Protein AF-A0A6A4T5S2-F1 (afdb_monomer)

Nearest PDB structures (foldseek):
  4i6j-assembly1_B  TM=9.939E-01  e=8.925E-61  Homo sapiens
  7d2t-assembly2_D  TM=7.984E-01  e=9.099E-18  Homo sapiens
  3ixe-assembly1_B  TM=8.659E-01  e=1.601E-07  Homo sapiens
  7qb0-assembly1_A  TM=4.610E-01  e=5.557E-07  Homo sapiens
  2cup-assembly1_A  TM=6.140E-01  e=3.705E-05  Homo sapiens

Mean predicted aligned error: 21.36 Å

pLDDT: mean 81.46, std 16.95, range [23.19, 98.31]

Foldseek 3Di:
DDDDDDDDDDDDDDDDDDDDDDDDDDDDDDDDDDDDDDDDPPPPPPPPLPDDLVVLLVVLLPDDPVVLVVQLPPDVSSVVSSLDLVNAQADEFEQDDPVFDPDDGDDPVVLVVCLVRHLLSHAHYEYEAEQDLVSLLVVLVSLQSSLNHQYQEYYYHYPYHLSQVVDDLVSNLNSPLSCLARHLQHAEYHQESHQDALVSLVSNLVRHLARYAYDAYENHVRYALVSVLVSLQRNLNHQYYHYEQRNDALSSLVSCLDPSHDAHAEYEYEYADPDAPDEHDAYDPVSQVSNCVRHVNHEYAYEHHHDAVRCVRPLPAAHQHAEYHDPDEYELVSLQSCLVRHQNYAEDADAAYDPDANLVSLLSNLVRNVNHQEYHDHHAAYELVSVLNSLLSCLCRHPYDEAALVRYDYDPPDDLVRSQVSSCVSNVHRDHYDYDPCCVVVVQVCAAQPQPRHGDDPPFDWDDDPNHIHGQQRCAAPPPSHGEVVNDWDDDPNGTHHPVVCQVPPFFAAPQPRDGADPDWDCDLNGIHHQQRCAAPPPRHRQNPQHFDDDPSGTHRPLVVQVVVCVVVVFFAAPPPSHTDPDQFQAAPNHTHQQQVDAAPPPRHGEHSQWDDDPRGTHHPVVVVQVPFFAAPQPRDGDPDDWDCPLNGIHDQQCCAAPPPSGRCNPPDWDDDPSGTHHPVVCQVVPFFAAPQPRHGAPDDWDCDPNHTHHQQGQAAPVPRHRDDPPFDFDDDPNHTHGPVRVVPDDPVVVVVVVVVVVVVVVVPPDDDDDD

Secondary structure (DSSP, 8-state):
-----------------------------------------------GGG--HHHHHHHHHHS-HHHHHHHTTT-HHHHHHHT-GGGGSEEEEEE--TTT-SSPPPPHHHHHHHHHHHTTT--EEEEEE-S-HHHHHHHHHHHHHGGG---SEEEEEESSS-GGGGS-HHHHHHHHHHHHHH-TT--EEE-TT---BHHHHHHHHHHHTTT--EEE-TT-TB--HHHHHHHHHH-TT--EEEEEGGG--HHHHHHHTSTTSPPP-EEEEEEE-SSTTPPPPPPPHHHHHHHHHH-TT-EEEEEEE--GGGGTTSSSS-----EEEEEEEE-HHHHHHHHHH-TT--EEEEEEE-SS--HHHHHHHHHH-TT--EEEE-S--EEHHHHHHHHHHHTTT-SEEEEBGGGEE--SS--HHHHHHHHHHHHTS---PBPPPGGGTHHHHSPBPTTT-PBPPTT--EEEETTEEEETTT-B-TTT-PBPGGG--EEETTEEE-HHHHHHHHPPBPTTT-SB--S--EEETTEEE-TTT-B-TTT--B-TTT-EEEETTEEEEHHHHHHHHHHHHT-EE-TTT--EE-SPPEEETTEEE-GGG-B-TTT-PBP-TT-EEETTEEE-HHHHHHTTSPBPTTT-SB--SPEEEETTEEEETTT-B-TTT--B-TT--EEEETTEEEEHHHHHHHHPPBPTTT-SB--S-EEEETTEEEETTT-B-TTT-PBP-TTS-EEEETTEEEEHHHHHTS-HHHHHHHHHHHHHHHHHTTSPPPP-

Structure (mmCIF, N/CA/C/O backbone):
data_AF-A0A6A4T5S2-F1
#
_entry.id   AF-A0A6A4T5S2-F1
#
loop_
_atom_site.group_PDB
_atom_site.id
_atom_site.type_symbol
_atom_site.label_atom_id
_atom_site.label_alt_id
_atom_site.label_comp_id
_atom_site.label_asym_id
_atom_site.label_entity_id
_atom_site.label_seq_id
_atom_site.pdbx_PDB_ins_code
_atom_site.Cartn_x
_atom_site.Cartn_y
_atom_site.Cartn_z
_atom_site.occupancy
_atom_site.B_iso_or_equiv
_atom_site.auth_seq_id
_atom_site.auth_comp_id
_atom_site.auth_asym_id
_atom_site.auth_atom_id
_atom_site.pdbx_PDB_model_num
ATOM 1 N N . MET A 1 1 ? -16.947 28.506 -4.061 1.00 28.72 1 MET A N 1
ATOM 2 C CA . MET A 1 1 ? -17.141 29.948 -3.793 1.00 28.72 1 MET A CA 1
ATOM 3 C C . MET A 1 1 ? -16.006 30.736 -4.432 1.00 28.72 1 MET A C 1
ATOM 5 O O . MET A 1 1 ? -14.876 30.628 -3.976 1.00 28.72 1 MET A O 1
ATOM 9 N N . LYS A 1 2 ? -16.295 31.485 -5.503 1.00 23.72 2 LYS A N 1
ATOM 10 C CA . LYS A 1 2 ? -15.419 32.553 -6.002 1.00 23.72 2 LYS A CA 1
ATOM 11 C C . LYS A 1 2 ? -15.728 33.819 -5.199 1.00 23.72 2 LYS A C 1
ATOM 13 O O . LYS A 1 2 ? -16.892 34.185 -5.074 1.00 23.72 2 LYS A O 1
ATOM 18 N N . ARG A 1 3 ? -14.690 34.444 -4.641 1.00 24.55 3 ARG A N 1
ATOM 19 C CA . ARG A 1 3 ? -14.731 35.802 -4.089 1.00 24.55 3 ARG A CA 1
ATOM 20 C C . ARG A 1 3 ? -14.833 36.791 -5.246 1.00 24.55 3 ARG A C 1
ATOM 22 O O . ARG A 1 3 ? -13.948 36.786 -6.095 1.00 24.55 3 ARG A O 1
ATOM 29 N N . VAL A 1 4 ? -15.844 37.652 -5.227 1.00 26.70 4 VAL A N 1
ATOM 30 C CA . VAL A 1 4 ? -15.831 38.946 -5.915 1.00 26.70 4 VAL A CA 1
ATOM 31 C C . VAL A 1 4 ? -16.506 39.965 -4.990 1.00 26.70 4 VAL A C 1
ATOM 33 O O . VAL A 1 4 ? -17.686 39.847 -4.690 1.00 26.70 4 VAL A O 1
ATOM 36 N N . LEU A 1 5 ? -15.665 40.893 -4.527 1.00 26.55 5 LEU A N 1
ATOM 37 C CA . LEU A 1 5 ? -15.892 42.308 -4.209 1.00 26.55 5 LEU A CA 1
ATOM 38 C C . LEU A 1 5 ? -16.972 42.698 -3.182 1.00 26.55 5 LEU A C 1
ATOM 40 O O . LEU A 1 5 ? -18.169 42.680 -3.439 1.00 26.55 5 LEU A O 1
ATOM 44 N N . GLN A 1 6 ? -16.474 43.184 -2.040 1.00 25.31 6 GLN A N 1
ATOM 45 C CA . GLN A 1 6 ? -17.131 44.190 -1.210 1.00 25.31 6 GLN A CA 1
ATOM 46 C C . GLN A 1 6 ? -17.081 45.548 -1.925 1.00 25.31 6 GLN A C 1
ATOM 48 O O . GLN A 1 6 ? -16.010 45.984 -2.348 1.00 25.31 6 GLN A O 1
ATOM 53 N N . GLY A 1 7 ? -18.230 46.214 -1.999 1.00 23.69 7 GLY A N 1
ATOM 54 C CA . GLY A 1 7 ? -18.376 47.648 -2.223 1.00 23.69 7 GLY A CA 1
ATOM 55 C C . GLY A 1 7 ? -19.382 48.171 -1.200 1.00 23.69 7 GLY A C 1
ATOM 56 O O . GLY A 1 7 ? -20.465 47.608 -1.070 1.00 23.69 7 GLY A O 1
ATOM 57 N N . ASN A 1 8 ? -18.950 49.159 -0.419 1.00 23.19 8 ASN A N 1
ATOM 58 C CA . ASN A 1 8 ? -19.693 49.850 0.635 1.00 23.19 8 ASN A CA 1
ATOM 59 C C . ASN A 1 8 ? -20.937 50.578 0.110 1.00 23.19 8 ASN A C 1
ATOM 61 O O . ASN A 1 8 ? -20.867 51.130 -0.979 1.00 23.19 8 ASN A O 1
ATOM 65 N N . GLU A 1 9 ? -21.972 50.668 0.952 1.00 24.81 9 GLU A N 1
ATOM 66 C CA . GLU A 1 9 ? -22.852 51.836 1.190 1.00 24.81 9 GLU A CA 1
ATOM 67 C C . GLU A 1 9 ? -23.831 51.431 2.321 1.00 24.81 9 GLU A C 1
ATOM 69 O O . GLU A 1 9 ? -24.545 50.440 2.206 1.00 24.81 9 GLU A O 1
ATOM 74 N N . GLN A 1 10 ? -23.579 51.831 3.571 1.00 25.11 10 GLN A N 1
ATOM 75 C CA . GLN A 1 10 ? -24.099 53.021 4.269 1.00 25.11 10 GLN A CA 1
ATOM 76 C C . GLN A 1 10 ? -25.633 53.075 4.434 1.00 25.11 10 GLN A C 1
ATOM 78 O O . GLN A 1 10 ? -26.373 53.261 3.480 1.00 25.11 10 GLN A O 1
ATOM 83 N N . GLU A 1 11 ? -26.032 52.866 5.698 1.00 23.72 11 GLU A N 1
ATOM 84 C CA . GLU A 1 11 ? -27.091 53.526 6.485 1.00 23.72 11 GLU A CA 1
ATOM 85 C C . GLU A 1 11 ? -28.348 54.041 5.760 1.00 23.72 11 GLU A C 1
ATOM 87 O O . GLU A 1 11 ? -28.278 55.002 5.009 1.00 23.72 11 GLU A O 1
ATOM 92 N N . ASP A 1 12 ? -29.527 53.510 6.118 1.00 25.81 12 ASP A N 1
ATOM 93 C CA . ASP A 1 12 ? -30.457 54.279 6.963 1.00 25.81 12 ASP A CA 1
ATOM 94 C C . ASP A 1 12 ? -31.710 53.497 7.408 1.00 25.81 12 ASP A C 1
ATOM 96 O O . ASP A 1 12 ? -32.310 52.732 6.657 1.00 25.81 12 ASP A O 1
ATOM 100 N N . GLY A 1 13 ? -32.141 53.778 8.644 1.00 26.09 13 GLY A N 1
ATOM 101 C CA . GLY A 1 13 ? -33.556 54.051 8.925 1.00 26.09 13 GLY A CA 1
ATOM 102 C C . GLY A 1 13 ? -34.533 52.904 9.225 1.00 26.09 13 GLY A C 1
ATOM 103 O O . GLY A 1 13 ? -35.391 52.598 8.411 1.00 26.09 13 GLY A O 1
ATOM 104 N N . GLY A 1 14 ? -34.496 52.399 10.465 1.00 25.66 14 GLY A N 1
ATOM 105 C CA . GLY A 1 14 ? -35.631 52.423 11.414 1.00 25.66 14 GLY A CA 1
ATOM 106 C C . GLY A 1 14 ? -36.957 51.684 11.127 1.00 25.66 14 GLY A C 1
ATOM 107 O O . GLY A 1 14 ? -37.645 51.944 10.151 1.00 25.66 14 GLY A O 1
ATOM 108 N N . GLY A 1 15 ? -37.423 50.913 12.126 1.00 25.64 15 GLY A N 1
ATOM 109 C CA . GLY A 1 15 ? -38.870 50.805 12.402 1.00 25.64 15 GLY A CA 1
ATOM 110 C C . GLY A 1 15 ? -39.474 49.416 12.650 1.00 25.64 15 GLY A C 1
ATOM 111 O O . GLY A 1 15 ? -40.298 48.949 11.880 1.00 25.64 15 GLY A O 1
ATOM 112 N N . THR A 1 16 ? -39.091 48.790 13.763 1.00 24.69 16 THR A N 1
ATOM 113 C CA . THR A 1 16 ? -39.905 47.963 14.690 1.00 24.69 16 THR A CA 1
ATOM 114 C C . THR A 1 16 ? -41.377 47.610 14.355 1.00 24.69 16 THR A C 1
ATOM 116 O O . THR A 1 16 ? -42.221 48.497 14.275 1.00 24.69 16 THR A O 1
ATOM 119 N N . SER A 1 17 ? -41.735 46.316 14.446 1.00 26.67 17 SER A N 1
ATOM 120 C CA . SER A 1 17 ? -42.512 45.693 15.561 1.00 26.67 17 SER A CA 1
ATOM 121 C C . SER A 1 17 ? -43.538 44.609 15.151 1.00 26.67 17 SER A C 1
ATOM 123 O O . SER A 1 17 ? -44.302 44.793 14.216 1.00 26.67 17 SER A O 1
ATOM 125 N N . GLY A 1 18 ? -43.566 43.517 15.943 1.00 26.05 18 GLY A N 1
ATOM 126 C CA . GLY A 1 18 ? -44.713 42.627 16.242 1.00 26.05 18 GLY A CA 1
ATOM 127 C C . GLY A 1 18 ? -45.210 41.713 15.108 1.00 26.05 18 GLY A C 1
ATOM 128 O O . GLY A 1 18 ? -45.681 42.185 14.092 1.00 26.05 18 GLY A O 1
ATOM 129 N N . GLY A 1 19 ? -45.192 40.380 15.170 1.00 23.97 19 GLY A N 1
ATOM 130 C CA . GLY A 1 19 ? -45.452 39.500 16.306 1.00 23.97 19 GLY A CA 1
ATOM 131 C C . GLY A 1 19 ? -46.951 39.198 16.438 1.00 23.97 19 GLY A C 1
ATOM 132 O O . GLY A 1 19 ? -47.623 39.911 17.168 1.00 23.97 19 GLY A O 1
ATOM 133 N N . SER A 1 20 ? -47.464 38.148 15.774 1.00 24.58 20 SER A N 1
ATOM 134 C CA . SER A 1 20 ? -48.540 37.284 16.307 1.00 24.58 20 SER A CA 1
ATOM 135 C C . SER A 1 20 ? -48.837 36.074 15.400 1.00 24.58 20 SER A C 1
ATOM 137 O O . SER A 1 20 ? -49.267 36.205 14.259 1.00 24.58 20 SER A O 1
ATOM 139 N N . SER A 1 21 ? -48.571 34.895 15.958 1.00 25.59 21 SER A N 1
ATOM 140 C CA . SER A 1 21 ? -49.304 33.621 15.917 1.00 25.59 21 SER A CA 1
ATOM 141 C C . SER A 1 21 ? -50.508 33.454 14.967 1.00 25.59 21 SER A C 1
ATOM 143 O O . SER A 1 21 ? -51.496 34.169 15.114 1.00 25.59 21 SER A O 1
ATOM 145 N N . ARG A 1 22 ? -50.537 32.361 14.177 1.00 26.52 22 ARG A N 1
ATOM 146 C CA . ARG A 1 22 ? -51.576 31.299 14.283 1.00 26.52 22 ARG A CA 1
ATOM 147 C C . ARG A 1 22 ? -51.434 30.146 13.274 1.00 26.52 22 ARG A C 1
ATOM 149 O O . ARG A 1 22 ? -51.467 30.335 12.067 1.00 26.52 22 ARG A O 1
ATOM 156 N N . GLU A 1 23 ? -51.310 28.956 13.857 1.00 27.34 23 GLU A N 1
ATOM 157 C CA . GLU A 1 23 ? -52.005 27.689 13.577 1.00 27.34 23 GLU A CA 1
ATOM 158 C C . GLU A 1 23 ? -52.513 27.344 12.158 1.00 27.34 23 GLU A C 1
ATOM 160 O O . GLU A 1 23 ? -53.432 27.937 11.605 1.00 27.34 23 GLU A O 1
ATOM 165 N N . THR A 1 24 ? -51.968 26.219 11.685 1.00 31.94 24 THR A N 1
ATOM 166 C CA . THR A 1 24 ? -52.548 25.148 10.854 1.00 31.94 24 THR A CA 1
ATOM 167 C C . THR A 1 24 ? -54.068 25.114 10.684 1.00 31.94 24 THR A C 1
ATOM 169 O O . THR A 1 24 ? -54.789 24.986 11.668 1.00 31.94 24 THR A O 1
ATOM 172 N N . LEU A 1 25 ? -54.516 24.944 9.433 1.00 26.05 25 LEU A N 1
ATOM 173 C CA . LEU A 1 25 ? -55.733 24.200 9.083 1.00 26.05 25 LEU A CA 1
ATOM 174 C C . LEU A 1 25 ? -55.621 23.591 7.670 1.00 26.05 25 LEU A C 1
ATOM 176 O O . LEU A 1 25 ? -55.110 24.194 6.733 1.00 26.05 25 LEU A O 1
ATOM 180 N N . LYS A 1 26 ? -56.054 22.332 7.568 1.00 27.41 26 LYS A N 1
ATOM 181 C CA . LYS A 1 26 ? -55.994 21.427 6.409 1.00 27.41 26 LYS A CA 1
ATOM 182 C C . LYS A 1 26 ? -57.226 21.567 5.494 1.00 27.41 26 LYS A C 1
ATOM 184 O O . LYS A 1 26 ? -58.330 21.685 6.014 1.00 27.41 26 LYS A O 1
ATOM 189 N N . ARG A 1 27 ? -57.004 21.229 4.203 1.00 24.86 27 ARG A N 1
ATOM 190 C CA . ARG A 1 27 ? -57.909 20.583 3.198 1.00 24.86 27 ARG A CA 1
ATOM 191 C C . ARG A 1 27 ? -58.967 21.464 2.486 1.00 24.86 27 ARG A C 1
ATOM 193 O O . ARG A 1 27 ? -59.343 22.478 3.054 1.00 24.86 27 ARG A O 1
ATOM 200 N N . PRO A 1 28 ? -59.572 21.029 1.341 1.00 34.03 28 PRO A N 1
ATOM 201 C CA . PRO A 1 28 ? -59.268 19.902 0.424 1.00 34.03 28 PRO A CA 1
ATOM 202 C C . PRO A 1 28 ? -59.406 20.204 -1.102 1.00 34.03 28 PRO A C 1
ATOM 204 O O . PRO A 1 28 ? -59.877 21.251 -1.530 1.00 34.03 28 PRO A O 1
ATOM 207 N N . CYS A 1 29 ? -59.045 19.199 -1.912 1.00 32.34 29 CYS A N 1
ATOM 208 C CA . CYS A 1 29 ? -59.200 19.075 -3.369 1.00 32.34 29 CYS A CA 1
ATOM 209 C C . CYS A 1 29 ? -60.673 18.922 -3.833 1.00 32.34 29 CYS A C 1
ATOM 211 O O . CYS A 1 29 ? -61.440 18.203 -3.187 1.00 32.34 29 CYS A O 1
ATOM 213 N N . LYS A 1 30 ? -61.045 19.525 -4.979 1.00 29.44 30 LYS A N 1
ATOM 214 C CA . LYS A 1 30 ? -62.261 19.208 -5.758 1.00 29.44 30 LYS A CA 1
ATOM 215 C C . LYS A 1 30 ? -62.010 19.286 -7.272 1.00 29.44 30 LYS A C 1
ATOM 217 O O . LYS A 1 30 ? -61.426 20.240 -7.770 1.00 29.44 30 LYS A O 1
ATOM 222 N N . GLN A 1 31 ? -62.508 18.255 -7.950 1.00 35.47 31 GLN A N 1
ATOM 223 C CA . GLN A 1 31 ? -62.499 17.974 -9.388 1.00 35.47 31 GLN A CA 1
ATOM 224 C C . GLN A 1 31 ? -63.322 18.974 -10.220 1.00 35.47 31 GLN A C 1
ATOM 226 O O . GLN A 1 31 ? -64.361 19.451 -9.759 1.00 35.47 31 GLN A O 1
ATOM 231 N N . ARG A 1 32 ? -62.952 19.154 -11.496 1.00 28.61 32 ARG A N 1
ATOM 232 C CA . ARG A 1 32 ? -63.873 19.535 -12.583 1.00 28.61 32 ARG A CA 1
ATOM 233 C C . ARG A 1 32 ? -63.600 18.697 -13.837 1.00 28.61 32 ARG A C 1
ATOM 235 O O . ARG A 1 32 ? -62.454 18.372 -14.123 1.00 28.61 32 ARG A O 1
ATOM 242 N N . ARG A 1 33 ? -64.681 18.330 -14.532 1.00 29.06 33 ARG A N 1
ATOM 243 C CA . ARG A 1 33 ? -64.727 17.577 -15.796 1.00 29.06 33 ARG A CA 1
ATOM 244 C C . ARG A 1 33 ? -65.149 18.516 -16.938 1.00 29.06 33 ARG A C 1
ATOM 246 O O . ARG A 1 33 ? -66.090 19.275 -16.740 1.00 29.06 33 ARG A O 1
ATOM 253 N N . ALA A 1 34 ? -64.446 18.366 -18.064 1.00 38.38 34 ALA A N 1
ATOM 254 C CA . ALA A 1 34 ? -64.806 18.477 -19.488 1.00 38.38 34 ALA A CA 1
ATOM 255 C C . ALA A 1 34 ? -65.865 19.491 -19.970 1.00 38.38 34 ALA A C 1
ATOM 257 O O . ALA A 1 34 ? -67.041 19.289 -19.688 1.00 38.38 34 ALA A O 1
ATOM 258 N N . THR A 1 35 ? -65.436 20.417 -20.846 1.00 30.44 35 THR A N 1
ATOM 259 C CA . THR A 1 35 ? -66.107 20.809 -22.110 1.00 30.44 35 THR A CA 1
ATOM 260 C C . THR A 1 35 ? -65.094 21.452 -23.079 1.00 30.44 35 THR A C 1
ATOM 262 O O . THR A 1 35 ? -64.399 22.382 -22.685 1.00 30.44 35 THR A O 1
ATOM 265 N N . ASP A 1 36 ? -65.078 20.931 -24.310 1.00 31.89 36 ASP A N 1
ATOM 266 C CA . ASP A 1 36 ? -64.834 21.577 -25.615 1.00 31.89 36 ASP A CA 1
ATOM 267 C C . ASP A 1 36 ? -63.431 22.092 -26.025 1.00 31.89 36 ASP A C 1
ATOM 269 O O . ASP A 1 36 ? -63.013 23.208 -25.743 1.00 31.89 36 ASP A O 1
ATOM 273 N N . LEU A 1 37 ? -62.768 21.176 -26.746 1.00 44.75 37 LEU A N 1
ATOM 274 C CA . LEU A 1 37 ? -61.818 21.260 -27.866 1.00 44.75 37 LEU A CA 1
ATOM 275 C C . LEU A 1 37 ? -61.606 22.628 -28.547 1.00 44.75 37 LEU A C 1
ATOM 277 O O . LEU A 1 37 ? -62.527 23.130 -29.180 1.00 44.75 37 LEU A O 1
ATOM 281 N N . GLU A 1 38 ? -60.351 23.089 -28.568 1.00 34.19 38 GLU A N 1
ATOM 282 C CA . GLU A 1 38 ? -59.669 23.665 -29.743 1.00 34.19 38 GLU A CA 1
ATOM 283 C C . GLU A 1 38 ? -58.141 23.646 -29.495 1.00 34.19 38 GLU A C 1
ATOM 285 O O . GLU A 1 38 ? -57.627 24.327 -28.616 1.00 34.19 38 GLU A O 1
ATOM 290 N N . GLU A 1 39 ? -57.471 22.735 -30.208 1.00 41.84 39 GLU A N 1
ATOM 291 C CA . GLU A 1 39 ? -56.065 22.727 -30.659 1.00 41.84 39 GLU A CA 1
ATOM 292 C C . GLU A 1 39 ? -54.994 23.478 -29.835 1.00 41.84 39 GLU A C 1
ATOM 294 O O . GLU A 1 39 ? -54.609 24.593 -30.169 1.00 41.84 39 GLU A O 1
ATOM 299 N N . GLU A 1 40 ? -54.367 22.784 -28.882 1.00 34.28 40 GLU A N 1
ATOM 300 C CA . GLU A 1 40 ? -52.921 22.911 -28.649 1.00 34.28 40 GLU A CA 1
ATOM 301 C C . GLU A 1 40 ? -52.350 21.492 -28.525 1.00 34.28 40 GLU A C 1
ATOM 303 O O . GLU A 1 40 ? -52.650 20.757 -27.583 1.00 34.28 40 GLU A O 1
ATOM 308 N N . GLU A 1 41 ? -51.589 21.064 -29.533 1.00 36.81 41 GLU A N 1
ATOM 309 C CA . GLU A 1 41 ? -50.767 19.859 -29.466 1.00 36.81 41 GLU A CA 1
ATOM 310 C C . GLU A 1 41 ? -49.772 20.025 -28.307 1.00 36.81 41 GLU A C 1
ATOM 312 O O . GLU A 1 41 ? -48.783 20.750 -28.411 1.00 36.81 41 GLU A O 1
ATOM 317 N N . GLU A 1 42 ? -50.047 19.372 -27.175 1.00 40.69 42 GLU A N 1
ATOM 318 C CA . GLU A 1 42 ? -49.076 19.188 -26.101 1.00 40.69 42 GLU A CA 1
ATOM 319 C C . GLU A 1 42 ? -47.901 18.357 -26.643 1.00 40.69 42 GLU A C 1
ATOM 321 O O . GLU A 1 42 ? -47.894 17.126 -26.591 1.00 40.69 42 GLU A O 1
ATOM 326 N N . GLU A 1 43 ? -46.848 19.030 -27.109 1.00 46.34 43 GLU A N 1
ATOM 327 C CA . GLU A 1 43 ? -45.493 18.520 -26.923 1.00 46.34 43 GLU A CA 1
ATOM 328 C C . GLU A 1 43 ? -45.226 18.462 -25.406 1.00 46.34 43 GLU A C 1
ATOM 330 O O . GLU A 1 43 ? -44.560 19.323 -24.826 1.00 46.34 43 GLU A O 1
ATOM 335 N N . GLU A 1 44 ? -45.725 17.422 -24.727 1.00 47.84 44 GLU A N 1
ATOM 336 C CA . GLU A 1 44 ? -45.154 16.959 -23.458 1.00 47.84 44 GLU A CA 1
ATOM 337 C C . GLU A 1 44 ? -43.749 16.400 -23.747 1.00 47.84 44 GLU A C 1
ATOM 339 O O . GLU A 1 44 ? -43.478 15.199 -23.696 1.00 47.84 44 GLU A O 1
ATOM 344 N N . GLY A 1 45 ? -42.818 17.293 -24.088 1.00 48.69 45 GLY A N 1
ATOM 345 C CA . GLY A 1 45 ? -41.400 16.989 -24.118 1.00 48.69 45 GLY A CA 1
ATOM 346 C C . GLY A 1 45 ? -41.007 16.471 -22.739 1.00 48.69 45 GLY A C 1
ATOM 347 O O . GLY A 1 45 ? -41.149 17.184 -21.742 1.00 48.69 45 GLY A O 1
ATOM 348 N N . ALA A 1 46 ? -40.558 15.215 -22.676 1.00 61.16 46 ALA A N 1
ATOM 349 C CA . ALA A 1 46 ? -40.198 14.538 -21.437 1.00 61.16 46 ALA A CA 1
ATOM 350 C C . ALA A 1 46 ? -39.298 15.440 -20.579 1.00 61.16 46 ALA A C 1
ATOM 352 O O . ALA A 1 46 ? -38.134 15.687 -20.900 1.00 61.16 46 ALA A O 1
ATOM 353 N N . ARG A 1 47 ? -39.846 15.972 -19.481 1.00 75.31 47 ARG A N 1
ATOM 354 C CA . ARG A 1 47 ? -39.095 16.848 -18.580 1.00 75.31 47 ARG A CA 1
ATOM 355 C C . ARG A 1 47 ? -37.940 16.051 -17.981 1.00 75.31 47 ARG A C 1
ATOM 357 O O . ARG A 1 47 ? -38.169 15.074 -17.274 1.00 75.31 47 ARG A O 1
ATOM 364 N N . TRP A 1 48 ? -36.704 16.500 -18.209 1.00 81.38 48 TRP A N 1
ATOM 365 C CA . TRP A 1 48 ? -35.476 15.887 -17.673 1.00 81.38 48 TRP A CA 1
ATOM 366 C C . TRP A 1 48 ? -35.492 15.712 -16.140 1.00 81.38 48 TRP A C 1
ATOM 368 O O . TRP A 1 48 ? -34.829 14.830 -15.590 1.00 81.38 48 TRP A O 1
ATOM 378 N N . GLU A 1 49 ? -36.287 16.520 -15.436 1.00 77.06 49 GLU A N 1
ATOM 379 C CA . GLU A 1 49 ? -36.525 16.428 -13.989 1.00 77.06 49 GLU A CA 1
ATOM 380 C C . GLU A 1 49 ? -37.299 15.163 -13.571 1.00 77.06 49 GLU A C 1
ATOM 382 O O . GLU A 1 49 ? -37.162 14.698 -12.437 1.00 77.06 49 GLU A O 1
ATOM 387 N N . CYS A 1 50 ? -38.091 14.599 -14.487 1.00 80.25 50 CYS A N 1
ATOM 388 C CA . CYS A 1 50 ? -38.971 13.449 -14.285 1.00 80.25 50 CYS A CA 1
ATOM 389 C C . CYS A 1 50 ? -38.386 12.139 -14.829 1.00 80.25 50 CYS A C 1
ATOM 391 O O . CYS A 1 50 ? -39.107 11.146 -14.932 1.00 80.25 50 CYS A O 1
ATOM 393 N N . LEU A 1 51 ? -37.094 12.117 -15.176 1.00 86.00 51 LEU A N 1
ATOM 394 C CA . LEU A 1 51 ? -36.432 10.885 -15.589 1.00 86.00 51 LEU A CA 1
ATOM 395 C C . LEU A 1 51 ? -36.560 9.801 -14.498 1.00 86.00 51 LEU A C 1
ATOM 397 O O . LEU A 1 51 ? -36.359 10.100 -13.315 1.00 86.00 51 LEU A O 1
ATOM 401 N N . PRO A 1 52 ? -36.850 8.541 -14.875 1.00 89.44 52 PRO A N 1
ATOM 402 C CA . PRO A 1 52 ? -36.833 7.416 -13.948 1.00 89.44 52 PRO A CA 1
ATOM 403 C C . PRO A 1 52 ? -35.496 7.309 -13.204 1.00 89.44 52 PRO A C 1
ATOM 405 O O . PRO A 1 52 ? -34.431 7.491 -13.800 1.00 89.44 52 PRO A O 1
ATOM 408 N N . GLN A 1 53 ? -35.541 6.955 -11.914 1.00 85.19 53 GLN A N 1
ATOM 409 C CA . GLN A 1 53 ? -34.336 6.829 -11.078 1.00 85.19 53 GLN A CA 1
ATOM 410 C C . GLN A 1 53 ? -33.316 5.833 -11.644 1.00 85.19 53 GLN A C 1
ATOM 412 O O . GLN A 1 53 ? -32.120 6.055 -11.507 1.00 85.19 53 GLN A O 1
ATOM 417 N N . GLU A 1 54 ? -33.764 4.777 -12.323 1.00 88.50 54 GLU A N 1
ATOM 418 C CA . GLU A 1 54 ? -32.883 3.792 -12.966 1.00 88.50 54 GLU A CA 1
ATOM 419 C C . GLU A 1 54 ? -32.057 4.410 -14.105 1.00 88.50 54 GLU A C 1
ATOM 421 O O . GLU A 1 54 ? -30.856 4.160 -14.211 1.00 88.50 54 GLU A O 1
ATOM 426 N N . ILE A 1 55 ? -32.674 5.277 -14.915 1.00 90.94 55 ILE A N 1
ATOM 427 C CA . ILE A 1 55 ? -31.991 5.982 -16.006 1.00 90.94 55 ILE A CA 1
ATOM 428 C C . ILE A 1 55 ? -31.024 7.016 -15.428 1.00 90.94 55 ILE A C 1
ATOM 430 O O . ILE A 1 55 ? -29.874 7.086 -15.859 1.00 90.94 55 ILE A O 1
ATOM 434 N N . LEU A 1 56 ? -31.448 7.780 -14.415 1.00 90.94 56 LEU A N 1
ATOM 435 C CA . LEU A 1 56 ? -30.569 8.734 -13.733 1.00 90.94 56 LEU A CA 1
ATOM 436 C C . LEU A 1 56 ? -29.378 8.037 -13.078 1.00 90.94 56 LEU A C 1
ATOM 438 O O . LEU A 1 56 ? -28.256 8.521 -13.194 1.00 90.94 56 LEU A O 1
ATOM 442 N N . LEU A 1 57 ? -29.587 6.884 -12.441 1.00 92.44 57 LEU A N 1
ATOM 443 C CA . LEU A 1 57 ? -28.501 6.090 -11.882 1.00 92.44 57 LEU A CA 1
ATOM 444 C C . LEU A 1 57 ? -27.503 5.689 -12.972 1.00 92.44 57 LEU A C 1
ATOM 446 O O . LEU A 1 57 ? -26.297 5.837 -12.774 1.00 92.44 57 LEU A O 1
ATOM 450 N N . HIS A 1 58 ? -27.995 5.215 -14.119 1.00 93.00 58 HIS A N 1
ATOM 451 C CA . HIS A 1 58 ? -27.136 4.818 -15.228 1.00 93.00 58 HIS A CA 1
ATOM 452 C C . HIS A 1 58 ? -26.344 6.006 -15.790 1.00 93.00 58 HIS A C 1
ATOM 454 O O . HIS A 1 58 ? -25.140 5.889 -15.996 1.00 93.00 58 HIS A O 1
ATOM 460 N N . ILE A 1 59 ? -26.966 7.183 -15.920 1.00 92.81 59 ILE A N 1
ATOM 461 C CA . ILE A 1 59 ? -26.270 8.427 -16.289 1.00 92.81 59 ILE A CA 1
ATOM 462 C C . ILE A 1 59 ? -25.178 8.758 -15.261 1.00 92.81 59 ILE A C 1
ATOM 464 O O . ILE A 1 59 ? -24.028 8.992 -15.630 1.00 92.81 59 ILE A O 1
ATOM 468 N N . PHE A 1 60 ? -25.499 8.732 -13.963 1.00 92.25 60 PHE A N 1
ATOM 469 C CA . PHE A 1 60 ? -24.545 9.056 -12.898 1.00 92.25 60 PHE A CA 1
ATOM 470 C C . PHE A 1 60 ? -23.358 8.081 -12.845 1.00 92.25 60 PHE A C 1
ATOM 472 O O . PHE A 1 60 ? -22.264 8.495 -12.457 1.00 92.25 60 PHE A O 1
ATOM 479 N N . GLN A 1 61 ? -23.527 6.818 -13.253 1.00 90.94 61 GLN A N 1
ATOM 480 C CA . GLN A 1 61 ? -22.428 5.846 -13.332 1.00 90.94 61 GLN A CA 1
ATOM 481 C C . GLN A 1 61 ? -21.331 6.272 -14.321 1.00 90.94 61 GLN A C 1
ATOM 483 O O . GLN A 1 61 ? -20.163 5.987 -14.062 1.00 90.94 61 GLN A O 1
ATOM 488 N N . TYR A 1 62 ? -21.676 7.011 -15.381 1.00 92.50 62 TYR A N 1
ATOM 489 C CA . TYR A 1 62 ? -20.715 7.539 -16.359 1.00 92.50 62 TYR A CA 1
ATOM 490 C C . TYR A 1 62 ? -20.059 8.861 -15.942 1.00 92.50 62 TYR A C 1
ATOM 492 O O . TYR A 1 62 ? -19.063 9.263 -16.539 1.00 92.50 62 TYR A O 1
ATOM 500 N N . LEU A 1 63 ? -20.587 9.541 -14.921 1.00 86.94 63 LEU A N 1
ATOM 501 C CA . LEU A 1 63 ? -20.050 10.821 -14.458 1.00 86.94 63 LEU A CA 1
ATOM 502 C C . LEU A 1 63 ? -18.948 10.620 -13.403 1.00 86.94 63 LEU A C 1
ATOM 504 O O . LEU A 1 63 ? -19.098 9.754 -12.533 1.00 86.94 63 LEU A O 1
ATOM 508 N N . PRO A 1 64 ? -17.877 11.436 -13.396 1.00 82.56 64 PRO A N 1
ATOM 509 C CA . PRO A 1 64 ? -16.933 11.493 -12.283 1.00 82.56 64 PRO A CA 1
ATOM 510 C C . PRO A 1 64 ? -17.574 12.142 -11.046 1.00 82.56 64 PRO A C 1
ATOM 512 O O . PRO A 1 64 ? -18.587 12.835 -11.131 1.00 82.56 64 PRO A O 1
ATOM 515 N N . LEU A 1 65 ? -16.977 11.939 -9.867 1.00 81.75 65 LEU A N 1
ATOM 516 C CA . LEU A 1 65 ? -17.557 12.352 -8.580 1.00 81.75 65 LEU A CA 1
ATOM 517 C C . LEU A 1 65 ? -17.935 13.841 -8.515 1.00 81.75 65 LEU A C 1
ATOM 519 O O . LEU A 1 65 ? -18.983 14.187 -7.969 1.00 81.75 65 LEU A O 1
ATOM 523 N N . LEU A 1 66 ? -17.092 14.713 -9.073 1.00 79.19 66 LEU A N 1
ATOM 524 C CA . LEU A 1 66 ? -17.341 16.151 -9.083 1.00 79.19 66 LEU A CA 1
ATOM 525 C C . LEU A 1 66 ? -18.555 16.508 -9.956 1.00 79.19 66 LEU A C 1
ATOM 527 O O . LEU A 1 66 ? -19.410 17.282 -9.529 1.00 79.19 66 LEU A O 1
ATOM 531 N N . ASP A 1 67 ? -18.687 15.877 -11.121 1.00 85.94 67 ASP A N 1
ATOM 532 C CA . ASP A 1 67 ? -19.822 16.097 -12.023 1.00 85.94 67 ASP A CA 1
ATOM 533 C C . ASP A 1 67 ? -21.108 15.490 -11.464 1.00 85.94 67 ASP A C 1
ATOM 535 O O . ASP A 1 67 ? -22.168 16.103 -11.568 1.00 85.94 67 ASP A O 1
ATOM 539 N N . ARG A 1 68 ? -21.027 14.350 -10.763 1.00 88.88 68 ARG A N 1
ATOM 540 C CA . ARG A 1 68 ? -22.154 13.809 -9.984 1.00 88.88 68 ARG A CA 1
ATOM 541 C C . ARG A 1 68 ? -22.633 14.815 -8.936 1.00 88.88 68 ARG A C 1
ATOM 543 O O . ARG A 1 68 ? -23.838 14.971 -8.744 1.00 88.88 68 ARG A O 1
ATOM 550 N N . ALA A 1 69 ? -21.709 15.505 -8.263 1.00 83.38 69 ALA A N 1
ATOM 551 C CA . ALA A 1 69 ? -22.053 16.515 -7.269 1.00 83.38 69 ALA A CA 1
ATOM 552 C C . ALA A 1 69 ? -22.746 17.728 -7.911 1.00 83.38 69 ALA A C 1
ATOM 554 O O . ALA A 1 69 ? -23.758 18.183 -7.376 1.00 83.38 69 ALA A O 1
ATOM 555 N N . TYR A 1 70 ? -22.277 18.207 -9.068 1.00 87.06 70 TYR A N 1
ATOM 556 C CA . TYR A 1 70 ? -22.959 19.272 -9.813 1.00 87.06 70 TYR A CA 1
ATOM 557 C C . TYR A 1 70 ? -24.335 18.829 -10.328 1.00 87.06 70 TYR A C 1
ATOM 559 O O . TYR A 1 70 ? -25.319 19.535 -10.121 1.00 87.06 70 TYR A O 1
ATOM 567 N N . ALA A 1 71 ? -24.441 17.627 -10.896 1.00 89.00 71 ALA A N 1
ATOM 568 C CA . ALA A 1 71 ? -25.708 17.049 -11.341 1.00 89.00 71 ALA A CA 1
ATOM 569 C C . ALA A 1 71 ? -26.717 16.919 -10.183 1.00 89.00 71 ALA A C 1
ATOM 571 O O . ALA A 1 71 ? -27.902 17.210 -10.338 1.00 89.00 71 ALA A O 1
ATOM 572 N N . SER A 1 72 ? -26.250 16.573 -8.979 1.00 89.81 72 SER A N 1
ATOM 573 C CA . SER A 1 72 ? -27.097 16.477 -7.784 1.00 89.81 72 SER A CA 1
ATOM 574 C C . SER A 1 72 ? -27.713 17.812 -7.336 1.00 89.81 72 SER A C 1
ATOM 576 O O . SER A 1 72 ? -28.634 17.806 -6.520 1.00 89.81 72 SER A O 1
ATOM 578 N N . GLN A 1 73 ? -27.212 18.950 -7.831 1.00 89.25 73 GLN A N 1
ATOM 579 C CA . GLN A 1 73 ? -27.713 20.288 -7.492 1.00 89.25 73 GLN A CA 1
ATOM 580 C C . GLN A 1 73 ? -28.820 20.770 -8.437 1.00 89.25 73 GLN A C 1
ATOM 582 O O . GLN A 1 73 ? -29.471 21.764 -8.129 1.00 89.25 73 GLN A O 1
ATOM 587 N N . VAL A 1 74 ? -29.060 20.070 -9.552 1.00 91.50 74 VAL A N 1
ATOM 588 C CA . VAL A 1 74 ? -30.037 20.472 -10.578 1.00 91.50 74 VAL A CA 1
ATOM 589 C C . VAL A 1 74 ? -31.464 20.446 -10.031 1.00 91.50 74 VAL A C 1
ATOM 591 O O . VAL A 1 74 ? -32.190 21.429 -10.127 1.00 91.50 74 VAL A O 1
ATOM 594 N N . CYS A 1 75 ? -31.879 19.330 -9.427 1.00 89.44 75 CYS A N 1
ATOM 595 C CA . CYS A 1 75 ? -33.209 19.195 -8.835 1.00 89.44 75 CYS A CA 1
ATOM 596 C C . CYS A 1 75 ? -33.230 18.138 -7.718 1.00 89.44 75 CYS A C 1
ATOM 598 O O . CYS A 1 75 ? -32.286 17.365 -7.541 1.00 89.44 75 CYS A O 1
ATOM 600 N N . ARG A 1 76 ? -34.338 18.062 -6.963 1.00 89.06 76 ARG A N 1
ATOM 601 C CA . ARG A 1 76 ? -34.487 17.103 -5.847 1.00 89.06 76 ARG A CA 1
ATOM 602 C C . ARG A 1 76 ? -34.392 15.639 -6.290 1.00 89.06 76 ARG A C 1
ATOM 604 O O . ARG A 1 76 ? -33.821 14.841 -5.555 1.00 89.06 76 ARG A O 1
ATOM 611 N N . SER A 1 77 ? -34.930 15.295 -7.463 1.00 88.81 77 SER A N 1
ATOM 612 C CA . SER A 1 77 ? -34.895 13.921 -7.996 1.00 88.81 77 SER A CA 1
ATOM 613 C C . SER A 1 77 ? -33.455 13.466 -8.279 1.00 88.81 77 SER A C 1
ATOM 615 O O . SER A 1 77 ? -33.005 12.408 -7.832 1.00 88.81 77 SER A O 1
ATOM 617 N N . TRP A 1 78 ? -32.669 14.334 -8.918 1.00 92.31 78 TRP A N 1
ATOM 618 C CA . TRP A 1 78 ? -31.257 14.080 -9.203 1.00 92.31 78 TRP A CA 1
ATOM 619 C C . TRP A 1 78 ? -30.418 14.064 -7.915 1.00 92.31 78 TRP A C 1
ATOM 621 O O . TRP A 1 78 ? -29.513 13.241 -7.769 1.00 92.31 78 TRP A O 1
ATOM 631 N N . ASN A 1 79 ? -30.765 14.901 -6.928 1.00 90.75 79 ASN A N 1
ATOM 632 C CA . ASN A 1 79 ? -30.132 14.883 -5.608 1.00 90.75 79 ASN A CA 1
ATOM 633 C C . ASN A 1 79 ? -30.334 13.553 -4.864 1.00 90.75 79 ASN A C 1
ATOM 635 O O . ASN A 1 79 ? -29.407 13.049 -4.234 1.00 90.75 79 ASN A O 1
ATOM 639 N N . GLN A 1 80 ? -31.528 12.962 -4.953 1.00 89.44 80 GLN A N 1
ATOM 640 C CA . GLN A 1 80 ? -31.804 11.648 -4.364 1.00 89.44 80 GLN A CA 1
ATOM 641 C C . GLN A 1 80 ? -30.974 10.550 -5.036 1.00 89.44 80 GLN A C 1
ATOM 643 O O . GLN A 1 80 ? -30.400 9.711 -4.342 1.00 89.44 80 GLN A O 1
ATOM 648 N N . THR A 1 81 ? -30.840 10.613 -6.365 1.00 90.50 81 THR A N 1
ATOM 649 C CA . THR A 1 81 ? -30.031 9.663 -7.147 1.00 90.50 81 THR A CA 1
ATOM 650 C C . THR A 1 81 ? -28.562 9.689 -6.715 1.00 90.50 81 THR A C 1
ATOM 652 O O . THR A 1 81 ? -27.944 8.641 -6.551 1.00 90.50 81 THR A O 1
ATOM 655 N N . PHE A 1 82 ? -28.007 10.870 -6.420 1.00 89.44 82 PHE A N 1
ATOM 656 C CA . PHE A 1 82 ? -26.625 11.013 -5.943 1.00 89.44 82 PHE A CA 1
ATOM 657 C C . PHE A 1 82 ? -26.322 10.206 -4.672 1.00 89.44 82 PHE A C 1
ATOM 659 O O . PHE A 1 82 ? -25.171 9.857 -4.431 1.00 89.44 82 PHE A O 1
ATOM 666 N N . HIS A 1 83 ? -27.322 9.898 -3.845 1.00 88.50 83 HIS A N 1
ATOM 667 C CA . HIS A 1 83 ? -27.151 9.130 -2.610 1.00 88.50 83 HIS A CA 1
ATOM 668 C C . HIS A 1 83 ? -27.484 7.639 -2.743 1.00 88.50 83 HIS A C 1
ATOM 670 O O . HIS A 1 83 ? -27.505 6.940 -1.731 1.00 88.50 83 HIS A O 1
ATOM 676 N N . MET A 1 84 ? -27.704 7.144 -3.962 1.00 89.81 84 MET A N 1
ATOM 677 C CA . MET A 1 84 ? -27.992 5.733 -4.203 1.00 89.81 84 MET A CA 1
ATOM 678 C C . MET A 1 84 ? -26.775 4.836 -3.908 1.00 89.81 84 MET A C 1
ATOM 680 O O . MET A 1 84 ? -25.668 5.160 -4.352 1.00 89.81 84 MET A O 1
ATOM 684 N N . PRO A 1 85 ? -26.951 3.702 -3.199 1.00 89.38 85 PRO A N 1
ATOM 685 C CA . PRO A 1 85 ? -25.862 2.803 -2.799 1.00 89.38 85 PRO A CA 1
ATOM 686 C C . PRO A 1 85 ? -24.943 2.361 -3.943 1.00 89.38 85 PRO A C 1
ATOM 688 O O . PRO A 1 85 ? -23.740 2.187 -3.754 1.00 89.38 85 PRO A O 1
ATOM 691 N N . GLU A 1 86 ? -25.495 2.183 -5.140 1.00 89.56 86 GLU A N 1
ATOM 692 C CA . GLU A 1 86 ? -24.799 1.713 -6.336 1.00 89.56 86 GLU A CA 1
ATOM 693 C C . GLU A 1 86 ? -23.663 2.649 -6.763 1.00 89.56 86 GLU A C 1
ATOM 695 O O . GLU A 1 86 ? -22.641 2.169 -7.253 1.00 89.56 86 GLU A O 1
ATOM 700 N N . LEU A 1 87 ? -23.803 3.960 -6.533 1.00 89.88 87 LEU A N 1
ATOM 701 C CA . LEU A 1 87 ? -22.788 4.961 -6.881 1.00 89.88 87 LEU A CA 1
ATOM 702 C C . LEU A 1 87 ? -21.629 5.025 -5.880 1.00 89.88 87 LEU A C 1
ATOM 704 O O . LEU A 1 87 ? -20.572 5.558 -6.216 1.00 89.88 87 LEU A O 1
ATOM 708 N N . TRP A 1 88 ? -21.822 4.482 -4.674 1.00 90.69 88 TRP A N 1
ATOM 709 C CA . TRP A 1 88 ? -20.878 4.559 -3.554 1.00 90.69 88 TRP A CA 1
ATOM 710 C C . TRP A 1 88 ? -20.234 3.215 -3.217 1.00 90.69 88 TRP A C 1
ATOM 712 O O . TRP A 1 88 ? -19.636 3.068 -2.158 1.00 90.69 88 TRP A O 1
ATOM 722 N N . ARG A 1 89 ? -20.321 2.219 -4.107 1.00 91.19 89 ARG A N 1
ATOM 723 C CA . ARG A 1 89 ? -19.648 0.925 -3.896 1.00 91.19 89 ARG A CA 1
ATOM 724 C C . ARG A 1 89 ? -18.127 1.032 -3.948 1.00 91.19 89 ARG A C 1
ATOM 726 O O . ARG A 1 89 ? -17.455 0.222 -3.315 1.00 91.19 89 ARG A O 1
ATOM 733 N N . CYS A 1 90 ? -17.600 1.988 -4.709 1.00 89.56 90 CYS A N 1
ATOM 734 C CA . CYS A 1 90 ? -16.172 2.209 -4.898 1.00 89.56 90 CYS A CA 1
ATOM 735 C C . CYS A 1 90 ? -15.812 3.643 -4.514 1.00 89.56 90 CYS A C 1
ATOM 737 O O . CYS A 1 90 ? -16.474 4.577 -4.972 1.00 89.56 90 CYS A O 1
ATOM 739 N N . PHE A 1 91 ? -14.780 3.816 -3.690 1.00 91.12 91 PHE A N 1
ATOM 740 C CA . PHE A 1 91 ? -14.254 5.133 -3.360 1.00 91.12 91 PHE A CA 1
ATOM 741 C C . PHE A 1 91 ? -12.748 5.083 -3.100 1.00 91.12 91 PHE A C 1
ATOM 743 O O . PHE A 1 91 ? -12.259 4.197 -2.402 1.00 91.12 91 PHE A O 1
ATOM 750 N N . GLU A 1 92 ? -12.032 6.066 -3.634 1.00 91.06 92 GLU A N 1
ATOM 751 C CA . GLU A 1 92 ? -10.609 6.269 -3.391 1.00 91.06 92 GLU A CA 1
ATOM 752 C C . GLU A 1 92 ? -10.416 7.551 -2.581 1.00 91.06 92 GLU A C 1
ATOM 754 O O . GLU A 1 92 ? -10.813 8.635 -3.008 1.00 91.06 92 GLU A O 1
ATOM 759 N N . PHE A 1 93 ? -9.843 7.420 -1.388 1.00 92.12 93 PHE A N 1
ATOM 760 C CA . PHE A 1 93 ? -9.499 8.543 -0.530 1.00 92.12 93 PHE A CA 1
ATOM 761 C C . PHE A 1 93 ? -8.115 9.061 -0.907 1.00 92.12 93 PHE A C 1
ATOM 763 O O . PHE A 1 93 ? -7.116 8.387 -0.672 1.00 92.12 93 PHE A O 1
ATOM 770 N N . GLU A 1 94 ? -8.054 10.272 -1.452 1.00 89.94 94 GLU A N 1
ATOM 771 C CA . GLU A 1 94 ? -6.799 11.009 -1.609 1.00 89.94 94 GLU A CA 1
ATOM 772 C C . GLU A 1 94 ? -6.539 11.836 -0.346 1.00 89.94 94 GLU A C 1
ATOM 774 O O . GLU A 1 94 ? -7.290 12.775 -0.054 1.00 89.94 94 GLU A O 1
ATOM 779 N N . LEU A 1 95 ? -5.512 11.461 0.415 1.00 89.75 95 LEU A N 1
ATOM 780 C CA . LEU A 1 95 ? -5.108 12.082 1.673 1.00 89.75 95 LEU A CA 1
ATOM 781 C C . LEU A 1 95 ? -3.724 12.695 1.490 1.00 89.75 95 LEU A C 1
ATOM 783 O O . LEU A 1 95 ? -2.701 12.018 1.584 1.00 89.75 95 LEU A O 1
ATOM 787 N N . ASN A 1 96 ? -3.733 13.989 1.185 1.00 85.44 96 ASN A N 1
ATOM 788 C CA . ASN A 1 96 ? -2.548 14.734 0.804 1.00 85.44 96 ASN A CA 1
ATOM 789 C C . ASN A 1 96 ? -2.499 16.059 1.572 1.00 85.44 96 ASN A C 1
ATOM 791 O O . ASN A 1 96 ? -3.528 16.721 1.735 1.00 85.44 96 ASN A O 1
ATOM 795 N N . GLN A 1 97 ? -1.312 16.489 1.981 1.00 76.56 97 GLN A N 1
ATOM 796 C CA . GLN A 1 97 ? -1.086 17.820 2.532 1.00 76.56 97 GLN A CA 1
ATOM 797 C C . GLN A 1 97 ? -0.486 18.741 1.462 1.00 76.56 97 GLN A C 1
ATOM 799 O O . GLN A 1 97 ? 0.370 18.307 0.688 1.00 76.56 97 GLN A O 1
ATOM 804 N N . PRO A 1 98 ? -0.846 20.040 1.442 1.00 73.38 98 PRO A N 1
ATOM 805 C CA . PRO A 1 98 ? -0.246 21.005 0.515 1.00 73.38 98 PRO A CA 1
ATOM 806 C C . PRO A 1 98 ? 1.280 21.120 0.642 1.00 73.38 98 PRO A C 1
ATOM 808 O O . PRO A 1 98 ? 1.939 21.575 -0.286 1.00 73.38 98 PRO A O 1
ATOM 811 N N . ALA A 1 99 ? 1.837 20.738 1.797 1.00 65.38 99 ALA A N 1
ATOM 812 C CA . ALA A 1 99 ? 3.273 20.758 2.060 1.00 65.38 99 ALA A CA 1
ATOM 813 C C . ALA A 1 99 ? 4.040 19.615 1.367 1.00 65.38 99 ALA A C 1
ATOM 815 O O . ALA A 1 99 ? 5.236 19.751 1.129 1.00 65.38 99 ALA A O 1
ATOM 816 N N . SER A 1 100 ? 3.373 18.502 1.052 1.00 59.66 100 SER A N 1
ATOM 817 C CA . SER A 1 100 ? 3.998 17.261 0.568 1.00 59.66 100 SER A CA 1
ATOM 818 C C . SER A 1 100 ? 3.444 16.764 -0.768 1.00 59.66 100 SER A C 1
ATOM 820 O O . SER A 1 100 ? 3.964 15.789 -1.309 1.00 59.66 100 SER A O 1
ATOM 822 N N . SER A 1 101 ? 2.419 17.417 -1.324 1.00 65.69 101 SER A N 1
ATOM 823 C CA . SER A 1 101 ? 1.800 17.018 -2.588 1.00 65.69 101 SER A CA 1
ATOM 824 C C . SER A 1 101 ? 1.183 18.196 -3.345 1.00 65.69 101 SER A C 1
ATOM 826 O O . SER A 1 101 ? 0.557 19.082 -2.763 1.00 65.69 101 SER A O 1
ATOM 828 N N . TYR A 1 102 ? 1.299 18.160 -4.676 1.00 63.97 102 TYR A N 1
ATOM 829 C CA . TYR A 1 102 ? 0.637 19.094 -5.597 1.00 63.97 102 TYR A CA 1
ATOM 830 C C . TYR A 1 102 ? -0.816 18.690 -5.920 1.00 63.97 102 TYR A C 1
ATOM 832 O O . TYR A 1 102 ? -1.542 19.444 -6.573 1.00 63.97 102 TYR A O 1
ATOM 840 N N . LEU A 1 103 ? -1.245 17.495 -5.494 1.00 67.88 103 LEU A N 1
ATOM 841 C CA . LEU A 1 103 ? -2.572 16.942 -5.774 1.00 67.88 103 LEU A CA 1
ATOM 842 C C . LEU A 1 103 ? -3.605 17.398 -4.734 1.00 67.88 103 LEU A C 1
ATOM 844 O O . LEU A 1 103 ? -3.303 17.559 -3.551 1.00 67.88 103 LEU A O 1
ATOM 848 N N . LYS A 1 104 ? -4.858 17.579 -5.167 1.00 73.50 104 LYS A N 1
ATOM 849 C CA . LYS A 1 104 ? -5.951 18.022 -4.288 1.00 73.50 104 LYS A CA 1
ATOM 850 C C . LYS A 1 104 ? -6.447 16.875 -3.414 1.00 73.50 104 LYS A C 1
ATOM 852 O O . LYS A 1 104 ? -6.957 15.893 -3.928 1.00 73.50 104 LYS A O 1
ATOM 857 N N . ALA A 1 105 ? -6.392 17.057 -2.099 1.00 83.06 105 ALA A N 1
ATOM 858 C CA . ALA A 1 105 ? -6.958 16.104 -1.153 1.00 83.06 105 ALA A CA 1
ATOM 859 C C . ALA A 1 105 ? -8.491 16.026 -1.220 1.00 83.06 105 ALA A C 1
ATOM 861 O O . ALA A 1 105 ? -9.188 16.979 -1.591 1.00 83.06 105 ALA A O 1
ATOM 862 N N . THR A 1 106 ? -9.018 14.894 -0.760 1.00 83.38 106 THR A N 1
ATOM 863 C CA . THR A 1 106 ? -10.451 14.694 -0.543 1.00 83.38 106 THR A CA 1
ATOM 864 C C . THR A 1 106 ? -10.946 15.671 0.520 1.00 83.38 106 THR A C 1
ATOM 866 O O . THR A 1 106 ? -10.388 15.760 1.612 1.00 83.38 106 THR A O 1
ATOM 869 N N . HIS A 1 107 ? -12.019 16.405 0.223 1.00 82.12 107 HIS A N 1
ATOM 870 C CA . HIS A 1 107 ? -12.531 17.416 1.147 1.00 82.12 107 HIS A CA 1
ATOM 871 C C . HIS A 1 107 ? -12.990 16.783 2.484 1.00 82.12 107 HIS A C 1
ATOM 873 O O . HIS A 1 107 ? -13.767 15.824 2.452 1.00 82.12 107 HIS A O 1
ATOM 879 N N . PRO A 1 108 ? -12.618 17.329 3.661 1.00 84.38 108 PRO A N 1
ATOM 880 C CA . PRO A 1 108 ? -12.951 16.728 4.961 1.00 84.38 108 PRO A CA 1
ATOM 881 C C . PRO A 1 108 ? -14.451 16.509 5.199 1.00 84.38 108 PRO A C 1
ATOM 883 O O . PRO A 1 108 ? -14.859 15.504 5.782 1.00 84.38 108 PRO A O 1
ATOM 886 N N . ASP A 1 109 ? -15.299 17.422 4.719 1.00 81.50 109 ASP A N 1
ATOM 887 C CA . ASP A 1 109 ? -16.755 17.274 4.854 1.00 81.50 109 ASP A CA 1
ATOM 888 C C . ASP A 1 109 ? -17.314 16.128 4.007 1.00 81.50 109 ASP A C 1
ATOM 890 O O . ASP A 1 109 ? -18.264 15.462 4.421 1.00 81.50 109 ASP A O 1
ATOM 894 N N . LEU A 1 110 ? -16.696 15.852 2.855 1.00 85.06 110 LEU A N 1
ATOM 895 C CA . LEU A 1 110 ? -17.070 14.719 2.017 1.00 85.06 110 LEU A CA 1
ATOM 896 C C . LEU A 1 110 ? -16.705 13.401 2.710 1.00 85.06 110 LEU A C 1
ATOM 898 O O . LEU A 1 110 ? -17.526 12.489 2.737 1.00 85.06 110 LEU A O 1
ATOM 902 N N . ILE A 1 111 ? -15.533 13.325 3.348 1.00 88.19 111 ILE A N 1
ATOM 903 C CA . ILE A 1 111 ? -15.120 12.155 4.142 1.00 88.19 111 ILE A CA 1
ATOM 904 C C . ILE A 1 111 ? -16.149 11.877 5.246 1.00 88.19 111 ILE A C 1
ATOM 906 O O . ILE A 1 111 ? -16.679 10.769 5.345 1.00 88.19 111 ILE A O 1
ATOM 910 N N . LYS A 1 112 ? -16.521 12.905 6.023 1.00 87.25 112 LYS A N 1
ATOM 911 C CA . LYS A 1 112 ? -17.558 12.791 7.064 1.00 87.25 112 LYS A CA 1
ATOM 912 C C . LYS A 1 112 ? -18.901 12.335 6.490 1.00 87.25 112 LYS A C 1
ATOM 914 O O . LYS A 1 112 ? -19.597 11.528 7.107 1.00 87.25 112 LYS A O 1
ATOM 919 N N . GLN A 1 113 ? -19.280 12.842 5.317 1.00 86.44 113 GLN A N 1
ATOM 920 C CA . GLN A 1 113 ? -20.523 12.464 4.651 1.00 86.44 113 GLN A CA 1
ATOM 921 C C . GLN A 1 113 ? -20.516 10.996 4.211 1.00 86.44 113 GLN A C 1
ATOM 923 O O . GLN A 1 113 ? -21.519 10.311 4.414 1.00 86.44 113 GLN A O 1
ATOM 928 N N . ILE A 1 114 ? -19.403 10.512 3.657 1.00 88.00 114 ILE A N 1
ATOM 929 C CA . ILE A 1 114 ? -19.235 9.119 3.227 1.00 88.00 114 ILE A CA 1
ATOM 930 C C . ILE A 1 114 ? -19.342 8.181 4.425 1.00 88.00 114 ILE A C 1
ATOM 932 O O . ILE A 1 114 ? -20.170 7.274 4.410 1.00 88.00 114 ILE A O 1
ATOM 936 N N . ILE A 1 115 ? -18.589 8.443 5.494 1.00 89.00 115 ILE A N 1
ATOM 937 C CA . ILE A 1 115 ? -18.610 7.607 6.703 1.00 89.00 115 ILE A CA 1
ATOM 938 C C . ILE A 1 115 ? -20.026 7.557 7.298 1.00 89.00 115 ILE A C 1
ATOM 940 O O . ILE A 1 115 ? -20.524 6.487 7.658 1.00 89.00 115 ILE A O 1
ATOM 944 N N . LYS A 1 116 ? -20.717 8.704 7.344 1.00 89.00 116 LYS A N 1
ATOM 945 C CA . LYS A 1 116 ? -22.048 8.815 7.952 1.00 89.00 116 LYS A CA 1
ATOM 946 C C . LYS A 1 116 ? -23.175 8.206 7.114 1.00 89.00 116 LYS A C 1
ATOM 948 O O . LYS A 1 116 ? -24.119 7.680 7.696 1.00 89.00 116 LYS A O 1
ATOM 953 N N . ARG A 1 117 ? -23.147 8.348 5.785 1.00 87.69 117 ARG A N 1
ATOM 954 C CA . ARG A 1 117 ? -24.276 7.969 4.909 1.00 87.69 117 ARG A CA 1
ATOM 955 C C . ARG A 1 117 ? -24.041 6.716 4.075 1.00 87.69 117 ARG A C 1
ATOM 957 O O . ARG A 1 117 ? -25.022 6.103 3.672 1.00 87.69 117 ARG A O 1
ATOM 964 N N . HIS A 1 118 ? -22.785 6.368 3.806 1.00 88.81 118 HIS A N 1
ATOM 965 C CA . HIS A 1 118 ? -22.428 5.374 2.790 1.00 88.81 118 HIS A CA 1
ATOM 966 C C . HIS A 1 118 ? -21.480 4.285 3.286 1.00 88.81 118 HIS A C 1
ATOM 968 O O . HIS A 1 118 ? -21.080 3.444 2.489 1.00 88.81 118 HIS A O 1
ATOM 974 N N . SER A 1 119 ? -21.131 4.253 4.575 1.00 87.69 119 SER A N 1
ATOM 975 C CA . SER A 1 119 ? -20.230 3.232 5.136 1.00 87.69 119 SER A CA 1
ATOM 976 C C . SER A 1 119 ? -20.693 1.803 4.826 1.00 87.69 119 SER A C 1
ATOM 978 O O . SER A 1 119 ? -19.921 0.981 4.349 1.00 87.69 119 SER A O 1
ATOM 980 N N . ASN A 1 120 ? -21.984 1.526 4.968 1.00 89.19 120 ASN A N 1
ATOM 981 C CA . ASN A 1 120 ? -22.598 0.239 4.635 1.00 89.19 120 ASN A CA 1
ATOM 982 C C . ASN A 1 120 ? -22.648 -0.084 3.125 1.00 89.19 120 ASN A C 1
ATOM 984 O O . ASN A 1 120 ? -22.888 -1.233 2.760 1.00 89.19 120 ASN A O 1
ATOM 988 N N . HIS A 1 121 ? -22.463 0.904 2.245 1.00 91.06 121 HIS A N 1
ATOM 989 C CA . HIS A 1 121 ? -22.503 0.721 0.789 1.00 91.06 121 HIS A CA 1
ATOM 990 C C . HIS A 1 121 ? -21.115 0.460 0.190 1.00 91.06 121 HIS A C 1
ATOM 992 O O . HIS A 1 121 ? -21.018 -0.156 -0.876 1.00 91.06 121 HIS A O 1
ATOM 998 N N . LEU A 1 122 ? -20.054 0.903 0.873 1.00 92.12 122 LEU A N 1
ATOM 999 C CA . LEU A 1 122 ? -18.672 0.747 0.428 1.00 92.12 122 LEU A CA 1
ATOM 1000 C C . LEU A 1 122 ? -18.282 -0.735 0.348 1.00 92.12 122 LEU A C 1
ATOM 1002 O O . LEU A 1 122 ? -18.443 -1.496 1.301 1.00 92.12 122 LEU A O 1
ATOM 1006 N N . GLN A 1 123 ? -17.724 -1.128 -0.797 1.00 93.50 123 GLN A N 1
ATOM 1007 C CA . GLN A 1 123 ? -17.187 -2.471 -1.050 1.00 93.50 123 GLN A CA 1
ATOM 1008 C C . GLN A 1 123 ? -15.729 -2.423 -1.518 1.00 93.50 123 GLN A C 1
ATOM 1010 O O . GLN A 1 123 ? -14.954 -3.322 -1.201 1.00 93.50 123 GLN A O 1
ATOM 1015 N N . TYR A 1 124 ? -15.346 -1.386 -2.258 1.00 94.75 124 TYR A N 1
ATOM 1016 C CA . TYR A 1 124 ? -14.010 -1.210 -2.817 1.00 94.75 124 TYR A CA 1
ATOM 1017 C C . TYR A 1 124 ? -13.456 0.115 -2.309 1.00 94.75 124 TYR A C 1
ATOM 1019 O O . TYR A 1 124 ? -13.966 1.174 -2.668 1.00 94.75 124 TYR A O 1
ATOM 1027 N N . VAL A 1 125 ? -12.454 0.051 -1.437 1.00 95.75 125 VAL A N 1
ATOM 1028 C CA . VAL A 1 125 ? -11.863 1.242 -0.827 1.00 95.75 125 VAL A CA 1
ATOM 1029 C C . VAL A 1 125 ? -10.358 1.233 -1.038 1.00 95.75 125 VAL A C 1
ATOM 1031 O O . VAL A 1 125 ? -9.689 0.250 -0.716 1.00 95.75 125 VAL A O 1
ATOM 1034 N N . SER A 1 126 ? -9.825 2.337 -1.553 1.00 95.62 126 SER A N 1
ATOM 1035 C CA . SER A 1 126 ? -8.388 2.608 -1.580 1.00 95.62 126 SER A CA 1
ATOM 1036 C C . SER A 1 126 ? -8.063 3.915 -0.863 1.00 95.62 126 SER A C 1
ATOM 1038 O O . SER A 1 126 ? -8.865 4.845 -0.844 1.00 95.62 126 SER A O 1
ATOM 1040 N N . PHE A 1 127 ? -6.881 3.976 -0.264 1.00 95.50 127 PHE A N 1
ATOM 1041 C CA . PHE A 1 127 ? -6.308 5.163 0.351 1.00 95.50 127 PHE A CA 1
ATOM 1042 C C . PHE A 1 127 ? -5.004 5.475 -0.367 1.00 95.50 127 PHE A C 1
ATOM 1044 O O . PHE A 1 127 ? -4.076 4.671 -0.319 1.00 95.50 127 PHE A O 1
ATOM 1051 N N . LYS A 1 128 ? -4.944 6.625 -1.032 1.00 92.81 128 LYS A N 1
ATOM 1052 C CA . LYS A 1 128 ? -3.712 7.216 -1.549 1.00 92.81 128 LYS A CA 1
ATOM 1053 C C . LYS A 1 128 ? -3.218 8.217 -0.521 1.00 92.81 128 LYS A C 1
ATOM 1055 O O . LYS A 1 128 ? -3.906 9.201 -0.253 1.00 92.81 128 LYS A O 1
ATOM 1060 N N . VAL A 1 129 ? -2.069 7.928 0.071 1.00 93.38 129 VAL A N 1
ATOM 1061 C CA . VAL A 1 129 ? -1.501 8.693 1.180 1.00 93.38 129 VAL A CA 1
ATOM 1062 C C . VAL A 1 129 ? -0.146 9.240 0.767 1.00 93.38 129 VAL A C 1
ATOM 1064 O O . VAL A 1 129 ? 0.706 8.495 0.278 1.00 93.38 129 VAL A O 1
ATOM 1067 N N . ASP A 1 130 ? 0.044 10.541 0.952 1.00 89.75 130 ASP A N 1
ATOM 1068 C CA . ASP A 1 130 ? 1.312 11.198 0.657 1.00 89.75 130 ASP A CA 1
ATOM 1069 C C . ASP A 1 130 ? 2.395 10.948 1.721 1.00 89.75 130 ASP A C 1
ATOM 1071 O O . ASP A 1 130 ? 2.228 10.172 2.662 1.00 89.75 130 ASP A O 1
ATOM 1075 N N . SER A 1 131 ? 3.537 11.618 1.565 1.00 89.50 131 SER A N 1
ATOM 1076 C CA . SER A 1 131 ? 4.694 11.487 2.458 1.00 89.50 131 SER A CA 1
ATOM 1077 C C . SER A 1 131 ? 4.470 12.017 3.880 1.00 89.50 131 SER A C 1
ATOM 1079 O O . SER A 1 131 ? 5.401 11.948 4.675 1.00 89.50 131 SER A O 1
ATOM 1081 N N . SER A 1 132 ? 3.314 12.607 4.200 1.00 90.50 132 SER A N 1
ATOM 1082 C CA . SER A 1 132 ? 3.087 13.224 5.509 1.00 90.50 132 SER A CA 1
ATOM 1083 C C . SER A 1 132 ? 2.504 12.236 6.515 1.00 90.50 132 SER A C 1
ATOM 1085 O O . SER A 1 132 ? 1.595 11.452 6.217 1.00 90.50 132 SER A O 1
ATOM 1087 N N . ARG A 1 133 ? 3.002 12.313 7.749 1.00 92.38 133 ARG A N 1
ATOM 1088 C CA . ARG A 1 133 ? 2.502 11.509 8.861 1.00 92.38 133 ARG A CA 1
ATOM 1089 C C . ARG A 1 133 ? 1.030 11.805 9.152 1.00 92.38 133 ARG A C 1
ATOM 1091 O O . ARG A 1 133 ? 0.267 10.885 9.430 1.00 92.38 133 ARG A O 1
ATOM 1098 N N . GLU A 1 134 ? 0.614 13.062 9.043 1.00 91.38 134 GLU A N 1
ATOM 1099 C CA . GLU A 1 134 ? -0.763 13.497 9.284 1.00 91.38 134 GLU A CA 1
ATOM 1100 C C . GLU A 1 134 ? -1.746 12.843 8.303 1.00 91.38 134 GLU A C 1
ATOM 1102 O O . GLU A 1 134 ? -2.851 12.467 8.694 1.00 91.38 134 GLU A O 1
ATOM 1107 N N . SER A 1 135 ? -1.356 12.660 7.035 1.00 92.69 135 SER A N 1
ATOM 1108 C CA . SER A 1 135 ? -2.181 11.936 6.061 1.00 92.69 135 SER A CA 1
ATOM 1109 C C . SER A 1 135 ? -2.320 10.452 6.413 1.00 92.69 135 SER A C 1
ATOM 1111 O O . SER A 1 135 ? -3.407 9.887 6.264 1.00 92.69 135 SER A O 1
ATOM 1113 N N . ALA A 1 136 ? -1.255 9.819 6.913 1.00 94.50 136 ALA A N 1
ATOM 1114 C CA . ALA A 1 136 ? -1.300 8.429 7.363 1.00 94.50 136 ALA A CA 1
ATOM 1115 C C . ALA A 1 136 ? -2.154 8.263 8.635 1.00 94.50 136 ALA A C 1
ATOM 1117 O O . ALA A 1 136 ? -2.938 7.316 8.732 1.00 94.50 136 ALA A O 1
ATOM 1118 N N . GLU A 1 137 ? -2.072 9.203 9.583 1.00 95.12 137 GLU A N 1
ATOM 1119 C CA . GLU A 1 137 ? -2.960 9.251 10.755 1.00 95.12 137 GLU A CA 1
ATOM 1120 C C . GLU A 1 137 ? -4.426 9.421 10.328 1.00 95.12 137 GLU A C 1
ATOM 1122 O O . GLU A 1 137 ? -5.282 8.659 10.775 1.00 95.12 137 GLU A O 1
ATOM 1127 N N . ALA A 1 138 ? -4.710 10.311 9.370 1.00 94.19 138 ALA A N 1
ATOM 1128 C CA . ALA A 1 138 ? -6.057 10.490 8.830 1.00 94.19 138 ALA A CA 1
ATOM 1129 C C . ALA A 1 138 ? -6.605 9.216 8.157 1.00 94.19 138 ALA A C 1
ATOM 1131 O O . ALA A 1 138 ? -7.793 8.912 8.292 1.00 94.19 138 ALA A O 1
ATOM 1132 N N . ALA A 1 139 ? -5.765 8.437 7.464 1.00 95.94 139 ALA A N 1
ATOM 1133 C CA . ALA A 1 139 ? -6.161 7.126 6.942 1.00 95.94 139 ALA A CA 1
ATOM 1134 C C . ALA A 1 139 ? -6.561 6.168 8.075 1.00 95.94 139 ALA A C 1
ATOM 1136 O O . ALA A 1 139 ? -7.627 5.553 8.005 1.00 95.94 139 ALA A O 1
ATOM 1137 N N . CYS A 1 140 ? -5.755 6.067 9.135 1.00 96.19 140 CYS A N 1
ATOM 1138 C CA . CYS A 1 140 ? -6.053 5.232 10.304 1.00 96.19 140 CYS A CA 1
ATOM 1139 C C . CYS A 1 140 ? -7.342 5.661 11.025 1.00 96.19 140 CYS A C 1
ATOM 1141 O O . CYS A 1 140 ? -8.142 4.805 11.420 1.00 96.19 140 CYS A O 1
ATOM 1143 N N . ASP A 1 141 ? -7.593 6.965 11.135 1.00 94.75 141 ASP A N 1
ATOM 1144 C CA . ASP A 1 141 ? -8.821 7.511 11.718 1.00 94.75 141 ASP A CA 1
ATOM 1145 C C . ASP A 1 141 ? -10.061 7.128 10.905 1.00 94.75 141 ASP A C 1
ATOM 1147 O O . ASP A 1 141 ? -11.110 6.801 11.472 1.00 94.75 141 ASP A O 1
ATOM 1151 N N . ILE A 1 142 ? -9.959 7.150 9.571 1.00 94.94 142 ILE A N 1
ATOM 1152 C CA . ILE A 1 142 ? -11.047 6.726 8.684 1.00 94.94 142 ILE A CA 1
ATOM 1153 C C . ILE A 1 142 ? -11.251 5.215 8.801 1.00 94.94 142 ILE A C 1
ATOM 1155 O O . ILE A 1 142 ? -12.385 4.787 9.009 1.00 94.94 142 ILE A O 1
ATOM 1159 N N . LEU A 1 143 ? -10.181 4.414 8.725 1.00 95.25 143 LEU A N 1
ATOM 1160 C CA . LEU A 1 143 ? -10.231 2.950 8.857 1.00 95.25 143 LEU A CA 1
ATOM 1161 C C . LEU A 1 143 ? -10.904 2.516 10.165 1.00 95.25 143 LEU A C 1
ATOM 1163 O O . LEU A 1 143 ? -11.773 1.644 10.154 1.00 95.25 143 LEU A O 1
ATOM 1167 N N . SER A 1 144 ? -10.578 3.189 11.270 1.00 94.88 144 SER A N 1
ATOM 1168 C CA . SER A 1 144 ? -11.153 2.920 12.593 1.00 94.88 144 SER A CA 1
ATOM 1169 C C . SER A 1 144 ? -12.666 3.172 12.664 1.00 94.88 144 SER A C 1
ATOM 1171 O O . SER A 1 144 ? -13.350 2.611 13.518 1.00 94.88 144 SER A O 1
ATOM 1173 N N . GLN A 1 145 ? -13.214 3.984 11.754 1.00 93.19 145 GLN A N 1
ATOM 1174 C CA . GLN A 1 145 ? -14.646 4.282 11.661 1.00 93.19 145 GLN A CA 1
ATOM 1175 C C . GLN A 1 145 ? -15.408 3.334 10.718 1.00 93.19 145 GLN A C 1
ATOM 1177 O O . GLN A 1 145 ? -16.641 3.357 10.701 1.00 93.19 145 GLN A O 1
ATOM 1182 N N . LEU A 1 146 ? -14.725 2.461 9.966 1.00 89.50 146 LEU A N 1
ATOM 1183 C CA . LEU A 1 146 ? -15.339 1.540 8.994 1.00 89.50 146 LEU A CA 1
ATOM 1184 C C . LEU A 1 146 ? -15.944 0.276 9.640 1.00 89.50 146 LEU A C 1
ATOM 1186 O O . LEU A 1 146 ? -15.882 -0.816 9.079 1.00 89.50 146 LEU A O 1
ATOM 1190 N N . VAL A 1 147 ? -16.564 0.412 10.816 1.00 88.50 147 VAL A N 1
ATOM 1191 C CA . VAL A 1 147 ? -17.151 -0.710 11.576 1.00 88.50 147 VAL A CA 1
ATOM 1192 C C . VAL A 1 147 ? -18.347 -1.333 10.846 1.00 88.50 147 VAL A C 1
ATOM 1194 O O . VAL A 1 147 ? -18.543 -2.542 10.887 1.00 88.50 147 VAL A O 1
ATOM 1197 N N . ASN A 1 148 ? -19.130 -0.517 10.134 1.00 84.88 148 ASN A N 1
ATOM 1198 C CA . ASN A 1 148 ? -20.336 -0.960 9.423 1.00 84.88 148 ASN A CA 1
ATOM 1199 C C . ASN A 1 148 ? -20.074 -1.349 7.957 1.00 84.88 148 ASN A C 1
ATOM 1201 O O . ASN A 1 148 ? -21.022 -1.521 7.190 1.00 84.88 148 ASN A O 1
ATOM 1205 N N . CYS A 1 149 ? -18.807 -1.447 7.548 1.00 85.12 149 CYS A N 1
ATOM 1206 C CA . CYS A 1 149 ? -18.424 -1.729 6.169 1.00 85.12 149 CYS A CA 1
ATOM 1207 C C . CYS A 1 149 ? -18.213 -3.234 5.953 1.00 85.12 149 CYS A C 1
ATOM 1209 O O . CYS A 1 149 ? -17.583 -3.909 6.767 1.00 85.12 149 CYS A O 1
ATOM 1211 N N . SER A 1 150 ? -18.673 -3.748 4.809 1.00 90.12 150 SER A N 1
ATOM 1212 C CA . SER A 1 150 ? -18.369 -5.108 4.346 1.00 90.12 150 SER A CA 1
ATOM 1213 C C . SER A 1 150 ? -17.500 -5.033 3.094 1.00 90.12 150 SER A C 1
ATOM 1215 O O . SER A 1 150 ? -17.966 -5.180 1.962 1.00 90.12 150 SER A O 1
ATOM 1217 N N . LEU A 1 151 ? -16.222 -4.708 3.297 1.00 94.50 151 LEU A N 1
ATOM 1218 C CA . LEU A 1 151 ? -15.295 -4.493 2.194 1.00 94.50 151 LEU A CA 1
ATOM 1219 C C . LEU A 1 151 ? -14.977 -5.810 1.476 1.00 94.50 151 LEU A C 1
ATOM 1221 O O . LEU A 1 151 ? -14.825 -6.870 2.084 1.00 94.50 151 LEU A O 1
ATOM 1225 N N . LYS A 1 152 ? -14.861 -5.716 0.153 1.00 96.00 152 LYS A N 1
ATOM 1226 C CA . LYS A 1 152 ? -14.316 -6.739 -0.745 1.00 96.00 152 LYS A CA 1
ATOM 1227 C C . LYS A 1 152 ? -12.874 -6.438 -1.119 1.00 96.00 152 LYS A C 1
ATOM 1229 O O . LYS A 1 152 ? -12.091 -7.374 -1.270 1.00 96.00 152 LYS A O 1
ATOM 1234 N N . THR A 1 153 ? -12.526 -5.161 -1.247 1.00 96.75 153 THR A N 1
ATOM 1235 C CA . THR A 1 153 ? -11.173 -4.718 -1.575 1.00 96.75 153 THR A CA 1
ATOM 1236 C C . THR A 1 153 ? -10.759 -3.587 -0.654 1.00 96.75 153 THR A C 1
ATOM 1238 O O . THR A 1 153 ? -11.481 -2.595 -0.544 1.00 96.75 153 THR A O 1
ATOM 1241 N N . LEU A 1 154 ? -9.583 -3.733 -0.047 1.00 97.56 154 LEU A N 1
ATOM 1242 C CA . LEU A 1 154 ? -8.885 -2.666 0.657 1.00 97.56 154 LEU A CA 1
ATOM 1243 C C . LEU A 1 154 ? -7.513 -2.449 0.008 1.00 97.56 154 LEU A C 1
ATOM 1245 O O . LEU A 1 154 ? -6.761 -3.406 -0.184 1.00 97.56 154 LEU A O 1
ATOM 1249 N N . GLY A 1 155 ? -7.188 -1.200 -0.316 1.00 97.31 155 GLY A N 1
ATOM 1250 C CA . GLY A 1 155 ? -5.853 -0.803 -0.753 1.00 97.31 155 GLY A CA 1
ATOM 1251 C C . GLY A 1 155 ? -5.313 0.358 0.069 1.00 97.31 155 GLY A C 1
ATOM 1252 O O . GLY A 1 155 ? -5.965 1.391 0.159 1.00 97.31 155 GLY A O 1
ATOM 1253 N N . LEU A 1 156 ? -4.127 0.205 0.638 1.00 96.62 156 LEU A N 1
ATOM 1254 C CA . LEU A 1 156 ? -3.350 1.271 1.256 1.00 96.62 156 LEU A CA 1
ATOM 1255 C C . LEU A 1 156 ? -2.150 1.522 0.344 1.00 96.62 156 LEU A C 1
ATOM 1257 O O . LEU A 1 156 ? -1.384 0.604 0.076 1.00 96.62 156 LEU A O 1
ATOM 1261 N N . ILE A 1 157 ? -2.065 2.726 -0.216 1.00 93.25 157 ILE A N 1
ATOM 1262 C CA . ILE A 1 157 ? -1.109 3.086 -1.262 1.00 93.25 157 ILE A CA 1
ATOM 1263 C C . ILE A 1 157 ? -0.353 4.322 -0.791 1.00 93.25 157 ILE A C 1
ATOM 1265 O O . ILE A 1 157 ? -0.925 5.411 -0.712 1.00 93.25 157 ILE A O 1
ATOM 1269 N N . SER A 1 158 ? 0.935 4.167 -0.515 1.00 90.00 158 SER A N 1
ATOM 1270 C CA . SER A 1 158 ? 1.837 5.297 -0.307 1.00 90.00 158 SER A CA 1
ATOM 1271 C C . SER A 1 158 ? 2.245 5.874 -1.663 1.00 90.00 158 SER A C 1
ATOM 1273 O O . SER A 1 158 ? 2.783 5.168 -2.509 1.00 90.00 158 SER A O 1
ATOM 1275 N N . THR A 1 159 ? 1.957 7.154 -1.914 1.00 84.12 159 THR A N 1
ATOM 1276 C CA . THR A 1 159 ? 2.233 7.785 -3.221 1.00 84.12 159 THR A CA 1
ATOM 1277 C C . THR A 1 159 ? 3.678 8.253 -3.371 1.00 84.12 159 THR A C 1
ATOM 1279 O O . THR A 1 159 ? 4.104 8.568 -4.477 1.00 84.12 159 THR A O 1
ATOM 1282 N N . ALA A 1 160 ? 4.407 8.372 -2.261 1.00 80.94 160 ALA A N 1
ATOM 1283 C CA . ALA A 1 160 ? 5.784 8.845 -2.222 1.00 80.94 160 ALA A CA 1
ATOM 1284 C C . ALA A 1 160 ? 6.544 8.148 -1.081 1.00 80.94 160 ALA A C 1
ATOM 1286 O O . ALA A 1 160 ? 6.799 6.952 -1.175 1.00 80.94 160 ALA A O 1
ATOM 1287 N N . ARG A 1 161 ? 6.905 8.850 0.003 1.00 84.00 161 ARG A N 1
ATOM 1288 C CA . ARG A 1 161 ? 7.512 8.189 1.169 1.00 84.00 161 ARG A CA 1
ATOM 1289 C C . ARG A 1 161 ? 6.473 7.337 1.914 1.00 84.00 161 ARG A C 1
ATOM 1291 O O . ARG A 1 161 ? 5.317 7.755 2.003 1.00 84.00 161 ARG A O 1
ATOM 1298 N N . PRO A 1 162 ? 6.868 6.182 2.480 1.00 89.44 162 PRO A N 1
ATOM 1299 C CA . PRO A 1 162 ? 5.959 5.258 3.154 1.00 89.44 162 PRO A CA 1
ATOM 1300 C C . PRO A 1 162 ? 5.564 5.763 4.552 1.00 89.44 162 PRO A C 1
ATOM 1302 O O . PRO A 1 162 ? 6.012 5.253 5.576 1.00 89.44 162 PRO A O 1
ATOM 1305 N N . SER A 1 163 ? 4.709 6.786 4.602 1.00 92.00 163 SER A N 1
ATOM 1306 C CA . SER A 1 163 ? 4.285 7.482 5.828 1.00 92.00 163 SER A CA 1
ATOM 1307 C C . SER A 1 163 ? 3.576 6.584 6.851 1.00 92.00 163 SER A C 1
ATOM 1309 O O . SER A 1 163 ? 3.622 6.862 8.049 1.00 92.00 163 SER A O 1
ATOM 1311 N N . PHE A 1 164 ? 2.991 5.454 6.433 1.00 94.19 164 PHE A N 1
ATOM 1312 C CA . PHE A 1 164 ? 2.442 4.454 7.359 1.00 94.19 164 PHE A CA 1
ATOM 1313 C C . PHE A 1 164 ? 3.502 3.844 8.286 1.00 94.19 164 PHE A C 1
ATOM 1315 O O . PHE A 1 164 ? 3.171 3.473 9.412 1.00 94.19 164 PHE A O 1
ATOM 1322 N N . MET A 1 165 ? 4.765 3.773 7.852 1.00 92.38 165 MET A N 1
ATOM 1323 C CA . MET A 1 165 ? 5.882 3.287 8.673 1.00 92.38 165 MET A CA 1
ATOM 1324 C C . MET A 1 165 ? 6.304 4.279 9.761 1.00 92.38 165 MET A C 1
ATOM 1326 O O . MET A 1 165 ? 6.935 3.886 10.738 1.00 92.38 165 MET A O 1
ATOM 1330 N N . GLU A 1 166 ? 5.954 5.560 9.617 1.00 91.50 166 GLU A N 1
ATOM 1331 C CA . GLU A 1 166 ? 6.243 6.595 10.618 1.00 91.50 166 GLU A CA 1
ATOM 1332 C C . GLU A 1 166 ? 5.250 6.561 11.792 1.00 91.50 166 GLU A C 1
ATOM 1334 O O . GLU A 1 166 ? 5.470 7.189 12.834 1.00 91.50 166 GLU A O 1
ATOM 1339 N N . LEU A 1 167 ? 4.145 5.823 11.639 1.00 94.19 167 LEU A N 1
ATOM 1340 C CA . LEU A 1 167 ? 3.131 5.668 12.671 1.00 94.19 167 LEU A CA 1
ATOM 1341 C C . LEU A 1 167 ? 3.560 4.666 13.749 1.00 94.19 167 LEU A C 1
ATOM 1343 O O . LEU A 1 167 ? 4.221 3.666 13.463 1.00 94.19 167 LEU A O 1
ATOM 1347 N N . PRO A 1 168 ? 3.095 4.840 15.000 1.00 94.94 168 PRO A N 1
ATOM 1348 C CA . PRO A 1 168 ? 3.208 3.791 16.001 1.00 94.94 168 PRO A CA 1
ATOM 1349 C C . PRO A 1 168 ? 2.522 2.509 15.511 1.00 94.94 168 PRO A C 1
ATOM 1351 O O . PRO A 1 168 ? 1.326 2.521 15.212 1.00 94.94 168 PRO A O 1
ATOM 1354 N N . LYS A 1 169 ? 3.248 1.383 15.495 1.00 94.31 169 LYS A N 1
ATOM 1355 C CA . LYS A 1 169 ? 2.733 0.093 15.001 1.00 94.31 169 LYS A CA 1
ATOM 1356 C C . LYS A 1 169 ? 1.369 -0.274 15.596 1.00 94.31 169 LYS A C 1
ATOM 1358 O O . LYS A 1 169 ? 0.466 -0.682 14.877 1.00 94.31 169 LYS A O 1
ATOM 1363 N N . SER A 1 170 ? 1.191 -0.095 16.906 1.00 94.50 170 SER A N 1
ATOM 1364 C CA . SER A 1 170 ? -0.074 -0.401 17.589 1.00 94.50 170 SER A CA 1
ATOM 1365 C C . SER A 1 170 ? -1.259 0.413 17.065 1.00 94.50 170 SER A C 1
ATOM 1367 O O . SER A 1 170 ? -2.364 -0.119 17.015 1.00 94.50 170 SER A O 1
ATOM 1369 N N . HIS A 1 171 ? -1.032 1.665 16.662 1.00 95.75 171 HIS A N 1
ATOM 1370 C CA . HIS A 1 171 ? -2.066 2.543 16.122 1.00 95.75 171 HIS A CA 1
ATOM 1371 C C . HIS A 1 171 ? -2.509 2.095 14.725 1.00 95.75 171 HIS A C 1
ATOM 1373 O O . HIS A 1 171 ? -3.701 2.002 14.447 1.00 95.75 171 HIS A O 1
ATOM 1379 N N . PHE A 1 172 ? -1.555 1.744 13.863 1.00 97.25 172 PHE A N 1
ATOM 1380 C CA . PHE A 1 172 ? -1.870 1.231 12.532 1.00 97.25 172 PHE A CA 1
ATOM 1381 C C . PHE A 1 172 ? -2.578 -0.133 12.597 1.00 97.25 172 PHE A C 1
ATOM 1383 O O . PHE A 1 172 ? -3.617 -0.338 11.968 1.00 97.25 172 PHE A O 1
ATOM 1390 N N . ILE A 1 173 ? -2.059 -1.061 13.412 1.00 96.88 173 ILE A N 1
ATOM 1391 C CA . ILE A 1 173 ? -2.646 -2.397 13.569 1.00 96.88 173 ILE A CA 1
ATOM 1392 C C . ILE A 1 173 ? -4.061 -2.324 14.153 1.00 96.88 173 ILE A C 1
ATOM 1394 O O . ILE A 1 173 ? -4.931 -3.072 13.702 1.00 96.88 173 ILE A O 1
ATOM 1398 N N . SER A 1 174 ? -4.329 -1.441 15.124 1.00 96.12 174 SER A N 1
ATOM 1399 C CA . SER A 1 174 ? -5.677 -1.307 15.692 1.00 96.12 174 SER A CA 1
ATOM 1400 C C . SER A 1 174 ? -6.685 -0.831 14.646 1.00 96.12 174 SER A C 1
ATOM 1402 O O . SER A 1 174 ? -7.760 -1.423 14.541 1.00 96.12 174 SER A O 1
ATOM 1404 N N . ALA A 1 175 ? -6.316 0.154 13.823 1.00 96.50 175 ALA A N 1
ATOM 1405 C CA . ALA A 1 175 ? -7.150 0.655 12.736 1.00 96.50 175 ALA A CA 1
ATOM 1406 C C . ALA A 1 175 ? -7.414 -0.419 11.666 1.00 96.50 175 ALA A C 1
ATOM 1408 O O . ALA A 1 175 ? -8.560 -0.652 11.279 1.00 96.50 175 ALA A O 1
ATOM 1409 N N . LEU A 1 176 ? -6.375 -1.138 11.229 1.00 96.62 176 LEU A N 1
ATOM 1410 C CA . LEU A 1 176 ? -6.503 -2.197 10.223 1.00 96.62 176 LEU A CA 1
ATOM 1411 C C . LEU A 1 176 ? -7.327 -3.394 10.732 1.00 96.62 176 LEU A C 1
ATOM 1413 O O . LEU A 1 176 ? -8.121 -3.977 9.989 1.00 96.62 176 LEU A O 1
ATOM 1417 N N . THR A 1 177 ? -7.202 -3.721 12.021 1.00 95.75 177 THR A N 1
ATOM 1418 C CA . THR A 1 177 ? -7.957 -4.806 12.669 1.00 95.75 177 THR A CA 1
ATOM 1419 C C . THR A 1 177 ? -9.466 -4.573 12.602 1.00 95.75 177 THR A C 1
ATOM 1421 O O . THR A 1 177 ? -10.218 -5.537 12.445 1.00 95.75 177 THR A O 1
ATOM 1424 N N . VAL A 1 178 ? -9.929 -3.316 12.651 1.00 94.50 178 VAL A N 1
ATOM 1425 C CA . VAL A 1 178 ? -11.354 -2.986 12.468 1.00 94.50 178 VAL A CA 1
ATOM 1426 C C . VAL A 1 178 ? -11.858 -3.519 11.130 1.00 94.50 178 VAL A C 1
ATOM 1428 O O . VAL A 1 178 ? -12.928 -4.128 11.080 1.00 94.50 178 VAL A O 1
ATOM 1431 N N . VAL A 1 179 ? -11.083 -3.367 10.056 1.00 94.44 179 VAL A N 1
ATOM 1432 C CA . VAL A 1 179 ? -11.476 -3.881 8.741 1.00 94.44 179 VAL A CA 1
ATOM 1433 C C . VAL A 1 179 ? -11.453 -5.407 8.719 1.00 94.44 179 VAL A C 1
ATOM 1435 O O . VAL A 1 179 ? -12.445 -6.005 8.307 1.00 94.44 179 VAL A O 1
ATOM 1438 N N . PHE A 1 180 ? -10.385 -6.045 9.206 1.00 95.38 180 PHE A N 1
ATOM 1439 C CA . PHE A 1 180 ? -10.279 -7.513 9.212 1.00 95.38 180 PHE A CA 1
ATOM 1440 C C . PHE A 1 180 ? -11.416 -8.183 9.990 1.00 95.38 180 PHE A C 1
ATOM 1442 O O . PHE A 1 180 ? -11.962 -9.197 9.560 1.00 95.38 180 PHE A O 1
ATOM 1449 N N . VAL A 1 181 ? -11.822 -7.611 11.124 1.00 94.56 181 VAL A N 1
ATOM 1450 C CA . VAL A 1 181 ? -12.890 -8.188 11.948 1.00 94.56 181 VAL A CA 1
ATOM 1451 C C . VAL A 1 181 ? -14.268 -7.970 11.323 1.00 94.56 181 VAL A C 1
ATOM 1453 O O . VAL A 1 181 ? -15.078 -8.901 11.322 1.00 94.56 181 VAL A O 1
ATOM 1456 N N . ASN A 1 182 ? -14.554 -6.783 10.784 1.00 93.12 182 ASN A N 1
ATOM 1457 C CA . ASN A 1 182 ? -15.904 -6.440 10.321 1.00 93.12 182 ASN A CA 1
ATOM 1458 C C . ASN A 1 182 ? -16.174 -6.848 8.861 1.00 93.12 182 ASN A C 1
ATOM 1460 O O . ASN A 1 182 ? -17.287 -7.252 8.520 1.00 93.12 182 ASN A O 1
ATOM 1464 N N . SER A 1 183 ? -15.161 -6.822 7.992 1.00 93.19 183 SER A N 1
ATOM 1465 C CA . SER A 1 183 ? -15.316 -7.129 6.565 1.00 93.19 183 SER A CA 1
ATOM 1466 C C . SER A 1 183 ? -15.164 -8.621 6.281 1.00 93.19 183 SER A C 1
ATOM 1468 O O . SER A 1 183 ? -14.106 -9.080 5.868 1.00 93.19 183 SER A O 1
ATOM 1470 N N . LYS A 1 184 ? -16.237 -9.401 6.453 1.00 91.31 184 LYS A N 1
ATOM 1471 C CA . LYS A 1 184 ? -16.217 -10.863 6.221 1.00 91.31 184 LYS A CA 1
ATOM 1472 C C . LYS A 1 184 ? -16.006 -11.282 4.763 1.00 91.31 184 LYS A C 1
ATOM 1474 O O . LYS A 1 184 ? -15.617 -12.414 4.516 1.00 91.31 184 LYS A O 1
ATOM 1479 N N . SER A 1 185 ? -16.239 -10.388 3.803 1.00 93.31 185 SER A N 1
ATOM 1480 C CA . SER A 1 185 ? -16.105 -10.653 2.365 1.00 93.31 185 SER A CA 1
ATOM 1481 C C . SER A 1 185 ? -14.797 -10.148 1.747 1.00 93.31 185 SER A C 1
ATOM 1483 O O . SER A 1 185 ? -14.731 -9.990 0.526 1.00 93.31 185 SER A O 1
ATOM 1485 N N . LEU A 1 186 ? -13.777 -9.849 2.559 1.00 96.44 186 LEU A N 1
ATOM 1486 C CA . LEU A 1 186 ? -12.530 -9.267 2.069 1.00 96.44 186 LEU A CA 1
ATOM 1487 C C . LEU A 1 186 ? -11.806 -10.251 1.140 1.00 96.44 186 LEU A C 1
ATOM 1489 O O . LEU A 1 186 ? -11.436 -11.354 1.540 1.00 96.44 186 LEU A O 1
ATOM 1493 N N . SER A 1 187 ? -11.625 -9.838 -0.112 1.00 96.94 187 SER A N 1
ATOM 1494 C CA . SER A 1 187 ? -11.086 -10.658 -1.201 1.00 96.94 187 SER A CA 1
ATOM 1495 C C . SER A 1 187 ? -9.747 -10.167 -1.738 1.00 96.94 187 SER A C 1
ATOM 1497 O O . SER A 1 187 ? -8.927 -10.976 -2.160 1.00 96.94 187 SER A O 1
ATOM 1499 N N . SER A 1 188 ? -9.503 -8.858 -1.697 1.00 97.75 188 SER A N 1
ATOM 1500 C CA . SER A 1 188 ? -8.272 -8.240 -2.180 1.00 97.75 188 SER A CA 1
ATOM 1501 C C . SER A 1 188 ? -7.732 -7.291 -1.124 1.00 97.75 188 SER A C 1
ATOM 1503 O O . SER A 1 188 ? -8.431 -6.368 -0.706 1.00 97.75 188 SER A O 1
ATOM 1505 N N . LEU A 1 189 ? -6.472 -7.480 -0.753 1.00 98.00 189 LEU A N 1
ATOM 1506 C CA . LEU A 1 189 ? -5.769 -6.639 0.203 1.00 98.00 189 LEU A CA 1
ATOM 1507 C C . LEU A 1 189 ? -4.439 -6.177 -0.399 1.00 98.00 189 LEU A C 1
ATOM 1509 O O . LEU A 1 189 ? -3.606 -7.003 -0.767 1.00 98.00 189 LEU A O 1
ATOM 1513 N N . LYS A 1 190 ? -4.255 -4.861 -0.514 1.00 97.56 190 LYS A N 1
ATOM 1514 C CA . LYS A 1 190 ? -2.986 -4.236 -0.910 1.00 97.56 190 LYS A CA 1
ATOM 1515 C C . LYS A 1 190 ? -2.503 -3.374 0.248 1.00 97.56 190 LYS A C 1
ATOM 1517 O O . LYS A 1 190 ? -3.189 -2.424 0.611 1.00 97.56 190 LYS A O 1
ATOM 1522 N N . ILE A 1 191 ? -1.391 -3.758 0.852 1.00 96.50 191 ILE A N 1
ATOM 1523 C CA . ILE A 1 191 ? -0.835 -3.176 2.081 1.00 96.50 191 ILE A CA 1
ATOM 1524 C C . ILE A 1 191 ? 0.689 -3.076 1.961 1.00 96.50 191 ILE A C 1
ATOM 1526 O O . ILE A 1 191 ? 1.414 -3.334 2.919 1.00 96.50 191 ILE A O 1
ATOM 1530 N N . ASP A 1 192 ? 1.165 -2.749 0.761 1.00 93.75 192 ASP A N 1
ATOM 1531 C CA . ASP A 1 192 ? 2.581 -2.505 0.509 1.00 93.75 192 ASP A CA 1
ATOM 1532 C C . ASP A 1 192 ? 3.068 -1.338 1.388 1.00 93.75 192 ASP A C 1
ATOM 1534 O O . ASP A 1 192 ? 2.308 -0.409 1.667 1.00 93.75 192 ASP A O 1
ATOM 1538 N N . ASP A 1 193 ? 4.316 -1.407 1.852 1.00 93.81 193 ASP A N 1
ATOM 1539 C CA . ASP A 1 193 ? 4.948 -0.379 2.688 1.00 93.81 193 ASP A CA 1
ATOM 1540 C C . ASP A 1 193 ? 4.212 -0.081 4.016 1.00 93.81 193 ASP A C 1
ATOM 1542 O O . ASP A 1 193 ? 4.125 1.066 4.468 1.00 93.81 193 ASP A O 1
ATOM 1546 N N . THR A 1 194 ? 3.693 -1.119 4.684 1.00 95.44 194 THR A N 1
ATOM 1547 C CA . THR A 1 194 ? 2.963 -0.979 5.958 1.00 95.44 194 THR A CA 1
ATOM 1548 C C . THR A 1 194 ? 3.617 -1.726 7.128 1.00 95.44 194 THR A C 1
ATOM 1550 O O . THR A 1 194 ? 4.257 -2.764 6.933 1.00 95.44 194 THR A O 1
ATOM 1553 N N . PRO A 1 195 ? 3.423 -1.271 8.386 1.00 96.06 195 PRO A N 1
ATOM 1554 C CA . PRO A 1 195 ? 4.018 -1.903 9.565 1.00 96.06 195 PRO A CA 1
ATOM 1555 C C . PRO A 1 195 ? 3.224 -3.136 10.051 1.00 96.06 195 PRO A C 1
ATOM 1557 O O . PRO A 1 195 ? 3.136 -3.386 11.258 1.00 96.06 195 PRO A O 1
ATOM 1560 N N . VAL A 1 196 ? 2.612 -3.901 9.137 1.00 96.50 196 VAL A N 1
ATOM 1561 C CA . VAL A 1 196 ? 1.879 -5.133 9.474 1.00 96.50 196 VAL A CA 1
ATOM 1562 C C . VAL A 1 196 ? 2.791 -6.198 10.071 1.00 96.50 196 VAL A C 1
ATOM 1564 O O . VAL A 1 196 ? 3.961 -6.301 9.714 1.00 96.50 196 VAL A O 1
ATOM 1567 N N . ASP A 1 197 ? 2.244 -7.013 10.972 1.00 96.06 197 ASP A N 1
ATOM 1568 C CA . ASP A 1 197 ? 2.976 -8.066 11.676 1.00 96.06 197 ASP A CA 1
ATOM 1569 C C . ASP A 1 197 ? 2.256 -9.425 11.667 1.00 96.06 197 ASP A C 1
ATOM 1571 O O . ASP A 1 197 ? 1.070 -9.528 11.342 1.00 96.06 197 ASP A O 1
ATOM 1575 N N . ASP A 1 198 ? 2.963 -10.492 12.048 1.00 97.12 198 ASP A N 1
ATOM 1576 C CA . ASP A 1 198 ? 2.409 -11.854 12.061 1.00 97.12 198 ASP A CA 1
ATOM 1577 C C . ASP A 1 198 ? 1.096 -11.991 12.865 1.00 97.12 198 ASP A C 1
ATOM 1579 O O . ASP A 1 198 ? 0.178 -12.668 12.389 1.00 97.12 198 ASP A O 1
ATOM 1583 N N . PRO A 1 199 ? 0.940 -11.380 14.063 1.00 97.44 199 PRO A N 1
ATOM 1584 C CA . PRO A 1 199 ? -0.341 -11.365 14.766 1.00 97.44 199 PRO A CA 1
ATOM 1585 C C . PRO A 1 199 ? -1.480 -10.769 13.935 1.00 97.44 199 PRO A C 1
ATOM 1587 O O . PRO A 1 199 ? -2.562 -11.355 13.890 1.00 97.44 199 PRO A O 1
ATOM 1590 N N . SER A 1 200 ? -1.248 -9.647 13.250 1.00 96.75 200 SER A N 1
ATOM 1591 C CA . SER A 1 200 ? -2.267 -9.027 12.399 1.00 96.75 200 SER A CA 1
ATOM 1592 C C . SER A 1 200 ? -2.665 -9.913 11.211 1.00 96.75 200 SER A C 1
ATOM 1594 O O . SER A 1 200 ? -3.854 -10.030 10.907 1.00 96.75 200 SER A O 1
ATOM 1596 N N . LEU A 1 201 ? -1.718 -10.645 10.610 1.00 97.00 201 LEU A N 1
ATOM 1597 C CA . LEU A 1 201 ? -2.014 -11.623 9.556 1.00 97.00 201 LEU A CA 1
ATOM 1598 C C . LEU A 1 201 ? -2.804 -12.823 10.077 1.00 97.00 201 LEU A C 1
ATOM 1600 O O . LEU A 1 201 ? -3.707 -13.307 9.399 1.00 97.00 201 LEU A O 1
ATOM 1604 N N . LYS A 1 202 ? -2.544 -13.277 11.306 1.00 96.50 202 LYS A N 1
ATOM 1605 C CA . LYS A 1 202 ? -3.378 -14.312 11.937 1.00 96.50 202 LYS A CA 1
ATOM 1606 C C . LYS A 1 202 ? -4.816 -13.840 12.128 1.00 96.50 202 LYS A C 1
ATOM 1608 O O . LYS A 1 202 ? -5.737 -14.632 11.941 1.00 96.50 202 LYS A O 1
ATOM 1613 N N . VAL A 1 203 ? -5.024 -12.564 12.462 1.00 96.88 203 VAL A N 1
ATOM 1614 C CA . VAL A 1 203 ? -6.370 -11.973 12.541 1.00 96.88 203 VAL A CA 1
ATOM 1615 C C . VAL A 1 203 ? -7.032 -11.930 11.162 1.00 96.88 203 VAL A C 1
ATOM 1617 O O . VAL A 1 203 ? -8.203 -12.301 11.056 1.00 96.88 203 VAL A O 1
ATOM 1620 N N . LEU A 1 204 ? -6.297 -11.548 10.113 1.00 96.94 204 LEU A N 1
ATOM 1621 C CA . LEU A 1 204 ? -6.779 -11.595 8.727 1.00 96.94 204 LEU A CA 1
ATOM 1622 C C . LEU A 1 204 ? -7.231 -13.012 8.348 1.00 96.94 204 LEU A C 1
ATOM 1624 O O . LEU A 1 204 ? -8.370 -13.212 7.936 1.00 96.94 204 LEU A O 1
ATOM 1628 N N . VAL A 1 205 ? -6.377 -14.014 8.555 1.00 96.75 205 VAL A N 1
ATOM 1629 C CA . VAL A 1 205 ? -6.681 -15.422 8.255 1.00 96.75 205 VAL A CA 1
ATOM 1630 C C . VAL A 1 205 ? -7.888 -15.915 9.059 1.00 96.75 205 VAL A C 1
ATOM 1632 O O . VAL A 1 205 ? -8.798 -16.542 8.514 1.00 96.75 205 VAL A O 1
ATOM 1635 N N . ALA A 1 206 ? -7.952 -15.597 10.354 1.00 96.38 206 ALA A N 1
ATOM 1636 C CA . ALA A 1 206 ? -9.054 -16.023 11.211 1.00 96.38 206 ALA A CA 1
ATOM 1637 C C . ALA A 1 206 ? -10.422 -15.530 10.709 1.00 96.38 206 ALA A C 1
ATOM 1639 O O . ALA A 1 206 ? -11.410 -16.241 10.889 1.00 96.38 206 ALA A O 1
ATOM 1640 N N . ASN A 1 207 ? -10.471 -14.357 10.068 1.00 95.62 207 ASN A N 1
ATOM 1641 C CA . ASN A 1 207 ? -11.708 -13.733 9.604 1.00 95.62 207 ASN A CA 1
ATOM 1642 C C . ASN A 1 207 ? -11.995 -13.909 8.105 1.00 95.62 207 ASN A C 1
ATOM 1644 O O . ASN A 1 207 ? -13.165 -13.863 7.728 1.00 95.62 207 ASN A O 1
ATOM 1648 N N . ASN A 1 208 ? -10.971 -14.092 7.264 1.00 95.56 208 ASN A N 1
ATOM 1649 C CA . ASN A 1 208 ? -11.080 -13.993 5.802 1.00 95.56 208 ASN A CA 1
ATOM 1650 C C . ASN A 1 208 ? -10.434 -15.151 5.022 1.00 95.56 208 ASN A C 1
ATOM 1652 O O . ASN A 1 208 ? -10.241 -15.029 3.811 1.00 95.56 208 ASN A O 1
ATOM 1656 N N . ARG A 1 209 ? -10.125 -16.285 5.669 1.00 95.12 209 ARG A N 1
ATOM 1657 C CA . ARG A 1 209 ? -9.501 -17.449 5.002 1.00 95.12 209 ARG A CA 1
ATOM 1658 C C . ARG A 1 209 ? -10.239 -17.946 3.751 1.00 95.12 209 ARG A C 1
ATOM 1660 O O . ARG A 1 209 ? -9.597 -18.365 2.796 1.00 95.12 209 ARG A O 1
ATOM 1667 N N . ASP A 1 210 ? -11.572 -17.876 3.749 1.00 94.81 210 ASP A N 1
ATOM 1668 C CA . ASP A 1 210 ? -12.406 -18.418 2.666 1.00 94.81 210 ASP A CA 1
ATOM 1669 C C . ASP A 1 210 ? -12.599 -17.422 1.511 1.00 94.81 210 ASP A C 1
ATOM 1671 O O . ASP A 1 210 ? -13.046 -17.794 0.425 1.00 94.81 210 ASP A O 1
ATOM 1675 N N . THR A 1 211 ? -12.294 -16.140 1.738 1.00 96.75 211 THR A N 1
ATOM 1676 C CA . THR A 1 211 ? -12.604 -15.054 0.798 1.00 96.75 211 THR A CA 1
ATOM 1677 C C . THR A 1 211 ? -11.373 -14.439 0.155 1.00 96.75 211 THR A C 1
ATOM 1679 O O . THR A 1 211 ? -11.492 -13.916 -0.955 1.00 96.75 211 THR A O 1
ATOM 1682 N N . LEU A 1 212 ? -10.214 -14.499 0.817 1.00 97.62 212 LEU A N 1
ATOM 1683 C CA . LEU A 1 212 ? -8.979 -13.869 0.359 1.00 97.62 212 LEU A CA 1
ATOM 1684 C C . LEU A 1 212 ? -8.464 -14.518 -0.936 1.00 97.62 212 LEU A C 1
ATOM 1686 O O . LEU A 1 212 ? -8.224 -15.721 -0.994 1.00 97.62 212 LEU A O 1
ATOM 1690 N N . LYS A 1 213 ? -8.286 -13.694 -1.973 1.00 97.88 213 LYS A N 1
ATOM 1691 C CA . LYS A 1 213 ? -7.803 -14.085 -3.308 1.00 97.88 213 LYS A CA 1
ATOM 1692 C C . LYS A 1 213 ? -6.543 -13.339 -3.728 1.00 97.88 213 LYS A C 1
ATOM 1694 O O . LYS A 1 213 ? -5.742 -13.900 -4.464 1.00 97.88 213 LYS A O 1
ATOM 1699 N N . LEU A 1 214 ? -6.371 -12.097 -3.283 1.00 98.06 214 LEU A N 1
ATOM 1700 C CA . LEU A 1 214 ? -5.226 -11.257 -3.626 1.00 98.06 214 LEU A CA 1
ATOM 1701 C C . LEU A 1 214 ? -4.630 -10.657 -2.358 1.00 98.06 214 LEU A C 1
ATOM 1703 O O . LEU A 1 214 ? -5.342 -10.003 -1.591 1.00 98.06 214 LEU A O 1
ATOM 1707 N N . LEU A 1 215 ? -3.324 -10.843 -2.183 1.00 98.19 215 LEU A N 1
ATOM 1708 C CA . LEU A 1 215 ? -2.541 -10.217 -1.125 1.00 98.19 215 LEU A CA 1
ATOM 1709 C C . LEU A 1 215 ? -1.274 -9.586 -1.711 1.00 98.19 215 LEU A C 1
ATOM 1711 O O . LEU A 1 215 ? -0.415 -10.287 -2.239 1.00 98.19 215 LEU A O 1
ATOM 1715 N N . LYS A 1 216 ? -1.152 -8.261 -1.612 1.00 97.69 216 LYS A N 1
ATOM 1716 C CA . LYS A 1 216 ? 0.082 -7.527 -1.931 1.00 97.69 216 LYS A CA 1
ATOM 1717 C C . LYS A 1 216 ? 0.626 -6.887 -0.665 1.00 97.69 216 LYS A C 1
ATOM 1719 O O . LYS A 1 216 ? -0.112 -6.154 -0.004 1.00 97.69 216 LYS A O 1
ATOM 1724 N N . MET A 1 217 ? 1.848 -7.258 -0.301 1.00 95.50 217 MET A N 1
ATOM 1725 C CA . MET A 1 217 ? 2.494 -6.837 0.938 1.00 95.50 217 MET A CA 1
ATOM 1726 C C . MET A 1 217 ? 4.019 -6.733 0.800 1.00 95.50 217 MET A C 1
ATOM 1728 O O . MET A 1 217 ? 4.791 -7.201 1.642 1.00 95.50 217 MET A O 1
ATOM 1732 N N . SER A 1 218 ? 4.469 -6.118 -0.284 1.00 91.19 218 SER A N 1
ATOM 1733 C CA . SER A 1 218 ? 5.872 -5.753 -0.445 1.00 91.19 218 SER A CA 1
ATOM 1734 C C . SER A 1 218 ? 6.280 -4.719 0.615 1.00 91.19 218 SER A C 1
ATOM 1736 O O . SER A 1 218 ? 5.456 -3.984 1.153 1.00 91.19 218 SER A O 1
ATOM 1738 N N . SER A 1 219 ? 7.559 -4.705 0.976 1.00 90.56 219 SER A N 1
ATOM 1739 C CA . SER A 1 219 ? 8.146 -3.805 1.989 1.00 90.56 219 SER A CA 1
ATOM 1740 C C . SER A 1 219 ? 7.473 -3.831 3.374 1.00 90.56 219 SER A C 1
ATOM 1742 O O . SER A 1 219 ? 7.292 -2.791 3.994 1.00 90.56 219 SER A O 1
ATOM 1744 N N . CYS A 1 220 ? 7.112 -5.013 3.889 1.00 93.69 220 CYS A N 1
ATOM 1745 C CA . CYS A 1 220 ? 6.514 -5.180 5.225 1.00 93.69 220 CYS A CA 1
ATOM 1746 C C . CYS A 1 220 ? 7.525 -5.788 6.232 1.00 93.69 220 CYS A C 1
ATOM 1748 O O . CYS A 1 220 ? 7.604 -7.013 6.343 1.00 93.69 220 CYS A O 1
ATOM 1750 N N . PRO A 1 221 ? 8.303 -4.981 6.983 1.00 90.56 221 PRO A N 1
ATOM 1751 C CA . PRO A 1 221 ? 9.490 -5.434 7.724 1.00 90.56 221 PRO A CA 1
ATOM 1752 C C . PRO A 1 221 ? 9.186 -6.229 9.002 1.00 90.56 221 PRO A C 1
ATOM 1754 O O . PRO A 1 221 ? 10.083 -6.831 9.587 1.00 90.56 221 PRO A O 1
ATOM 1757 N N . HIS A 1 222 ? 7.943 -6.205 9.487 1.00 94.75 222 HIS A N 1
ATOM 1758 C CA . HIS A 1 222 ? 7.545 -6.890 10.723 1.00 94.75 222 HIS A CA 1
ATOM 1759 C C . HIS A 1 222 ? 6.830 -8.225 10.479 1.00 94.75 222 HIS A C 1
ATOM 1761 O O . HIS A 1 222 ? 6.371 -8.855 11.436 1.00 94.75 222 HIS A O 1
ATOM 1767 N N . VAL A 1 223 ? 6.748 -8.657 9.220 1.00 96.31 223 VAL A N 1
ATOM 1768 C CA . VAL A 1 223 ? 6.243 -9.975 8.835 1.00 96.31 223 VAL A CA 1
ATOM 1769 C C . VAL A 1 223 ? 7.414 -10.942 8.743 1.00 96.31 223 VAL A C 1
ATOM 1771 O O . VAL A 1 223 ? 8.455 -10.617 8.181 1.00 96.31 223 VAL A O 1
ATOM 1774 N N . SER A 1 224 ? 7.252 -12.140 9.292 1.00 96.12 224 SER A N 1
ATOM 1775 C CA . SER A 1 224 ? 8.236 -13.214 9.171 1.00 96.12 224 SER A CA 1
ATOM 1776 C C . SER A 1 224 ? 7.820 -14.243 8.107 1.00 96.12 224 SER A C 1
ATOM 1778 O O . SER A 1 224 ? 6.631 -14.345 7.776 1.00 96.12 224 SER A O 1
ATOM 1780 N N . PRO A 1 225 ? 8.751 -15.087 7.614 1.00 95.94 225 PRO A N 1
ATOM 1781 C CA . PRO A 1 225 ? 8.406 -16.230 6.765 1.00 95.94 225 PRO A CA 1
ATOM 1782 C C . PRO A 1 225 ? 7.328 -17.141 7.381 1.00 95.94 225 PRO A C 1
ATOM 1784 O O . PRO A 1 225 ? 6.469 -17.663 6.675 1.00 95.94 225 PRO A O 1
ATOM 1787 N N . ALA A 1 226 ? 7.304 -17.288 8.713 1.00 94.50 226 ALA A N 1
ATOM 1788 C CA . ALA A 1 226 ? 6.275 -18.063 9.408 1.00 94.50 226 ALA A CA 1
ATOM 1789 C C . ALA A 1 226 ? 4.895 -17.378 9.375 1.00 94.50 226 ALA A C 1
ATOM 1791 O O . ALA A 1 226 ? 3.866 -18.056 9.306 1.00 94.50 226 ALA A O 1
ATOM 1792 N N . GLY A 1 227 ? 4.865 -16.043 9.406 1.00 95.44 227 GLY A N 1
ATOM 1793 C CA . GLY A 1 227 ? 3.647 -15.249 9.274 1.00 95.44 227 GLY A CA 1
ATOM 1794 C C . GLY A 1 227 ? 2.975 -15.445 7.920 1.00 95.44 227 GLY A C 1
ATOM 1795 O O . GLY A 1 227 ? 1.787 -15.764 7.869 1.00 95.44 227 GLY A O 1
ATOM 1796 N N . ILE A 1 228 ? 3.736 -15.329 6.827 1.00 97.06 228 ILE A N 1
ATOM 1797 C CA . ILE A 1 228 ? 3.189 -15.533 5.478 1.00 97.06 228 ILE A CA 1
ATOM 1798 C C . ILE A 1 228 ? 2.838 -17.001 5.205 1.00 97.06 228 ILE A C 1
ATOM 1800 O O . ILE A 1 228 ? 1.815 -17.280 4.580 1.00 97.06 228 ILE A O 1
ATOM 1804 N N . LEU A 1 229 ? 3.611 -17.950 5.743 1.00 97.12 229 LEU A N 1
ATOM 1805 C CA . LEU A 1 229 ? 3.297 -19.375 5.639 1.00 97.12 229 LEU A CA 1
ATOM 1806 C C . LEU A 1 229 ? 1.931 -19.699 6.262 1.00 97.12 229 LEU A C 1
ATOM 1808 O O . LEU A 1 229 ? 1.153 -20.453 5.686 1.00 97.12 229 LEU A O 1
ATOM 1812 N N . CYS A 1 230 ? 1.597 -19.073 7.396 1.00 96.50 230 CYS A N 1
ATOM 1813 C CA . CYS A 1 230 ? 0.282 -19.203 8.031 1.00 96.50 230 CYS A CA 1
ATOM 1814 C C . CYS A 1 230 ? -0.865 -18.715 7.127 1.00 96.50 230 CYS A C 1
ATOM 1816 O O . CYS A 1 230 ? -1.968 -19.260 7.192 1.00 96.50 230 CYS A O 1
ATOM 1818 N N . VAL A 1 231 ? -0.625 -17.696 6.296 1.00 96.94 231 VAL A N 1
ATOM 1819 C CA . VAL A 1 231 ? -1.606 -17.228 5.307 1.00 96.94 231 VAL A CA 1
ATOM 1820 C C . VAL A 1 231 ? -1.753 -18.252 4.186 1.00 96.94 231 VAL A C 1
ATOM 1822 O O . VAL A 1 231 ? -2.875 -18.647 3.889 1.00 96.94 231 VAL A O 1
ATOM 1825 N N . ALA A 1 232 ? -0.647 -18.717 3.601 1.00 96.19 232 ALA A N 1
ATOM 1826 C CA . ALA A 1 232 ? -0.676 -19.682 2.499 1.00 96.19 232 ALA A CA 1
ATOM 1827 C C . ALA A 1 232 ? -1.318 -21.028 2.891 1.00 96.19 232 ALA A C 1
ATOM 1829 O O . ALA A 1 232 ? -2.060 -21.605 2.102 1.00 96.19 232 ALA A O 1
ATOM 1830 N N . ASP A 1 233 ? -1.083 -21.506 4.116 1.00 95.12 233 ASP A N 1
ATOM 1831 C CA . ASP A 1 233 ? -1.617 -22.787 4.600 1.00 95.12 233 ASP A CA 1
ATOM 1832 C C . ASP A 1 233 ? -3.134 -22.758 4.858 1.00 95.12 233 ASP A C 1
ATOM 1834 O O . ASP A 1 233 ? -3.810 -23.775 4.739 1.00 95.12 233 ASP A O 1
ATOM 1838 N N . GLN A 1 234 ? -3.696 -21.595 5.206 1.00 95.38 234 GLN A N 1
ATOM 1839 C CA . GLN A 1 234 ? -5.114 -21.484 5.572 1.00 95.38 234 GLN A CA 1
ATOM 1840 C C . GLN A 1 234 ? -5.982 -20.817 4.501 1.00 95.38 234 GLN A C 1
ATOM 1842 O O . GLN A 1 234 ? -7.168 -21.137 4.396 1.00 95.38 234 GLN A O 1
ATOM 1847 N N . CYS A 1 235 ? -5.428 -19.899 3.709 1.00 96.31 235 CYS A N 1
ATOM 1848 C CA . CYS A 1 235 ? -6.150 -19.164 2.672 1.00 96.31 235 CYS A CA 1
ATOM 1849 C C . CYS A 1 235 ? -6.075 -19.894 1.325 1.00 96.31 235 CYS A C 1
ATOM 1851 O O . CYS A 1 235 ? -5.476 -19.404 0.372 1.00 96.31 235 CYS A O 1
ATOM 1853 N N . HIS A 1 236 ? -6.729 -21.052 1.220 1.00 95.75 236 HIS A N 1
ATOM 1854 C CA . HIS A 1 236 ? -6.689 -21.894 0.015 1.00 95.75 236 HIS A CA 1
ATOM 1855 C C . HIS A 1 236 ? -7.209 -21.215 -1.269 1.00 95.75 236 HIS A C 1
ATOM 1857 O O . HIS A 1 236 ? -6.983 -21.719 -2.366 1.00 95.75 236 HIS A O 1
ATOM 1863 N N . GLY A 1 237 ? -7.941 -20.101 -1.151 1.00 96.50 237 GLY A N 1
ATOM 1864 C CA . GLY A 1 237 ? -8.480 -19.328 -2.274 1.00 96.50 237 GLY A CA 1
ATOM 1865 C C . GLY A 1 237 ? -7.513 -18.312 -2.896 1.00 96.50 237 GLY A C 1
ATOM 1866 O O . GLY A 1 237 ? -7.919 -17.611 -3.828 1.00 96.50 237 GLY A O 1
ATOM 1867 N N . LEU A 1 238 ? -6.275 -18.216 -2.399 1.00 97.50 238 LEU A N 1
ATOM 1868 C CA . LEU A 1 238 ? -5.288 -17.226 -2.826 1.00 97.50 238 LEU A CA 1
ATOM 1869 C C . LEU A 1 238 ? -4.820 -17.476 -4.271 1.00 97.50 238 LEU A C 1
ATOM 1871 O O . LEU A 1 238 ? -4.306 -18.535 -4.604 1.00 97.50 238 LEU A O 1
ATOM 1875 N N . ARG A 1 239 ? -4.990 -16.483 -5.142 1.00 97.56 239 ARG A N 1
ATOM 1876 C CA . ARG A 1 239 ? -4.619 -16.524 -6.570 1.00 97.56 239 ARG A CA 1
ATOM 1877 C C . ARG A 1 239 ? -3.459 -15.598 -6.895 1.00 97.56 239 ARG A C 1
ATOM 1879 O O . ARG A 1 239 ? -2.691 -15.885 -7.809 1.00 97.56 239 ARG A O 1
ATOM 1886 N N . GLU A 1 240 ? -3.334 -14.507 -6.148 1.00 97.88 240 GLU A N 1
ATOM 1887 C CA . GLU A 1 240 ? -2.301 -13.501 -6.351 1.00 97.88 240 GLU A CA 1
ATOM 1888 C C . GLU A 1 240 ? -1.571 -13.193 -5.046 1.00 97.88 240 GLU A C 1
ATOM 1890 O O . GLU A 1 240 ? -2.203 -12.849 -4.041 1.00 97.88 240 GLU A O 1
ATOM 1895 N N . LEU A 1 241 ? -0.242 -13.266 -5.081 1.00 98.19 241 LEU A N 1
ATOM 1896 C CA . LEU A 1 241 ? 0.619 -12.939 -3.950 1.00 98.19 241 LEU A CA 1
ATOM 1897 C C . LEU A 1 241 ? 1.786 -12.055 -4.402 1.00 98.19 241 LEU A C 1
ATOM 1899 O O . LEU A 1 241 ? 2.480 -12.400 -5.356 1.00 98.19 241 LEU A O 1
ATOM 1903 N N . ALA A 1 242 ? 2.012 -10.933 -3.716 1.00 98.06 242 ALA A N 1
ATOM 1904 C CA . ALA A 1 242 ? 3.204 -10.101 -3.881 1.00 98.06 242 ALA A CA 1
ATOM 1905 C C . ALA A 1 242 ? 3.913 -9.893 -2.539 1.00 98.06 242 ALA A C 1
ATOM 1907 O O . ALA A 1 242 ? 3.266 -9.508 -1.562 1.00 98.06 242 ALA A O 1
ATOM 1908 N N . LEU A 1 243 ? 5.217 -10.173 -2.494 1.00 97.00 243 LEU A N 1
ATOM 1909 C CA . LEU A 1 243 ? 6.043 -10.092 -1.287 1.00 97.00 243 LEU A CA 1
ATOM 1910 C C . LEU A 1 243 ? 7.525 -9.874 -1.616 1.00 97.00 243 LEU A C 1
ATOM 1912 O O . LEU A 1 243 ? 7.963 -10.051 -2.753 1.00 97.00 243 LEU A O 1
ATOM 1916 N N . ASN A 1 244 ? 8.316 -9.543 -0.597 1.00 95.50 244 ASN A N 1
ATOM 1917 C CA . ASN A 1 244 ? 9.771 -9.483 -0.717 1.00 95.50 244 ASN A CA 1
ATOM 1918 C C . ASN A 1 244 ? 10.427 -10.867 -0.681 1.00 95.50 244 ASN A C 1
ATOM 1920 O O . ASN A 1 244 ? 9.991 -11.756 0.049 1.00 95.50 244 ASN A O 1
ATOM 1924 N N . TYR A 1 245 ? 11.572 -11.003 -1.347 1.00 95.25 245 TYR A N 1
ATOM 1925 C CA . TYR A 1 245 ? 12.341 -12.248 -1.404 1.00 95.25 245 TYR A CA 1
ATOM 1926 C C . TYR A 1 245 ? 12.713 -12.824 -0.031 1.00 95.25 245 TYR A C 1
ATOM 1928 O O . TYR A 1 245 ? 12.701 -14.038 0.135 1.00 95.25 245 TYR A O 1
ATOM 1936 N N . HIS A 1 246 ? 12.988 -11.993 0.980 1.00 92.06 246 HIS A N 1
ATOM 1937 C CA . HIS A 1 246 ? 13.331 -12.480 2.324 1.00 92.06 246 HIS A CA 1
ATOM 1938 C C . HIS A 1 246 ? 12.196 -13.276 3.005 1.00 92.06 246 HIS A C 1
ATOM 1940 O O . HIS A 1 246 ? 12.464 -14.031 3.936 1.00 92.06 246 HIS A O 1
ATOM 1946 N N . LEU A 1 247 ? 10.945 -13.131 2.546 1.00 95.44 247 LEU A N 1
ATOM 1947 C CA . LEU A 1 247 ? 9.789 -13.904 3.019 1.00 95.44 247 LEU A CA 1
ATOM 1948 C C . LEU A 1 247 ? 9.539 -15.178 2.203 1.00 95.44 247 LEU A C 1
ATOM 1950 O O . LEU A 1 247 ? 8.777 -16.043 2.634 1.00 95.44 247 LEU A O 1
ATOM 1954 N N . LEU A 1 248 ? 10.151 -15.300 1.023 1.00 96.31 248 LEU A N 1
ATOM 1955 C CA . LEU A 1 248 ? 10.014 -16.468 0.164 1.00 96.31 248 LEU A CA 1
ATOM 1956 C C . LEU A 1 248 ? 10.784 -17.644 0.771 1.00 96.31 248 LEU A C 1
ATOM 1958 O O . LEU A 1 248 ? 11.974 -17.523 1.039 1.00 96.31 248 LEU A O 1
ATOM 1962 N N . SER A 1 249 ? 10.146 -18.798 0.948 1.00 96.81 249 SER A N 1
ATOM 1963 C CA . SER A 1 249 ? 10.815 -20.010 1.437 1.00 96.81 249 SER A CA 1
ATOM 1964 C C . SER A 1 249 ? 10.369 -21.256 0.673 1.00 96.81 249 SER A C 1
ATOM 1966 O O . SER A 1 249 ? 9.357 -21.236 -0.035 1.00 96.81 249 SER A O 1
ATOM 1968 N N . ASP A 1 250 ? 11.123 -22.350 0.820 1.00 97.12 250 ASP A N 1
ATOM 1969 C CA . ASP A 1 250 ? 10.734 -23.653 0.274 1.00 97.12 250 ASP A CA 1
ATOM 1970 C C . ASP A 1 250 ? 9.365 -24.081 0.827 1.00 97.12 250 ASP A C 1
ATOM 1972 O O . ASP A 1 250 ? 8.489 -24.488 0.070 1.00 97.12 250 ASP A O 1
ATOM 1976 N N . GLU A 1 251 ? 9.144 -23.928 2.135 1.00 97.44 251 GLU A N 1
ATOM 1977 C CA . GLU A 1 251 ? 7.884 -24.266 2.803 1.00 97.44 251 GLU A CA 1
ATOM 1978 C C . GLU A 1 251 ? 6.713 -23.453 2.249 1.00 97.44 251 GLU A C 1
ATOM 1980 O O . GLU A 1 251 ? 5.632 -24.006 2.052 1.00 97.44 251 GLU A O 1
ATOM 1985 N N . LEU A 1 252 ? 6.928 -22.165 1.953 1.00 97.75 252 LEU A N 1
ATOM 1986 C CA . LEU A 1 252 ? 5.900 -21.311 1.363 1.00 97.75 252 LEU A CA 1
ATOM 1987 C C . LEU A 1 252 ? 5.495 -21.803 -0.030 1.00 97.75 252 LEU A C 1
ATOM 1989 O O . LEU A 1 252 ? 4.306 -21.942 -0.310 1.00 97.75 252 LEU A O 1
ATOM 1993 N N . LEU A 1 253 ? 6.468 -22.106 -0.894 1.00 97.19 253 LEU A N 1
ATOM 1994 C CA . LEU A 1 253 ? 6.182 -22.630 -2.232 1.00 97.19 253 LEU A CA 1
ATOM 1995 C C . LEU A 1 253 ? 5.487 -23.994 -2.176 1.00 97.19 253 LEU A C 1
ATOM 1997 O O . LEU A 1 253 ? 4.568 -24.252 -2.951 1.00 97.19 253 LEU A O 1
ATOM 2001 N N . ILE A 1 254 ? 5.882 -24.858 -1.239 1.00 97.44 254 ILE A N 1
ATOM 2002 C CA . ILE A 1 254 ? 5.222 -26.149 -1.035 1.00 97.44 254 ILE A CA 1
ATOM 2003 C C . ILE A 1 254 ? 3.786 -25.966 -0.524 1.00 97.44 254 ILE A C 1
ATOM 2005 O O . ILE A 1 254 ? 2.892 -26.654 -1.013 1.00 97.44 254 ILE A O 1
ATOM 2009 N N . ALA A 1 255 ? 3.531 -25.018 0.383 1.00 97.12 255 ALA A N 1
ATOM 2010 C CA . ALA A 1 255 ? 2.180 -24.711 0.857 1.00 97.12 255 ALA A CA 1
ATOM 2011 C C . ALA A 1 255 ? 1.267 -24.216 -0.281 1.00 97.12 255 ALA A C 1
ATOM 2013 O O . ALA A 1 255 ? 0.149 -24.707 -0.430 1.00 97.12 255 ALA A O 1
ATOM 2014 N N . LEU A 1 256 ? 1.769 -23.327 -1.146 1.00 97.12 256 LEU A N 1
ATOM 2015 C CA . LEU A 1 256 ? 1.060 -22.848 -2.346 1.00 97.12 256 LEU A CA 1
ATOM 2016 C C . LEU A 1 256 ? 0.882 -23.938 -3.427 1.00 97.12 256 LEU A C 1
ATOM 2018 O O . LEU A 1 256 ? 0.030 -23.814 -4.309 1.00 97.12 256 LEU A O 1
ATOM 2022 N N . SER A 1 257 ? 1.678 -25.010 -3.362 1.00 97.12 257 SER A N 1
ATOM 2023 C CA . SER A 1 257 ? 1.598 -26.188 -4.244 1.00 97.12 257 SER A CA 1
ATOM 2024 C C . SER A 1 257 ? 0.759 -27.334 -3.665 1.00 97.12 257 SER A C 1
ATOM 2026 O O . SER A 1 257 ? 0.723 -28.420 -4.244 1.00 97.12 257 SER A O 1
ATOM 2028 N N . SER A 1 258 ? 0.141 -27.137 -2.500 1.00 96.12 258 SER A N 1
ATOM 2029 C CA . SER A 1 258 ? -0.690 -28.145 -1.842 1.00 96.12 258 SER A CA 1
ATOM 2030 C C . SER A 1 258 ? -1.951 -28.433 -2.655 1.00 96.12 258 SER A C 1
ATOM 2032 O O . SER A 1 258 ? -2.568 -27.513 -3.175 1.00 96.12 258 SER 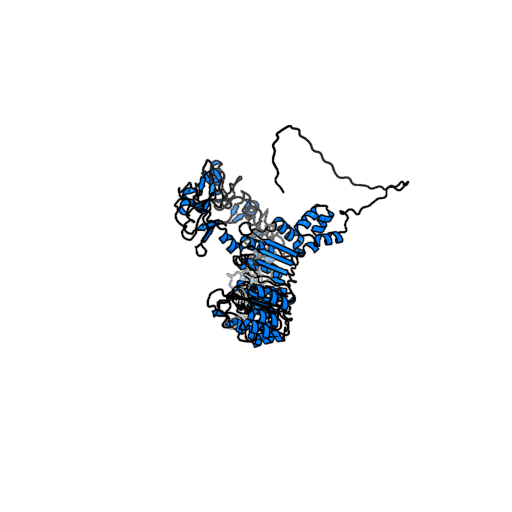A O 1
ATOM 2034 N N . GLU A 1 259 ? -2.412 -29.687 -2.674 1.00 93.75 259 GLU A N 1
ATOM 2035 C CA . GLU A 1 259 ? -3.643 -30.093 -3.380 1.00 93.75 259 GLU A CA 1
ATOM 2036 C C . GLU A 1 259 ? -4.903 -29.352 -2.905 1.00 93.75 259 GLU A C 1
ATOM 2038 O O . GLU A 1 259 ? -5.903 -29.284 -3.618 1.00 93.75 259 GLU A O 1
ATOM 2043 N N . LYS A 1 260 ? -4.880 -28.815 -1.679 1.00 93.69 260 LYS A N 1
ATOM 2044 C CA . LYS A 1 260 ? -5.982 -28.008 -1.139 1.00 93.69 260 LYS A CA 1
ATOM 2045 C C . LYS A 1 260 ? -6.005 -26.595 -1.710 1.00 93.69 260 LYS A C 1
ATOM 2047 O O . LYS A 1 260 ? -7.053 -25.955 -1.677 1.00 93.69 260 LYS A O 1
ATOM 2052 N N . HIS A 1 261 ? -4.856 -26.093 -2.148 1.00 96.62 261 HIS A N 1
ATOM 2053 C CA . HIS A 1 261 ? -4.691 -24.722 -2.591 1.00 96.62 261 HIS A CA 1
ATOM 2054 C C . HIS A 1 261 ? -5.202 -24.566 -4.026 1.00 96.62 261 HIS A C 1
ATOM 2056 O O . HIS A 1 261 ? -5.087 -25.466 -4.852 1.00 96.62 261 HIS A O 1
ATOM 2062 N N . VAL A 1 262 ? -5.782 -23.414 -4.351 1.00 96.69 262 VAL A N 1
ATOM 2063 C CA . VAL A 1 262 ? -6.189 -23.110 -5.725 1.00 96.69 262 VAL A CA 1
ATOM 2064 C C . VAL A 1 262 ? -4.968 -22.903 -6.624 1.00 96.69 262 VAL A C 1
ATOM 2066 O O . VAL A 1 262 ? -3.886 -22.553 -6.151 1.00 96.69 262 VAL A O 1
ATOM 2069 N N . HIS A 1 263 ? -5.137 -23.074 -7.936 1.00 97.12 263 HIS A N 1
ATOM 2070 C CA . HIS A 1 263 ? -4.092 -22.706 -8.885 1.00 97.12 263 HIS A CA 1
ATOM 2071 C C . HIS A 1 263 ? -3.748 -21.222 -8.760 1.00 97.12 263 HIS A C 1
ATOM 2073 O O . HIS A 1 263 ? -4.623 -20.361 -8.894 1.00 97.12 263 HIS A O 1
ATOM 2079 N N . LEU A 1 264 ? -2.468 -20.946 -8.523 1.00 97.25 264 LEU A N 1
ATOM 2080 C CA . LEU A 1 264 ? -1.957 -19.591 -8.434 1.00 97.25 264 LEU A CA 1
ATOM 2081 C C . LEU A 1 264 ? -1.933 -18.968 -9.835 1.00 97.25 264 LEU A C 1
ATOM 2083 O O . LEU A 1 264 ? -1.577 -19.623 -10.816 1.00 97.25 264 LEU A O 1
ATOM 2087 N N . GLU A 1 265 ? -2.316 -17.701 -9.930 1.00 97.44 265 GLU A N 1
ATOM 2088 C CA . GLU A 1 265 ? -2.353 -16.944 -11.184 1.00 97.44 265 GLU A CA 1
ATOM 2089 C C . GLU A 1 265 ? -1.158 -15.993 -11.271 1.00 97.44 265 GLU A C 1
ATOM 2091 O O . GLU A 1 265 ? -0.491 -15.939 -12.307 1.00 97.44 265 GLU A O 1
ATOM 2096 N N . HIS A 1 266 ? -0.829 -15.306 -10.170 1.00 97.88 266 HIS A N 1
ATOM 2097 C CA . HIS A 1 266 ? 0.280 -14.354 -10.114 1.00 97.88 266 HIS A CA 1
ATOM 2098 C C . HIS A 1 266 ? 1.091 -14.483 -8.819 1.00 97.88 266 HIS A C 1
ATOM 2100 O O . HIS A 1 266 ? 0.553 -14.405 -7.715 1.00 97.88 266 HIS A O 1
ATOM 2106 N N . LEU A 1 267 ? 2.408 -14.612 -8.957 1.00 98.12 267 LEU A N 1
ATOM 2107 C CA . LEU A 1 267 ? 3.372 -14.508 -7.868 1.00 98.12 267 LEU A CA 1
ATOM 2108 C C . LEU A 1 267 ? 4.376 -13.413 -8.212 1.00 98.12 267 LEU A C 1
ATOM 2110 O O . LEU A 1 267 ? 5.134 -13.554 -9.169 1.00 98.12 267 LEU A O 1
ATOM 2114 N N . ARG A 1 268 ? 4.386 -12.329 -7.440 1.00 98.00 268 ARG A N 1
ATOM 2115 C CA . ARG A 1 268 ? 5.373 -11.256 -7.568 1.00 98.00 268 ARG A CA 1
ATOM 2116 C C . ARG A 1 268 ? 6.364 -11.312 -6.414 1.00 98.00 268 ARG A C 1
ATOM 2118 O O . ARG A 1 268 ? 5.961 -11.337 -5.255 1.00 98.00 268 ARG A O 1
ATOM 2125 N N . ILE A 1 269 ? 7.646 -11.281 -6.749 1.00 97.69 269 ILE A N 1
ATOM 2126 C CA . ILE A 1 269 ? 8.744 -11.285 -5.791 1.00 97.69 269 ILE A CA 1
ATOM 2127 C C . ILE A 1 269 ? 9.614 -10.053 -6.021 1.00 97.69 269 ILE A C 1
ATOM 2129 O O . ILE A 1 269 ? 10.231 -9.913 -7.077 1.00 97.69 269 ILE A O 1
ATOM 2133 N N . ASP A 1 270 ? 9.679 -9.181 -5.022 1.00 95.81 270 ASP A N 1
ATOM 2134 C CA . ASP A 1 270 ? 10.588 -8.038 -5.028 1.00 95.81 270 ASP A CA 1
ATOM 2135 C C . ASP A 1 270 ? 11.895 -8.427 -4.309 1.00 95.81 270 ASP A C 1
ATOM 2137 O O . ASP A 1 270 ? 11.902 -8.850 -3.151 1.00 95.81 270 ASP A O 1
ATOM 2141 N N . VAL A 1 271 ? 13.017 -8.344 -5.019 1.00 95.00 271 VAL A N 1
ATOM 2142 C CA . VAL A 1 271 ? 14.359 -8.682 -4.534 1.00 95.00 271 VAL A CA 1
ATOM 2143 C C . VAL A 1 271 ? 15.137 -7.380 -4.365 1.00 95.00 271 VAL A C 1
ATOM 2145 O O . VAL A 1 271 ? 15.689 -6.838 -5.321 1.00 95.00 271 VAL A O 1
ATOM 2148 N N . VAL A 1 272 ? 15.139 -6.850 -3.145 1.00 91.62 272 VAL A N 1
ATOM 2149 C CA . VAL A 1 272 ? 15.734 -5.549 -2.816 1.00 91.62 272 VAL A CA 1
ATOM 2150 C C . VAL A 1 272 ? 16.917 -5.752 -1.875 1.00 91.62 272 VAL A C 1
ATOM 2152 O O . VAL A 1 272 ? 16.787 -6.457 -0.875 1.00 91.62 272 VAL A O 1
ATOM 2155 N N . SER A 1 273 ? 18.058 -5.138 -2.197 1.00 87.06 273 SER A N 1
ATOM 2156 C CA . SER A 1 273 ? 19.203 -5.030 -1.287 1.00 87.06 273 SER A CA 1
ATOM 2157 C C . SER A 1 273 ? 19.104 -3.719 -0.507 1.00 87.06 273 SER A C 1
ATOM 2159 O O . SER A 1 273 ? 19.183 -2.631 -1.088 1.00 87.06 273 SER A O 1
ATOM 2161 N N . GLU A 1 274 ? 18.888 -3.821 0.807 1.00 74.75 274 GLU A N 1
ATOM 2162 C CA . GLU A 1 274 ? 18.841 -2.657 1.705 1.00 74.75 274 GLU A CA 1
ATOM 2163 C C . GLU A 1 274 ? 20.252 -2.163 2.043 1.00 74.75 274 GLU A C 1
ATOM 2165 O O . GLU A 1 274 ? 20.469 -0.963 2.195 1.00 74.75 274 GLU A O 1
ATOM 2170 N N . ASN A 1 275 ? 21.220 -3.084 2.119 1.00 74.12 275 ASN A N 1
ATOM 2171 C CA . ASN A 1 275 ? 22.616 -2.798 2.430 1.00 74.12 275 ASN A CA 1
A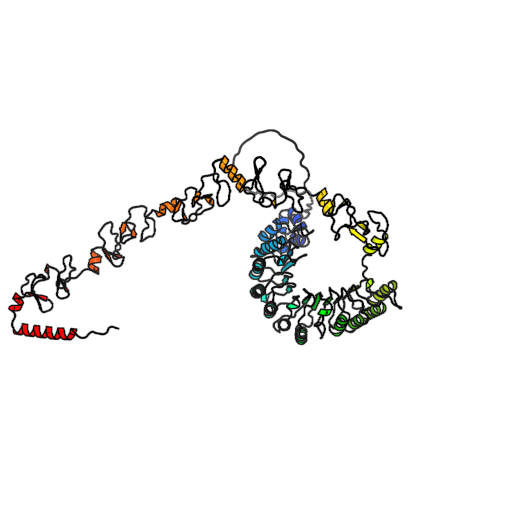TOM 2172 C C . ASN A 1 275 ? 23.544 -3.562 1.474 1.00 74.12 275 ASN A C 1
ATOM 2174 O O . ASN A 1 275 ? 23.309 -4.747 1.243 1.00 74.12 275 ASN A O 1
ATOM 2178 N N . PRO A 1 276 ? 24.624 -2.938 0.970 1.00 73.00 276 PRO A N 1
ATOM 2179 C CA . PRO A 1 276 ? 25.563 -3.609 0.078 1.00 73.00 276 PRO A CA 1
ATOM 2180 C C . PRO A 1 276 ? 26.216 -4.825 0.752 1.00 73.00 276 PRO A C 1
ATOM 2182 O O . PRO A 1 276 ? 26.656 -4.748 1.903 1.00 73.00 276 PRO A O 1
ATOM 2185 N N . GLY A 1 277 ? 26.296 -5.939 0.021 1.00 70.19 277 GLY A N 1
ATOM 2186 C CA . GLY A 1 277 ? 26.898 -7.191 0.492 1.00 70.19 277 GLY A CA 1
ATOM 2187 C C . GLY A 1 277 ? 25.923 -8.104 1.241 1.00 70.19 277 GLY A C 1
ATOM 2188 O O . GLY A 1 277 ? 26.348 -9.012 1.964 1.00 70.19 277 GLY A O 1
ATOM 2189 N N . GLN A 1 278 ? 24.616 -7.877 1.090 1.00 79.81 278 GLN A N 1
ATOM 2190 C CA . GLN A 1 278 ? 23.585 -8.725 1.675 1.00 79.81 278 GLN A CA 1
ATOM 2191 C C . GLN A 1 278 ? 23.597 -10.116 1.020 1.00 79.81 278 GLN A C 1
ATOM 2193 O O . GLN A 1 278 ? 23.533 -10.260 -0.199 1.00 79.81 278 GLN A O 1
ATOM 2198 N N . GLN A 1 279 ? 23.655 -11.171 1.838 1.00 82.31 279 GLN A N 1
ATOM 2199 C CA . GLN A 1 279 ? 23.557 -12.545 1.346 1.00 82.31 279 GLN A CA 1
ATOM 2200 C C . GLN A 1 279 ? 22.097 -12.989 1.275 1.00 82.31 279 GLN A C 1
ATOM 2202 O O . GLN A 1 279 ? 21.382 -12.982 2.277 1.00 82.31 279 GLN A O 1
ATOM 2207 N N . PHE A 1 280 ? 21.674 -13.427 0.091 1.00 90.44 280 PHE A N 1
ATOM 2208 C CA . PHE A 1 280 ? 20.347 -13.991 -0.141 1.00 90.44 280 PHE A CA 1
ATOM 2209 C C . PHE A 1 280 ? 20.370 -15.513 0.026 1.00 90.44 280 PHE A C 1
ATOM 2211 O O . PHE A 1 280 ? 21.294 -16.192 -0.433 1.00 90.44 280 PHE A O 1
ATOM 2218 N N . HIS A 1 281 ? 19.343 -16.069 0.672 1.00 91.75 281 HIS A N 1
ATOM 2219 C CA . HIS A 1 281 ? 19.168 -17.519 0.758 1.00 91.75 281 HIS A CA 1
ATOM 2220 C C . HIS A 1 281 ? 18.750 -18.102 -0.595 1.00 91.75 281 HIS A C 1
ATOM 2222 O O . HIS A 1 281 ? 18.283 -17.390 -1.483 1.00 91.75 281 HIS A O 1
ATOM 2228 N N . ASN A 1 282 ? 18.920 -19.413 -0.761 1.00 92.19 282 ASN A N 1
ATOM 2229 C CA . ASN A 1 282 ? 18.564 -20.116 -1.991 1.00 92.19 282 ASN A CA 1
ATOM 2230 C C . ASN A 1 282 ? 17.248 -20.891 -1.826 1.00 92.19 282 ASN A C 1
ATOM 2232 O O . ASN A 1 282 ? 16.995 -21.451 -0.760 1.00 92.19 282 ASN A O 1
ATOM 2236 N N . ILE A 1 283 ? 16.461 -20.968 -2.899 1.00 95.00 283 ILE A N 1
ATOM 2237 C CA . ILE A 1 283 ? 15.241 -21.778 -2.992 1.00 95.00 283 ILE A CA 1
ATOM 2238 C C . ILE A 1 283 ? 15.549 -23.028 -3.812 1.00 95.00 283 ILE A C 1
ATOM 2240 O O . ILE A 1 283 ? 16.178 -22.952 -4.868 1.00 95.00 283 ILE A O 1
ATOM 2244 N N . LYS A 1 284 ? 15.108 -24.199 -3.348 1.00 94.56 284 LYS A N 1
ATOM 2245 C CA . LYS A 1 284 ? 15.401 -25.463 -4.030 1.00 94.56 284 LYS A CA 1
ATOM 2246 C C . LYS A 1 284 ? 14.627 -25.563 -5.339 1.00 94.56 284 LYS A C 1
ATOM 2248 O O . LYS A 1 284 ? 13.430 -25.281 -5.393 1.00 94.56 284 LYS A O 1
ATOM 2253 N N . LYS A 1 285 ? 15.276 -26.114 -6.371 1.00 94.44 285 LYS A N 1
ATOM 2254 C CA . LYS A 1 285 ? 14.630 -26.444 -7.651 1.00 94.44 285 LYS A CA 1
ATOM 2255 C C . LYS A 1 285 ? 13.359 -27.286 -7.466 1.00 94.44 285 LYS A C 1
ATOM 2257 O O . LYS A 1 285 ? 12.336 -26.990 -8.070 1.00 94.44 285 LYS A O 1
ATOM 2262 N N . SER A 1 286 ? 13.382 -28.264 -6.557 1.00 96.12 286 SER A N 1
ATOM 2263 C CA . SER A 1 286 ? 12.225 -29.122 -6.262 1.00 96.12 286 SER A CA 1
ATOM 2264 C C . SER A 1 286 ? 10.972 -28.349 -5.834 1.00 96.12 286 SER A C 1
ATOM 2266 O O . SER A 1 286 ? 9.858 -28.801 -6.096 1.00 96.12 286 SER A O 1
ATOM 2268 N N . SER A 1 287 ? 11.149 -27.202 -5.174 1.00 96.75 287 SER A N 1
ATOM 2269 C CA . SER A 1 287 ? 10.059 -26.339 -4.708 1.00 96.75 287 SER A CA 1
ATOM 2270 C C . SER A 1 287 ? 9.435 -25.576 -5.880 1.00 96.75 287 SER A C 1
ATOM 2272 O O . SER A 1 287 ? 8.212 -25.524 -6.007 1.00 96.75 287 SER A O 1
ATOM 2274 N N . TRP A 1 288 ? 10.261 -25.074 -6.803 1.00 96.25 288 TRP A N 1
ATOM 2275 C CA . TRP A 1 288 ? 9.787 -24.493 -8.062 1.00 96.25 288 TRP A CA 1
ATOM 2276 C C . TRP A 1 288 ? 9.098 -25.528 -8.957 1.00 96.25 288 TRP A C 1
ATOM 2278 O O . TRP A 1 288 ? 8.023 -25.259 -9.490 1.00 96.25 288 TRP A O 1
ATOM 2288 N N . ASP A 1 289 ? 9.653 -26.735 -9.063 1.00 96.06 289 ASP A N 1
ATOM 2289 C CA . ASP A 1 289 ? 9.056 -27.830 -9.834 1.00 96.06 289 ASP A CA 1
ATOM 2290 C C . ASP A 1 289 ? 7.698 -28.265 -9.252 1.00 96.06 289 ASP A C 1
ATOM 2292 O O . ASP A 1 289 ? 6.787 -28.646 -9.990 1.00 96.06 289 ASP A O 1
ATOM 2296 N N . ALA A 1 290 ? 7.524 -28.216 -7.926 1.00 96.56 290 ALA A N 1
ATOM 2297 C CA . ALA A 1 290 ? 6.227 -28.444 -7.286 1.00 96.56 290 ALA A CA 1
ATOM 2298 C C . ALA A 1 290 ? 5.199 -27.377 -7.698 1.00 96.56 290 ALA A C 1
ATOM 2300 O O . ALA A 1 290 ? 4.100 -27.736 -8.126 1.00 96.56 290 ALA A O 1
ATOM 2301 N N . MET A 1 291 ? 5.589 -26.098 -7.683 1.00 96.00 291 MET A N 1
ATOM 2302 C CA . MET A 1 291 ? 4.731 -24.990 -8.118 1.00 96.00 291 MET A CA 1
ATOM 2303 C C . MET A 1 291 ? 4.310 -25.121 -9.579 1.00 96.00 291 MET A C 1
ATOM 2305 O O . MET A 1 291 ? 3.138 -24.938 -9.894 1.00 96.00 291 MET A O 1
ATOM 2309 N N . VAL A 1 292 ? 5.235 -25.472 -10.477 1.00 96.12 292 VAL A N 1
ATOM 2310 C CA . VAL A 1 292 ? 4.931 -25.656 -11.906 1.00 96.12 292 VAL A CA 1
ATOM 2311 C C . VAL A 1 292 ? 3.996 -26.841 -12.130 1.00 96.12 292 VAL A C 1
ATOM 2313 O O . VAL A 1 292 ? 3.088 -26.747 -12.953 1.00 96.12 292 VAL A O 1
ATOM 2316 N N . ARG A 1 293 ? 4.186 -27.947 -11.398 1.00 96.75 293 ARG A N 1
ATOM 2317 C CA . ARG A 1 293 ? 3.290 -29.111 -11.481 1.00 96.75 293 ARG A CA 1
ATOM 2318 C C . ARG A 1 293 ? 1.882 -28.784 -11.004 1.00 96.75 293 ARG A C 1
ATOM 2320 O O . ARG A 1 293 ? 0.926 -29.229 -11.630 1.00 96.75 293 ARG A O 1
ATOM 2327 N N . HIS A 1 294 ? 1.766 -28.022 -9.920 1.00 97.25 294 HIS A N 1
ATOM 2328 C CA . HIS A 1 294 ? 0.476 -27.622 -9.376 1.00 97.25 294 HIS A CA 1
ATOM 2329 C C . HIS A 1 294 ? -0.200 -26.564 -10.258 1.00 97.25 294 HIS A C 1
ATOM 2331 O O . HIS A 1 294 ? -1.315 -26.755 -10.719 1.00 97.25 294 HIS A O 1
ATOM 2337 N N . SER A 1 295 ? 0.482 -25.454 -10.539 1.00 96.81 295 SER A N 1
ATOM 2338 C CA . SER A 1 295 ? -0.056 -24.284 -11.243 1.00 96.81 295 SER A CA 1
ATOM 2339 C C . SER A 1 295 ? 0.734 -23.999 -12.526 1.00 96.81 295 SER A C 1
ATOM 2341 O O . SER A 1 295 ? 1.500 -23.048 -12.572 1.00 96.81 295 SER A O 1
ATOM 2343 N N . PRO A 1 296 ? 0.566 -24.756 -13.621 1.00 94.75 296 PRO A N 1
ATOM 2344 C CA . PRO A 1 296 ? 1.463 -24.681 -14.784 1.00 94.75 296 PRO A CA 1
ATOM 2345 C C . PRO A 1 296 ? 1.427 -23.352 -15.552 1.00 94.75 296 PRO A C 1
ATOM 2347 O O . PRO A 1 296 ? 2.371 -23.036 -16.272 1.00 94.75 296 PRO A O 1
ATOM 2350 N N . LYS A 1 297 ? 0.353 -22.565 -15.411 1.00 93.81 297 LYS A N 1
ATOM 2351 C CA . LYS A 1 297 ? 0.140 -21.304 -16.144 1.00 93.81 297 LYS A CA 1
ATOM 2352 C C . LYS A 1 297 ? 0.367 -20.043 -15.307 1.00 93.81 297 LYS A C 1
ATOM 2354 O O . LYS A 1 297 ? 0.118 -18.955 -15.809 1.00 93.81 297 LYS A O 1
ATOM 2359 N N . PHE A 1 298 ? 0.811 -20.172 -14.056 1.00 96.06 298 PHE A N 1
ATOM 2360 C CA . PHE A 1 298 ? 1.022 -19.004 -13.201 1.00 96.06 298 PHE A CA 1
ATOM 2361 C C . PHE A 1 298 ? 2.120 -18.091 -13.751 1.00 96.06 298 PHE A C 1
ATOM 2363 O O . PHE A 1 298 ? 3.092 -18.569 -14.350 1.00 96.06 298 PHE A O 1
ATOM 2370 N N . ASN A 1 299 ? 1.965 -16.793 -13.510 1.00 97.50 299 ASN A N 1
ATOM 2371 C CA . ASN A 1 299 ? 2.958 -15.780 -13.826 1.00 97.50 299 ASN A CA 1
ATOM 2372 C C . ASN A 1 299 ? 3.845 -15.537 -12.609 1.00 97.50 299 ASN A C 1
ATOM 2374 O O . ASN A 1 299 ? 3.372 -15.053 -11.581 1.00 97.50 299 ASN A O 1
ATOM 2378 N N . LEU A 1 300 ? 5.132 -15.842 -12.741 1.00 97.94 300 LEU A N 1
ATOM 2379 C CA . LEU A 1 300 ? 6.156 -15.438 -11.786 1.00 97.94 300 LEU A CA 1
ATOM 2380 C C . LEU A 1 300 ? 6.826 -14.151 -12.277 1.00 97.94 300 LEU A C 1
ATOM 2382 O O . LEU A 1 300 ? 7.485 -14.158 -13.322 1.00 97.94 300 LEU A O 1
ATOM 2386 N N . VAL A 1 301 ? 6.632 -13.070 -11.529 1.00 98.31 301 VAL A N 1
ATOM 2387 C CA . VAL A 1 301 ? 7.199 -11.738 -11.766 1.00 98.31 301 VAL A CA 1
ATOM 2388 C C . VAL A 1 301 ? 8.295 -11.502 -10.734 1.00 98.31 301 VAL A C 1
ATOM 2390 O O . VAL A 1 301 ? 8.024 -11.595 -9.538 1.00 98.31 301 VAL A O 1
ATOM 2393 N N . MET A 1 302 ? 9.519 -11.202 -11.163 1.00 97.88 302 MET A N 1
ATOM 2394 C CA . MET A 1 302 ? 10.627 -10.926 -10.245 1.00 97.88 302 MET A CA 1
ATOM 2395 C C . MET A 1 302 ? 11.313 -9.610 -10.578 1.00 97.88 302 MET A C 1
ATOM 2397 O O . MET A 1 302 ? 11.761 -9.403 -11.708 1.00 97.88 302 MET A O 1
ATOM 2401 N N . TYR A 1 303 ? 11.385 -8.728 -9.585 1.00 96.75 303 TYR A N 1
ATOM 2402 C CA . TYR A 1 303 ? 12.037 -7.427 -9.695 1.00 96.75 303 TYR A CA 1
ATOM 2403 C C . TYR A 1 303 ? 13.325 -7.449 -8.878 1.00 96.75 303 TYR A C 1
ATOM 2405 O O . TYR A 1 303 ? 13.297 -7.796 -7.702 1.00 96.75 303 TYR A O 1
ATOM 2413 N N . PHE A 1 304 ? 14.444 -7.075 -9.487 1.00 95.19 304 PHE A N 1
ATOM 2414 C CA . PHE A 1 304 ? 15.765 -7.087 -8.871 1.00 95.19 304 PHE A CA 1
ATOM 2415 C C . PHE A 1 304 ? 16.309 -5.667 -8.729 1.00 95.19 304 PHE A C 1
ATOM 2417 O O . PHE A 1 304 ? 16.497 -4.959 -9.716 1.00 95.19 304 PHE A O 1
ATOM 2424 N N . PHE A 1 305 ? 16.620 -5.287 -7.493 1.00 92.94 305 PHE A N 1
ATOM 2425 C CA . PHE A 1 305 ? 17.288 -4.042 -7.117 1.00 92.94 305 PHE A CA 1
ATOM 2426 C C . PHE A 1 305 ? 18.546 -4.378 -6.305 1.00 92.94 305 PHE A C 1
ATOM 2428 O O . PHE A 1 305 ? 18.667 -4.022 -5.131 1.00 92.94 305 PHE A O 1
ATOM 2435 N N . LEU A 1 306 ? 19.455 -5.122 -6.937 1.00 91.12 306 LEU A N 1
ATOM 2436 C CA . LEU A 1 306 ? 20.675 -5.668 -6.338 1.00 91.12 306 LEU A CA 1
ATOM 2437 C C . LEU A 1 306 ? 21.934 -4.982 -6.874 1.00 91.12 306 LEU A C 1
ATOM 2439 O O . LEU A 1 306 ? 21.887 -4.297 -7.896 1.00 91.12 306 LEU A O 1
ATOM 2443 N N . TYR A 1 307 ? 23.052 -5.188 -6.186 1.00 86.75 307 TYR A N 1
ATOM 2444 C CA . TYR A 1 307 ? 24.393 -4.939 -6.713 1.00 86.75 307 TYR A CA 1
ATOM 2445 C C . TYR A 1 307 ? 24.921 -6.180 -7.459 1.00 86.75 307 TYR A C 1
ATOM 2447 O O . TYR A 1 307 ? 24.424 -7.294 -7.281 1.00 86.75 307 TYR A O 1
ATOM 2455 N N . GLU A 1 308 ? 25.912 -6.002 -8.336 1.00 80.12 308 GLU A N 1
ATOM 2456 C CA . GLU A 1 308 ? 26.361 -7.058 -9.262 1.00 80.12 308 GLU A CA 1
ATOM 2457 C C . GLU A 1 308 ? 26.888 -8.326 -8.565 1.00 80.12 308 GLU A C 1
ATOM 2459 O O . GLU A 1 308 ? 26.706 -9.437 -9.071 1.00 80.12 308 GLU A O 1
ATOM 2464 N N . ASP A 1 309 ? 27.506 -8.183 -7.394 1.00 82.38 309 ASP A N 1
ATOM 2465 C CA . ASP A 1 309 ? 28.083 -9.265 -6.592 1.00 82.38 309 ASP A CA 1
ATOM 2466 C C . ASP A 1 309 ? 27.033 -10.095 -5.829 1.00 82.38 309 ASP A C 1
ATOM 2468 O O . ASP A 1 309 ? 27.293 -11.234 -5.429 1.00 82.38 309 ASP A O 1
ATOM 2472 N N . GLU A 1 310 ? 25.811 -9.583 -5.694 1.00 89.94 310 GLU A N 1
ATOM 2473 C CA . GLU A 1 310 ? 24.739 -10.202 -4.907 1.00 89.94 310 GLU A CA 1
ATOM 2474 C C . GLU A 1 310 ? 23.928 -11.239 -5.705 1.00 89.94 310 GLU A C 1
ATOM 2476 O O . GLU A 1 310 ? 23.176 -12.030 -5.130 1.00 89.94 310 GLU A O 1
ATOM 2481 N N . PHE A 1 311 ? 24.114 -11.318 -7.030 1.00 90.44 311 PHE A N 1
ATOM 2482 C CA . PHE A 1 311 ? 23.399 -12.261 -7.904 1.00 90.44 311 PHE A CA 1
ATOM 2483 C C . PHE A 1 311 ? 23.876 -13.721 -7.802 1.00 90.44 311 PHE A C 1
ATOM 2485 O O . PHE A 1 311 ? 23.407 -14.598 -8.540 1.00 90.44 311 PHE A O 1
ATOM 2492 N N . GLY A 1 312 ? 24.824 -14.008 -6.910 1.00 86.62 312 GLY A N 1
ATOM 2493 C CA . GLY A 1 312 ? 25.393 -15.335 -6.697 1.00 86.62 312 GLY A CA 1
ATOM 2494 C C . GLY A 1 312 ? 24.367 -16.476 -6.592 1.00 86.62 312 GLY A C 1
ATOM 2495 O O . GLY A 1 312 ? 24.551 -17.473 -7.296 1.00 86.62 312 GLY A O 1
ATOM 2496 N N . PRO A 1 313 ? 23.317 -16.396 -5.751 1.00 88.81 313 PRO A N 1
ATOM 2497 C CA . PRO A 1 313 ? 22.369 -17.493 -5.541 1.00 88.81 313 PRO A CA 1
ATOM 2498 C C . PRO A 1 313 ? 21.305 -17.619 -6.642 1.00 88.81 313 PRO A C 1
ATOM 2500 O O . PRO A 1 313 ? 20.702 -18.680 -6.776 1.00 88.81 313 PRO A O 1
ATOM 2503 N N . PHE A 1 314 ? 21.098 -16.587 -7.460 1.00 93.38 314 PHE A N 1
ATOM 2504 C CA . PHE A 1 314 ? 20.036 -16.556 -8.467 1.00 93.38 314 PHE A CA 1
ATOM 2505 C C . PHE A 1 314 ? 20.457 -17.219 -9.786 1.00 93.38 314 PHE A C 1
ATOM 2507 O O . PHE A 1 314 ? 21.644 -17.272 -10.111 1.00 93.38 314 PHE A O 1
ATOM 2514 N N . PHE A 1 315 ? 19.478 -17.716 -10.552 1.00 93.62 315 PHE A N 1
ATOM 2515 C CA . PHE A 1 315 ? 19.655 -18.279 -11.904 1.00 93.62 315 PHE A CA 1
ATOM 2516 C C . PHE A 1 315 ? 20.716 -19.393 -12.006 1.00 93.62 315 PHE A C 1
ATOM 2518 O O . PHE A 1 315 ? 21.467 -19.469 -12.978 1.00 93.62 315 PHE A O 1
ATOM 2525 N N . ARG A 1 316 ? 20.839 -20.243 -10.978 1.00 90.00 316 ARG A N 1
ATOM 2526 C CA . ARG A 1 316 ? 21.721 -21.430 -11.010 1.00 90.00 316 ARG A CA 1
ATOM 2527 C C . ARG A 1 316 ? 21.048 -22.641 -11.646 1.00 90.00 316 ARG A C 1
ATOM 2529 O O . ARG A 1 316 ? 21.689 -23.392 -12.371 1.00 90.00 316 ARG A O 1
ATOM 2536 N N . ASP A 1 317 ? 19.762 -22.786 -11.366 1.00 91.50 317 ASP A N 1
ATOM 2537 C CA . ASP A 1 317 ? 18.890 -23.841 -11.858 1.00 91.50 317 ASP A CA 1
ATOM 2538 C C . ASP A 1 317 ? 17.769 -23.230 -12.700 1.00 91.50 317 ASP A C 1
ATOM 2540 O O . ASP A 1 317 ? 17.596 -22.015 -12.723 1.00 91.50 317 ASP A O 1
ATOM 2544 N N . GLU A 1 318 ? 17.002 -24.073 -13.386 1.00 92.00 318 GLU A N 1
ATOM 2545 C CA . GLU A 1 318 ? 15.819 -23.651 -14.139 1.00 92.00 318 GLU A CA 1
ATOM 2546 C C . GLU A 1 318 ? 14.738 -23.080 -13.207 1.00 92.00 318 GLU A C 1
ATOM 2548 O O . GLU A 1 318 ? 14.359 -23.724 -12.226 1.00 92.00 318 GLU A O 1
ATOM 2553 N N . ILE A 1 319 ? 14.243 -21.879 -13.520 1.00 93.06 319 ILE A N 1
ATOM 2554 C CA . ILE A 1 319 ? 13.243 -21.153 -12.725 1.00 93.06 319 ILE A CA 1
ATOM 2555 C C . ILE A 1 319 ? 12.046 -20.838 -13.631 1.00 93.06 319 ILE A C 1
ATOM 2557 O O . ILE A 1 319 ? 12.238 -20.367 -14.755 1.00 93.06 319 ILE A O 1
ATOM 2561 N N . PRO A 1 320 ? 10.793 -21.020 -13.168 1.00 95.44 320 PRO A N 1
ATOM 2562 C CA . PRO A 1 320 ? 9.595 -20.762 -13.967 1.00 95.44 320 PRO A CA 1
ATOM 2563 C C . PRO A 1 320 ? 9.251 -19.269 -14.076 1.00 95.44 320 PRO A C 1
ATOM 2565 O O . PRO A 1 320 ? 8.078 -18.898 -14.053 1.00 95.44 320 PRO A O 1
ATOM 2568 N N . VAL A 1 321 ? 10.262 -18.402 -14.158 1.00 96.94 321 VAL A N 1
ATOM 2569 C CA . VAL A 1 321 ? 10.067 -16.955 -14.232 1.00 96.94 321 VAL A CA 1
ATOM 2570 C C . VAL A 1 321 ? 9.492 -16.557 -15.585 1.00 96.94 321 VAL A C 1
ATOM 2572 O O . VAL A 1 321 ? 9.895 -17.066 -16.630 1.00 96.94 321 VAL A O 1
ATOM 2575 N N . THR A 1 322 ? 8.519 -15.652 -15.540 1.00 97.62 322 THR A N 1
ATOM 2576 C CA . THR A 1 322 ? 7.792 -15.159 -16.717 1.00 97.62 322 THR A CA 1
ATOM 2577 C C . THR A 1 322 ? 8.092 -13.693 -16.992 1.00 97.62 322 THR A C 1
ATOM 2579 O O . THR A 1 322 ? 8.198 -13.313 -18.148 1.00 97.62 322 THR A O 1
ATOM 2582 N N . HIS A 1 323 ? 8.282 -12.875 -15.957 1.00 98.25 323 HIS A N 1
ATOM 2583 C CA . HIS A 1 323 ? 8.579 -11.452 -16.106 1.00 98.25 323 HIS A CA 1
ATOM 2584 C C . HIS A 1 323 ? 9.786 -11.114 -15.231 1.00 98.25 323 HIS A C 1
ATOM 2586 O O . HIS A 1 323 ? 9.773 -11.395 -14.028 1.00 98.25 323 HIS A O 1
ATOM 2592 N N . LEU A 1 324 ? 10.827 -10.548 -15.836 1.00 97.81 324 LEU A N 1
ATOM 2593 C CA . LEU A 1 324 ? 12.059 -10.143 -15.165 1.00 97.81 324 LEU A CA 1
ATOM 2594 C C . LEU A 1 324 ? 12.295 -8.650 -15.348 1.00 97.81 324 LEU A C 1
ATOM 2596 O O . LEU A 1 324 ? 12.310 -8.155 -16.471 1.00 97.81 324 LEU A O 1
ATOM 2600 N N . TYR A 1 325 ? 12.545 -7.964 -14.239 1.00 97.06 325 TYR A N 1
ATOM 2601 C CA . TYR A 1 325 ? 12.927 -6.559 -14.226 1.00 97.06 325 TYR A CA 1
ATOM 2602 C C . TYR A 1 325 ? 14.214 -6.386 -13.422 1.00 97.06 325 TYR A C 1
ATOM 2604 O O . TYR A 1 325 ? 14.251 -6.725 -12.239 1.00 97.06 325 TYR A O 1
ATOM 2612 N N . PHE A 1 326 ? 15.259 -5.849 -14.044 1.00 95.25 326 PHE A N 1
ATOM 2613 C CA . PHE A 1 326 ? 16.505 -5.463 -13.384 1.00 95.25 326 PHE A CA 1
ATOM 2614 C C . PHE A 1 326 ? 16.541 -3.940 -13.255 1.00 95.25 326 PHE A C 1
ATOM 2616 O O . PHE A 1 326 ? 16.900 -3.239 -14.197 1.00 95.25 326 PHE A O 1
ATOM 2623 N N . GLY A 1 327 ? 16.148 -3.436 -12.083 1.00 89.94 327 GLY A N 1
ATOM 2624 C CA . GLY A 1 327 ? 16.073 -2.002 -11.780 1.00 89.94 327 GLY A CA 1
ATOM 2625 C C . GLY A 1 327 ? 17.400 -1.359 -11.376 1.00 89.94 327 GLY A C 1
ATOM 2626 O O . GLY A 1 327 ? 17.436 -0.170 -11.074 1.00 89.94 327 GLY A O 1
ATOM 2627 N N . ARG A 1 328 ? 18.476 -2.146 -11.319 1.00 87.12 328 ARG A N 1
ATOM 2628 C CA . ARG A 1 328 ? 19.871 -1.726 -11.120 1.00 87.12 328 ARG A CA 1
ATOM 2629 C C . ARG A 1 328 ? 20.754 -2.461 -12.135 1.00 87.12 328 ARG A C 1
ATOM 2631 O O . ARG A 1 328 ? 20.246 -3.310 -12.868 1.00 87.12 328 ARG A O 1
ATOM 2638 N N . SER A 1 329 ? 22.056 -2.156 -12.152 1.00 84.94 329 SER A N 1
ATOM 2639 C CA . SER A 1 329 ? 23.020 -2.835 -13.031 1.00 84.94 329 SER A CA 1
ATOM 2640 C C . SER A 1 329 ? 22.953 -4.356 -12.874 1.00 84.94 329 SER A C 1
ATOM 2642 O O . SER A 1 329 ? 22.995 -4.884 -11.758 1.00 84.94 329 SER A O 1
ATOM 2644 N N . VAL A 1 330 ? 22.868 -5.059 -14.002 1.00 90.06 330 VAL A N 1
ATOM 2645 C CA . VAL A 1 330 ? 22.979 -6.518 -14.087 1.00 90.06 330 VAL A CA 1
ATOM 2646 C C . VAL A 1 330 ? 24.232 -6.879 -14.874 1.00 90.06 330 VAL A C 1
ATOM 2648 O O . VAL A 1 330 ? 24.528 -6.262 -15.890 1.00 90.06 330 VAL A O 1
ATOM 2651 N N . SER A 1 331 ? 24.971 -7.901 -14.444 1.00 90.38 331 SER A N 1
ATOM 2652 C CA . SER A 1 331 ? 26.171 -8.321 -15.168 1.00 90.38 331 SER A CA 1
ATOM 2653 C C . SER A 1 331 ? 25.838 -9.190 -16.387 1.00 90.38 331 SER A C 1
ATOM 2655 O O . SER A 1 331 ? 24.881 -9.973 -16.388 1.00 90.38 331 SER A O 1
ATOM 2657 N N . LYS A 1 332 ? 26.690 -9.120 -17.418 1.00 91.94 332 LYS A N 1
ATOM 2658 C CA . LYS A 1 332 ? 26.658 -10.019 -18.589 1.00 91.94 332 LYS A CA 1
ATOM 2659 C C . LYS A 1 332 ? 26.521 -11.499 -18.198 1.00 91.94 332 LYS A C 1
ATOM 2661 O O . LYS A 1 332 ? 25.711 -12.220 -18.773 1.00 91.94 332 LYS A O 1
ATOM 2666 N N . ASP A 1 333 ? 27.264 -11.944 -17.185 1.00 91.31 333 ASP A N 1
ATOM 2667 C CA . ASP A 1 333 ? 27.262 -13.339 -16.728 1.00 91.31 333 ASP A CA 1
ATOM 2668 C C . ASP A 1 333 ? 25.901 -13.759 -16.135 1.00 91.31 333 ASP A C 1
ATOM 2670 O O . ASP A 1 333 ? 25.455 -14.896 -16.306 1.00 91.31 333 ASP A O 1
ATOM 2674 N N . VAL A 1 334 ? 25.193 -12.839 -15.468 1.00 93.69 334 VAL A N 1
ATOM 2675 C CA . VAL A 1 334 ? 23.829 -13.074 -14.964 1.00 93.69 334 VAL A CA 1
ATOM 2676 C C . VAL A 1 334 ? 22.838 -13.197 -16.118 1.00 93.69 334 VAL A C 1
ATOM 2678 O O . VAL A 1 334 ? 22.076 -14.162 -16.143 1.00 93.69 334 VAL A O 1
ATOM 2681 N N . LEU A 1 335 ? 22.877 -12.297 -17.105 1.00 93.56 335 LEU A N 1
ATOM 2682 C CA . LEU A 1 335 ? 22.010 -12.393 -18.288 1.00 93.56 335 LEU A CA 1
ATOM 2683 C C . LEU A 1 335 ? 22.279 -13.663 -19.104 1.00 93.56 335 LEU A C 1
ATOM 2685 O O . LEU A 1 335 ? 21.345 -14.313 -19.579 1.00 93.56 335 LEU A O 1
ATOM 2689 N N . GLY A 1 336 ? 23.542 -14.086 -19.189 1.00 93.12 336 GLY A N 1
ATOM 2690 C CA . GLY A 1 336 ? 23.911 -15.363 -19.794 1.00 93.12 336 GLY A CA 1
ATOM 2691 C C . GLY A 1 336 ? 23.241 -16.546 -19.096 1.00 93.12 336 GLY A C 1
ATOM 2692 O O . GLY A 1 336 ? 22.685 -17.421 -19.765 1.00 93.12 336 GLY A O 1
ATOM 2693 N N . ARG A 1 337 ? 23.216 -16.540 -17.756 1.00 94.75 337 ARG A N 1
ATOM 2694 C CA . ARG A 1 337 ? 22.488 -17.535 -16.955 1.00 94.75 337 ARG A CA 1
ATOM 2695 C C . ARG A 1 337 ? 20.974 -17.450 -17.147 1.00 94.75 337 ARG A C 1
ATOM 2697 O O . ARG A 1 337 ? 20.347 -18.500 -17.272 1.00 94.75 337 ARG A O 1
ATOM 2704 N N . VAL A 1 338 ? 20.388 -16.253 -17.244 1.00 95.38 338 VAL A N 1
ATOM 2705 C CA . VAL A 1 338 ? 18.949 -16.068 -17.533 1.00 95.38 338 VAL A CA 1
ATOM 2706 C C . VAL A 1 338 ? 18.567 -16.769 -18.836 1.00 95.38 338 VAL A C 1
ATOM 2708 O O . VAL A 1 338 ? 17.638 -17.575 -18.847 1.00 95.38 338 VAL A O 1
ATOM 2711 N N . GLY A 1 339 ? 19.337 -16.560 -19.909 1.00 93.25 339 GLY A N 1
ATOM 2712 C CA . GLY A 1 339 ? 19.093 -17.231 -21.189 1.00 93.25 339 GLY A CA 1
ATOM 2713 C C . GLY A 1 339 ? 19.147 -18.762 -21.104 1.00 93.25 339 GLY A C 1
ATOM 2714 O O . GLY A 1 339 ? 18.483 -19.445 -21.877 1.00 93.25 339 GLY A O 1
ATOM 2715 N N . LEU A 1 340 ? 19.900 -19.329 -20.156 1.00 93.69 340 LEU A N 1
ATOM 2716 C CA . LEU A 1 340 ? 19.993 -20.780 -19.958 1.00 93.69 340 LEU A CA 1
ATOM 2717 C C . LEU A 1 340 ? 18.896 -21.355 -19.055 1.00 93.69 340 LEU A C 1
ATOM 2719 O O . LEU A 1 340 ? 18.557 -22.527 -19.219 1.00 93.69 340 LEU A O 1
ATOM 2723 N N . THR A 1 341 ? 18.378 -20.561 -18.115 1.00 94.94 341 THR A N 1
ATOM 2724 C CA . THR A 1 341 ? 17.578 -21.040 -16.973 1.00 94.94 341 THR A CA 1
ATOM 2725 C C . THR A 1 341 ? 16.115 -20.592 -16.977 1.00 94.94 341 THR A C 1
ATOM 2727 O O . THR A 1 341 ? 15.327 -21.129 -16.201 1.00 94.94 341 THR A O 1
ATOM 2730 N N . CYS A 1 342 ? 15.719 -19.666 -17.854 1.00 95.81 342 CYS A N 1
ATOM 2731 C CA . CYS A 1 342 ? 14.386 -19.052 -17.834 1.00 95.81 342 CYS A CA 1
ATOM 2732 C C . CYS A 1 342 ? 13.579 -19.320 -19.124 1.00 95.81 342 CYS A C 1
ATOM 2734 O O . CYS A 1 342 ? 13.253 -18.381 -19.848 1.00 95.81 342 CYS A O 1
ATOM 2736 N N . PRO A 1 343 ? 13.200 -20.571 -19.449 1.00 94.06 343 PRO A N 1
ATOM 2737 C CA . PRO A 1 343 ? 12.551 -20.889 -20.730 1.00 94.06 343 PRO A CA 1
ATOM 2738 C C . PRO A 1 343 ? 11.136 -20.302 -20.886 1.00 94.06 343 PRO A C 1
ATOM 2740 O O . PRO A 1 343 ? 10.635 -20.182 -22.004 1.00 94.06 343 PRO A O 1
ATOM 2743 N N . ARG A 1 344 ? 10.482 -19.938 -19.774 1.00 95.44 344 ARG A N 1
ATOM 2744 C CA . ARG A 1 344 ? 9.123 -19.368 -19.731 1.00 95.44 344 ARG A CA 1
ATOM 2745 C C . ARG A 1 344 ? 9.092 -17.836 -19.775 1.00 95.44 344 ARG A C 1
ATOM 2747 O O . ARG A 1 344 ? 8.031 -17.258 -19.561 1.00 95.44 344 ARG A O 1
ATOM 2754 N N . LEU A 1 345 ? 10.228 -17.185 -20.021 1.00 97.44 345 LEU A N 1
ATOM 2755 C CA . LEU A 1 345 ? 10.331 -15.730 -20.016 1.00 97.44 345 LEU A CA 1
ATOM 2756 C C . LEU A 1 345 ? 9.449 -15.113 -21.114 1.00 97.44 345 LEU A C 1
ATOM 2758 O O . LEU A 1 345 ? 9.558 -15.501 -22.275 1.00 97.44 345 LEU A O 1
ATOM 2762 N N . VAL A 1 346 ? 8.598 -14.167 -20.718 1.00 97.25 346 VAL A N 1
ATOM 2763 C CA . VAL A 1 346 ? 7.637 -13.400 -21.529 1.00 97.25 346 VAL A CA 1
ATOM 2764 C C . VAL A 1 346 ? 8.085 -11.944 -21.643 1.00 97.25 346 VAL A C 1
ATOM 2766 O O . VAL A 1 346 ? 8.061 -11.378 -22.735 1.00 97.25 346 VAL A O 1
ATOM 2769 N N . GLU A 1 347 ? 8.544 -11.357 -20.538 1.00 97.88 347 GLU A N 1
ATOM 2770 C CA . GLU A 1 347 ? 9.033 -9.979 -20.484 1.00 97.88 347 GLU A CA 1
ATOM 2771 C C . GLU A 1 347 ? 10.390 -9.901 -19.782 1.00 97.88 347 GLU A C 1
ATOM 2773 O O . GLU A 1 347 ? 10.582 -10.490 -18.714 1.00 97.88 347 GLU A O 1
ATOM 2778 N N . LEU A 1 348 ? 11.320 -9.159 -20.383 1.00 97.06 348 LEU A N 1
ATOM 2779 C CA . LEU A 1 348 ? 12.625 -8.848 -19.808 1.00 97.06 348 LEU A CA 1
ATOM 2780 C C . LEU A 1 348 ? 12.907 -7.355 -19.924 1.00 97.06 348 LEU A C 1
ATOM 2782 O O . LEU A 1 348 ? 12.985 -6.832 -21.031 1.00 97.06 348 LEU A O 1
ATOM 2786 N N . VAL A 1 349 ? 13.139 -6.697 -18.796 1.00 96.25 349 VAL A N 1
ATOM 2787 C CA . VAL A 1 349 ? 13.562 -5.297 -18.750 1.00 96.25 349 VAL A CA 1
ATOM 2788 C C . VAL A 1 349 ? 14.887 -5.193 -18.006 1.00 96.25 349 VAL A C 1
ATOM 2790 O O . VAL A 1 349 ? 15.012 -5.670 -16.876 1.00 96.25 349 VAL A O 1
ATOM 2793 N N . VAL A 1 350 ? 15.874 -4.572 -18.644 1.00 93.44 350 VAL A N 1
ATOM 2794 C CA . VAL A 1 350 ? 17.205 -4.306 -18.095 1.00 93.44 350 VAL A CA 1
ATOM 2795 C C . VAL A 1 350 ? 17.443 -2.805 -18.138 1.00 93.44 350 VAL A C 1
ATOM 2797 O O . VAL A 1 350 ? 17.520 -2.236 -19.221 1.00 93.44 350 VAL A O 1
ATOM 2800 N N . CYS A 1 351 ? 17.545 -2.168 -16.971 1.00 86.44 351 CYS A N 1
ATOM 2801 C CA . CYS A 1 351 ? 17.786 -0.727 -16.902 1.00 86.44 351 CYS A CA 1
ATOM 2802 C C . CYS A 1 351 ? 19.238 -0.346 -17.190 1.00 86.44 351 CYS A C 1
ATOM 2804 O O . CYS A 1 351 ? 19.451 0.716 -17.754 1.00 86.44 351 CYS A O 1
ATOM 2806 N N . ALA A 1 352 ? 20.200 -1.179 -16.777 1.00 83.31 352 ALA A N 1
ATOM 2807 C CA . ALA A 1 352 ? 21.623 -0.941 -16.990 1.00 83.31 352 ALA A CA 1
ATOM 2808 C C . ALA A 1 352 ? 22.426 -2.249 -17.005 1.00 83.31 352 ALA A C 1
ATOM 2810 O O . ALA A 1 352 ? 22.085 -3.212 -16.308 1.00 83.31 352 ALA A O 1
ATOM 2811 N N . ASN A 1 353 ? 23.522 -2.265 -17.758 1.00 79.75 353 ASN A N 1
ATOM 2812 C CA . ASN A 1 353 ? 24.553 -3.301 -17.733 1.00 79.75 353 ASN A CA 1
ATOM 2813 C C . ASN A 1 353 ? 25.930 -2.641 -17.850 1.00 79.75 353 ASN A C 1
ATOM 2815 O O . ASN A 1 353 ? 26.069 -1.589 -18.465 1.00 79.75 353 ASN A O 1
ATOM 2819 N N . GLY A 1 354 ? 26.960 -3.270 -17.289 1.00 71.75 354 GLY A N 1
ATOM 2820 C CA . GLY A 1 354 ? 28.336 -2.801 -17.432 1.00 71.75 354 GLY A CA 1
ATOM 2821 C C . GLY A 1 354 ? 28.822 -2.708 -18.891 1.00 71.75 354 GLY A C 1
ATOM 2822 O O . GLY A 1 354 ? 28.125 -3.030 -19.846 1.00 71.75 354 GLY A O 1
ATOM 2823 N N . LEU A 1 355 ? 30.092 -2.335 -19.059 1.00 72.69 355 LEU A N 1
ATOM 2824 C CA . LEU A 1 355 ? 30.726 -1.952 -20.337 1.00 72.69 355 LEU A CA 1
ATOM 2825 C C . LEU A 1 355 ? 30.925 -3.084 -21.376 1.00 72.69 355 LEU A C 1
ATOM 2827 O O . LEU A 1 355 ? 31.752 -2.947 -22.273 1.00 72.69 355 LEU A O 1
ATOM 2831 N N . ARG A 1 356 ? 30.303 -4.259 -21.215 1.00 84.00 356 ARG A N 1
ATOM 2832 C CA . ARG A 1 356 ? 30.514 -5.405 -22.122 1.00 84.00 356 ARG A CA 1
ATOM 2833 C C . ARG A 1 356 ? 29.285 -5.604 -23.014 1.00 84.00 356 ARG A C 1
ATOM 2835 O O . ARG A 1 356 ? 28.196 -5.745 -22.461 1.00 84.00 356 ARG A O 1
ATOM 2842 N N . PRO A 1 357 ? 29.452 -5.747 -24.344 1.00 89.06 357 PRO A N 1
ATOM 2843 C CA . PRO A 1 357 ? 28.325 -5.947 -25.241 1.00 89.06 357 PRO A CA 1
ATOM 2844 C C . PRO A 1 357 ? 27.613 -7.284 -24.986 1.00 89.06 357 PRO A C 1
ATOM 2846 O O . PRO A 1 357 ? 28.250 -8.309 -24.679 1.00 89.06 357 PRO A O 1
ATOM 2849 N N . LEU A 1 358 ? 26.284 -7.263 -25.112 1.00 94.06 358 LEU A N 1
ATOM 2850 C CA . LEU A 1 358 ? 25.358 -8.344 -24.732 1.00 94.06 358 LEU A CA 1
ATOM 2851 C C . LEU A 1 358 ? 24.885 -9.215 -25.899 1.00 94.06 358 LEU A C 1
ATOM 2853 O O . LEU A 1 358 ? 23.895 -9.937 -25.780 1.00 94.06 358 LEU A O 1
ATOM 2857 N N . ASP A 1 359 ? 25.601 -9.164 -27.016 1.00 94.56 359 ASP A N 1
ATOM 2858 C CA . ASP A 1 359 ? 25.268 -9.832 -28.274 1.00 94.56 359 ASP A CA 1
ATOM 2859 C C . ASP A 1 359 ? 24.888 -11.312 -28.087 1.00 94.56 359 ASP A C 1
ATOM 2861 O O . ASP A 1 359 ? 23.782 -11.738 -28.425 1.00 94.56 359 ASP A O 1
ATOM 2865 N N . GLU A 1 360 ? 25.783 -12.105 -27.488 1.00 94.88 360 GLU A N 1
ATOM 2866 C CA . GLU A 1 360 ? 25.558 -13.539 -27.275 1.00 94.88 360 GLU A CA 1
ATOM 2867 C C . GLU A 1 360 ? 24.423 -13.821 -26.287 1.00 94.88 360 GLU A C 1
ATOM 2869 O O . GLU A 1 360 ? 23.705 -14.813 -26.422 1.00 94.88 360 GLU A O 1
ATOM 2874 N N . GLU A 1 361 ? 24.264 -12.969 -25.276 1.00 95.19 361 GLU A N 1
ATOM 2875 C CA . GLU A 1 361 ? 23.248 -13.117 -24.239 1.00 95.19 361 GLU A CA 1
ATOM 2876 C C . GLU A 1 361 ? 21.851 -12.925 -24.830 1.00 95.19 361 GLU A C 1
ATOM 2878 O O . GLU A 1 361 ? 20.975 -13.759 -24.593 1.00 95.19 361 GLU A O 1
ATOM 2883 N N . LEU A 1 362 ? 21.657 -11.888 -25.650 1.00 95.06 362 LEU A N 1
ATOM 2884 C CA . LEU A 1 362 ? 20.385 -11.632 -26.324 1.00 95.06 362 LEU A CA 1
ATOM 2885 C C . LEU A 1 362 ? 20.032 -12.726 -27.324 1.00 95.06 362 LEU A C 1
ATOM 2887 O O . LEU A 1 362 ? 18.907 -13.229 -27.299 1.00 95.06 362 LEU A O 1
ATOM 2891 N N . ILE A 1 363 ? 20.985 -13.154 -28.155 1.00 95.56 363 ILE A N 1
ATOM 2892 C CA . ILE A 1 363 ? 20.760 -14.248 -29.111 1.00 95.56 363 ILE A CA 1
ATOM 2893 C C . ILE A 1 363 ? 20.369 -15.530 -28.362 1.00 95.56 363 ILE A C 1
ATOM 2895 O O . ILE A 1 363 ? 19.408 -16.210 -28.731 1.00 95.56 363 ILE A O 1
ATOM 2899 N N . ARG A 1 364 ? 21.057 -15.843 -27.258 1.00 95.50 364 ARG A N 1
ATOM 2900 C CA . ARG A 1 364 ? 20.750 -17.005 -26.412 1.00 95.50 364 ARG A CA 1
ATOM 2901 C C . ARG A 1 364 ? 19.353 -16.914 -25.794 1.00 95.50 364 ARG A C 1
ATOM 2903 O O . ARG A 1 364 ? 18.648 -17.923 -25.751 1.00 95.50 364 ARG A O 1
ATOM 2910 N N . ILE A 1 365 ? 18.942 -15.727 -25.347 1.00 95.75 365 ILE A N 1
ATOM 2911 C CA . ILE A 1 365 ? 17.591 -15.471 -24.831 1.00 95.75 365 ILE A CA 1
ATOM 2912 C C . ILE A 1 365 ? 16.548 -15.663 -25.940 1.00 95.75 365 ILE A C 1
ATOM 2914 O O . ILE A 1 365 ? 15.585 -16.393 -25.724 1.00 95.75 365 ILE A O 1
ATOM 2918 N N . ALA A 1 366 ? 16.748 -15.108 -27.139 1.00 94.62 366 ALA A N 1
ATOM 2919 C CA . ALA A 1 366 ? 15.826 -15.304 -28.264 1.00 94.62 366 ALA A CA 1
ATOM 2920 C C . ALA A 1 366 ? 15.679 -16.782 -28.662 1.00 94.62 366 ALA A C 1
ATOM 2922 O O . ALA A 1 366 ? 14.573 -17.238 -28.953 1.00 94.62 366 ALA A O 1
ATOM 2923 N N . GLN A 1 367 ? 16.781 -17.541 -28.632 1.00 94.06 367 GLN A N 1
ATOM 2924 C CA . GLN A 1 367 ? 16.799 -18.973 -28.944 1.00 94.06 367 GLN A CA 1
ATOM 2925 C C . GLN A 1 367 ? 16.015 -19.820 -27.940 1.00 94.06 367 GLN A C 1
ATOM 2927 O O . GLN A 1 367 ? 15.291 -20.735 -28.333 1.00 94.06 367 GLN A O 1
ATOM 2932 N N . ARG A 1 368 ? 16.205 -19.571 -26.640 1.00 94.19 368 ARG A N 1
ATOM 2933 C CA . ARG A 1 368 ? 15.700 -20.455 -25.577 1.00 94.19 368 ARG A CA 1
ATOM 2934 C C . ARG A 1 368 ? 14.366 -20.008 -24.997 1.00 94.19 368 ARG A C 1
ATOM 2936 O O . ARG A 1 368 ? 13.534 -20.853 -24.668 1.00 94.19 368 ARG A O 1
ATOM 2943 N N . CYS A 1 369 ? 14.139 -18.706 -24.887 1.00 94.88 369 CYS A N 1
ATOM 2944 C CA . CYS A 1 369 ? 12.895 -18.155 -24.373 1.00 94.88 369 CYS A CA 1
ATOM 2945 C C . CYS A 1 369 ? 11.906 -18.070 -25.530 1.00 94.88 369 CYS A C 1
ATOM 2947 O O . CYS A 1 369 ? 11.871 -17.071 -26.240 1.00 94.88 369 CYS A O 1
ATOM 2949 N N . THR A 1 370 ? 11.106 -19.116 -25.747 1.00 92.62 370 THR A N 1
ATOM 2950 C CA . THR A 1 370 ? 10.171 -19.198 -26.888 1.00 92.62 370 THR A CA 1
ATOM 2951 C C . THR A 1 370 ? 8.871 -18.402 -26.702 1.00 92.62 370 THR A C 1
ATOM 2953 O O . THR A 1 370 ? 8.078 -18.300 -27.634 1.00 92.62 370 THR A O 1
ATOM 2956 N N . GLN A 1 371 ? 8.664 -17.804 -25.522 1.00 94.19 371 GLN A N 1
ATOM 2957 C CA . GLN A 1 371 ? 7.457 -17.037 -25.169 1.00 94.19 371 GLN A CA 1
ATOM 2958 C C . GLN A 1 371 ? 7.689 -15.531 -24.948 1.00 94.19 371 GLN A C 1
ATOM 2960 O O . GLN A 1 371 ? 6.724 -14.795 -24.784 1.00 94.19 371 GLN A O 1
ATOM 2965 N N . LEU A 1 372 ? 8.940 -15.062 -24.984 1.00 96.56 372 LEU A N 1
ATOM 2966 C CA . LEU A 1 372 ? 9.327 -13.647 -24.968 1.00 96.56 372 LEU A CA 1
ATOM 2967 C C . LEU A 1 372 ? 8.512 -12.845 -25.990 1.00 96.56 372 LEU A C 1
ATOM 2969 O O . LEU A 1 372 ? 8.577 -13.131 -27.190 1.00 96.56 372 LEU A O 1
ATOM 2973 N N . SER A 1 373 ? 7.772 -11.866 -25.492 1.00 96.75 373 SER A N 1
ATOM 2974 C CA . SER A 1 373 ? 6.958 -10.928 -26.260 1.00 96.75 373 SER A CA 1
ATOM 2975 C C . SER A 1 373 ? 7.307 -9.472 -25.960 1.00 96.75 373 SER A C 1
ATOM 2977 O O . SER A 1 373 ? 6.929 -8.590 -26.724 1.00 96.75 373 SER A O 1
ATOM 2979 N N . ALA A 1 374 ? 8.008 -9.205 -24.861 1.00 97.00 374 ALA A N 1
ATOM 2980 C CA . ALA A 1 374 ? 8.403 -7.865 -24.465 1.00 97.00 374 ALA A CA 1
ATOM 2981 C C . ALA A 1 374 ? 9.880 -7.839 -24.065 1.00 97.00 374 ALA A C 1
ATOM 2983 O O . ALA A 1 374 ? 10.332 -8.681 -23.285 1.00 97.00 374 ALA A O 1
ATOM 2984 N N . ILE A 1 375 ? 10.630 -6.876 -24.597 1.00 96.19 375 ILE A N 1
ATOM 2985 C CA . ILE A 1 375 ? 11.999 -6.616 -24.154 1.00 96.19 375 ILE A CA 1
ATOM 2986 C C . ILE A 1 375 ? 12.263 -5.112 -24.048 1.00 96.19 375 ILE A C 1
ATOM 2988 O O . ILE A 1 375 ? 11.878 -4.338 -24.928 1.00 96.19 375 ILE A O 1
ATOM 2992 N N . GLY A 1 376 ? 12.891 -4.727 -22.940 1.00 95.12 376 GLY A N 1
ATOM 2993 C CA . GLY A 1 376 ? 13.302 -3.368 -22.613 1.00 95.12 376 GLY A CA 1
ATOM 2994 C C . GLY A 1 376 ? 14.790 -3.333 -22.282 1.00 95.12 376 GLY A C 1
ATOM 2995 O O . GLY A 1 376 ? 15.195 -4.024 -21.349 1.00 95.12 376 GLY A O 1
ATOM 2996 N N . LEU A 1 377 ? 15.599 -2.559 -23.005 1.00 93.19 377 LEU A N 1
ATOM 2997 C CA . LEU A 1 377 ? 17.027 -2.385 -22.708 1.00 93.19 377 LEU A CA 1
ATOM 2998 C C . LEU A 1 377 ? 17.373 -0.896 -22.597 1.00 93.19 377 LEU A C 1
ATOM 3000 O O . LEU A 1 377 ? 17.110 -0.124 -23.520 1.00 93.19 377 LEU A O 1
ATOM 3004 N N . GLY A 1 378 ? 17.994 -0.525 -21.481 1.00 88.19 378 GLY A N 1
ATOM 3005 C CA . GLY A 1 378 ? 18.621 0.774 -21.243 1.00 88.19 378 GLY A CA 1
ATOM 3006 C C . GLY A 1 378 ? 20.050 0.605 -20.728 1.00 88.19 378 GLY A C 1
ATOM 3007 O O . GLY A 1 378 ? 20.420 -0.490 -20.294 1.00 88.19 378 GLY A O 1
ATOM 3008 N N . GLU A 1 379 ? 20.848 1.672 -20.840 1.00 86.00 379 GLU A N 1
ATOM 3009 C CA . GLU A 1 379 ? 22.224 1.795 -20.319 1.00 86.00 379 GLU A CA 1
ATOM 3010 C C . GLU A 1 379 ? 23.071 0.504 -20.437 1.00 86.00 379 GLU A C 1
ATOM 3012 O O . GLU A 1 379 ? 23.659 0.027 -19.467 1.00 86.00 379 GLU A O 1
ATOM 3017 N N . CYS A 1 380 ? 23.102 -0.115 -21.618 1.00 89.12 380 CYS A N 1
ATOM 3018 C CA . CYS A 1 380 ? 23.930 -1.284 -21.937 1.00 89.12 380 CYS A CA 1
ATOM 3019 C C . CYS A 1 380 ? 24.407 -1.210 -23.391 1.00 89.12 380 CYS A C 1
ATOM 3021 O O . CYS A 1 380 ? 24.019 -0.291 -24.088 1.00 89.12 380 CYS A O 1
ATOM 3023 N N . GLU A 1 381 ? 25.235 -2.143 -23.867 1.00 91.88 381 GLU A N 1
ATOM 3024 C CA . GLU A 1 381 ? 25.740 -2.128 -25.250 1.00 91.88 381 GLU A CA 1
ATOM 3025 C C . GLU A 1 381 ? 25.333 -3.399 -26.009 1.00 91.88 381 GLU A C 1
ATOM 3027 O O . GLU A 1 381 ? 25.441 -4.517 -25.494 1.00 91.88 381 GLU A O 1
ATOM 3032 N N . VAL A 1 382 ? 24.888 -3.242 -27.256 1.00 94.19 382 VAL A N 1
ATOM 3033 C CA . VAL A 1 382 ? 24.566 -4.334 -28.187 1.00 94.19 382 VAL A CA 1
ATOM 3034 C C . VAL A 1 382 ? 24.984 -3.921 -29.593 1.00 94.19 382 VAL A C 1
ATOM 3036 O O . VAL A 1 382 ? 24.615 -2.842 -30.055 1.00 94.19 382 VAL A O 1
ATOM 3039 N N . SER A 1 383 ? 25.716 -4.773 -30.312 1.00 95.25 383 SER A N 1
ATOM 3040 C CA . SER A 1 383 ? 26.048 -4.469 -31.709 1.00 95.25 383 SER A CA 1
ATOM 3041 C C . SER A 1 383 ? 24.803 -4.474 -32.602 1.00 95.25 383 SER A C 1
ATOM 3043 O O . SER A 1 383 ? 23.915 -5.322 -32.463 1.00 95.25 383 SER A O 1
ATOM 3045 N N . CYS A 1 384 ? 24.741 -3.556 -33.571 1.00 95.00 384 CYS A N 1
ATOM 3046 C CA . CYS A 1 384 ? 23.613 -3.469 -34.500 1.00 95.00 384 CYS A CA 1
ATOM 3047 C C . CYS A 1 384 ? 23.364 -4.798 -35.240 1.00 95.00 384 CYS A C 1
ATOM 3049 O O . CYS A 1 384 ? 22.213 -5.212 -35.392 1.00 95.00 384 CYS A O 1
ATOM 3051 N N . SER A 1 385 ? 24.417 -5.514 -35.655 1.00 94.69 385 SER A N 1
ATOM 3052 C CA . SER A 1 385 ? 24.288 -6.835 -36.285 1.00 94.69 385 SER A CA 1
ATOM 3053 C C . SER A 1 385 ? 23.655 -7.868 -35.360 1.00 94.69 385 SER A C 1
ATOM 3055 O O . SER A 1 385 ? 22.762 -8.595 -35.803 1.00 94.69 385 SER A O 1
ATOM 3057 N N . ALA A 1 386 ? 24.086 -7.937 -34.096 1.00 95.56 386 ALA A N 1
ATOM 3058 C CA . ALA A 1 386 ? 23.528 -8.882 -33.132 1.00 95.56 386 ALA A CA 1
ATOM 3059 C C . ALA A 1 386 ? 22.075 -8.543 -32.788 1.00 95.56 386 ALA A C 1
ATOM 3061 O O . ALA A 1 386 ? 21.243 -9.442 -32.675 1.00 95.56 386 ALA A O 1
ATOM 3062 N N . PHE A 1 387 ? 21.736 -7.256 -32.690 1.00 96.25 387 PHE A N 1
ATOM 3063 C CA . PHE A 1 387 ? 20.361 -6.828 -32.453 1.00 96.25 387 PHE A CA 1
ATOM 3064 C C . PHE A 1 387 ? 19.435 -7.177 -33.626 1.00 96.25 387 PHE A C 1
ATOM 3066 O O . PHE A 1 387 ? 18.347 -7.717 -33.430 1.00 96.25 387 PHE A O 1
ATOM 3073 N N . VAL A 1 388 ? 19.880 -6.956 -34.866 1.00 95.62 388 VAL A N 1
ATOM 3074 C CA . VAL A 1 388 ? 19.134 -7.388 -36.058 1.00 95.62 388 VAL A CA 1
ATOM 3075 C C . VAL A 1 388 ? 18.964 -8.909 -36.078 1.00 95.62 388 VAL A C 1
ATOM 3077 O O . VAL A 1 388 ? 17.892 -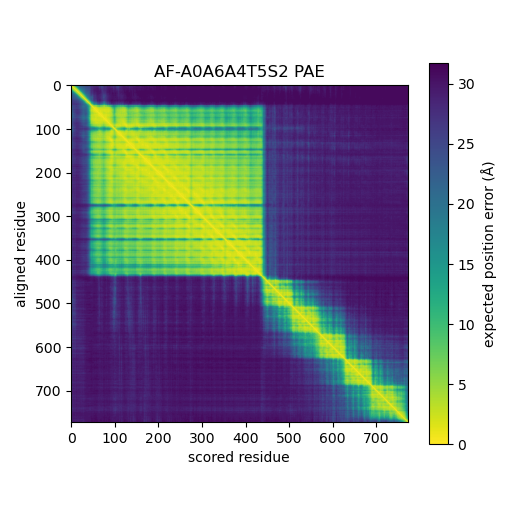9.398 -36.434 1.00 95.62 388 VAL A O 1
ATOM 3080 N N . GLU A 1 389 ? 19.991 -9.673 -35.701 1.00 95.88 389 GLU A N 1
ATOM 3081 C CA . GLU A 1 389 ? 19.888 -11.130 -35.567 1.00 95.88 389 GLU A CA 1
ATOM 3082 C C . GLU A 1 389 ? 18.864 -11.523 -34.495 1.00 95.88 389 GLU A C 1
ATOM 3084 O O . GLU A 1 389 ? 17.983 -12.334 -34.766 1.00 95.88 389 GLU A O 1
ATOM 3089 N N . PHE A 1 390 ? 18.888 -10.881 -33.329 1.00 96.50 390 PHE A N 1
ATOM 3090 C CA . PHE A 1 390 ? 17.899 -11.076 -32.270 1.00 96.50 390 PHE A CA 1
ATOM 3091 C C . PHE A 1 390 ? 16.460 -10.848 -32.767 1.00 96.50 390 PHE A C 1
ATOM 3093 O O . PHE A 1 390 ? 15.598 -11.717 -32.597 1.00 96.50 390 PHE A O 1
ATOM 3100 N N . VAL A 1 391 ? 16.196 -9.726 -33.448 1.00 96.12 391 VAL A N 1
ATOM 3101 C CA . VAL A 1 391 ? 14.858 -9.419 -33.985 1.00 96.12 391 VAL A CA 1
ATOM 3102 C C . VAL A 1 391 ? 14.480 -10.377 -35.120 1.00 96.12 391 VAL A C 1
ATOM 3104 O O . VAL A 1 391 ? 13.319 -10.752 -35.233 1.00 96.12 391 VAL A O 1
ATOM 3107 N N . LYS A 1 392 ? 15.428 -10.875 -35.920 1.00 95.38 392 LYS A N 1
ATOM 3108 C CA . LYS A 1 392 ? 15.141 -11.931 -36.911 1.00 95.38 392 LYS A CA 1
ATOM 3109 C C . LYS A 1 392 ? 14.629 -13.222 -36.272 1.00 95.38 392 LYS A C 1
ATOM 3111 O O . LYS A 1 392 ? 13.860 -13.940 -36.903 1.00 95.38 392 LYS A O 1
ATOM 3116 N N . MET A 1 393 ? 15.059 -13.529 -35.049 1.00 94.69 393 MET A N 1
ATOM 3117 C CA . MET A 1 393 ? 14.687 -14.766 -34.357 1.00 94.69 393 MET A CA 1
ATOM 3118 C C . MET A 1 393 ? 13.349 -14.687 -33.621 1.00 94.69 393 MET A C 1
ATOM 3120 O O . MET A 1 393 ? 12.688 -15.713 -33.473 1.00 94.69 393 MET A O 1
ATOM 3124 N N . CYS A 1 394 ? 12.972 -13.511 -33.111 1.00 94.12 394 CYS A N 1
ATOM 3125 C CA . CYS A 1 394 ? 11.782 -13.361 -32.265 1.00 94.12 394 CYS A CA 1
ATOM 3126 C C . CYS A 1 394 ? 10.887 -12.160 -32.610 1.00 94.12 394 CYS A C 1
ATOM 3128 O O . CYS A 1 394 ? 9.902 -11.911 -31.920 1.00 94.12 394 CYS A O 1
ATOM 3130 N N . GLY A 1 395 ? 11.187 -11.409 -33.667 1.00 90.25 395 GLY A N 1
ATOM 3131 C CA . GLY A 1 395 ? 10.480 -10.176 -34.017 1.00 90.25 395 GLY A CA 1
ATOM 3132 C C . GLY A 1 395 ? 8.994 -10.366 -34.316 1.00 90.25 395 GLY A C 1
ATOM 3133 O O . GLY A 1 395 ? 8.190 -9.513 -33.951 1.00 90.25 395 GLY A O 1
ATOM 3134 N N . ASP A 1 396 ? 8.609 -11.514 -34.873 1.00 92.12 396 ASP A N 1
ATOM 3135 C CA . ASP A 1 396 ? 7.222 -11.879 -35.186 1.00 92.12 396 ASP A CA 1
ATOM 3136 C C . ASP A 1 396 ? 6.320 -11.998 -33.945 1.00 92.12 396 ASP A C 1
ATOM 3138 O O . ASP A 1 396 ? 5.100 -11.854 -34.030 1.00 92.12 396 ASP A O 1
ATOM 3142 N N . ARG A 1 397 ? 6.923 -12.226 -32.779 1.00 94.56 397 ARG A N 1
ATOM 3143 C CA . ARG A 1 397 ? 6.246 -12.415 -31.488 1.00 94.56 397 ARG A CA 1
ATOM 3144 C C . ARG A 1 397 ? 6.515 -11.305 -30.477 1.00 94.56 397 ARG A C 1
ATOM 3146 O O . ARG A 1 397 ? 5.847 -11.261 -29.444 1.00 94.56 397 ARG A O 1
ATOM 3153 N N . LEU A 1 398 ? 7.442 -10.390 -30.764 1.00 95.00 398 LEU A N 1
ATOM 3154 C CA . LEU A 1 398 ? 7.671 -9.207 -29.938 1.00 95.00 398 LEU A CA 1
ATOM 3155 C C . LEU A 1 398 ? 6.537 -8.195 -30.133 1.00 95.00 398 LEU A C 1
ATOM 3157 O O . LEU A 1 398 ? 6.444 -7.531 -31.165 1.00 95.00 398 LEU A O 1
ATOM 3161 N N . THR A 1 399 ? 5.700 -8.021 -29.115 1.00 94.44 399 THR A N 1
ATOM 3162 C CA . THR A 1 399 ? 4.650 -6.995 -29.052 1.00 94.44 399 THR A CA 1
ATOM 3163 C C . THR A 1 399 ? 5.180 -5.667 -28.517 1.00 94.44 399 THR A C 1
ATOM 3165 O O . THR A 1 399 ? 4.736 -4.615 -28.971 1.00 94.44 399 THR A O 1
ATOM 3168 N N . GLN A 1 400 ? 6.165 -5.707 -27.615 1.00 93.38 400 GLN A N 1
ATOM 3169 C CA . GLN A 1 400 ? 6.825 -4.533 -27.040 1.00 93.38 400 GLN A CA 1
ATOM 3170 C C . GLN A 1 400 ? 8.341 -4.640 -27.236 1.00 93.38 400 GLN A C 1
ATOM 3172 O O . GLN A 1 400 ? 8.948 -5.664 -26.927 1.00 93.38 400 GLN A O 1
ATOM 3177 N N . LEU A 1 401 ? 8.945 -3.584 -27.774 1.00 95.25 401 LEU A N 1
ATOM 3178 C CA . LEU A 1 401 ? 10.390 -3.478 -27.965 1.00 95.25 401 LEU A CA 1
ATOM 3179 C C . LEU A 1 401 ? 10.799 -2.037 -27.664 1.00 95.25 401 LEU A C 1
ATOM 3181 O O . LEU A 1 401 ? 10.550 -1.158 -28.487 1.00 95.25 401 LEU A O 1
ATOM 3185 N N . SER A 1 402 ? 11.384 -1.818 -26.490 1.00 94.44 402 SER A N 1
ATOM 3186 C CA . SER A 1 402 ? 11.846 -0.508 -26.020 1.00 94.44 402 SER A CA 1
ATOM 3187 C C . SER A 1 402 ? 13.354 -0.570 -25.829 1.00 94.44 402 SER A C 1
ATOM 3189 O O . SER A 1 402 ? 13.853 -1.379 -25.051 1.00 94.44 402 SER A O 1
ATOM 3191 N N . ILE A 1 403 ? 14.091 0.207 -26.612 1.00 94.12 403 ILE A N 1
ATOM 3192 C CA . ILE A 1 403 ? 15.555 0.178 -26.636 1.00 94.12 403 ILE A CA 1
ATOM 3193 C C . ILE A 1 403 ? 16.019 1.615 -26.739 1.00 94.12 403 ILE A C 1
ATOM 3195 O O . ILE A 1 403 ? 15.651 2.285 -27.701 1.00 94.12 403 ILE A O 1
ATOM 3199 N N . MET A 1 404 ? 16.818 2.072 -25.783 1.00 90.50 404 MET A N 1
ATOM 3200 C CA . MET A 1 404 ? 17.395 3.414 -25.852 1.00 90.50 404 MET A CA 1
ATOM 3201 C C . MET A 1 404 ? 18.435 3.494 -26.983 1.00 90.50 404 MET A C 1
ATOM 3203 O O . MET A 1 404 ? 19.140 2.516 -27.235 1.00 90.50 404 MET A O 1
ATOM 3207 N N . GLU A 1 405 ? 18.526 4.625 -27.688 1.00 89.44 405 GLU A N 1
ATOM 3208 C CA . GLU A 1 405 ? 19.440 4.790 -28.836 1.00 89.44 405 GLU A CA 1
ATOM 3209 C C . GLU A 1 405 ? 20.897 4.463 -28.482 1.00 89.44 405 GLU A C 1
ATOM 3211 O O . GLU A 1 405 ? 21.574 3.767 -29.240 1.00 89.44 405 GLU A O 1
ATOM 3216 N N . GLU A 1 406 ? 21.357 4.883 -27.302 1.00 88.19 406 GLU A N 1
ATOM 3217 C CA . GLU A 1 406 ? 22.714 4.641 -26.807 1.00 88.19 406 GLU A CA 1
ATOM 3218 C C . GLU A 1 406 ? 23.060 3.159 -26.625 1.00 88.19 406 GLU A C 1
ATOM 3220 O O . GLU A 1 406 ? 24.236 2.822 -26.498 1.00 88.19 406 GLU A O 1
ATOM 3225 N N . VAL A 1 407 ? 22.059 2.272 -26.630 1.00 91.88 407 VAL A N 1
ATOM 3226 C CA . VAL A 1 407 ? 22.286 0.831 -26.509 1.00 91.88 407 VAL A CA 1
ATOM 3227 C C . VAL A 1 407 ? 22.880 0.236 -27.780 1.00 91.88 407 VAL A C 1
ATOM 3229 O O . VAL A 1 407 ? 23.584 -0.775 -27.734 1.00 91.88 407 VAL A O 1
ATOM 3232 N N . LEU A 1 408 ? 22.599 0.844 -28.930 1.00 93.00 408 LEU A N 1
ATOM 3233 C CA . LEU A 1 408 ? 22.950 0.302 -30.234 1.00 93.00 408 LEU A CA 1
ATOM 3234 C C . LEU A 1 408 ? 24.345 0.770 -30.651 1.00 93.00 408 LEU A C 1
ATOM 3236 O O . LEU A 1 408 ? 24.578 1.951 -30.895 1.00 93.00 408 LEU A O 1
ATOM 3240 N N . VAL A 1 409 ? 25.273 -0.176 -30.787 1.00 93.12 409 VAL A N 1
ATOM 3241 C CA . VAL A 1 409 ? 26.649 0.088 -31.219 1.00 93.12 409 VAL A CA 1
ATOM 3242 C C . VAL A 1 409 ? 26.787 -0.212 -32.718 1.00 93.12 409 VAL A C 1
ATOM 3244 O O . VAL A 1 409 ? 26.673 -1.379 -33.117 1.00 93.12 409 VAL A O 1
ATOM 3247 N N . PRO A 1 410 ? 27.057 0.802 -33.568 1.00 93.06 410 PRO A N 1
ATOM 3248 C CA . PRO A 1 410 ? 27.238 0.613 -35.005 1.00 93.06 410 PRO A CA 1
ATOM 3249 C C . PRO A 1 410 ? 28.405 -0.307 -35.334 1.00 93.06 410 PRO A C 1
ATOM 3251 O O . PRO A 1 410 ? 29.443 -0.298 -34.671 1.00 93.06 410 PRO A O 1
ATOM 3254 N N . ASP A 1 411 ? 28.264 -1.058 -36.419 1.00 93.06 411 ASP A N 1
ATOM 3255 C CA . ASP A 1 411 ? 29.297 -1.962 -36.905 1.00 93.06 411 ASP A CA 1
ATOM 3256 C C . ASP A 1 411 ? 29.496 -1.834 -38.423 1.00 93.06 411 ASP A C 1
ATOM 3258 O O . ASP A 1 411 ? 28.962 -0.947 -39.084 1.00 93.06 411 ASP A O 1
ATOM 3262 N N . HIS A 1 412 ? 30.311 -2.721 -38.996 1.00 90.81 412 HIS A N 1
ATOM 3263 C CA . HIS A 1 412 ? 30.629 -2.717 -40.425 1.00 90.81 412 HIS A CA 1
ATOM 3264 C C . HIS A 1 412 ? 29.435 -3.045 -41.342 1.00 90.81 412 HIS A C 1
ATOM 3266 O O . HIS A 1 412 ? 29.585 -2.939 -42.560 1.00 90.81 412 HIS A O 1
ATOM 3272 N N . ARG A 1 413 ? 28.293 -3.498 -40.803 1.00 90.44 413 ARG A N 1
ATOM 3273 C CA . ARG A 1 413 ? 27.110 -3.903 -41.580 1.00 90.44 413 ARG A CA 1
ATOM 3274 C C . ARG A 1 413 ? 25.951 -2.929 -41.455 1.00 90.44 413 ARG A C 1
ATOM 3276 O O . ARG A 1 413 ? 25.253 -2.744 -42.446 1.00 90.44 413 ARG A O 1
ATOM 3283 N N . TYR A 1 414 ? 25.732 -2.358 -40.273 1.00 91.06 414 TYR A N 1
ATOM 3284 C CA . TYR A 1 414 ? 24.579 -1.502 -40.006 1.00 91.06 414 TYR A CA 1
ATOM 3285 C C . TYR A 1 414 ? 24.978 -0.248 -39.221 1.00 91.06 414 TYR A C 1
ATOM 3287 O O . TYR A 1 414 ? 25.591 -0.338 -38.153 1.00 91.06 414 TYR A O 1
ATOM 3295 N N . GLY A 1 415 ? 24.578 0.917 -39.739 1.00 88.44 415 GLY A N 1
ATOM 3296 C CA . GLY A 1 415 ? 24.570 2.177 -38.996 1.00 88.44 415 GLY A CA 1
ATOM 3297 C C . GLY A 1 415 ? 23.274 2.379 -38.199 1.00 88.44 415 GLY A C 1
ATOM 3298 O O . GLY A 1 415 ? 22.306 1.634 -38.367 1.00 88.44 415 GLY A O 1
ATOM 3299 N N . LEU A 1 416 ? 23.236 3.419 -37.356 1.00 85.50 416 LEU A N 1
ATOM 3300 C CA . LEU A 1 416 ? 22.027 3.801 -36.603 1.00 85.50 416 LEU A CA 1
ATOM 3301 C C . LEU A 1 416 ? 20.878 4.227 -37.527 1.00 85.50 416 LEU A C 1
ATOM 3303 O O . LEU A 1 416 ? 19.721 3.916 -37.261 1.00 85.50 416 LEU A O 1
ATOM 3307 N N . ASP A 1 417 ? 21.194 4.860 -38.657 1.00 84.69 417 ASP A N 1
ATOM 3308 C CA . ASP A 1 417 ? 20.181 5.265 -39.634 1.00 84.69 417 ASP A CA 1
ATOM 3309 C C . ASP A 1 417 ? 19.542 4.062 -40.345 1.00 84.69 417 ASP A C 1
ATOM 3311 O O . ASP A 1 417 ? 18.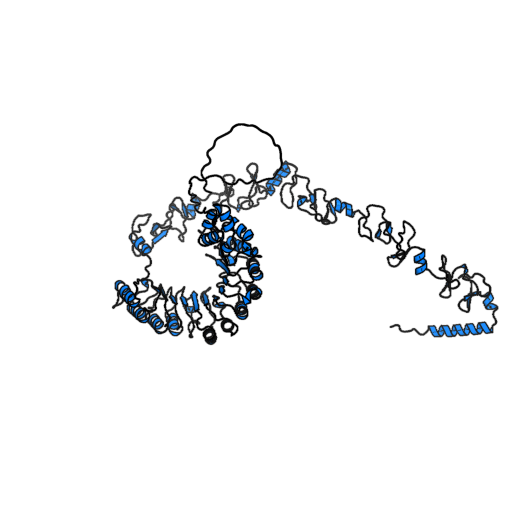387 4.134 -40.751 1.00 84.69 417 ASP A O 1
ATOM 3315 N N . ASP A 1 418 ? 20.243 2.931 -40.459 1.00 87.56 418 ASP A N 1
ATOM 3316 C CA . ASP A 1 418 ? 19.761 1.756 -41.198 1.00 87.56 418 ASP A CA 1
ATOM 3317 C C . ASP A 1 418 ? 18.972 0.779 -40.313 1.00 87.56 418 ASP A C 1
ATOM 3319 O O . ASP A 1 418 ? 18.081 0.066 -40.789 1.00 87.56 418 ASP A O 1
ATOM 3323 N N . ILE A 1 419 ? 19.290 0.725 -39.014 1.00 91.69 419 ILE A N 1
ATOM 3324 C CA . ILE A 1 419 ? 18.785 -0.322 -38.118 1.00 91.69 419 ILE A CA 1
ATOM 3325 C C . ILE A 1 419 ? 17.268 -0.261 -37.933 1.00 91.69 419 ILE A C 1
ATOM 3327 O O . ILE A 1 419 ? 16.612 -1.302 -37.904 1.00 91.69 419 ILE A O 1
ATOM 3331 N N . HIS A 1 420 ? 16.691 0.943 -37.875 1.00 91.25 420 HIS A N 1
ATOM 3332 C CA . HIS A 1 420 ? 15.253 1.123 -37.681 1.00 91.25 420 HIS A CA 1
ATOM 3333 C C . HIS A 1 420 ? 14.445 0.471 -38.815 1.00 91.25 420 HIS A C 1
ATOM 3335 O O . HIS A 1 420 ? 13.409 -0.147 -38.564 1.00 91.25 420 HIS A O 1
ATOM 3341 N N . TRP A 1 421 ? 14.940 0.544 -40.057 1.00 91.56 421 TRP A N 1
ATOM 3342 C CA . TRP A 1 421 ? 14.293 -0.051 -41.223 1.00 91.56 421 TRP A CA 1
ATOM 3343 C C . TRP A 1 421 ? 14.338 -1.579 -41.172 1.00 91.56 421 TRP A C 1
ATOM 3345 O O . TRP A 1 421 ? 13.310 -2.243 -41.341 1.00 91.56 421 TRP A O 1
ATOM 3355 N N . GLU A 1 422 ? 15.515 -2.146 -40.896 1.00 93.88 422 GLU A N 1
ATOM 3356 C CA . GLU A 1 422 ? 15.691 -3.599 -40.838 1.00 93.88 422 GLU A CA 1
ATOM 3357 C C . GLU A 1 422 ? 14.911 -4.207 -39.661 1.00 93.88 422 GLU A C 1
ATOM 3359 O O . GLU A 1 422 ? 14.242 -5.225 -39.828 1.00 93.88 422 GLU A O 1
ATOM 3364 N N . VAL A 1 423 ? 14.906 -3.556 -38.496 1.00 94.62 423 VAL A N 1
ATOM 3365 C CA . VAL A 1 423 ? 14.113 -3.979 -37.331 1.00 94.62 423 VAL A CA 1
ATOM 3366 C C . VAL A 1 423 ? 12.613 -3.878 -37.622 1.00 94.62 423 VAL A C 1
ATOM 3368 O O . VAL A 1 423 ? 11.883 -4.844 -37.396 1.00 94.62 423 VAL A O 1
ATOM 3371 N N . SER A 1 424 ? 12.147 -2.768 -38.208 1.00 94.31 424 SER A N 1
ATOM 3372 C CA . SER A 1 424 ? 10.733 -2.584 -38.580 1.00 94.31 424 SER A CA 1
ATOM 3373 C C . SER A 1 424 ? 10.227 -3.680 -39.521 1.00 94.31 424 SER A C 1
ATOM 3375 O O . SER A 1 424 ? 9.103 -4.169 -39.382 1.00 94.31 424 SER A O 1
ATOM 3377 N N . LYS A 1 425 ? 11.073 -4.105 -40.467 1.00 94.56 425 LYS A N 1
ATOM 3378 C CA . LYS A 1 425 ? 10.763 -5.175 -41.419 1.00 94.56 425 LYS A CA 1
ATOM 3379 C C . LYS A 1 425 ? 10.490 -6.509 -40.725 1.00 94.56 425 LYS A C 1
ATOM 3381 O O . LYS A 1 425 ? 9.536 -7.187 -41.098 1.00 94.56 425 LYS A O 1
ATOM 3386 N N . HIS A 1 426 ? 11.301 -6.883 -39.735 1.00 94.44 426 HIS A N 1
ATOM 3387 C CA . HIS A 1 426 ? 11.134 -8.148 -39.003 1.00 94.44 426 HIS A CA 1
ATOM 3388 C C . HIS A 1 426 ? 10.029 -8.081 -37.939 1.00 94.44 426 HIS A C 1
ATOM 3390 O O . HIS A 1 426 ? 9.420 -9.102 -37.641 1.00 94.44 426 HIS A O 1
ATOM 3396 N N . LEU A 1 427 ? 9.718 -6.893 -37.410 1.00 93.88 427 LEU A N 1
ATOM 3397 C CA . LEU A 1 427 ? 8.601 -6.684 -36.474 1.00 93.88 427 LEU A CA 1
ATOM 3398 C C . LEU A 1 427 ? 7.228 -6.566 -37.152 1.00 93.88 427 LEU A C 1
ATOM 3400 O O . LEU A 1 427 ? 6.200 -6.677 -36.480 1.00 93.88 427 LEU A O 1
ATOM 3404 N N . GLY A 1 428 ? 7.187 -6.246 -38.449 1.00 92.44 428 GLY A N 1
ATOM 3405 C CA . GLY A 1 428 ? 5.944 -5.979 -39.180 1.00 92.44 428 GLY A CA 1
ATOM 3406 C C . GLY A 1 428 ? 5.246 -4.668 -38.788 1.00 92.44 428 GLY A C 1
ATOM 3407 O O . GLY A 1 428 ? 4.070 -4.480 -39.099 1.00 92.44 428 GLY A O 1
ATOM 3408 N N . ARG A 1 429 ? 5.947 -3.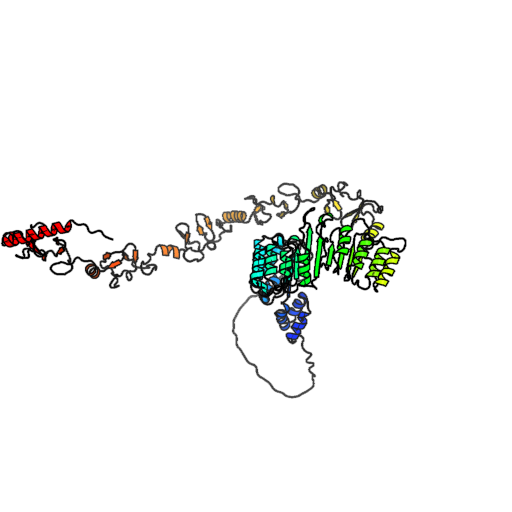759 -38.102 1.00 93.56 429 ARG A N 1
ATOM 3409 C CA . ARG A 1 429 ? 5.465 -2.425 -37.715 1.00 93.56 429 ARG A CA 1
ATOM 3410 C C . ARG A 1 429 ? 6.618 -1.433 -37.713 1.00 93.56 429 ARG A C 1
ATOM 3412 O O . ARG A 1 429 ? 7.767 -1.830 -37.555 1.00 93.56 429 ARG A O 1
ATOM 3419 N N . VAL A 1 430 ? 6.298 -0.152 -37.859 1.00 92.75 430 VAL A N 1
ATOM 3420 C CA . VAL A 1 430 ? 7.296 0.916 -37.753 1.00 92.75 430 VAL A CA 1
ATOM 3421 C C . VAL A 1 430 ? 7.849 0.940 -36.331 1.00 92.75 430 VAL A C 1
ATOM 3423 O O . VAL A 1 430 ? 7.082 0.969 -35.368 1.00 92.75 430 VAL A O 1
ATOM 3426 N N . TRP A 1 431 ? 9.170 0.919 -36.220 1.00 93.38 431 TRP A N 1
ATOM 3427 C CA . TRP A 1 431 ? 9.895 0.947 -34.962 1.00 93.38 431 TRP A CA 1
ATOM 3428 C C . TRP A 1 431 ? 11.085 1.898 -35.055 1.00 93.38 431 TRP A C 1
ATOM 3430 O O . TRP A 1 431 ? 11.751 1.967 -36.088 1.00 93.38 431 TRP A O 1
ATOM 3440 N N . PHE A 1 432 ? 11.347 2.596 -33.955 1.00 91.31 432 PHE A N 1
ATOM 3441 C CA . PHE A 1 432 ? 12.507 3.453 -33.751 1.00 91.31 432 PHE A CA 1
ATOM 3442 C C . PHE A 1 432 ? 13.047 3.217 -32.337 1.00 91.31 432 PHE A C 1
ATOM 3444 O O . PHE A 1 432 ? 12.247 2.884 -31.456 1.00 91.31 432 PHE A O 1
ATOM 3451 N N . PRO A 1 433 ? 14.362 3.388 -32.112 1.00 91.00 433 PRO A N 1
ATOM 3452 C CA . PRO A 1 433 ? 14.894 3.421 -30.759 1.00 91.00 433 PRO A CA 1
ATOM 3453 C C . PRO A 1 433 ? 14.288 4.590 -29.974 1.00 91.00 433 PRO A C 1
ATOM 3455 O O . PRO A 1 433 ? 13.937 5.635 -30.532 1.00 91.00 433 PRO A O 1
ATOM 3458 N N . ASP A 1 434 ? 14.167 4.396 -28.668 1.00 88.06 434 ASP A N 1
ATOM 3459 C CA . ASP A 1 434 ? 13.735 5.420 -27.737 1.00 88.06 434 ASP A CA 1
ATOM 3460 C C . ASP A 1 434 ? 14.841 6.468 -27.614 1.00 88.06 434 ASP A C 1
ATOM 3462 O O . ASP A 1 434 ? 15.968 6.185 -27.207 1.00 88.06 434 ASP A O 1
ATOM 3466 N N . MET A 1 435 ? 14.507 7.700 -27.979 1.00 81.00 435 MET A N 1
ATOM 3467 C CA . MET A 1 435 ? 15.426 8.827 -27.901 1.00 81.00 435 MET A CA 1
ATOM 3468 C C . MET A 1 435 ? 15.176 9.560 -26.588 1.00 81.00 435 MET A C 1
ATOM 3470 O O . MET A 1 435 ? 14.060 10.031 -26.339 1.00 81.00 435 MET A O 1
ATOM 3474 N N . MET A 1 436 ? 16.211 9.747 -25.769 1.00 67.62 436 MET A N 1
ATOM 3475 C CA . MET A 1 436 ? 16.141 10.802 -24.762 1.00 67.62 436 MET A CA 1
ATOM 3476 C C . MET A 1 436 ? 16.083 12.146 -25.499 1.00 67.62 436 MET A C 1
ATOM 3478 O O . MET A 1 436 ? 16.926 12.404 -26.363 1.00 67.62 436 MET A O 1
ATOM 3482 N N . PRO A 1 437 ? 15.104 13.024 -25.210 1.00 56.88 437 PRO A N 1
ATOM 3483 C CA . PRO A 1 437 ? 15.009 14.287 -25.911 1.00 56.88 437 PRO A CA 1
ATOM 3484 C C . PRO A 1 437 ? 16.302 15.068 -25.680 1.00 56.88 437 PRO A C 1
ATOM 3486 O O . PRO A 1 437 ? 16.648 15.454 -24.561 1.00 56.88 437 PRO A O 1
ATOM 3489 N N . THR A 1 438 ? 17.012 15.338 -26.773 1.00 51.81 438 THR A N 1
ATOM 3490 C CA . THR A 1 438 ? 18.263 16.095 -26.763 1.00 51.81 438 THR A CA 1
ATOM 3491 C C . THR A 1 438 ? 18.050 17.540 -26.333 1.00 51.81 438 THR A C 1
ATOM 3493 O O . THR A 1 438 ? 18.997 18.298 -26.359 1.00 51.81 438 THR A O 1
ATOM 3496 N N . CYS A 1 439 ? 16.878 17.972 -25.856 1.00 43.12 439 CYS A N 1
ATOM 3497 C CA . CYS A 1 439 ? 16.732 19.262 -25.179 1.00 43.12 439 CYS A CA 1
ATOM 3498 C C . CYS A 1 439 ? 17.606 19.396 -23.916 1.00 43.12 439 CYS A C 1
ATOM 3500 O O . CYS A 1 439 ? 17.675 20.484 -23.364 1.00 43.12 439 CYS A O 1
ATOM 3502 N N . ILE A 1 440 ? 18.322 18.347 -23.491 1.00 41.50 440 ILE A N 1
ATOM 3503 C CA . ILE A 1 440 ? 19.437 18.454 -22.535 1.00 41.50 440 ILE A CA 1
ATOM 3504 C C . ILE A 1 440 ? 20.779 18.771 -23.248 1.00 41.50 440 ILE A C 1
ATOM 3506 O O . ILE A 1 440 ? 21.594 19.510 -22.706 1.00 41.50 440 ILE A O 1
ATOM 3510 N N . ALA A 1 441 ? 20.989 18.322 -24.493 1.00 39.78 441 ALA A N 1
ATOM 3511 C CA . ALA A 1 441 ? 22.198 18.560 -25.303 1.00 39.78 441 ALA A CA 1
ATOM 3512 C C . ALA A 1 441 ? 22.106 19.778 -26.265 1.00 39.78 441 ALA A C 1
ATOM 3514 O O . ALA A 1 441 ? 23.043 20.560 -26.377 1.00 39.78 441 ALA A O 1
ATOM 3515 N N . ASN A 1 442 ? 20.963 20.017 -26.909 1.00 39.69 442 ASN A N 1
ATOM 3516 C CA . ASN A 1 442 ? 20.662 21.195 -27.728 1.00 39.69 442 ASN A CA 1
ATOM 3517 C C . ASN A 1 442 ? 20.315 22.435 -26.897 1.00 39.69 442 ASN A C 1
ATOM 3519 O O . ASN A 1 442 ? 20.467 23.543 -27.402 1.00 39.69 442 ASN A O 1
ATOM 3523 N N . ALA A 1 443 ? 19.921 22.287 -25.624 1.00 39.25 443 ALA A N 1
ATOM 3524 C CA . ALA A 1 443 ? 19.898 23.438 -24.722 1.00 39.25 443 ALA A CA 1
ATOM 3525 C C . ALA A 1 443 ? 21.309 23.995 -24.514 1.00 39.25 443 ALA A C 1
ATOM 3527 O O . ALA A 1 443 ? 21.445 25.206 -24.407 1.00 39.25 443 ALA A O 1
ATOM 3528 N N . LEU A 1 444 ? 22.348 23.147 -24.539 1.00 43.25 444 LEU A N 1
ATOM 3529 C CA . LEU A 1 444 ? 23.743 23.545 -24.339 1.00 43.25 444 LEU A CA 1
ATOM 3530 C C . LEU A 1 444 ? 24.382 24.220 -25.561 1.00 43.25 444 LEU A C 1
ATOM 3532 O O . LEU A 1 444 ? 25.224 25.095 -25.390 1.00 43.25 444 LEU A O 1
ATOM 3536 N N . ALA A 1 445 ? 23.952 23.892 -26.784 1.00 47.16 445 ALA A N 1
ATOM 3537 C CA . ALA A 1 445 ? 24.460 24.541 -28.000 1.00 47.16 445 ALA A CA 1
ATOM 3538 C C . ALA A 1 445 ? 23.970 25.997 -28.164 1.00 47.16 445 ALA A C 1
ATOM 3540 O O . ALA A 1 445 ? 24.654 26.816 -28.776 1.00 47.16 445 ALA A O 1
ATOM 3541 N N . SER A 1 446 ? 22.806 26.332 -27.593 1.00 52.38 446 SER A N 1
ATOM 3542 C CA . SER A 1 446 ? 22.273 27.702 -27.497 1.00 52.38 446 SER A CA 1
ATOM 3543 C C . SER A 1 446 ? 22.389 28.308 -26.094 1.00 52.38 446 SER A C 1
ATOM 3545 O O . SER A 1 446 ? 21.927 29.426 -25.867 1.00 52.38 446 SER A O 1
ATOM 3547 N N . ALA A 1 447 ? 22.968 27.575 -25.143 1.00 59.91 447 ALA A N 1
ATOM 3548 C CA . ALA A 1 447 ? 23.142 28.037 -23.780 1.00 59.91 447 ALA A CA 1
ATOM 3549 C C . ALA A 1 447 ? 24.191 29.142 -23.750 1.00 59.91 447 ALA A C 1
ATOM 3551 O O . ALA A 1 447 ? 25.359 28.921 -24.065 1.00 59.91 447 ALA A O 1
ATOM 3552 N N . ALA A 1 448 ? 23.774 30.328 -23.330 1.00 76.19 448 ALA A N 1
ATOM 3553 C CA . ALA A 1 448 ? 24.681 31.384 -22.929 1.00 76.19 448 ALA A CA 1
ATOM 3554 C C . ALA A 1 448 ? 24.682 31.465 -21.404 1.00 76.19 448 ALA A C 1
ATOM 3556 O O . ALA A 1 448 ? 23.646 31.290 -20.763 1.00 76.19 448 ALA A O 1
ATOM 3557 N N . CYS A 1 449 ? 25.843 31.733 -20.820 1.00 76.88 449 CYS A N 1
ATOM 3558 C CA . CYS A 1 449 ? 25.936 32.015 -19.398 1.00 76.88 449 CYS A CA 1
ATOM 3559 C C . CYS A 1 449 ? 25.113 33.269 -19.070 1.00 76.88 449 CYS A C 1
ATOM 3561 O O . CYS A 1 449 ? 25.387 34.329 -19.627 1.00 76.88 449 CYS A O 1
ATOM 3563 N N . GLU A 1 450 ? 24.158 33.199 -18.143 1.00 78.00 450 GLU A N 1
ATOM 3564 C CA . GLU A 1 450 ? 23.265 34.333 -17.835 1.00 78.00 450 GLU A CA 1
ATOM 3565 C C . GLU A 1 450 ? 24.049 35.571 -17.354 1.00 78.00 450 GLU A C 1
ATOM 3567 O O . GLU A 1 450 ? 23.706 36.720 -17.637 1.00 78.00 450 GLU A O 1
ATOM 3572 N N . ARG A 1 451 ? 25.189 35.344 -16.687 1.00 77.62 451 ARG A N 1
ATOM 3573 C CA . ARG A 1 451 ? 26.043 36.418 -16.166 1.00 77.62 451 ARG A CA 1
ATOM 3574 C C . ARG A 1 451 ? 26.915 37.090 -17.229 1.00 77.62 451 ARG A C 1
ATOM 3576 O O . ARG A 1 451 ? 27.018 38.314 -17.225 1.00 77.62 451 ARG A O 1
ATOM 3583 N N . CYS A 1 452 ? 27.601 36.326 -18.084 1.00 81.31 452 CYS A N 1
ATOM 3584 C CA . CYS A 1 452 ? 28.577 36.881 -19.041 1.00 81.31 452 CYS A CA 1
ATOM 3585 C C . CYS A 1 452 ? 28.133 36.820 -20.508 1.00 81.31 452 CYS A C 1
ATOM 3587 O O . CYS A 1 452 ? 28.796 37.400 -21.363 1.00 81.31 452 CYS A O 1
ATOM 3589 N N . ARG A 1 453 ? 27.004 36.164 -20.791 1.00 78.62 453 ARG A N 1
ATOM 3590 C CA . ARG A 1 453 ? 26.371 35.997 -22.109 1.00 78.62 453 ARG A CA 1
ATOM 3591 C C . ARG A 1 453 ? 27.227 35.291 -23.167 1.00 78.62 453 ARG A C 1
ATOM 3593 O O . ARG A 1 453 ? 26.876 35.312 -24.343 1.00 78.62 453 ARG A O 1
ATOM 3600 N N . SER A 1 454 ? 28.313 34.641 -22.756 1.00 77.06 454 SER A N 1
ATOM 3601 C CA . SER A 1 454 ? 29.148 33.789 -23.611 1.00 77.06 454 SER A CA 1
ATOM 3602 C C . SER A 1 454 ? 28.631 32.348 -23.627 1.00 77.06 454 SER A C 1
ATOM 3604 O O . SER A 1 454 ? 28.043 31.903 -22.642 1.00 77.06 454 SER A O 1
ATOM 3606 N N . GLY A 1 455 ? 28.853 31.631 -24.732 1.00 75.69 455 GLY A N 1
ATOM 3607 C CA . GLY A 1 455 ? 28.529 30.204 -24.850 1.00 75.69 455 GLY A CA 1
ATOM 3608 C C . GLY A 1 455 ? 29.498 29.303 -24.077 1.00 75.69 455 GLY A C 1
ATOM 3609 O O . GLY A 1 455 ? 30.597 29.734 -23.730 1.00 75.69 455 GLY A O 1
ATOM 3610 N N . PHE A 1 456 ? 29.091 28.056 -23.839 1.00 74.69 456 PHE A N 1
ATOM 3611 C CA . PHE A 1 456 ? 29.866 27.051 -23.103 1.00 74.69 456 PHE A CA 1
ATOM 3612 C C . PHE A 1 456 ? 30.714 26.177 -24.043 1.00 74.69 456 PHE A C 1
ATOM 3614 O O . PHE A 1 456 ? 30.255 25.802 -25.124 1.00 74.69 456 PHE A O 1
ATOM 3621 N N . ALA A 1 457 ? 31.940 25.814 -23.648 1.00 69.69 457 ALA A N 1
ATOM 3622 C CA . ALA A 1 457 ? 32.745 24.843 -24.401 1.00 69.69 457 ALA A CA 1
ATOM 3623 C C . ALA A 1 457 ? 32.290 23.391 -24.132 1.00 69.69 457 ALA A C 1
ATOM 3625 O O . ALA A 1 457 ? 31.826 23.072 -23.041 1.00 69.69 457 ALA A O 1
ATOM 3626 N N . ALA A 1 458 ? 32.482 22.483 -25.102 1.00 58.59 458 ALA A N 1
ATOM 3627 C CA . ALA A 1 458 ? 31.972 21.098 -25.071 1.00 58.59 458 ALA A CA 1
ATOM 3628 C C . ALA A 1 458 ? 32.437 20.236 -23.873 1.00 58.59 458 ALA A C 1
ATOM 3630 O O . ALA A 1 458 ? 31.849 19.193 -23.604 1.00 58.59 458 ALA A O 1
ATOM 3631 N N . THR A 1 459 ? 33.486 20.652 -23.159 1.00 60.69 459 THR A N 1
ATOM 3632 C CA . THR A 1 459 ? 34.054 19.946 -21.995 1.00 60.69 459 THR A CA 1
ATOM 3633 C C . THR A 1 459 ? 34.057 20.792 -20.717 1.00 60.69 459 THR A C 1
ATOM 3635 O O . THR A 1 459 ? 34.699 20.418 -19.736 1.00 60.69 459 THR A O 1
ATOM 3638 N N . GLU A 1 460 ? 33.417 21.963 -20.722 1.00 68.62 460 GLU A N 1
ATOM 3639 C CA . GLU A 1 460 ? 33.395 22.871 -19.572 1.00 68.62 460 GLU A CA 1
ATOM 3640 C C . GLU A 1 460 ? 32.296 22.466 -18.580 1.00 68.62 460 GLU A C 1
ATOM 3642 O O . GLU A 1 460 ? 31.204 22.062 -18.974 1.00 68.62 460 GLU A O 1
ATOM 3647 N N . LYS A 1 461 ? 32.581 22.543 -17.274 1.00 65.25 461 LYS A N 1
ATOM 3648 C CA . LYS A 1 461 ? 31.598 22.216 -16.233 1.00 65.25 461 LYS A CA 1
ATOM 3649 C C . LYS A 1 461 ? 30.590 23.354 -16.096 1.00 65.25 461 LYS A C 1
ATOM 3651 O O . LYS A 1 461 ? 30.961 24.494 -15.815 1.00 65.25 461 LYS A O 1
ATOM 3656 N N . ILE A 1 462 ? 29.313 23.029 -16.268 1.00 76.00 462 ILE A N 1
ATOM 3657 C CA . ILE A 1 462 ? 28.216 24.000 -16.282 1.00 76.00 462 ILE A CA 1
ATOM 3658 C C . ILE A 1 462 ? 27.442 23.891 -14.981 1.00 76.00 462 ILE A C 1
ATOM 3660 O O . ILE A 1 462 ? 27.060 22.799 -14.561 1.00 76.00 462 ILE A O 1
ATOM 3664 N N . VAL A 1 463 ? 27.195 25.037 -14.356 1.00 76.38 463 VAL A N 1
ATOM 3665 C CA . VAL A 1 463 ? 26.365 25.119 -13.161 1.00 76.38 463 VAL A CA 1
ATOM 3666 C C . VAL A 1 463 ? 24.963 25.536 -13.584 1.00 76.38 463 VAL A C 1
ATOM 3668 O O . VAL A 1 463 ? 24.761 26.643 -14.083 1.00 76.38 463 VAL A O 1
ATOM 3671 N N . ASN A 1 464 ? 23.999 24.632 -13.406 1.00 74.44 464 ASN A N 1
ATOM 3672 C CA . ASN A 1 464 ? 22.583 24.897 -13.642 1.00 74.44 464 ASN A CA 1
ATOM 3673 C C . ASN A 1 464 ? 21.910 25.278 -12.320 1.00 74.44 464 ASN A C 1
ATOM 3675 O O . ASN A 1 464 ? 21.996 24.542 -11.338 1.00 74.44 464 ASN A O 1
ATOM 3679 N N . SER A 1 465 ? 21.240 26.426 -12.302 1.00 72.00 465 SER A N 1
ATOM 3680 C CA . SER A 1 465 ? 20.489 26.919 -11.153 1.00 72.00 465 SER A CA 1
ATOM 3681 C C . SER A 1 465 ? 19.140 27.455 -11.630 1.00 72.00 465 SER A C 1
ATOM 3683 O O . SER A 1 465 ? 19.096 28.423 -12.383 1.00 72.00 465 SER A O 1
ATOM 3685 N N . ASN A 1 466 ? 18.039 26.812 -11.217 1.00 65.00 466 ASN A N 1
ATOM 3686 C CA . ASN A 1 466 ? 16.657 27.196 -11.554 1.00 65.00 466 ASN A CA 1
ATOM 3687 C C . ASN A 1 466 ? 16.368 27.362 -13.065 1.00 65.00 466 ASN A C 1
ATOM 3689 O O . ASN A 1 466 ? 15.493 28.134 -13.448 1.00 65.00 466 ASN A O 1
ATOM 3693 N N . GLY A 1 467 ? 17.070 26.618 -13.930 1.00 66.06 467 GLY A N 1
ATOM 3694 C CA . GLY A 1 467 ? 16.906 26.694 -15.388 1.00 66.06 467 GLY A CA 1
ATOM 3695 C C . GLY A 1 467 ? 17.801 27.731 -16.076 1.00 66.06 467 GLY A C 1
ATOM 3696 O O . GLY A 1 467 ? 17.772 27.833 -17.299 1.00 66.06 467 GLY A O 1
ATOM 3697 N N . GLU A 1 468 ? 18.625 28.455 -15.317 1.00 78.25 468 GLU A N 1
ATOM 3698 C CA . GLU A 1 468 ? 19.653 29.366 -15.819 1.00 78.25 468 GLU A CA 1
ATOM 3699 C C . GLU A 1 468 ? 21.034 28.698 -15.763 1.00 78.25 468 GLU A C 1
ATOM 3701 O O . GLU A 1 468 ? 21.366 27.982 -14.811 1.00 78.25 468 GLU A O 1
ATOM 3706 N N . LEU A 1 469 ? 21.863 28.951 -16.776 1.00 80.12 469 LEU A N 1
ATOM 3707 C CA . LEU A 1 469 ? 23.166 28.308 -16.932 1.00 80.12 469 LEU A CA 1
ATOM 3708 C C . LEU A 1 469 ? 24.284 29.304 -16.630 1.00 80.12 469 LEU A C 1
ATOM 3710 O O . LEU A 1 469 ? 24.259 30.446 -17.087 1.00 80.12 469 LEU A O 1
ATOM 3714 N N . TYR A 1 470 ? 25.285 28.865 -15.871 1.00 81.38 470 TYR A N 1
ATOM 3715 C CA . TYR A 1 470 ? 26.430 29.676 -15.464 1.00 81.38 470 TYR A CA 1
ATOM 3716 C C . TYR A 1 470 ? 27.733 28.890 -15.612 1.00 81.38 470 TYR A C 1
ATOM 3718 O O . TYR A 1 470 ? 27.767 27.677 -15.410 1.00 81.38 470 TYR A O 1
ATOM 3726 N N . HIS A 1 471 ? 28.839 29.580 -15.904 1.00 80.44 471 HIS A N 1
ATOM 3727 C CA . HIS A 1 471 ? 30.161 28.982 -15.705 1.00 80.44 471 HIS A CA 1
ATOM 3728 C C . HIS A 1 471 ? 30.427 28.772 -14.210 1.00 80.44 471 HIS A C 1
ATOM 3730 O O . HIS A 1 471 ? 29.977 29.571 -13.387 1.00 80.44 471 HIS A O 1
ATOM 3736 N N . GLU A 1 472 ? 31.257 27.791 -13.858 1.00 77.00 472 GLU A N 1
ATOM 3737 C CA . GLU A 1 472 ? 31.716 27.551 -12.477 1.00 77.00 472 GLU A CA 1
ATOM 3738 C C . GLU A 1 472 ? 32.342 28.804 -11.824 1.00 77.00 472 GLU A C 1
ATOM 3740 O O . GLU A 1 472 ? 32.185 29.057 -10.632 1.00 77.00 472 GLU A O 1
ATOM 3745 N N . HIS A 1 473 ? 32.997 29.656 -12.617 1.00 77.31 473 HIS A N 1
ATOM 3746 C CA . HIS A 1 473 ? 33.555 30.935 -12.162 1.00 77.31 473 HIS A CA 1
ATOM 3747 C C . HIS A 1 473 ? 32.551 32.107 -12.208 1.00 77.31 473 HIS A C 1
ATOM 3749 O O . HIS A 1 473 ? 32.799 33.163 -11.632 1.00 77.31 473 HIS A O 1
ATOM 3755 N N . CYS A 1 474 ? 31.428 31.954 -12.913 1.00 81.50 474 CYS A N 1
ATOM 3756 C CA . CYS A 1 474 ? 30.365 32.958 -13.009 1.00 81.50 474 CYS A CA 1
ATOM 3757 C C . CYS A 1 474 ? 29.271 32.755 -11.949 1.00 81.50 474 CYS A C 1
ATOM 3759 O O . CYS A 1 474 ? 28.555 33.703 -11.614 1.00 81.50 474 CYS A O 1
ATOM 3761 N N . PHE A 1 475 ? 29.148 31.538 -11.422 1.00 85.19 475 PHE A N 1
ATOM 3762 C CA . PHE A 1 475 ? 28.213 31.178 -10.368 1.00 85.19 475 PHE A CA 1
ATOM 3763 C C . PHE A 1 475 ? 28.764 31.563 -8.989 1.00 85.19 475 PHE A C 1
ATOM 3765 O O . PHE A 1 475 ? 29.305 30.748 -8.244 1.00 85.19 475 PHE A O 1
ATOM 3772 N N . VAL A 1 476 ? 28.660 32.852 -8.674 1.00 84.75 476 VAL A N 1
ATOM 3773 C CA . VAL A 1 476 ? 29.189 33.439 -7.439 1.00 84.75 476 VAL A CA 1
ATOM 3774 C C . VAL A 1 476 ? 28.154 34.329 -6.765 1.00 84.75 476 VAL A C 1
ATOM 3776 O O . VAL A 1 476 ? 27.257 34.861 -7.427 1.00 84.75 476 VAL A O 1
ATOM 3779 N N . CYS A 1 477 ? 28.309 34.531 -5.457 1.00 84.19 477 CYS A N 1
ATOM 3780 C CA . CYS A 1 477 ? 27.458 35.416 -4.672 1.00 84.19 477 CYS A CA 1
ATOM 3781 C C . CYS A 1 477 ? 27.396 36.826 -5.286 1.00 84.19 477 CYS A C 1
ATOM 3783 O O . CYS A 1 477 ? 28.417 37.405 -5.660 1.00 84.19 477 CYS A O 1
ATOM 3785 N N . ALA A 1 478 ? 26.198 37.406 -5.356 1.00 83.19 478 ALA A N 1
ATOM 3786 C CA . ALA A 1 478 ? 25.968 38.754 -5.866 1.00 83.19 478 ALA A CA 1
ATOM 3787 C C . ALA A 1 478 ? 26.620 39.853 -5.006 1.00 83.19 478 ALA A C 1
ATOM 3789 O O . ALA A 1 478 ? 26.809 40.962 -5.501 1.00 83.19 478 ALA A O 1
ATOM 3790 N N . GLN A 1 479 ? 26.950 39.547 -3.746 1.00 81.00 479 GLN A N 1
ATOM 3791 C CA . GLN A 1 479 ? 27.503 40.495 -2.784 1.00 81.00 479 GLN A CA 1
ATOM 3792 C C . GLN A 1 479 ? 29.013 40.305 -2.581 1.00 81.00 479 GLN A C 1
ATOM 3794 O O . GLN A 1 479 ? 29.781 41.214 -2.886 1.00 81.00 479 GLN A O 1
ATOM 3799 N N . CYS A 1 480 ? 29.465 39.140 -2.103 1.00 83.31 480 CYS A N 1
ATOM 3800 C CA . CYS A 1 480 ? 30.899 38.896 -1.890 1.00 83.31 480 CYS A CA 1
ATOM 3801 C C . CYS A 1 480 ? 31.667 38.399 -3.127 1.00 83.31 480 CYS A C 1
ATOM 3803 O O . CYS A 1 480 ? 32.892 38.308 -3.072 1.00 83.31 480 CYS A O 1
ATOM 3805 N N . PHE A 1 481 ? 30.985 38.061 -4.229 1.00 82.81 481 PHE A N 1
ATOM 3806 C CA . PHE A 1 481 ? 31.580 37.485 -5.449 1.00 82.81 481 PHE A CA 1
ATOM 3807 C C . PHE A 1 481 ? 32.378 36.188 -5.246 1.00 82.81 481 PHE A C 1
ATOM 3809 O O . PHE A 1 481 ? 33.111 35.772 -6.142 1.00 82.81 481 PHE A O 1
ATOM 3816 N N . GLN A 1 482 ? 32.208 35.520 -4.105 1.00 82.00 482 GLN A N 1
ATOM 3817 C CA . GLN A 1 482 ? 32.799 34.211 -3.846 1.00 82.00 482 GLN A CA 1
ATOM 3818 C C . GLN A 1 482 ? 31.909 33.094 -4.393 1.00 82.00 482 GLN A C 1
ATOM 3820 O O . GLN A 1 482 ? 30.683 33.228 -4.461 1.00 82.00 482 GLN A O 1
ATOM 3825 N N . GLN A 1 483 ? 32.541 31.989 -4.788 1.00 80.31 483 GLN A N 1
ATOM 3826 C CA . GLN A 1 483 ? 31.844 30.757 -5.151 1.00 80.31 483 GLN A CA 1
ATOM 3827 C C . GLN A 1 483 ? 31.075 30.211 -3.947 1.00 80.31 483 GLN A C 1
ATOM 3829 O O . GLN A 1 483 ? 31.496 30.382 -2.803 1.00 80.31 483 GLN A O 1
ATOM 3834 N N . PHE A 1 484 ? 29.951 29.553 -4.210 1.00 80.75 484 PHE A N 1
ATOM 3835 C CA . PHE A 1 484 ? 29.119 28.967 -3.166 1.00 80.75 484 PHE A CA 1
ATOM 3836 C C . PHE A 1 484 ? 29.763 27.681 -2.633 1.00 80.75 484 PHE A C 1
ATOM 3838 O O . PHE A 1 484 ? 29.901 26.721 -3.398 1.00 80.75 484 PHE A O 1
ATOM 3845 N N . PRO A 1 485 ? 30.154 27.626 -1.346 1.00 64.31 485 PRO A N 1
ATOM 3846 C CA . PRO A 1 485 ? 30.638 26.395 -0.735 1.00 64.31 485 PRO A CA 1
ATOM 3847 C C . PRO A 1 485 ? 29.545 25.326 -0.831 1.00 64.31 485 PRO A C 1
ATOM 3849 O O . PRO A 1 485 ? 28.387 25.601 -0.519 1.00 64.31 485 PRO A O 1
ATOM 3852 N N . GLU A 1 486 ? 29.894 24.136 -1.324 1.00 64.25 486 GLU A N 1
ATOM 3853 C CA . GLU A 1 486 ? 28.972 22.991 -1.465 1.00 64.25 486 GLU A CA 1
ATOM 3854 C C . GLU A 1 486 ? 27.748 23.244 -2.373 1.00 64.25 486 GLU A C 1
ATOM 3856 O O . GLU A 1 486 ? 26.808 22.453 -2.396 1.00 64.25 486 GLU A O 1
ATOM 3861 N N . GLY A 1 487 ? 27.756 24.330 -3.158 1.00 66.19 487 GLY A N 1
ATOM 3862 C CA . GLY A 1 487 ? 26.652 24.683 -4.054 1.00 66.19 487 GLY A CA 1
ATOM 3863 C C . GLY A 1 487 ? 25.406 25.230 -3.347 1.00 66.19 487 GLY A C 1
ATOM 3864 O O . GLY A 1 487 ? 24.354 25.319 -3.977 1.00 66.19 487 GLY A O 1
ATOM 3865 N N . LEU A 1 488 ? 25.503 25.614 -2.070 1.00 69.88 488 LEU A N 1
ATOM 3866 C CA . LEU A 1 488 ? 24.394 26.182 -1.299 1.00 69.88 488 LEU A CA 1
ATOM 3867 C C . LEU A 1 488 ? 24.308 27.706 -1.484 1.00 69.88 488 LEU A C 1
ATOM 3869 O O . LEU A 1 488 ? 25.251 28.447 -1.199 1.00 69.88 488 LEU A O 1
ATOM 3873 N N . PHE A 1 489 ? 23.158 28.189 -1.952 1.00 80.00 489 PHE A N 1
ATOM 3874 C CA . PHE A 1 489 ? 22.890 29.608 -2.195 1.00 80.00 489 PHE A CA 1
ATOM 3875 C C . PHE A 1 489 ? 21.430 29.947 -1.887 1.00 80.00 489 PHE A C 1
ATOM 3877 O O . PHE A 1 489 ? 20.553 29.086 -1.902 1.00 80.00 489 PHE A O 1
ATOM 3884 N N . TYR A 1 490 ? 21.170 31.226 -1.640 1.00 76.12 490 TYR A N 1
ATOM 3885 C CA . TYR A 1 490 ? 19.846 31.759 -1.346 1.00 76.12 490 TYR A CA 1
ATOM 3886 C C . TYR A 1 490 ? 19.475 32.817 -2.381 1.00 76.12 490 TYR A C 1
ATOM 3888 O O . TYR A 1 490 ? 20.295 33.668 -2.726 1.00 76.12 490 TYR A O 1
ATOM 3896 N N . GLU A 1 491 ? 18.245 32.780 -2.883 1.00 77.69 491 GLU A N 1
ATOM 3897 C CA . GLU A 1 491 ? 17.780 33.694 -3.927 1.00 77.69 491 GLU A CA 1
ATOM 3898 C C . GLU A 1 491 ? 16.830 34.758 -3.355 1.00 77.69 491 GLU A C 1
ATOM 3900 O O . GLU A 1 491 ? 15.851 34.432 -2.683 1.00 77.69 491 GLU A O 1
ATOM 3905 N N . PHE A 1 492 ? 17.114 36.037 -3.620 1.00 71.38 492 PHE A N 1
ATOM 3906 C CA . PHE A 1 492 ? 16.244 37.171 -3.286 1.00 71.38 492 PHE A CA 1
ATOM 3907 C C . PHE A 1 492 ? 16.171 38.129 -4.477 1.00 71.38 492 PHE A C 1
ATOM 3909 O O . PHE A 1 492 ? 17.209 38.517 -5.010 1.00 71.38 492 PHE A O 1
ATOM 3916 N N . GLU A 1 493 ? 14.959 38.498 -4.911 1.00 75.94 493 GLU A N 1
ATOM 3917 C CA . GLU A 1 493 ? 14.723 39.410 -6.051 1.00 75.94 493 GLU A CA 1
ATOM 3918 C C . GLU A 1 493 ? 15.509 39.040 -7.333 1.00 75.94 493 GLU A C 1
ATOM 3920 O O . GLU A 1 493 ? 16.020 39.904 -8.046 1.00 75.94 493 GLU A O 1
ATOM 3925 N N . GLY A 1 494 ? 15.636 37.739 -7.627 1.00 70.12 494 GLY A N 1
ATOM 3926 C CA . GLY A 1 494 ? 16.355 37.232 -8.805 1.00 70.12 494 GLY A CA 1
ATOM 3927 C C . GLY A 1 494 ? 17.886 37.282 -8.694 1.00 70.12 494 GLY A C 1
ATOM 3928 O O . GLY A 1 494 ? 18.588 37.107 -9.688 1.00 70.12 494 GLY A O 1
ATOM 3929 N N . ARG A 1 495 ? 18.439 37.537 -7.501 1.00 77.75 495 ARG A N 1
ATOM 3930 C CA . ARG A 1 495 ? 19.886 37.536 -7.231 1.00 77.75 495 ARG A CA 1
ATOM 3931 C C . ARG A 1 495 ? 20.252 36.449 -6.229 1.00 77.75 495 ARG A C 1
ATOM 3933 O O . ARG A 1 495 ? 19.515 36.198 -5.280 1.00 77.75 495 ARG A O 1
ATOM 3940 N N . LYS A 1 496 ? 21.413 35.824 -6.438 1.00 81.75 496 LYS A N 1
ATOM 3941 C CA . LYS A 1 496 ? 21.904 34.686 -5.647 1.00 81.75 496 LYS A CA 1
ATOM 3942 C C . LYS A 1 496 ? 22.943 35.156 -4.632 1.00 81.75 496 LYS A C 1
ATOM 3944 O O . LYS A 1 496 ? 23.927 35.795 -5.001 1.00 81.75 496 LYS A O 1
ATOM 3949 N N . TYR A 1 497 ? 22.735 34.826 -3.368 1.00 80.88 497 TYR A N 1
ATOM 3950 C CA . TYR A 1 497 ? 23.554 35.230 -2.230 1.00 80.88 497 TYR A CA 1
ATOM 3951 C C . TYR A 1 497 ? 24.088 33.994 -1.509 1.00 80.88 497 TYR A C 1
ATOM 3953 O O . TYR A 1 497 ? 23.423 32.958 -1.476 1.00 80.88 497 TYR A O 1
ATOM 3961 N N . CYS A 1 498 ? 25.301 34.067 -0.960 1.00 81.69 498 CYS A N 1
ATOM 3962 C CA . CYS A 1 498 ? 25.783 33.003 -0.085 1.00 81.69 498 CYS A CA 1
ATOM 3963 C C . CYS A 1 498 ? 24.986 33.038 1.221 1.00 81.69 498 CYS A C 1
ATOM 3965 O O . CYS A 1 498 ? 24.356 34.048 1.538 1.00 81.69 498 CYS A O 1
ATOM 3967 N N . GLU A 1 499 ? 25.022 31.945 1.979 1.00 77.62 499 GLU A N 1
ATOM 3968 C CA . GLU A 1 499 ? 24.333 31.860 3.268 1.00 77.62 499 GLU A CA 1
ATOM 3969 C C . GLU A 1 499 ? 24.631 33.065 4.165 1.00 77.62 499 GLU A C 1
ATOM 3971 O O . GLU A 1 499 ? 23.714 33.710 4.671 1.00 77.62 499 GLU A O 1
ATOM 3976 N N . HIS A 1 500 ? 25.909 33.426 4.270 1.00 77.69 500 HIS A N 1
ATOM 3977 C CA . HIS A 1 500 ? 26.358 34.550 5.078 1.00 77.69 500 HIS A CA 1
ATOM 3978 C C . HIS A 1 500 ? 25.768 35.890 4.610 1.00 77.69 500 HIS A C 1
ATOM 3980 O O . HIS A 1 500 ? 25.146 36.603 5.395 1.00 77.69 500 HIS A O 1
ATOM 3986 N N . ASP A 1 501 ? 25.911 36.228 3.326 1.00 76.81 501 ASP A N 1
ATOM 3987 C CA . ASP A 1 501 ? 25.457 37.518 2.794 1.00 76.81 501 ASP A CA 1
ATOM 3988 C C . ASP A 1 501 ? 23.929 37.617 2.755 1.00 76.81 501 ASP A C 1
ATOM 3990 O O . ASP A 1 501 ? 23.371 38.685 3.001 1.00 76.81 501 ASP A O 1
ATOM 3994 N N . PHE A 1 502 ? 23.232 36.511 2.484 1.00 76.69 502 PHE A N 1
ATOM 3995 C CA . PHE A 1 502 ? 21.773 36.478 2.525 1.00 76.69 502 PHE A CA 1
ATOM 3996 C C . PHE A 1 502 ? 21.256 36.728 3.943 1.00 76.69 502 PHE A C 1
ATOM 3998 O O . PHE A 1 502 ? 20.322 37.505 4.140 1.00 76.69 502 PHE A O 1
ATOM 4005 N N . GLN A 1 503 ? 21.881 36.101 4.942 1.00 69.25 503 GLN A N 1
ATOM 4006 C CA . GLN A 1 503 ? 21.520 36.299 6.341 1.00 69.25 503 GLN A CA 1
ATOM 4007 C C . GLN A 1 503 ? 21.794 37.740 6.784 1.00 69.25 503 GLN A C 1
ATOM 4009 O O . GLN A 1 503 ? 20.916 38.373 7.363 1.00 69.25 503 GLN A O 1
ATOM 4014 N N . MET A 1 504 ? 22.950 38.301 6.430 1.00 69.00 504 MET A N 1
ATOM 4015 C CA . MET A 1 504 ? 23.308 39.679 6.782 1.00 69.00 504 MET A CA 1
ATOM 4016 C C . MET A 1 504 ? 22.393 40.733 6.141 1.00 69.00 504 MET A C 1
ATOM 4018 O O . MET A 1 504 ? 22.141 41.773 6.750 1.00 69.00 504 MET A O 1
ATOM 4022 N N . LEU A 1 505 ? 21.915 40.496 4.915 1.00 68.94 505 LEU A N 1
ATOM 4023 C CA . LEU A 1 505 ? 21.118 41.470 4.163 1.00 68.94 505 LEU A CA 1
ATOM 4024 C C . LEU A 1 505 ? 19.606 41.329 4.383 1.00 68.94 505 LEU A C 1
ATOM 4026 O O . LEU A 1 505 ? 18.894 42.331 4.300 1.00 68.94 505 LEU A O 1
ATOM 4030 N N . PHE A 1 506 ? 19.108 40.116 4.651 1.00 72.31 506 PHE A N 1
ATOM 4031 C CA . PHE A 1 506 ? 17.667 39.828 4.628 1.00 72.31 506 PHE A CA 1
ATOM 4032 C C . PHE A 1 506 ? 17.123 39.141 5.882 1.00 72.31 506 PHE A C 1
ATOM 4034 O O . PHE A 1 506 ? 15.901 39.137 6.070 1.00 72.31 506 PHE A O 1
ATOM 4041 N N . ALA A 1 507 ? 17.961 38.553 6.746 1.00 68.00 507 ALA A N 1
ATOM 4042 C CA . ALA A 1 507 ? 17.436 37.884 7.931 1.00 68.00 507 ALA A CA 1
ATOM 4043 C C . ALA A 1 507 ? 16.906 38.920 8.937 1.00 68.00 507 ALA A C 1
ATOM 4045 O O . ALA A 1 507 ? 17.616 39.857 9.311 1.00 68.00 507 ALA A O 1
ATOM 4046 N N . PRO A 1 508 ? 15.656 38.774 9.413 1.00 70.88 508 PRO A N 1
ATOM 4047 C CA . PRO A 1 508 ? 15.134 39.652 10.441 1.00 70.88 508 PRO A CA 1
ATOM 4048 C C . PRO A 1 508 ? 15.883 39.408 11.752 1.00 70.88 508 PRO A C 1
ATOM 4050 O O . PRO A 1 508 ? 16.030 38.268 12.198 1.00 70.88 508 PRO A O 1
ATOM 4053 N N . CYS A 1 509 ? 16.322 40.486 12.393 1.00 79.38 509 CYS A N 1
ATOM 4054 C CA . CYS A 1 509 ? 16.923 40.413 13.718 1.00 79.38 509 CYS A CA 1
ATOM 4055 C C . CYS A 1 509 ? 15.843 40.159 14.771 1.00 79.38 509 CYS A C 1
ATOM 4057 O O . CYS A 1 509 ? 14.763 40.763 14.752 1.00 79.38 509 CYS A O 1
ATOM 4059 N N . CYS A 1 510 ? 16.144 39.269 15.708 1.00 83.44 510 CYS A N 1
ATOM 4060 C CA . CYS A 1 510 ? 15.301 39.041 16.864 1.00 83.44 510 CYS A CA 1
ATOM 4061 C C . CYS A 1 510 ? 15.346 40.244 17.797 1.00 83.44 510 CYS A C 1
ATOM 4063 O O . CYS A 1 510 ? 16.415 40.695 18.198 1.00 83.44 510 CYS A O 1
ATOM 4065 N N . HIS A 1 511 ? 14.178 40.737 18.197 1.00 81.81 511 HIS A N 1
ATOM 4066 C CA . HIS A 1 511 ? 14.096 41.895 19.083 1.00 81.81 511 HIS A CA 1
ATOM 4067 C C . HIS A 1 511 ? 14.676 41.633 20.484 1.00 81.81 511 HIS A C 1
ATOM 4069 O O . HIS A 1 511 ? 15.147 42.567 21.124 1.00 81.81 511 HIS A O 1
ATOM 4075 N N . GLN A 1 512 ? 14.661 40.382 20.959 1.00 79.50 512 GLN A N 1
ATOM 4076 C CA . GLN A 1 512 ? 15.157 40.032 22.294 1.00 79.50 512 GLN A CA 1
ATOM 4077 C C . GLN A 1 512 ? 16.680 39.876 22.345 1.00 79.50 512 GLN A C 1
ATOM 4079 O O . GLN A 1 512 ? 17.311 40.380 23.269 1.00 79.50 512 GLN A O 1
ATOM 4084 N N . CYS A 1 513 ? 17.269 39.139 21.399 1.00 82.56 513 CYS A N 1
ATOM 4085 C CA . CYS A 1 513 ? 18.696 38.803 21.434 1.00 82.56 513 CYS A CA 1
ATOM 4086 C C . CYS A 1 513 ? 19.540 39.578 20.416 1.00 82.56 513 CYS A C 1
ATOM 4088 O O . CYS A 1 513 ? 20.757 39.481 20.464 1.00 82.56 513 CYS A O 1
ATOM 4090 N N . GLY A 1 514 ? 18.929 40.327 19.494 1.00 74.44 514 GLY A N 1
ATOM 4091 C CA . GLY A 1 514 ? 19.631 41.093 18.457 1.00 74.44 514 GLY A CA 1
ATOM 4092 C C . GLY A 1 514 ? 20.204 40.253 17.311 1.00 74.44 514 GLY A C 1
ATOM 4093 O O . GLY A 1 514 ? 20.483 40.800 16.250 1.00 74.44 514 GLY A O 1
ATOM 4094 N N . GLU A 1 515 ? 20.319 38.938 17.494 1.00 76.56 515 GLU A N 1
ATOM 4095 C CA . GLU A 1 515 ? 20.840 37.999 16.497 1.00 76.56 515 GLU A CA 1
ATOM 4096 C C . GLU A 1 515 ? 19.854 37.720 15.355 1.00 76.56 515 GLU A C 1
ATOM 4098 O O . GLU A 1 515 ? 18.630 37.852 15.496 1.00 76.56 515 GLU A O 1
ATOM 4103 N N . PHE A 1 516 ? 20.393 37.281 14.219 1.00 72.25 516 PHE A N 1
ATOM 4104 C CA . PHE A 1 516 ? 19.613 36.897 13.045 1.00 72.25 516 PHE A CA 1
ATOM 4105 C C . PHE A 1 516 ? 18.716 35.681 13.329 1.00 72.25 516 PHE A C 1
ATOM 4107 O O . PHE A 1 516 ? 19.132 34.691 13.940 1.00 72.25 516 PHE A O 1
ATOM 4114 N N . ILE A 1 517 ? 17.457 35.740 12.882 1.00 74.19 517 ILE A N 1
ATOM 4115 C CA . ILE A 1 517 ? 16.527 34.610 12.984 1.00 74.19 517 ILE A CA 1
ATOM 4116 C C . ILE A 1 517 ? 16.678 33.710 11.765 1.00 74.19 517 ILE A C 1
ATOM 4118 O O . ILE A 1 517 ? 16.285 34.076 10.659 1.00 74.19 517 ILE A O 1
ATOM 4122 N N . ILE A 1 518 ? 17.204 32.507 11.993 1.00 65.06 518 ILE A N 1
ATOM 4123 C CA . ILE A 1 518 ? 17.341 31.459 10.981 1.00 65.06 518 ILE A CA 1
ATOM 4124 C C . ILE A 1 518 ? 16.182 30.468 11.164 1.00 65.06 518 ILE A C 1
ATOM 4126 O O . ILE A 1 518 ? 15.999 29.904 12.242 1.00 65.06 518 ILE A O 1
ATOM 4130 N N . GLY A 1 519 ? 15.367 30.271 10.123 1.00 70.44 519 GLY A N 1
ATOM 4131 C CA . GLY A 1 519 ? 14.217 29.359 10.148 1.00 70.44 519 GLY A CA 1
ATOM 4132 C C . GLY A 1 519 ? 12.887 30.028 10.525 1.00 70.44 519 GLY A C 1
ATOM 4133 O O . GLY A 1 519 ? 12.496 31.040 9.943 1.00 70.44 519 GLY A O 1
ATOM 4134 N N . ARG A 1 520 ? 12.128 29.427 11.454 1.00 72.38 520 ARG A N 1
ATOM 4135 C CA . ARG A 1 520 ? 10.766 29.869 11.813 1.00 72.38 520 ARG A CA 1
ATOM 4136 C C . ARG A 1 520 ? 10.799 31.232 12.515 1.00 72.38 520 ARG A C 1
ATOM 4138 O O . ARG A 1 520 ? 11.250 31.334 13.647 1.00 72.38 520 ARG A O 1
ATOM 4145 N N . VAL A 1 521 ? 10.246 32.263 11.876 1.00 81.12 521 VAL A N 1
ATOM 4146 C CA . VAL A 1 521 ? 10.105 33.614 12.450 1.00 81.12 521 VAL A CA 1
ATOM 4147 C C . VAL A 1 521 ? 8.739 33.789 13.108 1.00 81.12 521 VAL A C 1
ATOM 4149 O O . VAL A 1 521 ? 7.703 33.563 12.480 1.00 81.12 521 VAL A O 1
ATOM 4152 N N . ILE A 1 522 ? 8.727 34.293 14.343 1.00 81.12 522 ILE A N 1
ATOM 4153 C CA . ILE A 1 522 ? 7.505 34.771 14.993 1.00 81.12 522 ILE A CA 1
ATOM 4154 C C . ILE A 1 522 ? 7.370 36.274 14.739 1.00 81.12 522 ILE A C 1
ATOM 4156 O O . ILE A 1 522 ? 8.161 37.067 15.247 1.00 81.12 522 ILE A O 1
ATOM 4160 N N . LYS A 1 523 ? 6.360 36.685 13.960 1.00 82.50 523 LYS A N 1
ATOM 4161 C CA . LYS A 1 523 ? 5.989 38.101 13.800 1.00 82.50 523 LYS A CA 1
ATOM 4162 C C . LYS A 1 523 ? 4.900 38.458 14.803 1.00 82.50 523 LYS A C 1
ATOM 4164 O O . LYS A 1 523 ? 3.744 38.071 14.639 1.00 82.50 523 LYS A O 1
ATOM 4169 N N . ALA A 1 524 ? 5.265 39.202 15.839 1.00 77.25 524 ALA A N 1
ATOM 4170 C CA . ALA A 1 524 ? 4.353 39.600 16.903 1.00 77.25 524 ALA A CA 1
ATOM 4171 C C . ALA A 1 524 ? 4.740 40.973 17.457 1.00 77.25 524 ALA A C 1
ATOM 4173 O O . ALA A 1 524 ? 5.917 41.309 17.563 1.00 77.25 524 ALA A O 1
ATOM 4174 N N . MET A 1 525 ? 3.739 41.774 17.832 1.00 77.44 525 MET A N 1
ATOM 4175 C CA . MET A 1 525 ? 3.947 43.109 18.416 1.00 77.44 525 MET A CA 1
ATOM 4176 C C . MET A 1 525 ? 4.791 44.055 17.537 1.00 77.44 525 MET A C 1
ATOM 4178 O O . MET A 1 525 ? 5.584 44.826 18.058 1.00 77.44 525 MET A O 1
ATOM 4182 N N . ASN A 1 526 ? 4.603 44.001 16.212 1.00 79.75 526 ASN A N 1
ATOM 4183 C CA . ASN A 1 526 ? 5.376 44.743 15.199 1.00 79.75 526 ASN A CA 1
ATOM 4184 C C . ASN A 1 526 ? 6.885 44.427 15.162 1.00 79.75 526 ASN A C 1
ATOM 4186 O O . ASN A 1 526 ? 7.626 45.123 14.478 1.00 79.75 526 ASN A O 1
ATOM 4190 N N . ASN A 1 527 ? 7.321 43.357 15.831 1.00 84.75 527 ASN A N 1
ATOM 4191 C CA . ASN A 1 527 ? 8.706 42.899 15.881 1.00 84.75 527 ASN A CA 1
ATOM 4192 C C . ASN A 1 527 ? 8.821 41.444 15.394 1.00 84.75 527 ASN A C 1
ATOM 4194 O O . ASN A 1 527 ? 7.822 40.719 15.304 1.00 84.75 527 ASN A O 1
ATOM 4198 N N . SER A 1 528 ? 10.052 41.024 15.096 1.00 84.94 528 SER A N 1
ATOM 4199 C CA . SER A 1 528 ? 10.392 39.637 14.761 1.00 84.94 528 SER A CA 1
ATOM 4200 C C . SER A 1 528 ? 11.149 38.992 15.918 1.00 84.94 528 SER A C 1
ATOM 4202 O O . SER A 1 528 ? 11.964 39.646 16.570 1.00 84.94 528 SER A O 1
ATOM 4204 N N . TRP A 1 529 ? 10.866 37.719 16.180 1.00 86.75 529 TRP A N 1
ATOM 4205 C CA . TRP A 1 529 ? 11.417 36.983 17.315 1.00 86.75 529 TRP A CA 1
ATOM 4206 C C . TRP A 1 529 ? 11.776 35.553 16.906 1.00 86.75 529 TRP A C 1
ATOM 4208 O O . TRP A 1 529 ? 11.076 34.956 16.077 1.00 86.75 529 TRP A O 1
ATOM 4218 N N . HIS A 1 530 ? 12.819 34.982 17.516 1.00 83.38 530 HIS A N 1
ATOM 4219 C CA . HIS A 1 530 ? 12.996 33.528 17.506 1.00 83.38 530 HIS A CA 1
ATOM 4220 C C . HIS A 1 530 ? 11.843 32.860 18.268 1.00 83.38 530 HIS A C 1
ATOM 4222 O O . HIS A 1 530 ? 11.323 33.460 19.215 1.00 83.38 530 HIS A O 1
ATOM 4228 N N . PRO A 1 531 ? 11.476 31.612 17.923 1.00 84.94 531 PRO A N 1
ATOM 4229 C CA . PRO A 1 531 ? 10.486 30.846 18.672 1.00 84.94 531 PRO A CA 1
ATOM 4230 C C . PRO A 1 531 ? 10.830 30.788 20.162 1.00 84.94 531 PRO A C 1
ATOM 4232 O O . PRO A 1 531 ? 9.983 31.126 20.981 1.00 84.94 531 PRO A O 1
ATOM 4235 N N . ASP A 1 532 ? 12.091 30.502 20.492 1.00 83.44 532 ASP A N 1
ATOM 4236 C CA . ASP A 1 532 ? 12.568 30.383 21.876 1.00 83.44 532 ASP A CA 1
ATOM 4237 C C . ASP A 1 532 ? 12.751 31.728 22.586 1.00 83.44 532 ASP A C 1
ATOM 4239 O O . ASP A 1 532 ? 12.783 31.783 23.811 1.00 83.44 532 ASP A O 1
ATOM 4243 N N . CYS A 1 533 ? 12.869 32.828 21.838 1.00 84.19 533 CYS A N 1
ATOM 4244 C CA . CYS A 1 533 ? 12.998 34.169 22.410 1.00 84.19 533 CYS A CA 1
ATOM 4245 C C . CYS A 1 533 ? 11.646 34.854 22.634 1.00 84.19 533 CYS A C 1
ATOM 4247 O O . CYS A 1 533 ? 11.580 35.857 23.345 1.00 84.19 533 CYS A O 1
ATOM 4249 N N . PHE A 1 534 ? 10.569 34.351 22.027 1.00 88.44 534 PHE A N 1
ATOM 4250 C CA . PHE A 1 534 ? 9.229 34.891 22.214 1.00 88.44 534 PHE A CA 1
ATOM 4251 C C . PHE A 1 534 ? 8.573 34.272 23.452 1.00 88.44 534 PHE A C 1
ATOM 4253 O O . PHE A 1 534 ? 7.771 33.338 23.365 1.00 88.44 534 PHE A O 1
ATOM 4260 N N . CYS A 1 535 ? 8.931 34.798 24.620 1.00 87.50 535 CYS A N 1
ATOM 4261 C CA . CYS A 1 535 ? 8.563 34.243 25.919 1.00 87.50 535 CYS A CA 1
ATOM 4262 C C . CYS A 1 535 ? 7.575 35.124 26.679 1.00 87.50 535 CYS A C 1
ATOM 4264 O O . CYS A 1 535 ? 7.549 36.339 26.547 1.00 87.50 535 CYS A O 1
ATOM 4266 N N . CYS A 1 536 ? 6.755 34.514 27.529 1.00 88.38 536 CYS A N 1
ATOM 4267 C CA . CYS A 1 536 ? 5.862 35.257 28.405 1.00 88.38 536 CYS A CA 1
ATOM 4268 C C . CYS A 1 536 ? 6.654 36.155 29.358 1.00 88.38 536 CYS A C 1
ATOM 4270 O O . CYS A 1 536 ? 7.427 35.655 30.165 1.00 88.38 536 CYS A O 1
ATOM 4272 N N . ASP A 1 537 ? 6.337 37.446 29.391 1.00 84.69 537 ASP A N 1
ATOM 4273 C CA . ASP A 1 537 ? 7.043 38.424 30.232 1.00 84.69 537 ASP A CA 1
ATOM 4274 C C . ASP A 1 537 ? 7.063 38.059 31.738 1.00 84.69 537 ASP A C 1
ATOM 4276 O O . ASP A 1 537 ? 8.029 38.323 32.445 1.00 84.69 537 ASP A O 1
ATOM 4280 N N . ILE A 1 538 ? 6.016 37.382 32.235 1.00 84.06 538 ILE A N 1
ATOM 4281 C CA . ILE A 1 538 ? 5.909 36.967 33.647 1.00 84.06 538 ILE A CA 1
ATOM 4282 C C . ILE A 1 538 ? 6.575 35.614 33.939 1.00 84.06 538 ILE A C 1
ATOM 4284 O O . ILE A 1 538 ? 7.326 35.506 34.903 1.00 84.06 538 ILE A O 1
ATOM 4288 N N . CYS A 1 539 ? 6.250 34.557 33.185 1.00 85.69 539 CYS A N 1
ATOM 4289 C CA . CYS A 1 539 ? 6.707 33.194 33.498 1.00 85.69 539 CYS A CA 1
ATOM 4290 C C . CYS A 1 539 ? 7.843 32.685 32.607 1.00 85.69 539 CYS A C 1
ATOM 4292 O O . CYS A 1 539 ? 8.290 31.561 32.807 1.00 85.69 539 CYS A O 1
ATOM 4294 N N . GLN A 1 540 ? 8.269 33.475 31.620 1.00 85.38 540 GLN A N 1
ATOM 4295 C CA . GLN A 1 540 ? 9.304 33.146 30.637 1.00 85.38 540 GLN A CA 1
ATOM 4296 C C . GLN A 1 540 ? 9.023 31.886 29.798 1.00 85.38 540 GLN A C 1
ATOM 4298 O O . GLN A 1 540 ? 9.900 31.393 29.102 1.00 85.38 540 GLN A O 1
ATOM 4303 N N . ALA A 1 541 ? 7.789 31.370 29.816 1.00 83.81 541 ALA A N 1
ATOM 4304 C CA . ALA A 1 541 ? 7.397 30.247 28.971 1.00 83.81 541 ALA A CA 1
ATOM 4305 C C . ALA A 1 541 ? 7.312 30.673 27.500 1.00 83.81 541 ALA A C 1
ATOM 4307 O O . ALA A 1 541 ? 6.719 31.712 27.197 1.00 83.81 541 ALA A O 1
ATOM 4308 N N . VAL A 1 542 ? 7.842 29.839 26.606 1.00 85.81 542 VAL A N 1
ATOM 4309 C CA . VAL A 1 542 ? 7.814 30.045 25.153 1.00 85.81 542 VAL A CA 1
ATOM 4310 C C . VAL A 1 542 ? 6.369 30.111 24.643 1.00 85.81 542 VAL A C 1
ATOM 4312 O O . VAL A 1 542 ? 5.541 29.250 24.944 1.00 85.81 542 VAL A O 1
ATOM 4315 N N . LEU A 1 543 ? 6.050 31.152 23.873 1.00 86.50 543 LEU A N 1
ATOM 4316 C CA . LEU A 1 543 ? 4.695 31.460 23.398 1.00 86.50 543 LEU A CA 1
ATOM 4317 C C . LEU A 1 543 ? 4.443 31.059 21.938 1.00 86.50 543 LEU A C 1
ATOM 4319 O O . LEU A 1 543 ? 3.309 31.199 21.474 1.00 86.50 543 LEU A O 1
ATOM 4323 N N . ALA A 1 544 ? 5.467 30.579 21.224 1.00 78.69 544 ALA A N 1
ATOM 4324 C CA . ALA A 1 544 ? 5.426 30.307 19.785 1.00 78.69 544 ALA A CA 1
ATOM 4325 C C . ALA A 1 544 ? 4.269 29.379 19.355 1.00 78.69 544 ALA A C 1
ATOM 4327 O O . ALA A 1 544 ? 3.642 29.634 18.328 1.00 78.69 544 ALA A O 1
ATOM 4328 N N . ASP A 1 545 ? 3.948 28.363 20.165 1.00 74.94 545 ASP A N 1
ATOM 4329 C CA . ASP A 1 545 ? 2.920 27.350 19.857 1.00 74.94 545 ASP A CA 1
ATOM 4330 C C . ASP A 1 545 ? 1.675 27.431 20.757 1.00 74.94 545 ASP A C 1
ATOM 4332 O O . ASP A 1 545 ? 0.622 26.885 20.438 1.00 74.94 545 ASP A O 1
ATOM 4336 N N . VAL A 1 546 ? 1.773 28.145 21.881 1.00 73.12 546 VAL A N 1
ATOM 4337 C CA . VAL A 1 546 ? 0.707 28.249 22.898 1.00 73.12 546 VAL A CA 1
ATOM 4338 C C . VAL A 1 546 ? -0.226 29.441 22.624 1.00 73.12 546 VAL A C 1
ATOM 4340 O O . VAL A 1 546 ? -1.376 29.470 23.077 1.00 73.12 546 VAL A O 1
ATOM 4343 N N . GLY A 1 547 ? 0.251 30.429 21.860 1.00 73.88 547 GLY A N 1
ATOM 4344 C CA . GLY A 1 547 ? -0.440 31.692 21.616 1.00 73.88 547 GLY A CA 1
ATOM 4345 C C . GLY A 1 547 ? -0.340 32.663 22.800 1.00 73.88 547 GLY A C 1
ATOM 4346 O O . GLY A 1 547 ? -0.143 32.276 23.954 1.00 73.88 547 GLY A O 1
ATOM 4347 N N . PHE A 1 548 ? -0.491 33.960 22.522 1.00 86.38 548 PHE A N 1
ATOM 4348 C CA . PHE A 1 548 ? -0.288 35.027 23.507 1.00 86.38 548 PHE A CA 1
ATOM 4349 C C . PHE A 1 548 ? -1.437 36.033 23.527 1.00 86.38 548 PHE A C 1
ATOM 4351 O O . PHE A 1 548 ? -2.217 36.140 22.580 1.00 86.38 548 PHE A O 1
ATOM 4358 N N . VAL A 1 549 ? -1.528 36.789 24.619 1.00 83.38 549 VAL A N 1
ATOM 4359 C CA . VAL A 1 549 ? -2.440 37.925 24.758 1.00 83.38 549 VAL A CA 1
ATOM 4360 C C . VAL A 1 549 ? -1.619 39.186 24.993 1.00 83.38 549 VAL A C 1
ATOM 4362 O O . VAL A 1 549 ? -0.708 39.205 25.824 1.00 83.38 549 VAL A O 1
ATOM 4365 N N . LYS A 1 550 ? -1.947 40.249 24.253 1.00 81.62 550 LYS A N 1
ATOM 4366 C CA . LYS A 1 550 ? -1.342 41.570 24.427 1.00 81.62 550 LYS A CA 1
ATOM 4367 C C . LYS A 1 550 ? -2.005 42.274 25.612 1.00 81.62 550 LYS A C 1
ATOM 4369 O O . LYS A 1 550 ? -3.192 42.582 25.550 1.00 81.62 550 LYS A O 1
ATOM 4374 N N . ASN A 1 551 ? -1.237 42.563 26.659 1.00 79.62 551 ASN A N 1
ATOM 4375 C CA . ASN A 1 551 ? -1.689 43.334 27.817 1.00 79.62 551 ASN A CA 1
ATOM 4376 C C . ASN A 1 551 ? -0.773 44.544 28.027 1.00 79.62 551 ASN A C 1
ATOM 4378 O O . ASN A 1 551 ? 0.395 44.364 28.349 1.00 79.62 551 ASN A O 1
ATOM 4382 N N . ALA A 1 552 ? -1.276 45.765 27.809 1.00 76.44 552 ALA A N 1
ATOM 4383 C CA . ALA A 1 552 ? -0.526 47.016 28.009 1.00 76.44 552 ALA A CA 1
ATOM 4384 C C . ALA A 1 552 ? 0.901 47.033 27.399 1.00 76.44 552 ALA A C 1
ATOM 4386 O O . ALA A 1 552 ? 1.845 47.513 28.013 1.00 76.44 552 ALA A O 1
ATOM 4387 N N . GLY A 1 553 ? 1.073 46.476 26.192 1.00 74.62 553 GLY A N 1
ATOM 4388 C CA . GLY A 1 553 ? 2.379 46.404 25.515 1.00 74.62 553 GLY A CA 1
ATOM 4389 C C . GLY A 1 553 ? 3.218 45.160 25.838 1.00 74.62 553 GLY A C 1
ATOM 4390 O O . GLY A 1 553 ? 4.218 44.929 25.169 1.00 74.62 553 GLY A O 1
ATOM 4391 N N . ARG A 1 554 ? 2.787 44.324 26.788 1.00 82.31 554 ARG A N 1
ATOM 4392 C CA . ARG A 1 554 ? 3.440 43.066 27.179 1.00 82.31 554 ARG A CA 1
ATOM 4393 C C . ARG A 1 554 ? 2.769 41.873 26.499 1.00 82.31 554 ARG A C 1
ATOM 4395 O O . ARG A 1 554 ? 1.558 41.887 26.260 1.00 82.31 554 ARG A O 1
ATOM 4402 N N . HIS A 1 555 ? 3.545 40.834 26.210 1.00 84.19 555 HIS A N 1
ATOM 4403 C CA . HIS A 1 555 ? 3.075 39.583 25.617 1.00 84.19 555 HIS A CA 1
ATOM 4404 C C . HIS A 1 555 ? 3.048 38.498 26.695 1.00 84.19 555 HIS A C 1
ATOM 4406 O O . HIS A 1 555 ? 4.077 38.021 27.170 1.00 84.19 555 HIS A O 1
ATOM 4412 N N . LEU A 1 556 ? 1.838 38.153 27.132 1.00 84.75 556 LEU A N 1
ATOM 4413 C CA . LEU A 1 556 ? 1.615 37.224 28.235 1.00 84.75 556 LEU A CA 1
ATOM 4414 C C . LEU A 1 556 ? 0.985 35.932 27.721 1.00 84.75 556 LEU A C 1
ATOM 4416 O O . LEU A 1 556 ? 0.122 35.958 26.839 1.00 84.75 556 LEU A O 1
ATOM 4420 N N . CYS A 1 557 ? 1.356 34.798 28.317 1.00 86.56 557 CYS A N 1
ATOM 4421 C CA . CYS A 1 557 ? 0.599 33.566 28.130 1.00 86.56 557 CYS A CA 1
ATOM 4422 C C . CYS A 1 557 ? -0.808 33.744 28.722 1.00 86.56 557 CYS A C 1
ATOM 4424 O O . CYS A 1 557 ? -1.010 34.517 29.666 1.00 86.56 557 CYS A O 1
ATOM 4426 N N . ARG A 1 558 ? -1.795 33.012 28.193 1.00 80.56 558 ARG A N 1
ATOM 4427 C CA . ARG A 1 558 ? -3.183 33.079 28.686 1.00 80.56 558 ARG A CA 1
ATOM 4428 C C . ARG A 1 558 ? -3.286 32.892 30.216 1.00 80.56 558 ARG A C 1
ATOM 4430 O O . ARG A 1 558 ? -3.971 33.703 30.834 1.00 80.56 558 ARG A O 1
ATOM 4437 N N . PRO A 1 559 ? -2.574 31.940 30.861 1.00 79.75 559 PRO A N 1
ATOM 4438 C CA . PRO A 1 559 ? -2.578 31.811 32.323 1.00 79.75 559 PRO A CA 1
ATOM 4439 C C . PRO A 1 559 ? -2.065 33.051 33.070 1.00 79.75 559 PRO A C 1
ATOM 4441 O O . PRO A 1 559 ? -2.675 33.480 34.049 1.00 79.75 559 PRO A O 1
ATOM 4444 N N . CYS A 1 560 ? -0.962 33.656 32.619 1.00 80.75 560 CYS A N 1
ATOM 4445 C CA . CYS A 1 560 ? -0.389 34.849 33.247 1.00 80.75 560 CYS A CA 1
ATOM 4446 C C . CYS A 1 560 ? -1.256 36.091 33.021 1.00 80.75 560 CYS A C 1
ATOM 4448 O O . CYS A 1 560 ? -1.458 36.866 33.955 1.00 80.75 560 CYS A O 1
ATOM 4450 N N . HIS A 1 561 ? -1.827 36.243 31.824 1.00 82.00 561 HIS A N 1
ATOM 4451 C CA . HIS A 1 561 ? -2.793 37.301 31.538 1.00 82.00 561 HIS A CA 1
ATOM 4452 C C . HIS A 1 561 ? -4.038 37.174 32.423 1.00 82.00 561 HIS A C 1
ATOM 4454 O O . HIS A 1 561 ? -4.451 38.140 33.064 1.00 82.00 561 HIS A O 1
ATOM 4460 N N . ASN A 1 562 ? -4.592 35.963 32.527 1.00 76.56 562 ASN A N 1
ATOM 4461 C CA . ASN A 1 562 ? -5.729 35.681 33.397 1.00 76.56 562 ASN A CA 1
ATOM 4462 C C . ASN A 1 562 ? -5.396 35.950 34.867 1.00 76.56 562 ASN A C 1
ATOM 4464 O O . ASN A 1 562 ? -6.252 36.439 35.593 1.00 76.56 562 ASN A O 1
ATOM 4468 N N . ARG A 1 563 ? -4.155 35.700 35.304 1.00 75.00 563 ARG A N 1
ATOM 4469 C CA . ARG A 1 563 ? -3.701 35.975 36.674 1.00 75.00 563 ARG A CA 1
ATOM 4470 C C . ARG A 1 563 ? -3.603 37.457 36.997 1.00 75.00 563 ARG A C 1
ATOM 4472 O O . ARG A 1 563 ? -4.027 37.858 38.079 1.00 75.00 563 ARG A O 1
ATOM 4479 N N . GLU A 1 564 ? -3.099 38.270 36.076 1.00 76.69 564 GLU A N 1
ATOM 4480 C CA . GLU A 1 564 ? -3.139 39.727 36.239 1.00 76.69 564 GLU A CA 1
ATOM 4481 C C . GLU A 1 564 ? -4.574 40.260 36.215 1.00 76.69 564 GLU A C 1
ATOM 4483 O O . GLU A 1 564 ? -4.950 41.051 37.079 1.00 76.69 564 GLU A O 1
ATOM 4488 N N . LYS A 1 565 ? -5.407 39.776 35.287 1.00 72.25 565 LYS A N 1
ATOM 4489 C CA . LYS A 1 565 ? -6.809 40.194 35.169 1.00 72.25 565 LYS A CA 1
ATOM 4490 C C . LYS A 1 565 ? -7.639 39.794 36.396 1.00 72.25 565 LYS A C 1
ATOM 4492 O O . LYS A 1 565 ? -8.434 40.589 36.885 1.00 72.25 565 LYS A O 1
ATOM 4497 N N . ALA A 1 566 ? -7.417 38.595 36.933 1.00 66.25 566 ALA A N 1
ATOM 4498 C CA . ALA A 1 566 ? -8.056 38.101 38.149 1.00 66.25 566 ALA A CA 1
ATOM 4499 C C . ALA A 1 566 ? -7.626 38.900 39.391 1.00 66.25 566 ALA A C 1
ATOM 4501 O O . ALA A 1 566 ? -8.485 39.277 40.183 1.00 66.25 566 ALA A O 1
ATOM 4502 N N . ARG A 1 567 ? -6.334 39.253 39.519 1.00 67.25 567 ARG A N 1
ATOM 4503 C CA . ARG A 1 567 ? -5.845 40.159 40.579 1.00 67.25 567 ARG A CA 1
ATOM 4504 C C . ARG A 1 567 ? -6.480 41.548 40.496 1.00 67.25 567 ARG A C 1
ATOM 4506 O O . ARG A 1 567 ? -6.843 42.094 41.530 1.00 67.25 567 ARG A O 1
ATOM 4513 N N . GLY A 1 568 ? -6.652 42.091 39.290 1.00 67.81 568 GLY A N 1
ATOM 4514 C CA . GLY A 1 568 ? -7.311 43.385 39.080 1.00 67.81 568 GLY A CA 1
ATOM 4515 C C . GLY A 1 568 ? -8.815 43.385 39.383 1.00 67.81 568 GLY A C 1
ATOM 4516 O O . GLY A 1 568 ? -9.368 44.432 39.701 1.00 67.81 568 GLY A O 1
ATOM 4517 N N . LEU A 1 569 ? -9.473 42.223 39.313 1.00 67.44 569 LEU A N 1
ATOM 4518 C CA . LEU A 1 569 ? -10.919 42.064 39.527 1.00 67.44 569 LEU A CA 1
ATOM 4519 C C . LEU A 1 569 ? -11.280 41.368 40.852 1.00 67.44 569 LEU A C 1
ATOM 4521 O O . LEU A 1 569 ? -12.462 41.164 41.119 1.00 67.44 569 LEU A O 1
ATOM 4525 N N . GLY A 1 570 ? -10.293 40.962 41.660 1.00 69.94 570 GLY A N 1
ATOM 4526 C CA . GLY A 1 570 ? -10.513 40.192 42.890 1.00 69.94 570 GLY A CA 1
ATOM 4527 C C . GLY A 1 570 ? -11.131 38.804 42.667 1.00 69.94 570 GLY A C 1
ATOM 4528 O O . GLY A 1 570 ? -11.805 38.291 43.556 1.00 69.94 570 GLY A O 1
ATOM 4529 N N . LYS A 1 571 ? -10.942 38.204 41.484 1.00 76.31 571 LYS A N 1
ATOM 4530 C CA . LYS A 1 571 ? -11.503 36.889 41.116 1.00 76.31 571 LYS A CA 1
ATOM 4531 C C . LYS A 1 571 ? -10.468 35.765 41.244 1.00 76.31 571 LYS A C 1
ATOM 4533 O O . LYS A 1 571 ? -9.266 36.017 41.306 1.00 76.31 571 LYS A O 1
ATOM 4538 N N . TYR A 1 572 ? -10.932 34.516 41.270 1.00 76.81 572 TYR A N 1
ATOM 4539 C CA . TYR A 1 572 ? -10.086 33.324 41.405 1.00 76.81 572 TYR A CA 1
ATOM 4540 C C . TYR A 1 572 ? -9.769 32.694 40.042 1.00 76.81 572 TYR A C 1
ATOM 4542 O O . TYR A 1 572 ? -10.500 32.884 39.071 1.00 76.81 572 TYR A O 1
ATOM 4550 N N . ILE A 1 573 ? -8.675 31.935 39.963 1.00 78.81 573 ILE A N 1
ATOM 4551 C CA . ILE A 1 573 ? -8.282 31.181 38.763 1.00 78.81 573 ILE A CA 1
ATOM 4552 C C . ILE A 1 573 ? -8.442 29.707 39.075 1.00 78.81 573 ILE A C 1
ATOM 4554 O O . ILE A 1 573 ? -7.920 29.245 40.083 1.00 78.81 573 ILE A O 1
ATOM 4558 N N . CYS A 1 574 ? -9.120 28.968 38.206 1.00 82.75 574 CYS A N 1
ATOM 4559 C CA . CYS A 1 574 ? -9.257 27.536 38.387 1.00 82.75 574 CYS A CA 1
ATOM 4560 C C . CYS A 1 574 ? -7.913 26.824 38.206 1.00 82.75 574 CYS A C 1
ATOM 4562 O O . CYS A 1 574 ? -7.270 26.959 37.166 1.00 82.75 574 CYS A O 1
ATOM 4564 N N . GLN A 1 575 ? -7.536 25.993 39.175 1.00 80.62 575 GLN A N 1
ATOM 4565 C CA . GLN A 1 575 ? -6.281 25.241 39.142 1.00 80.62 575 GLN A CA 1
ATOM 4566 C C . GLN A 1 575 ? -6.260 24.105 38.096 1.00 80.62 575 GLN A C 1
ATOM 4568 O O . GLN A 1 575 ? -5.192 23.652 37.704 1.00 80.62 575 GLN A O 1
ATOM 4573 N N . LYS A 1 576 ? -7.422 23.652 37.599 1.00 79.88 576 LYS A N 1
ATOM 4574 C CA . LYS A 1 576 ? -7.514 22.584 36.582 1.00 79.88 576 LYS A CA 1
ATOM 4575 C C . LYS A 1 576 ? -7.478 23.114 35.145 1.00 79.88 576 LYS A C 1
ATOM 4577 O O . LYS A 1 576 ? -6.771 22.551 34.318 1.00 79.88 576 LYS A O 1
ATOM 4582 N N . CYS A 1 577 ? -8.226 24.177 34.830 1.00 80.00 577 CYS A N 1
ATOM 4583 C CA . CYS A 1 577 ? -8.306 24.717 33.463 1.00 80.00 577 CYS A CA 1
ATOM 4584 C C . CYS A 1 577 ? -7.586 26.062 33.261 1.00 80.00 577 CYS A C 1
ATOM 4586 O O . CYS A 1 577 ? -7.504 26.546 32.134 1.00 80.00 577 CYS A O 1
ATOM 4588 N N . HIS A 1 578 ? -7.068 26.682 34.327 1.00 75.44 578 HIS A N 1
ATOM 4589 C CA . HIS A 1 578 ? -6.369 27.976 34.310 1.00 75.44 578 HIS A CA 1
ATOM 4590 C C . HIS A 1 578 ? -7.190 29.165 33.762 1.00 75.44 578 HIS A C 1
ATOM 4592 O O . HIS A 1 578 ? -6.634 30.226 33.447 1.00 75.44 578 HIS A O 1
ATOM 4598 N N . ALA A 1 579 ? -8.515 29.016 33.662 1.00 77.62 579 ALA A N 1
ATOM 4599 C CA . ALA A 1 579 ? -9.439 30.098 33.335 1.00 77.62 579 ALA A CA 1
ATOM 4600 C C . ALA A 1 579 ? -9.921 30.830 34.600 1.00 77.62 579 ALA A C 1
ATOM 4602 O O . ALA A 1 579 ? -9.832 30.310 35.716 1.00 77.62 579 ALA A O 1
ATOM 4603 N N . ILE A 1 580 ? -10.390 32.066 34.416 1.00 78.06 580 ILE A N 1
ATOM 4604 C CA . ILE A 1 580 ? -10.937 32.894 35.495 1.00 78.06 580 ILE A CA 1
ATOM 4605 C C . ILE A 1 580 ? -12.298 32.327 35.891 1.00 78.06 580 ILE A C 1
ATOM 4607 O O . ILE A 1 580 ? -13.154 32.139 35.032 1.00 78.06 580 ILE A O 1
ATOM 4611 N N . ILE A 1 581 ? -12.495 32.102 37.186 1.00 81.00 581 ILE A N 1
ATOM 4612 C CA . ILE A 1 581 ? -13.780 31.690 37.741 1.00 81.00 581 ILE A CA 1
ATOM 4613 C C . ILE A 1 581 ? -14.628 32.955 37.883 1.00 81.00 581 ILE A C 1
ATOM 4615 O O . ILE A 1 581 ? -14.299 33.854 38.663 1.00 81.00 581 ILE A O 1
ATOM 4619 N N . GLU A 1 582 ? -15.679 33.069 37.070 1.00 77.12 582 GLU A N 1
ATOM 4620 C CA . GLU A 1 582 ? -16.558 34.242 37.093 1.00 77.12 582 GLU A CA 1
ATOM 4621 C C . GLU A 1 582 ? -17.512 34.243 38.291 1.00 77.12 582 GLU A C 1
ATOM 4623 O O . GLU A 1 582 ? -17.807 35.328 38.806 1.00 77.12 582 GLU A O 1
ATOM 4628 N N . GLU A 1 583 ? -17.928 33.048 38.722 1.00 77.00 583 GLU A N 1
ATOM 4629 C CA . GLU A 1 583 ? -18.820 32.764 39.853 1.00 77.00 583 GLU A CA 1
ATOM 4630 C C . GLU A 1 583 ? -18.044 32.369 41.131 1.00 77.00 583 GLU A C 1
ATOM 4632 O O . GLU A 1 583 ? -16.827 32.548 41.222 1.00 77.00 583 GLU A O 1
ATOM 4637 N N . GLN A 1 584 ? -18.733 31.855 42.158 1.00 80.62 584 GLN A N 1
ATOM 4638 C CA . GLN A 1 584 ? -18.072 31.364 43.372 1.00 80.62 584 GLN A CA 1
ATOM 4639 C C . GLN A 1 584 ? -17.216 30.116 43.077 1.00 80.62 584 GLN A C 1
ATOM 4641 O O . GLN A 1 584 ? -17.709 29.165 42.467 1.00 80.62 584 GLN A O 1
ATOM 4646 N N . PRO A 1 585 ? -15.942 30.085 43.516 1.00 84.62 585 PRO A N 1
ATOM 4647 C CA . PRO A 1 585 ? -15.071 28.936 43.306 1.00 84.62 585 PRO A CA 1
ATOM 4648 C C . PRO A 1 585 ? -15.443 27.779 44.236 1.00 84.62 585 PRO A C 1
ATOM 4650 O O . PRO A 1 585 ? -15.756 27.983 45.409 1.00 84.62 585 PRO A O 1
ATOM 4653 N N . LEU A 1 586 ? -15.309 26.551 43.740 1.00 86.62 586 LEU A N 1
ATOM 4654 C CA . LEU A 1 586 ? -15.251 25.375 44.598 1.00 86.62 586 LEU A CA 1
ATOM 4655 C C . LEU A 1 586 ? -13.833 25.259 45.168 1.00 86.62 586 LEU A C 1
ATOM 4657 O O . LEU A 1 586 ? -12.875 25.137 44.405 1.00 86.62 586 LEU A O 1
ATOM 4661 N N . ILE A 1 587 ? -13.689 25.284 46.494 1.00 85.12 587 ILE A N 1
ATOM 4662 C CA . ILE A 1 587 ? -12.394 25.072 47.154 1.00 85.12 587 ILE A CA 1
ATOM 4663 C C . ILE A 1 587 ? -12.231 23.585 47.463 1.00 85.12 587 ILE A C 1
ATOM 4665 O O . ILE A 1 587 ? -13.001 23.025 48.241 1.00 85.12 587 ILE A O 1
ATOM 4669 N N . PHE A 1 588 ? -11.215 22.954 46.879 1.00 84.50 588 PHE A N 1
ATOM 4670 C CA . PHE A 1 588 ? -10.862 21.563 47.160 1.00 84.50 588 PHE A CA 1
ATOM 4671 C C . PHE A 1 588 ? -9.384 21.484 47.521 1.00 84.50 588 PHE A C 1
ATOM 4673 O O . PHE A 1 588 ? -8.545 21.982 46.770 1.00 84.50 588 PHE A O 1
ATOM 4680 N N . LYS A 1 589 ? -9.055 20.895 48.680 1.00 82.25 589 LYS A N 1
ATOM 4681 C CA . LYS A 1 589 ? -7.672 20.847 49.195 1.00 82.25 589 LYS A CA 1
ATOM 4682 C C . LYS A 1 589 ? -6.968 22.218 49.216 1.00 82.25 589 LYS A C 1
ATOM 4684 O O . LYS A 1 589 ? -5.781 22.307 48.929 1.00 82.25 589 LYS A O 1
ATOM 4689 N N . ASN A 1 590 ? -7.704 23.270 49.582 1.00 79.44 590 ASN A N 1
ATOM 4690 C CA . ASN A 1 590 ? -7.273 24.679 49.611 1.00 79.44 590 ASN A CA 1
ATOM 4691 C C . ASN A 1 590 ? -7.033 25.361 48.253 1.00 79.44 590 ASN A C 1
ATOM 4693 O O . ASN A 1 590 ? -6.684 26.541 48.246 1.00 79.44 590 ASN A O 1
ATOM 4697 N N . ASP A 1 591 ? -7.293 24.692 47.130 1.00 86.56 591 ASP A N 1
ATOM 4698 C CA . ASP A 1 591 ? -7.163 25.293 45.802 1.00 86.56 591 ASP A CA 1
ATOM 4699 C C . ASP A 1 591 ? -8.538 25.609 45.182 1.00 86.56 591 ASP A C 1
ATOM 4701 O O . ASP A 1 591 ? -9.489 24.840 45.359 1.00 86.56 591 ASP A O 1
ATOM 4705 N N . PRO A 1 592 ? -8.673 26.730 44.448 1.00 85.38 592 PRO A N 1
ATOM 4706 C CA . PRO A 1 592 ? -9.910 27.108 43.776 1.00 85.38 592 PRO A CA 1
ATOM 4707 C C . PRO A 1 592 ? -10.086 26.397 42.428 1.00 85.38 592 PRO A C 1
ATOM 4709 O O . PRO A 1 592 ? -9.192 26.373 41.576 1.00 85.38 592 PRO A O 1
ATOM 4712 N N . TYR A 1 593 ? -11.288 25.881 42.190 1.00 86.75 593 TYR A N 1
ATOM 4713 C CA . TYR A 1 593 ? -11.676 25.226 40.946 1.00 86.75 593 TYR A CA 1
ATOM 4714 C C . TYR A 1 593 ? -13.061 25.657 40.464 1.00 86.75 593 TYR A C 1
ATOM 4716 O O . TYR A 1 593 ? -13.878 26.149 41.244 1.00 86.75 593 TYR A O 1
ATOM 4724 N N . HIS A 1 594 ? -13.348 25.424 39.180 1.00 85.38 594 HIS A N 1
ATOM 4725 C CA . HIS A 1 594 ? -14.728 25.453 38.714 1.00 85.38 594 HIS A CA 1
ATOM 4726 C C . HIS A 1 594 ? -15.513 24.268 39.301 1.00 85.38 594 HIS A C 1
ATOM 4728 O O . HIS A 1 594 ? -14.979 23.152 39.345 1.00 85.38 594 HIS A O 1
ATOM 4734 N N . PRO A 1 595 ? -16.762 24.485 39.748 1.00 85.44 595 PRO A N 1
ATOM 4735 C CA . PRO A 1 595 ? -17.602 23.407 40.264 1.00 85.44 595 PRO A CA 1
ATOM 4736 C C . PRO A 1 595 ? -17.915 22.296 39.242 1.00 85.44 595 PRO A C 1
ATOM 4738 O O . PRO A 1 595 ? -17.939 21.121 39.606 1.00 85.44 595 PRO A O 1
ATOM 4741 N N . ASP A 1 596 ? -18.060 22.652 37.961 1.00 82.12 596 ASP A N 1
ATOM 4742 C CA . ASP A 1 596 ? -18.363 21.750 36.832 1.00 82.12 596 ASP A CA 1
ATOM 4743 C C . ASP A 1 596 ? -17.287 20.675 36.577 1.00 82.12 596 ASP A C 1
ATOM 4745 O O . ASP A 1 596 ? -17.542 19.638 35.969 1.00 82.12 596 ASP A O 1
ATOM 4749 N N . HIS A 1 597 ? -16.064 20.888 37.063 1.00 85.75 597 HIS A N 1
ATOM 4750 C CA . HIS A 1 597 ? -14.956 19.954 36.906 1.00 85.75 597 HIS A CA 1
ATOM 4751 C C . HIS A 1 597 ? -15.049 18.716 37.794 1.00 85.75 597 HIS A C 1
ATOM 4753 O O . HIS A 1 597 ? -14.222 17.806 37.626 1.00 85.75 597 HIS A O 1
ATOM 4759 N N . PHE A 1 598 ? -15.983 18.702 38.746 1.00 86.31 598 PHE A N 1
ATOM 4760 C CA . PHE A 1 598 ? -16.130 17.640 39.725 1.00 86.31 598 PHE A CA 1
ATOM 4761 C C . PHE A 1 598 ? -17.567 17.126 39.786 1.00 86.31 598 PHE A C 1
ATOM 4763 O O . PHE A 1 598 ? -18.541 17.875 39.733 1.00 86.31 598 PHE A O 1
ATOM 4770 N N . ASN A 1 599 ? -17.685 15.816 39.982 1.00 88.75 599 ASN A N 1
ATOM 4771 C CA . ASN A 1 599 ? -18.947 15.122 40.192 1.00 88.75 599 ASN A CA 1
ATOM 4772 C C . ASN A 1 599 ? -19.007 14.595 41.629 1.00 88.75 599 ASN A C 1
ATOM 4774 O O . ASN A 1 599 ? -17.995 14.201 42.207 1.00 88.75 599 ASN A O 1
ATOM 4778 N N . CYS A 1 600 ? -20.202 14.572 42.217 1.00 87.88 600 CYS A N 1
ATOM 4779 C CA . CYS A 1 600 ? -20.413 14.043 43.558 1.00 87.88 600 CYS A CA 1
ATOM 4780 C C . CYS A 1 600 ? -20.074 12.551 43.611 1.00 87.88 600 CYS A C 1
ATOM 4782 O O . CYS A 1 600 ? -20.694 11.769 42.892 1.00 87.88 600 CYS A O 1
ATOM 4784 N N . ASN A 1 601 ? -19.211 12.138 44.545 1.00 85.19 601 ASN A N 1
ATOM 4785 C CA . ASN A 1 601 ? -18.819 10.730 44.671 1.00 85.19 601 ASN A CA 1
ATOM 4786 C C . ASN A 1 601 ? -20.005 9.782 44.968 1.00 85.19 601 ASN A C 1
ATOM 4788 O O . ASN A 1 601 ? -20.000 8.624 44.573 1.00 85.19 601 ASN A O 1
ATOM 4792 N N . ASN A 1 602 ? -21.064 10.278 45.620 1.00 81.81 602 ASN A N 1
ATOM 4793 C CA . ASN A 1 602 ? -22.227 9.458 45.974 1.00 81.81 602 ASN A CA 1
ATOM 4794 C C . ASN A 1 602 ? -23.313 9.386 44.880 1.00 81.81 602 ASN A C 1
ATOM 4796 O O . ASN A 1 602 ? -23.939 8.347 44.708 1.00 81.81 602 ASN A O 1
ATOM 4800 N N . CYS A 1 603 ? -23.593 10.483 44.165 1.00 84.06 603 CYS A N 1
ATOM 4801 C CA . CYS A 1 603 ? -24.715 10.543 43.209 1.00 84.06 603 CYS A CA 1
ATOM 4802 C C . CYS A 1 603 ? -24.321 10.866 41.762 1.00 84.06 603 CYS A C 1
ATOM 4804 O O . CYS A 1 603 ? -25.202 10.936 40.908 1.00 84.06 603 CYS A O 1
ATOM 4806 N N . GLY A 1 604 ? -23.039 11.113 41.485 1.00 82.25 604 GLY A N 1
ATOM 4807 C CA . GLY A 1 604 ? -22.508 11.390 40.147 1.00 82.25 604 GLY A CA 1
ATOM 4808 C C . GLY A 1 604 ? -22.897 12.744 39.539 1.00 82.25 604 GLY A C 1
ATOM 4809 O O . GLY A 1 604 ? -22.390 13.098 38.478 1.00 82.25 604 GLY A O 1
ATOM 4810 N N . LYS A 1 605 ? -23.770 13.528 40.186 1.00 85.88 605 LYS A N 1
ATOM 4811 C CA . LYS A 1 605 ? -24.172 14.857 39.696 1.00 85.88 605 LYS A CA 1
ATOM 4812 C C . LYS A 1 605 ? -23.017 15.853 39.749 1.00 85.88 605 LYS A C 1
ATOM 4814 O O . LYS A 1 605 ? -22.214 15.797 40.680 1.00 85.88 605 LYS A O 1
ATOM 4819 N N . GLU A 1 606 ? -22.985 16.761 38.779 1.00 84.75 606 GLU A N 1
ATOM 4820 C CA . GLU A 1 606 ? -22.079 17.913 38.759 1.00 84.75 606 GLU A CA 1
ATOM 4821 C C . GLU A 1 606 ? -22.208 18.710 40.059 1.00 84.75 606 GLU A C 1
ATOM 4823 O O . GLU A 1 606 ? -23.308 18.903 40.595 1.00 84.75 606 GLU A O 1
ATOM 4828 N N . LEU A 1 607 ? -21.063 19.088 40.616 1.00 87.19 607 LEU A N 1
ATOM 4829 C CA . LEU A 1 607 ? -20.991 19.809 41.873 1.00 87.19 607 LEU A CA 1
ATOM 4830 C C . LEU A 1 607 ? -21.200 21.308 41.650 1.00 87.19 607 LEU A C 1
ATOM 4832 O O . LEU A 1 607 ? -20.896 21.852 40.596 1.00 87.19 607 LEU A O 1
ATOM 4836 N N . THR A 1 608 ? -21.722 21.978 42.673 1.00 86.06 608 THR A N 1
ATOM 4837 C CA . THR A 1 608 ? -21.809 23.442 42.745 1.00 86.06 608 THR A CA 1
ATOM 4838 C C . THR A 1 608 ? -20.761 23.971 43.728 1.00 86.06 608 THR A C 1
ATOM 4840 O O . THR A 1 608 ? -20.092 23.188 44.409 1.00 86.06 608 THR A O 1
ATOM 4843 N N . ALA A 1 609 ? -20.614 25.296 43.835 1.00 84.06 609 ALA A N 1
ATOM 4844 C CA . ALA A 1 609 ? -19.716 25.926 44.812 1.00 84.06 609 ALA A CA 1
ATOM 4845 C C . ALA A 1 609 ? -20.004 25.499 46.273 1.00 84.06 609 ALA A C 1
ATOM 4847 O O . ALA A 1 609 ? -19.123 25.556 47.127 1.00 84.06 609 ALA A O 1
ATOM 4848 N N . ASP A 1 610 ? -21.214 24.997 46.548 1.00 83.88 610 ASP A N 1
ATOM 4849 C CA . ASP A 1 610 ? -21.649 24.507 47.861 1.00 83.88 610 ASP A CA 1
ATOM 4850 C C . ASP A 1 610 ? -21.206 23.075 48.190 1.00 83.88 610 ASP A C 1
ATOM 4852 O O . ASP A 1 610 ? -21.558 22.548 49.250 1.00 83.88 610 ASP A O 1
ATOM 4856 N N . ALA A 1 611 ? -20.463 22.406 47.307 1.00 85.31 611 ALA A N 1
ATOM 4857 C CA . ALA A 1 611 ? -19.976 21.065 47.593 1.00 85.31 611 ALA A CA 1
ATOM 4858 C C . ALA A 1 611 ? -19.046 21.043 48.823 1.00 85.31 611 ALA A C 1
ATOM 4860 O O . ALA A 1 611 ? -18.434 22.043 49.211 1.00 85.31 611 ALA A O 1
ATOM 4861 N N . ARG A 1 612 ? -19.000 19.892 49.497 1.00 85.00 612 ARG A N 1
ATOM 4862 C CA . ARG A 1 612 ? -18.269 19.701 50.754 1.00 85.00 612 ARG A CA 1
ATOM 4863 C C . ARG A 1 612 ? -17.282 18.555 50.623 1.00 85.00 612 ARG A C 1
ATOM 4865 O O . ARG A 1 612 ? -17.608 17.503 50.073 1.00 85.00 612 ARG A O 1
ATOM 4872 N N . GLU A 1 613 ? -16.086 18.773 51.152 1.00 85.81 613 GLU A N 1
ATOM 4873 C CA . GLU A 1 613 ? -15.048 17.756 51.260 1.00 85.81 613 GLU A CA 1
ATOM 4874 C C . GLU A 1 613 ? -15.243 16.953 52.552 1.00 85.81 613 GLU A C 1
ATOM 4876 O O . GLU A 1 613 ? -15.303 17.517 53.645 1.00 85.81 613 GLU A O 1
ATOM 4881 N N . LEU A 1 614 ? -15.316 15.627 52.436 1.00 80.62 614 LEU A N 1
ATOM 4882 C CA . LEU A 1 614 ? -15.334 14.711 53.573 1.00 80.62 614 LEU A CA 1
ATOM 4883 C C . LEU A 1 614 ? -14.321 13.592 53.319 1.00 80.62 614 LEU A C 1
ATOM 4885 O O . LEU A 1 614 ? -14.428 12.864 52.338 1.00 80.62 614 LEU A O 1
ATOM 4889 N N . LYS A 1 615 ? -13.330 13.451 54.211 1.00 79.31 615 LYS A N 1
ATOM 4890 C CA . LYS A 1 615 ? -12.256 12.436 54.118 1.00 79.31 615 LYS A CA 1
ATOM 4891 C C . LYS A 1 615 ? -11.506 12.428 52.768 1.00 79.31 615 LYS A C 1
ATOM 4893 O O . LYS A 1 615 ? -11.060 11.375 52.323 1.00 79.31 615 LYS A O 1
ATOM 4898 N N . GLY A 1 616 ? -11.341 13.592 52.137 1.00 80.25 616 GLY A N 1
ATOM 4899 C CA . GLY A 1 616 ? -10.612 13.737 50.872 1.00 80.25 616 GLY A CA 1
ATOM 4900 C C . GLY A 1 616 ? -11.442 13.504 49.605 1.00 80.25 616 GLY A C 1
ATOM 4901 O O . GLY A 1 616 ? -10.876 13.529 48.513 1.00 80.25 616 GLY A O 1
ATOM 4902 N N . GLU A 1 617 ? -12.758 13.312 49.728 1.00 85.19 617 GLU A N 1
ATOM 4903 C CA . GLU A 1 617 ? -13.693 13.177 48.606 1.00 85.19 617 GLU A CA 1
ATOM 4904 C C . GLU A 1 617 ? -14.752 14.285 48.622 1.00 85.19 617 GLU A C 1
ATOM 4906 O O . GLU A 1 617 ? -15.118 14.799 49.681 1.00 85.19 617 GLU A O 1
ATOM 4911 N N . LEU A 1 618 ? -15.258 14.648 47.439 1.00 86.06 618 LEU A N 1
ATOM 4912 C CA . LEU A 1 618 ? -16.235 15.722 47.270 1.00 86.06 618 LEU A CA 1
ATOM 4913 C C . LEU A 1 618 ? -17.669 15.190 47.156 1.00 86.06 618 LEU A C 1
ATOM 4915 O O . LEU A 1 618 ? -17.993 14.324 46.333 1.00 86.06 618 LEU A O 1
ATOM 4919 N N . PHE A 1 619 ? -18.559 15.783 47.946 1.00 84.56 619 PHE A N 1
ATOM 4920 C CA . PHE A 1 619 ? -19.981 15.465 47.973 1.00 84.56 619 PHE A CA 1
ATOM 4921 C C . PHE A 1 619 ? -20.819 16.714 47.707 1.00 84.56 619 PHE A C 1
ATOM 4923 O O . PHE A 1 619 ? -20.493 17.806 48.170 1.00 84.56 619 PHE A O 1
ATOM 4930 N N . CYS A 1 620 ? -21.930 16.561 46.982 1.00 86.94 620 CYS A N 1
ATOM 4931 C CA . CYS A 1 620 ? -22.913 17.635 46.893 1.00 86.94 620 CYS A CA 1
ATOM 4932 C C . CYS A 1 620 ? -23.559 17.838 48.266 1.00 86.94 620 CYS A C 1
ATOM 4934 O O . CYS A 1 620 ? -23.699 16.873 49.025 1.00 86.94 620 CYS A O 1
ATOM 4936 N N . LEU A 1 621 ? -23.987 19.065 48.561 1.00 81.06 621 LEU A N 1
ATOM 4937 C CA . LEU A 1 621 ? -24.604 19.416 49.841 1.00 81.06 621 LEU A CA 1
ATOM 4938 C C . LEU A 1 621 ? -25.710 18.415 50.266 1.00 81.06 621 LEU A C 1
ATOM 4940 O O . LEU A 1 621 ? -25.609 17.867 51.360 1.00 81.06 621 LEU A O 1
ATOM 4944 N N . PRO A 1 622 ? -26.647 17.985 49.388 1.00 78.75 622 PRO A N 1
ATOM 4945 C CA . PRO A 1 622 ? -27.651 16.983 49.761 1.00 78.75 622 PRO A CA 1
ATOM 4946 C C . PRO A 1 622 ? -27.093 15.597 50.111 1.00 78.75 622 PRO A C 1
ATOM 4948 O O . PRO A 1 622 ? -27.685 14.882 50.915 1.00 78.75 622 PRO A O 1
ATOM 4951 N N . CYS A 1 623 ? -26.003 15.158 49.470 1.00 78.50 623 CYS A N 1
ATOM 4952 C CA . CYS A 1 623 ? -25.393 13.859 49.774 1.00 78.50 623 CYS A CA 1
ATOM 4953 C C . CYS A 1 623 ? -24.543 13.924 51.037 1.00 78.50 623 CYS A C 1
ATOM 4955 O O . CYS A 1 623 ? -24.573 12.978 51.817 1.00 78.50 623 CYS A O 1
ATOM 4957 N N . HIS A 1 624 ? -23.831 15.031 51.239 1.00 79.75 624 HIS A N 1
ATOM 4958 C CA . HIS A 1 624 ? -23.108 15.308 52.470 1.00 79.75 624 HIS A CA 1
ATOM 4959 C C . HIS A 1 624 ? -24.067 15.321 53.671 1.00 79.75 624 HIS A C 1
ATOM 4961 O O . HIS A 1 624 ? -23.851 14.596 54.639 1.00 79.75 624 HIS A O 1
ATOM 4967 N N . ASP A 1 625 ? -25.186 16.041 53.567 1.00 72.19 625 ASP A N 1
ATOM 4968 C CA . ASP A 1 625 ? -26.171 16.156 54.648 1.00 72.19 625 ASP A CA 1
ATOM 4969 C C . ASP A 1 625 ? -26.855 14.814 54.953 1.00 72.19 625 ASP A C 1
ATOM 4971 O O . ASP A 1 625 ? -27.119 14.485 56.110 1.00 72.19 625 ASP A O 1
ATOM 4975 N N . LYS A 1 626 ? -27.055 13.970 53.932 1.00 68.50 626 LYS A N 1
ATOM 4976 C CA . LYS A 1 626 ? -27.558 12.597 54.102 1.00 68.50 626 LYS A CA 1
ATOM 4977 C C . LYS A 1 626 ? -26.582 11.661 54.817 1.00 68.50 626 LYS A C 1
ATOM 4979 O O . LYS A 1 626 ? -27.040 10.669 55.376 1.00 68.50 626 LYS A O 1
ATOM 4984 N N . MET A 1 627 ? -25.278 11.949 54.852 1.00 65.56 627 MET A N 1
ATOM 4985 C CA . MET A 1 627 ? -24.319 11.136 55.619 1.00 65.56 627 MET A CA 1
ATOM 4986 C C . MET A 1 627 ? -24.451 11.322 57.137 1.00 65.56 627 MET A C 1
ATOM 4988 O O . MET A 1 627 ? -23.991 10.468 57.891 1.00 65.56 627 MET A O 1
ATOM 4992 N N . GLY A 1 628 ? -25.106 12.398 57.587 1.00 61.22 628 GLY A N 1
ATOM 4993 C CA . GLY A 1 628 ? -25.505 12.588 58.984 1.00 61.22 628 GLY A CA 1
ATOM 4994 C C . GLY A 1 628 ? -26.821 11.893 59.356 1.00 61.22 628 GLY A C 1
ATOM 4995 O O . GLY A 1 628 ? -27.199 11.898 60.527 1.00 61.22 628 GLY A O 1
ATOM 4996 N N . VAL A 1 629 ? -27.528 11.298 58.385 1.00 67.00 629 VAL A N 1
ATOM 4997 C CA . VAL A 1 629 ? -28.833 10.667 58.608 1.00 67.00 629 VAL A CA 1
ATOM 4998 C C . VAL A 1 629 ? -28.636 9.183 58.945 1.00 67.00 629 VAL A C 1
ATOM 5000 O O . VAL A 1 629 ? -28.077 8.438 58.135 1.00 67.00 629 VAL A O 1
ATOM 5003 N N . PRO A 1 630 ? -29.089 8.718 60.124 1.00 68.69 630 PRO A N 1
ATOM 5004 C CA . PRO A 1 630 ? -28.885 7.342 60.561 1.00 68.69 630 PRO A CA 1
ATOM 5005 C C . PRO A 1 630 ? -29.552 6.351 59.597 1.00 68.69 630 PRO A C 1
ATOM 5007 O O . PRO A 1 630 ? -30.695 6.545 59.190 1.00 68.69 630 PRO A O 1
ATOM 5010 N N . ILE A 1 631 ? -28.846 5.283 59.213 1.00 77.38 631 ILE A N 1
ATOM 5011 C CA . ILE A 1 631 ? -29.335 4.291 58.239 1.00 77.38 631 ILE A CA 1
ATOM 5012 C C . ILE A 1 631 ? -29.933 3.095 58.981 1.00 77.38 631 ILE A C 1
ATOM 5014 O O . ILE A 1 631 ? -29.290 2.501 59.847 1.00 77.38 631 ILE A O 1
ATOM 5018 N N . CYS A 1 632 ? -31.152 2.695 58.612 1.00 82.94 632 CYS A N 1
ATOM 5019 C CA . CYS A 1 632 ? -31.814 1.554 59.239 1.00 82.94 632 CYS A CA 1
ATOM 5020 C C . CYS A 1 632 ? -31.116 0.220 58.906 1.00 82.94 632 CYS A C 1
ATOM 5022 O O . CYS A 1 632 ? -31.011 -0.164 57.741 1.00 82.94 632 CYS A O 1
ATOM 5024 N N . GLY A 1 633 ? -30.737 -0.539 59.939 1.00 78.31 633 GLY A N 1
ATOM 5025 C CA . GLY A 1 633 ? -30.086 -1.849 59.843 1.00 78.31 633 GLY A CA 1
ATOM 5026 C C . GLY A 1 633 ? -30.917 -2.951 59.174 1.00 78.31 633 GLY A C 1
ATOM 5027 O O . GLY A 1 633 ? -30.342 -3.956 58.763 1.00 78.31 633 GLY A O 1
ATOM 5028 N N . ALA A 1 634 ? -32.234 -2.756 59.027 1.00 80.25 634 ALA A N 1
ATOM 5029 C CA . ALA A 1 634 ? -33.127 -3.668 58.310 1.00 80.25 634 ALA A CA 1
ATOM 5030 C C . ALA A 1 634 ? -33.298 -3.270 56.833 1.00 80.25 634 ALA A C 1
ATOM 5032 O O . ALA A 1 634 ? -32.937 -4.033 55.942 1.00 80.25 634 ALA A O 1
ATOM 5033 N N . CYS A 1 635 ? -33.818 -2.067 56.555 1.00 81.56 635 CYS A N 1
ATOM 5034 C CA . CYS A 1 635 ? -34.215 -1.668 55.197 1.00 81.56 635 CYS A CA 1
ATOM 5035 C C . CYS A 1 635 ? -33.152 -0.874 54.420 1.00 81.56 635 CYS A C 1
ATOM 5037 O O . CYS A 1 635 ? -33.383 -0.536 53.262 1.00 81.56 635 CYS A O 1
ATOM 5039 N N . ARG A 1 636 ? -32.015 -0.536 55.049 1.00 78.44 636 ARG A N 1
ATOM 5040 C CA . ARG A 1 636 ? -30.897 0.228 54.460 1.00 78.44 636 ARG A CA 1
ATOM 5041 C C . ARG A 1 636 ? -31.284 1.596 53.869 1.00 78.44 636 ARG A C 1
ATOM 5043 O O . ARG A 1 636 ? -30.617 2.085 52.964 1.00 78.44 636 ARG A O 1
ATOM 5050 N N . ARG A 1 637 ? -32.353 2.220 54.378 1.00 78.06 637 ARG A N 1
ATOM 5051 C CA . ARG A 1 637 ? -32.796 3.575 53.991 1.00 78.06 637 ARG A CA 1
ATOM 5052 C C . ARG A 1 637 ? -32.475 4.594 55.098 1.00 78.06 637 ARG A C 1
ATOM 5054 O O . ARG A 1 637 ? -32.393 4.173 56.259 1.00 78.06 637 ARG A O 1
ATOM 5061 N N . PRO A 1 638 ? -32.290 5.887 54.760 1.00 76.56 638 PRO A N 1
ATOM 5062 C CA . PRO A 1 638 ? -32.116 6.954 55.745 1.00 76.56 638 PRO A CA 1
ATOM 5063 C C . PRO A 1 638 ? -33.351 7.066 56.647 1.00 76.56 638 PRO A C 1
ATOM 5065 O O . PRO A 1 638 ? -34.479 7.020 56.157 1.00 76.56 638 PRO A O 1
ATOM 5068 N N . ILE A 1 639 ? -33.135 7.192 57.954 1.00 77.50 639 ILE A N 1
ATOM 5069 C CA . ILE A 1 639 ? -34.190 7.367 58.953 1.00 77.50 639 ILE A CA 1
ATOM 5070 C C . ILE A 1 639 ? -34.454 8.869 59.102 1.00 77.50 639 ILE A C 1
ATOM 5072 O O . ILE A 1 639 ? -33.724 9.570 59.796 1.00 77.50 639 ILE A O 1
ATOM 5076 N N . GLU A 1 640 ? -35.521 9.363 58.480 1.00 70.00 640 GLU A N 1
ATOM 5077 C CA . GLU A 1 640 ? -35.923 10.783 58.522 1.00 70.00 640 GLU A CA 1
ATOM 5078 C C . GLU A 1 640 ? -36.773 11.130 59.773 1.00 70.00 640 GLU A C 1
ATOM 5080 O O . GLU A 1 640 ? -37.483 12.130 59.809 1.00 70.00 640 GLU A O 1
ATOM 5085 N N . GLY A 1 641 ? -36.714 10.302 60.826 1.00 72.12 641 GLY A N 1
ATOM 5086 C CA . GLY A 1 641 ? -37.562 10.417 62.018 1.00 72.12 641 GLY A CA 1
ATOM 5087 C C . GLY A 1 641 ? -36.985 9.742 63.267 1.00 72.12 641 GLY A C 1
ATOM 5088 O O . GLY A 1 641 ? -35.776 9.721 63.484 1.00 72.12 641 GLY A O 1
ATOM 5089 N N . ARG A 1 642 ? -37.850 9.191 64.133 1.00 73.88 642 ARG A N 1
ATOM 5090 C CA . ARG A 1 642 ? -37.418 8.537 65.384 1.00 73.88 642 ARG A CA 1
ATOM 5091 C C . ARG A 1 642 ? -36.520 7.327 65.098 1.00 73.88 642 ARG A C 1
ATOM 5093 O O . ARG A 1 642 ? -36.928 6.397 64.404 1.00 73.88 642 ARG A O 1
ATOM 5100 N N . VAL A 1 643 ? -35.330 7.332 65.696 1.00 81.88 643 VAL A N 1
ATOM 5101 C CA . VAL A 1 643 ? -34.339 6.256 65.595 1.00 81.88 643 VAL A CA 1
ATOM 5102 C C . VAL A 1 643 ? -34.380 5.357 66.828 1.00 81.88 643 VAL A C 1
ATOM 5104 O O . VAL A 1 643 ? -34.445 5.834 67.961 1.00 81.88 643 VAL A O 1
ATOM 5107 N N . VAL A 1 644 ? -34.319 4.044 66.612 1.00 83.06 644 VAL A N 1
ATOM 5108 C CA . VAL A 1 644 ? -34.067 3.064 67.673 1.00 83.06 644 VAL A CA 1
ATOM 5109 C C . VAL A 1 644 ? -32.600 2.664 67.608 1.00 83.06 644 VAL A C 1
ATOM 5111 O O . VAL A 1 644 ? -32.160 2.099 66.610 1.00 83.06 644 VAL A O 1
ATOM 5114 N N . ASN A 1 645 ? -31.847 2.946 68.669 1.00 84.31 645 ASN A N 1
ATOM 5115 C CA . ASN A 1 645 ? -30.469 2.486 68.822 1.00 84.31 645 ASN A CA 1
ATOM 5116 C C . ASN A 1 645 ? -30.480 1.189 69.637 1.00 84.31 645 ASN A C 1
ATOM 5118 O O . ASN A 1 645 ? -30.755 1.212 70.835 1.00 84.31 645 ASN A O 1
ATOM 5122 N N . ALA A 1 646 ? -30.210 0.058 68.990 1.00 78.88 646 ALA A N 1
ATOM 5123 C CA . ALA A 1 646 ? -30.190 -1.249 69.640 1.00 78.88 646 ALA A CA 1
ATOM 5124 C C . ALA A 1 646 ? -29.235 -2.198 68.907 1.00 78.88 646 ALA A C 1
ATOM 5126 O O . ALA A 1 646 ? -29.096 -2.126 67.683 1.00 78.88 646 ALA A O 1
ATOM 5127 N N . MET A 1 647 ? -28.580 -3.096 69.650 1.00 77.88 647 MET A N 1
ATOM 5128 C CA . MET A 1 647 ? -27.673 -4.117 69.097 1.00 77.88 647 MET A CA 1
ATOM 5129 C C . MET A 1 647 ? -26.526 -3.536 68.246 1.00 77.88 647 MET A C 1
ATOM 5131 O O . MET A 1 647 ? -26.175 -4.068 67.192 1.00 77.88 647 MET A O 1
ATOM 5135 N N . GLY A 1 648 ? -25.991 -2.378 68.654 1.00 76.44 648 GLY A N 1
ATOM 5136 C CA . GLY A 1 648 ? -24.918 -1.677 67.934 1.00 76.44 648 GLY A CA 1
ATOM 5137 C C . GLY A 1 648 ? -25.317 -1.109 66.564 1.00 76.44 648 GLY A C 1
ATOM 5138 O O . GLY A 1 648 ? -24.443 -0.726 65.791 1.00 76.44 648 GLY A O 1
ATOM 5139 N N . LYS A 1 649 ? -26.617 -1.061 66.241 1.00 84.81 649 LYS A N 1
ATOM 5140 C CA . LYS A 1 649 ? -27.161 -0.545 64.976 1.00 84.81 649 LYS A CA 1
ATOM 5141 C C . LYS A 1 649 ? -28.324 0.415 65.224 1.00 84.81 649 LYS A C 1
ATOM 5143 O O . LYS A 1 649 ? -28.868 0.499 66.326 1.00 84.81 649 LYS A O 1
ATOM 5148 N N . GLN A 1 650 ? -28.700 1.132 64.172 1.00 85.81 650 GLN A N 1
ATOM 5149 C CA . GLN A 1 650 ? -29.805 2.086 64.172 1.00 85.81 650 GLN A CA 1
ATOM 5150 C C . GLN A 1 650 ? -30.957 1.527 63.340 1.00 85.81 650 GLN A C 1
ATOM 5152 O O . GLN A 1 650 ? -30.727 0.902 62.307 1.00 85.81 650 GLN A O 1
ATOM 5157 N N . TRP A 1 651 ? -32.197 1.706 63.784 1.00 88.12 651 TRP A N 1
ATOM 5158 C CA . TRP A 1 651 ? -33.369 1.076 63.173 1.00 88.12 651 TRP A CA 1
ATOM 5159 C C . TRP A 1 651 ? -34.544 2.049 63.093 1.00 88.12 651 TRP A C 1
ATOM 5161 O O . TRP A 1 651 ? -34.688 2.922 63.950 1.00 88.12 651 TRP A O 1
ATOM 5171 N N . HIS A 1 652 ? -35.423 1.859 62.106 1.00 84.94 652 HIS A N 1
ATOM 5172 C CA . HIS A 1 652 ? -36.773 2.410 62.193 1.00 84.94 652 HIS A CA 1
ATOM 5173 C C . HIS A 1 652 ? -37.514 1.754 63.361 1.00 84.94 652 HIS A C 1
ATOM 5175 O O . HIS A 1 652 ? -37.341 0.560 63.617 1.00 84.94 652 HIS A O 1
ATOM 5181 N N . VAL A 1 653 ? -38.382 2.519 64.025 1.00 84.62 653 VAL A N 1
ATOM 5182 C CA . VAL A 1 653 ? -39.230 2.036 65.130 1.00 84.62 653 VAL A CA 1
ATOM 5183 C C . VAL A 1 653 ? -40.047 0.797 64.731 1.00 84.62 653 VAL A C 1
ATOM 5185 O O . VAL A 1 653 ? -40.209 -0.116 65.535 1.00 84.62 653 VAL A O 1
ATOM 5188 N N . GLU A 1 654 ? -40.505 0.741 63.481 1.00 84.31 654 GLU A N 1
ATOM 5189 C CA . GLU A 1 654 ? -41.265 -0.380 62.909 1.00 84.31 654 GLU A CA 1
ATOM 5190 C C . GLU A 1 654 ? -40.404 -1.592 62.522 1.00 84.31 654 GLU A C 1
ATOM 5192 O O . GLU A 1 654 ? -40.902 -2.711 62.489 1.00 84.31 654 GLU A O 1
ATOM 5197 N N . HIS A 1 655 ? -39.108 -1.396 62.266 1.00 85.88 655 HIS A N 1
ATOM 5198 C CA . HIS A 1 655 ? -38.212 -2.461 61.804 1.00 85.88 655 HIS A CA 1
ATOM 5199 C C . HIS A 1 655 ? -37.435 -3.146 62.931 1.00 85.88 655 HIS A C 1
ATOM 5201 O O . HIS A 1 655 ? -36.800 -4.175 62.698 1.00 85.88 655 HIS A O 1
ATOM 5207 N N . PHE A 1 656 ? -37.459 -2.600 64.148 1.00 90.25 656 PHE A N 1
ATOM 5208 C CA . PHE A 1 656 ? -36.880 -3.266 65.310 1.00 90.25 656 PHE A CA 1
ATOM 5209 C C . PHE A 1 656 ? -37.911 -4.215 65.935 1.00 90.25 656 PHE A C 1
ATOM 5211 O O . PHE A 1 656 ? -38.700 -3.826 66.801 1.00 90.25 656 PHE A O 1
ATOM 5218 N N . VAL A 1 657 ? -37.917 -5.460 65.451 1.00 88.50 657 VAL A N 1
ATOM 5219 C CA . VAL A 1 657 ? -38.934 -6.483 65.741 1.00 88.50 657 VAL A CA 1
ATOM 5220 C C . VAL A 1 657 ? -38.353 -7.717 66.433 1.00 88.50 657 VAL A C 1
ATOM 5222 O O . VAL A 1 657 ? -37.162 -8.011 66.325 1.00 88.50 657 VAL A O 1
ATOM 5225 N N . CYS A 1 658 ? -39.200 -8.474 67.135 1.00 88.69 658 CYS A N 1
ATOM 5226 C CA . CYS A 1 658 ? -38.803 -9.762 67.702 1.00 88.69 658 CYS A CA 1
ATOM 5227 C C . CYS A 1 658 ? -38.577 -10.807 66.600 1.00 88.69 658 CYS A C 1
ATOM 5229 O O . CYS A 1 658 ? -39.478 -11.076 65.813 1.00 88.69 658 CYS A O 1
ATOM 5231 N N . ALA A 1 659 ? -37.435 -11.497 66.626 1.00 85.81 659 ALA A N 1
ATOM 5232 C CA . ALA A 1 659 ? -37.060 -12.510 65.635 1.00 85.81 659 ALA A CA 1
ATOM 5233 C C . ALA A 1 659 ? -38.001 -13.732 65.551 1.00 85.81 659 ALA A C 1
ATOM 5235 O O . ALA A 1 659 ? -37.888 -14.515 64.616 1.00 85.81 659 ALA A O 1
ATOM 5236 N N . LYS A 1 660 ? -38.904 -13.928 66.526 1.00 83.75 660 LYS A N 1
ATOM 5237 C CA . LYS A 1 660 ? -39.851 -15.057 66.543 1.00 83.75 660 LYS A CA 1
ATOM 5238 C C . LYS A 1 660 ? -41.289 -14.672 66.195 1.00 83.75 660 LYS A C 1
ATOM 5240 O O . LYS A 1 660 ? -41.982 -15.473 65.585 1.00 83.75 660 LYS A O 1
ATOM 5245 N N . CYS A 1 661 ? -41.762 -13.498 66.613 1.00 85.38 661 CYS A N 1
ATOM 5246 C CA . CYS A 1 661 ? -43.144 -13.073 66.352 1.00 85.38 661 CYS A CA 1
ATOM 5247 C C . CYS A 1 661 ? -43.274 -11.863 65.436 1.00 85.38 661 CYS A C 1
ATOM 5249 O O . CYS A 1 661 ? -44.398 -11.438 65.193 1.00 85.38 661 CYS A O 1
ATOM 5251 N N . GLU A 1 662 ? -42.154 -11.289 64.996 1.00 84.88 662 GLU A N 1
ATOM 5252 C CA . GLU A 1 662 ? -42.077 -10.176 64.041 1.00 84.88 662 GLU A CA 1
ATOM 5253 C C . GLU A 1 662 ? -42.822 -8.905 64.480 1.00 84.88 662 GLU A C 1
ATOM 5255 O O . GLU A 1 662 ? -42.967 -7.954 63.718 1.00 84.88 662 GLU A O 1
ATOM 5260 N N . LYS A 1 663 ? -43.245 -8.836 65.747 1.00 85.12 663 LYS A N 1
ATOM 5261 C CA . LYS A 1 663 ? -43.877 -7.646 66.314 1.00 85.12 663 LYS A CA 1
ATOM 5262 C C . LYS A 1 663 ? -42.813 -6.609 66.690 1.00 85.12 663 LYS A C 1
ATOM 5264 O O . LYS A 1 663 ? -41.825 -6.988 67.335 1.00 85.12 663 LYS A O 1
ATOM 5269 N N . PRO A 1 664 ? -43.005 -5.325 66.334 1.00 84.94 664 PRO A N 1
ATOM 5270 C CA . PRO A 1 664 ? -42.096 -4.253 66.717 1.00 84.94 664 PRO A CA 1
ATOM 5271 C C . PRO A 1 664 ? -42.104 -4.054 68.227 1.00 84.94 664 PRO A C 1
ATOM 5273 O O . PRO A 1 664 ? -43.148 -4.137 68.874 1.00 84.94 664 PRO A O 1
ATOM 5276 N N . PHE A 1 665 ? -40.930 -3.777 68.795 1.00 84.62 665 PHE A N 1
ATOM 5277 C CA . PHE A 1 665 ? -40.810 -3.591 70.239 1.00 84.62 665 PHE A CA 1
ATOM 5278 C C . PHE A 1 665 ? -41.444 -2.284 70.714 1.00 84.62 665 PHE A C 1
ATOM 5280 O O . PHE A 1 665 ? -41.854 -2.224 71.861 1.00 84.62 665 PHE A O 1
ATOM 5287 N N . LEU A 1 666 ? -41.535 -1.241 69.877 1.00 81.50 666 LEU A N 1
ATOM 5288 C CA . LEU A 1 666 ? -42.161 0.054 70.216 1.00 81.50 666 LEU A CA 1
ATOM 5289 C C . LEU A 1 666 ? -41.713 0.650 71.577 1.00 81.50 666 LEU A C 1
ATOM 5291 O O . LEU A 1 666 ? -42.464 1.374 72.221 1.00 81.50 666 LEU A O 1
ATOM 5295 N N . GLY A 1 667 ? -40.487 0.347 72.023 1.00 71.81 667 GLY A N 1
ATOM 5296 C CA . GLY A 1 667 ? -39.948 0.767 73.326 1.00 71.81 667 GLY A CA 1
ATOM 5297 C C . GLY A 1 667 ? -40.078 -0.258 74.464 1.00 71.81 667 GLY A C 1
ATOM 5298 O O . GLY A 1 667 ? -39.510 -0.045 75.533 1.00 71.81 667 GLY A O 1
ATOM 5299 N N . HIS A 1 668 ? -40.756 -1.388 74.253 1.00 78.31 668 HIS A N 1
ATOM 5300 C CA . HIS A 1 668 ? -40.744 -2.524 75.176 1.00 78.31 668 HIS A CA 1
ATOM 5301 C C . HIS A 1 668 ? -39.347 -3.164 75.272 1.00 78.31 668 HIS A C 1
ATOM 5303 O O . HIS A 1 668 ? -38.545 -3.116 74.334 1.00 78.31 668 HIS A O 1
ATOM 5309 N N . ARG A 1 669 ? -39.056 -3.783 76.426 1.00 79.81 669 ARG A N 1
ATOM 5310 C CA . ARG A 1 669 ? -37.785 -4.479 76.678 1.00 79.81 669 ARG A CA 1
ATOM 5311 C C . ARG A 1 669 ? -37.556 -5.592 75.650 1.00 79.81 669 ARG A C 1
ATOM 5313 O O . ARG A 1 669 ? -38.457 -6.374 75.348 1.00 79.81 669 ARG A O 1
ATOM 5320 N N . HIS A 1 670 ? -36.325 -5.671 75.158 1.00 85.38 670 HIS A N 1
ATOM 5321 C CA . HIS A 1 670 ? -35.851 -6.712 74.252 1.00 85.38 670 HIS A CA 1
ATOM 5322 C C . HIS A 1 670 ? -34.664 -7.444 74.884 1.00 85.38 670 HIS A C 1
ATOM 5324 O O . HIS A 1 670 ? -33.939 -6.877 75.700 1.00 85.38 670 HIS A O 1
ATOM 5330 N N . TYR A 1 671 ? -34.468 -8.698 74.489 1.00 85.19 671 TYR A N 1
ATOM 5331 C CA . TYR A 1 671 ? -33.400 -9.562 74.982 1.00 85.19 671 TYR A CA 1
ATOM 5332 C C . TYR A 1 671 ? -32.581 -10.070 73.799 1.00 85.19 671 TYR A C 1
ATOM 5334 O O . TYR A 1 671 ? -33.132 -10.635 72.852 1.00 85.19 671 TYR A O 1
ATOM 5342 N N . GLU A 1 672 ? -31.269 -9.856 73.838 1.00 82.50 672 GLU A N 1
ATOM 5343 C CA . GLU A 1 672 ? -30.359 -10.204 72.748 1.00 82.50 672 GLU A CA 1
ATOM 5344 C C . GLU A 1 672 ? -29.726 -11.587 72.952 1.00 82.50 672 GLU A C 1
ATOM 5346 O O . GLU A 1 672 ? -29.195 -11.903 74.019 1.00 82.50 672 GLU A O 1
ATOM 5351 N N . ARG A 1 673 ? -29.722 -12.414 71.899 1.00 78.88 673 ARG A N 1
ATOM 5352 C CA . ARG A 1 673 ? -28.919 -13.643 71.852 1.00 78.88 673 ARG A CA 1
ATOM 5353 C C . ARG A 1 673 ? -28.422 -13.905 70.432 1.00 78.88 673 ARG A C 1
ATOM 5355 O O . ARG A 1 673 ? -29.223 -13.941 69.503 1.00 78.88 673 ARG A O 1
ATOM 5362 N N . LYS A 1 674 ? -27.108 -14.126 70.271 1.00 78.75 674 LYS A N 1
AT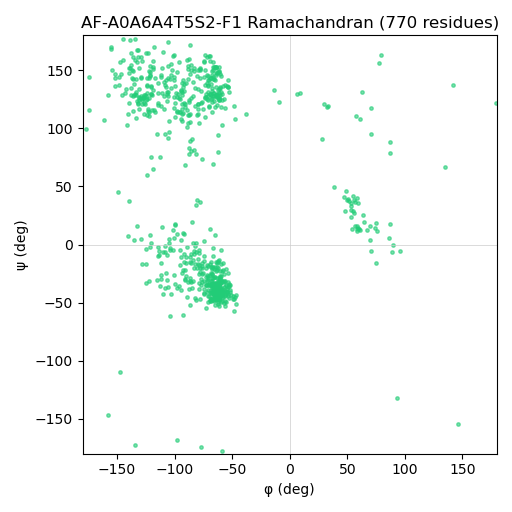OM 5363 C CA . LYS A 1 674 ? -26.442 -14.383 68.973 1.00 78.75 674 LYS A CA 1
ATOM 5364 C C . LYS A 1 674 ? -26.776 -13.335 67.890 1.00 78.75 674 LYS A C 1
ATOM 5366 O O . LYS A 1 674 ? -26.956 -13.688 66.730 1.00 78.75 674 LYS A O 1
ATOM 5371 N N . GLY A 1 675 ? -26.895 -12.060 68.266 1.00 78.69 675 GLY A N 1
ATOM 5372 C CA . GLY A 1 675 ? -27.196 -10.985 67.317 1.00 78.69 675 GLY A CA 1
ATOM 5373 C C . GLY A 1 675 ? -28.652 -10.932 66.834 1.00 78.69 675 GLY A C 1
ATOM 5374 O O . GLY A 1 675 ? -28.922 -10.268 65.837 1.00 78.69 675 GLY A O 1
ATOM 5375 N N . LEU A 1 676 ? -29.595 -11.571 67.542 1.00 84.88 676 LEU A N 1
ATOM 5376 C CA . LEU A 1 676 ? -31.042 -11.439 67.314 1.00 84.88 676 LEU A CA 1
ATOM 5377 C C . LEU A 1 676 ? -31.774 -10.949 68.574 1.00 84.88 676 LEU A C 1
ATOM 5379 O O . LEU A 1 676 ? -31.428 -11.351 69.688 1.00 84.88 676 LEU A O 1
ATOM 5383 N N . ALA A 1 677 ? -32.797 -10.107 68.390 1.00 85.75 677 ALA A N 1
ATOM 5384 C CA . ALA A 1 677 ? -33.642 -9.583 69.464 1.00 85.75 677 ALA A CA 1
ATOM 5385 C C . ALA A 1 677 ? -34.909 -10.430 69.664 1.00 85.75 677 ALA A C 1
ATOM 5387 O O . ALA A 1 677 ? -35.654 -10.711 68.723 1.00 85.75 677 ALA A O 1
ATOM 5388 N N . TYR A 1 678 ? -35.197 -10.784 70.914 1.00 85.69 678 TYR A N 1
ATOM 5389 C CA . TYR A 1 678 ? -36.387 -11.527 71.329 1.00 85.69 678 TYR A CA 1
ATOM 5390 C C . TYR A 1 678 ? -37.199 -10.717 72.346 1.00 85.69 678 TYR A C 1
ATOM 5392 O O . TYR A 1 678 ? -36.634 -9.961 73.135 1.00 85.69 678 TYR A O 1
ATOM 5400 N N . CYS A 1 679 ? -38.525 -10.868 72.351 1.00 85.81 679 CYS A N 1
ATOM 5401 C CA . CYS A 1 679 ? -39.341 -10.379 73.464 1.00 85.81 679 CYS A CA 1
ATOM 5402 C C . CYS A 1 679 ? -39.183 -11.290 74.681 1.00 85.81 679 CYS A C 1
ATOM 5404 O O . CYS A 1 679 ? -38.821 -12.457 74.538 1.00 85.81 679 CYS A O 1
ATOM 5406 N N . GLU A 1 680 ? -39.479 -10.761 75.866 1.00 80.88 680 GLU A N 1
ATOM 5407 C CA . GLU A 1 680 ? -39.326 -11.457 77.150 1.00 80.88 680 GLU A CA 1
ATOM 5408 C C . GLU A 1 680 ? -39.937 -12.864 77.143 1.00 80.88 680 GLU A C 1
ATOM 5410 O O . GLU A 1 680 ? -39.279 -13.844 77.486 1.00 80.88 680 GLU A O 1
ATOM 5415 N N . THR A 1 681 ? -41.165 -12.986 76.634 1.00 80.62 681 THR A N 1
ATOM 5416 C CA . THR A 1 681 ? -41.884 -14.261 76.537 1.00 80.62 681 THR A CA 1
ATOM 5417 C 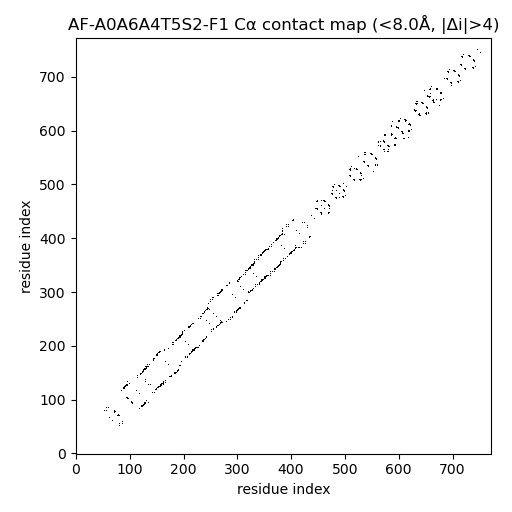C . THR A 1 681 ? -41.160 -15.278 75.654 1.00 80.62 681 THR A C 1
ATOM 5419 O O . THR A 1 681 ? -40.974 -16.423 76.059 1.00 80.62 681 THR A O 1
ATOM 5422 N N . HIS A 1 682 ? -40.706 -14.880 74.462 1.00 80.12 682 HIS A N 1
ATOM 5423 C CA . HIS A 1 682 ? -40.000 -15.780 73.548 1.00 80.12 682 HIS A CA 1
ATOM 5424 C C . HIS A 1 682 ? -38.574 -16.076 74.000 1.00 80.12 682 HIS A C 1
ATOM 5426 O O . HIS A 1 682 ? -38.089 -17.178 73.758 1.00 80.12 682 HIS A O 1
ATOM 5432 N N . TYR A 1 683 ? -37.916 -15.138 74.676 1.00 81.62 683 TYR A N 1
ATOM 5433 C CA . TYR A 1 683 ? -36.594 -15.360 75.240 1.00 81.62 683 TYR A CA 1
ATOM 5434 C C . TYR A 1 683 ? -36.645 -16.393 76.371 1.00 81.62 683 TYR A C 1
ATOM 5436 O O . TYR A 1 683 ? -35.891 -17.362 76.343 1.00 81.62 683 TYR A O 1
ATOM 5444 N N . ASN A 1 684 ? -37.591 -16.254 77.302 1.00 75.88 684 ASN A N 1
ATOM 5445 C CA . ASN A 1 684 ? -37.762 -17.187 78.417 1.00 75.88 684 ASN A CA 1
ATOM 5446 C C . ASN A 1 684 ? -38.254 -18.567 77.953 1.00 75.88 684 ASN A C 1
ATOM 5448 O O . ASN A 1 684 ? -37.814 -19.582 78.484 1.00 75.88 684 ASN A O 1
ATOM 5452 N N . GLN A 1 685 ? -39.101 -18.631 76.920 1.00 70.31 685 GLN A N 1
ATOM 5453 C CA . GLN A 1 685 ? -39.513 -19.907 76.318 1.00 70.31 685 GLN A CA 1
ATOM 5454 C C . GLN A 1 685 ? -38.365 -20.659 75.635 1.00 70.31 685 GLN A C 1
ATOM 5456 O O . GLN A 1 685 ? -38.360 -21.885 75.636 1.00 70.31 685 GLN A O 1
ATOM 5461 N N . LEU A 1 686 ? -37.439 -19.944 74.991 1.00 68.44 686 LEU A N 1
ATOM 5462 C CA . LEU A 1 686 ? -36.352 -20.560 74.228 1.00 68.44 686 LEU A CA 1
ATOM 5463 C C . LEU A 1 686 ? -35.100 -20.817 75.077 1.00 68.44 686 LEU A C 1
ATOM 5465 O O . LEU A 1 686 ? -34.320 -21.705 74.739 1.00 68.44 686 LEU A O 1
ATOM 5469 N N . PHE A 1 687 ? -34.886 -20.035 76.140 1.00 73.56 687 PHE A N 1
ATOM 5470 C CA . PHE A 1 687 ? -33.607 -19.978 76.856 1.00 73.56 687 PHE A CA 1
ATOM 5471 C C . PHE A 1 687 ? -33.723 -19.884 78.390 1.00 73.56 687 PHE A C 1
ATOM 5473 O O . PHE A 1 687 ? -32.703 -19.648 79.036 1.00 73.56 687 PHE A O 1
ATOM 5480 N N . GLY A 1 688 ? -34.918 -20.002 78.977 1.00 70.06 688 GLY A N 1
ATOM 5481 C CA . GLY A 1 688 ? -35.116 -19.932 80.430 1.00 70.06 688 GLY A CA 1
ATOM 5482 C C . GLY A 1 688 ? -34.851 -21.258 81.153 1.00 70.06 688 GLY A C 1
ATOM 5483 O O . GLY A 1 688 ? -35.089 -22.334 80.604 1.00 70.06 688 GLY A O 1
ATOM 5484 N N . ASP A 1 689 ? -34.397 -21.183 82.408 1.00 68.88 689 ASP A N 1
ATOM 5485 C CA . ASP A 1 689 ? -34.187 -22.354 83.265 1.00 68.88 689 ASP A CA 1
ATOM 5486 C C . ASP A 1 689 ? -35.525 -22.929 83.748 1.00 68.88 689 ASP A C 1
ATOM 5488 O O . ASP A 1 689 ? -36.361 -22.225 84.317 1.00 68.88 689 ASP A O 1
ATOM 5492 N N . VAL A 1 690 ? -35.736 -24.230 83.542 1.00 73.19 690 VAL A N 1
ATOM 5493 C CA . VAL A 1 690 ? -36.976 -24.924 83.916 1.00 73.19 690 VAL A CA 1
ATOM 5494 C C . VAL A 1 690 ? -36.789 -25.634 85.255 1.00 73.19 690 VAL A C 1
ATOM 5496 O O . VAL A 1 690 ? -35.861 -26.425 85.430 1.00 73.19 690 VAL A O 1
ATOM 5499 N N . CYS A 1 691 ? -37.686 -25.385 86.210 1.00 78.50 691 CYS A N 1
ATOM 5500 C CA . CYS A 1 691 ? -37.630 -26.028 87.518 1.00 78.50 691 CYS A CA 1
ATOM 5501 C C . CYS A 1 691 ? -37.922 -27.529 87.419 1.00 78.50 691 CYS A C 1
ATOM 5503 O O . CYS A 1 691 ? -39.015 -27.920 87.013 1.00 78.50 691 CYS A O 1
ATOM 5505 N N . TYR A 1 692 ? -37.019 -28.362 87.941 1.00 78.75 692 TYR A N 1
ATOM 5506 C CA . TYR A 1 692 ? -37.135 -29.824 87.896 1.00 78.75 692 TYR A CA 1
ATOM 5507 C C . TYR A 1 692 ? -38.387 -30.398 88.588 1.00 78.75 692 TYR A C 1
ATOM 5509 O O . TYR A 1 692 ? -38.889 -31.441 88.183 1.00 78.75 692 TYR A O 1
ATOM 5517 N N . HIS A 1 693 ? -38.909 -29.740 89.631 1.00 77.25 693 HIS A N 1
ATOM 5518 C CA . HIS A 1 693 ? -40.108 -30.217 90.334 1.00 77.25 693 HIS A CA 1
ATOM 5519 C C . HIS A 1 693 ? -41.429 -29.833 89.645 1.00 77.25 693 HIS A C 1
ATOM 5521 O O . HIS A 1 693 ? -42.326 -30.662 89.539 1.00 77.25 693 HIS A O 1
ATOM 5527 N N . CYS A 1 694 ? -41.587 -28.573 89.219 1.00 79.75 694 CYS A N 1
ATOM 5528 C CA . CYS A 1 694 ? -42.858 -28.061 88.693 1.00 79.75 694 CYS A CA 1
ATOM 5529 C C . CYS A 1 694 ? -42.902 -27.921 87.163 1.00 79.75 694 CYS A C 1
ATOM 5531 O O . CYS A 1 694 ? -43.954 -27.573 86.633 1.00 79.75 694 CYS A O 1
ATOM 5533 N N . ASN A 1 695 ? -41.792 -28.176 86.460 1.00 69.75 695 ASN A N 1
ATOM 5534 C CA . ASN A 1 695 ? -41.637 -28.052 85.005 1.00 69.75 695 ASN A CA 1
ATOM 5535 C C . ASN A 1 695 ? -42.047 -26.685 84.422 1.00 69.75 695 ASN A C 1
ATOM 5537 O O . ASN A 1 695 ? -42.368 -26.581 83.240 1.00 69.75 695 ASN A O 1
ATOM 5541 N N . ARG A 1 696 ? -42.027 -25.622 85.235 1.00 73.94 696 ARG A N 1
ATOM 5542 C CA . ARG A 1 696 ? -42.249 -24.237 84.795 1.00 73.94 696 ARG A CA 1
ATOM 5543 C C . ARG A 1 696 ? -40.919 -23.497 84.698 1.00 73.94 696 ARG A C 1
ATOM 5545 O O . ARG A 1 696 ? -39.992 -23.802 85.451 1.00 73.94 696 ARG A O 1
ATOM 5552 N N . VAL A 1 697 ? -40.846 -22.531 83.784 1.00 71.69 697 VAL A N 1
ATOM 5553 C CA . VAL A 1 697 ? -39.708 -21.606 83.682 1.00 71.69 697 VAL A CA 1
ATOM 5554 C C . VAL A 1 697 ? -39.614 -20.808 84.985 1.00 71.69 697 VAL A C 1
ATOM 5556 O O . VAL A 1 697 ? -40.628 -20.326 85.490 1.00 71.69 697 VAL A O 1
ATOM 5559 N N . ILE A 1 698 ? -38.420 -20.741 85.572 1.00 74.94 698 ILE A N 1
ATOM 5560 C CA . ILE A 1 698 ? -38.176 -20.047 86.838 1.00 74.94 698 ILE A CA 1
ATOM 5561 C C . ILE A 1 698 ? -38.087 -18.547 86.550 1.00 74.94 698 ILE A C 1
ATOM 5563 O O . ILE A 1 698 ? -37.089 -18.055 86.032 1.00 74.94 698 ILE A O 1
ATOM 5567 N N . GLU A 1 699 ? -39.138 -17.813 86.900 1.00 61.41 699 GLU A N 1
ATOM 5568 C CA . GLU A 1 699 ? -39.163 -16.350 86.876 1.00 61.41 699 GLU A CA 1
ATOM 5569 C C . GLU A 1 699 ? -38.627 -15.825 88.223 1.00 61.41 699 GLU A C 1
ATOM 5571 O O . GLU A 1 699 ? -39.396 -15.505 89.127 1.00 61.41 699 GLU A O 1
ATOM 5576 N N . GLY A 1 700 ? -37.301 -15.834 88.415 1.00 66.69 700 GLY A N 1
ATOM 5577 C CA . GLY A 1 700 ? -36.660 -15.341 89.645 1.00 66.69 700 GLY A CA 1
ATOM 5578 C C . GLY A 1 700 ? -35.396 -16.102 90.048 1.00 66.69 700 GLY A C 1
ATOM 5579 O O . GLY A 1 700 ? -34.718 -16.685 89.204 1.00 66.69 700 GLY A O 1
ATOM 5580 N N . ASP A 1 701 ? -35.076 -16.096 91.346 1.00 67.38 701 ASP A N 1
ATOM 5581 C CA . ASP A 1 701 ? -33.881 -16.757 91.880 1.00 67.38 701 ASP A CA 1
ATOM 5582 C C . ASP A 1 701 ? -33.906 -18.270 91.616 1.00 67.38 701 ASP A C 1
ATOM 5584 O O . ASP A 1 701 ? -34.827 -18.993 92.014 1.00 67.38 701 ASP A O 1
ATOM 5588 N N . VAL A 1 702 ? -32.857 -18.761 90.957 1.00 75.50 702 VAL A N 1
ATOM 5589 C CA . VAL A 1 702 ? -32.672 -20.185 90.669 1.00 75.50 702 VAL A CA 1
ATOM 5590 C C . VAL A 1 702 ? -31.856 -20.818 91.786 1.00 75.50 702 VAL A C 1
ATOM 5592 O O . VAL A 1 702 ? -30.704 -20.453 92.026 1.00 75.50 702 VAL A O 1
ATOM 5595 N N . VAL A 1 703 ? -32.416 -21.838 92.435 1.00 78.38 703 VAL A N 1
ATOM 5596 C CA . VAL A 1 703 ? -31.640 -22.695 93.333 1.00 78.38 703 VAL A CA 1
ATOM 5597 C C . VAL A 1 703 ? -31.004 -23.800 92.497 1.00 78.38 703 VAL A C 1
ATOM 5599 O O . VAL A 1 703 ? -31.676 -24.734 92.060 1.00 78.38 703 VAL A O 1
ATOM 5602 N N . SER A 1 704 ? -29.698 -23.684 92.262 1.00 77.31 704 SER A N 1
ATOM 5603 C CA . SER A 1 704 ? -28.908 -24.718 91.588 1.00 77.31 704 SER A CA 1
ATOM 5604 C C . SER A 1 704 ? -28.381 -25.721 92.612 1.00 77.31 704 SER A C 1
ATOM 5606 O O . SER A 1 704 ? -27.451 -25.430 93.360 1.00 77.31 704 SER A O 1
ATOM 5608 N N . ALA A 1 705 ? -28.982 -26.908 92.658 1.00 72.44 705 ALA A N 1
ATOM 5609 C CA . ALA A 1 705 ? -28.602 -27.982 93.572 1.00 72.44 705 ALA A CA 1
ATOM 5610 C C . ALA A 1 705 ? -28.826 -29.348 92.908 1.00 72.44 705 ALA A C 1
ATOM 5612 O O . ALA A 1 705 ? -29.756 -29.514 92.117 1.00 72.44 705 ALA A O 1
ATOM 5613 N N . LEU A 1 706 ? -27.983 -30.336 93.230 1.00 74.50 706 LEU A N 1
ATOM 5614 C CA . LEU A 1 706 ? -28.055 -31.697 92.665 1.00 74.50 706 LEU A CA 1
ATOM 5615 C C . LEU A 1 706 ? -27.926 -31.734 91.124 1.00 74.50 706 LEU A C 1
ATOM 5617 O O . LEU A 1 706 ? -28.595 -32.516 90.451 1.00 74.50 706 LEU A O 1
ATOM 5621 N N . ASN A 1 707 ? -27.097 -30.850 90.547 1.00 72.75 707 ASN A N 1
ATOM 5622 C CA . ASN A 1 707 ? -26.957 -30.642 89.094 1.00 72.75 707 ASN A CA 1
ATOM 5623 C C . ASN A 1 707 ? -28.281 -30.324 88.365 1.00 72.75 707 ASN A C 1
ATOM 5625 O O . ASN A 1 707 ? -28.445 -30.659 87.191 1.00 72.75 707 ASN A O 1
ATOM 5629 N N . LYS A 1 708 ? -29.242 -29.701 89.057 1.00 79.88 708 LYS A N 1
ATOM 5630 C CA . LYS A 1 708 ? -30.565 -29.340 88.529 1.00 79.88 708 LYS A CA 1
ATOM 5631 C C . LYS A 1 708 ? -30.961 -27.933 88.984 1.00 79.88 708 LYS A C 1
ATOM 5633 O O . LYS A 1 708 ? -30.509 -27.467 90.031 1.00 79.88 708 LYS A O 1
ATOM 5638 N N . ALA A 1 709 ? -31.819 -27.283 88.200 1.00 79.94 709 ALA A N 1
ATOM 5639 C CA . ALA A 1 709 ? -32.407 -25.988 88.526 1.00 79.94 709 ALA A CA 1
ATOM 5640 C C . ALA A 1 709 ? -33.748 -26.177 89.251 1.00 79.94 709 ALA A C 1
ATOM 5642 O O . ALA A 1 709 ? -34.605 -26.954 88.815 1.00 79.94 709 ALA A O 1
ATOM 5643 N N . TRP A 1 710 ? -33.933 -25.468 90.363 1.00 83.06 710 TRP A N 1
ATOM 5644 C CA . TRP A 1 710 ? -35.137 -25.525 91.189 1.00 83.06 710 TRP A CA 1
ATOM 5645 C C . TRP A 1 710 ? -35.659 -24.120 91.467 1.00 83.06 710 TRP A C 1
ATOM 5647 O O . TRP A 1 710 ? -34.889 -23.185 91.681 1.00 83.06 710 TRP A O 1
ATOM 5657 N N . CYS A 1 711 ? -36.981 -23.986 91.517 1.00 81.81 711 CYS A N 1
ATOM 5658 C CA . CYS A 1 711 ? -37.625 -22.779 92.007 1.00 81.81 711 CYS A CA 1
ATOM 5659 C C . CYS A 1 711 ? -37.465 -22.684 93.540 1.00 81.81 711 CYS A C 1
ATOM 5661 O O . CYS A 1 711 ? -37.505 -23.714 94.219 1.00 81.81 711 CYS A O 1
ATOM 5663 N N . VAL A 1 712 ? -37.324 -21.479 94.111 1.00 78.94 712 VAL A N 1
ATOM 5664 C CA . VAL A 1 712 ? -37.149 -21.284 95.573 1.00 78.94 712 VAL A CA 1
ATOM 5665 C C . VAL A 1 712 ? -38.275 -21.929 96.393 1.00 78.94 712 VAL A C 1
ATOM 5667 O O . VAL A 1 712 ? -38.035 -22.471 97.469 1.00 78.94 712 VAL A O 1
ATOM 5670 N N . SER A 1 713 ? -39.513 -21.924 95.891 1.00 76.81 713 SER A N 1
ATOM 5671 C CA . SER A 1 713 ? -40.641 -22.593 96.556 1.00 76.81 713 SER A CA 1
ATOM 5672 C C . SER A 1 713 ? -40.644 -24.117 96.396 1.00 76.81 713 SER A C 1
ATOM 5674 O O . SER A 1 713 ? -41.294 -24.795 97.185 1.00 76.81 713 SER A O 1
ATOM 5676 N N . CYS A 1 714 ? -39.919 -24.652 95.412 1.00 78.81 714 CYS A N 1
ATOM 5677 C CA . CYS A 1 714 ? -39.879 -26.070 95.061 1.00 78.81 714 CYS A CA 1
ATOM 5678 C C . CYS A 1 714 ? -38.711 -26.815 95.721 1.00 78.81 714 CYS A C 1
ATOM 5680 O O . CYS A 1 714 ? -38.695 -28.046 95.740 1.00 78.81 714 CYS A O 1
ATOM 5682 N N . PHE A 1 715 ? -37.700 -26.089 96.203 1.00 85.50 715 PHE A N 1
ATOM 5683 C CA . PHE A 1 715 ? -36.533 -26.671 96.853 1.00 85.50 715 PHE A CA 1
ATOM 5684 C C . PHE A 1 715 ? -36.836 -26.966 98.331 1.00 85.50 715 PHE A C 1
ATOM 5686 O O . PHE A 1 715 ? -36.535 -26.185 99.232 1.00 85.50 715 PHE A O 1
ATOM 5693 N N . SER A 1 716 ? -37.491 -28.100 98.580 1.00 84.19 716 SER A N 1
ATOM 5694 C CA . SER A 1 716 ? -37.924 -28.542 99.911 1.00 84.19 716 SER A CA 1
ATOM 5695 C C . SER A 1 716 ? -37.603 -30.013 100.167 1.00 84.19 716 SER A C 1
ATOM 5697 O O . SER A 1 716 ? -37.435 -30.801 99.237 1.00 84.19 716 SER A O 1
ATOM 5699 N N . CYS A 1 717 ? -37.540 -30.395 101.444 1.00 84.88 717 CYS A N 1
ATOM 5700 C CA . CYS A 1 717 ? -37.352 -31.784 101.849 1.00 84.88 717 CYS A CA 1
ATOM 5701 C C . CYS A 1 717 ? -38.518 -32.657 101.356 1.00 84.88 717 CYS A C 1
ATOM 5703 O O . CYS A 1 717 ? -39.661 -32.381 101.698 1.00 84.88 717 CYS A O 1
ATOM 5705 N N . SER A 1 718 ? -38.260 -33.741 100.629 1.00 81.69 718 SER A N 1
ATOM 5706 C CA . SER A 1 718 ? -39.290 -34.630 100.082 1.00 81.69 718 SER A CA 1
ATOM 5707 C C . SER A 1 718 ? -40.047 -35.431 101.142 1.00 81.69 718 SER A C 1
ATOM 5709 O O . SER A 1 718 ? -41.087 -36.003 100.837 1.00 81.69 718 SER A O 1
ATOM 5711 N N . THR A 1 719 ? -39.530 -35.501 102.372 1.00 77.50 719 THR A N 1
ATOM 5712 C CA . THR A 1 719 ? -40.148 -36.252 103.475 1.00 77.50 719 THR A CA 1
ATOM 5713 C C . THR A 1 719 ? -40.975 -35.361 104.402 1.00 77.50 719 THR A C 1
ATOM 5715 O O . THR A 1 719 ? -42.020 -35.791 104.876 1.00 77.50 719 THR A O 1
ATOM 5718 N N . CYS A 1 720 ? -40.535 -34.126 104.669 1.00 81.62 720 CYS A N 1
ATOM 5719 C CA . CYS A 1 720 ? -41.215 -33.217 105.606 1.00 81.62 720 CYS A CA 1
ATOM 5720 C C . CYS A 1 720 ? -41.681 -31.894 104.983 1.00 81.62 720 CYS A C 1
ATOM 5722 O O . CYS A 1 720 ? -42.214 -31.047 105.693 1.00 81.62 720 CYS A O 1
ATOM 5724 N N . ASN A 1 721 ? -41.460 -31.689 103.681 1.00 79.88 721 ASN A N 1
ATOM 5725 C CA . ASN A 1 721 ? -41.790 -30.482 102.911 1.00 79.88 721 ASN A CA 1
ATOM 5726 C C . ASN A 1 721 ? -41.233 -29.162 103.472 1.00 79.88 721 ASN A C 1
ATOM 5728 O O . ASN A 1 721 ? -41.604 -28.081 103.015 1.00 79.88 721 ASN A O 1
ATOM 5732 N N . THR A 1 722 ? -40.301 -29.215 104.425 1.00 83.25 722 THR A N 1
ATOM 5733 C CA . THR A 1 722 ? -39.619 -28.019 104.925 1.00 83.25 722 THR A CA 1
ATOM 5734 C C . THR A 1 722 ? -38.768 -27.420 103.811 1.00 83.25 722 THR A C 1
ATOM 5736 O O . THR A 1 722 ? -38.006 -28.143 103.163 1.00 83.25 722 THR A O 1
ATOM 5739 N N . LYS A 1 723 ? -38.903 -26.109 103.584 1.00 81.44 723 LYS A N 1
ATOM 5740 C CA . LYS A 1 723 ? -38.090 -25.369 102.611 1.00 81.44 723 LYS A CA 1
ATOM 5741 C C . LYS A 1 723 ? -36.618 -25.492 102.985 1.00 81.44 723 LYS A C 1
ATOM 5743 O O . LYS A 1 723 ? -36.261 -25.303 104.144 1.00 81.44 723 LYS A O 1
ATOM 5748 N N . LEU A 1 724 ? -35.799 -25.838 102.003 1.00 81.06 724 LEU A N 1
ATOM 5749 C CA . LEU A 1 724 ? -34.360 -25.959 102.155 1.00 81.06 724 LEU A CA 1
ATOM 5750 C C . LEU A 1 724 ? -33.692 -24.735 101.534 1.00 81.06 724 LEU A C 1
ATOM 5752 O O . LEU A 1 724 ? -34.227 -24.088 100.637 1.00 81.06 724 LEU A O 1
ATOM 5756 N N . THR A 1 725 ? -32.500 -24.423 102.006 1.00 79.94 725 THR A N 1
ATOM 5757 C CA . THR A 1 725 ? -31.595 -23.451 101.402 1.00 79.94 725 THR A CA 1
ATOM 5758 C C . THR A 1 725 ? -30.251 -24.123 101.141 1.00 79.94 725 THR A C 1
ATOM 5760 O O . THR A 1 725 ? -29.948 -25.172 101.706 1.00 79.94 725 THR A O 1
ATOM 5763 N N . LEU A 1 726 ? -29.396 -23.515 100.315 1.00 73.94 726 LEU A N 1
ATOM 5764 C CA . LEU A 1 726 ? -28.035 -24.024 100.076 1.00 73.94 726 LEU A CA 1
ATOM 5765 C C . LEU A 1 726 ? -27.156 -24.040 101.345 1.00 73.94 726 LEU A C 1
ATOM 5767 O O . LEU A 1 726 ? -26.101 -24.666 101.346 1.00 73.94 726 LEU A O 1
ATOM 5771 N N . LYS A 1 727 ? -27.575 -23.353 102.417 1.00 75.19 727 LYS A N 1
ATOM 5772 C CA . LYS A 1 727 ? -26.898 -23.367 103.722 1.00 75.19 727 LYS A CA 1
ATOM 5773 C C . LYS A 1 727 ? -27.292 -24.578 104.573 1.00 75.19 727 LYS A C 1
ATOM 5775 O O . LYS A 1 727 ? -26.555 -24.940 105.490 1.00 75.19 727 LYS A O 1
ATOM 5780 N N . ASP A 1 728 ? -28.429 -25.205 104.279 1.00 78.25 728 ASP A N 1
ATOM 5781 C CA . ASP A 1 728 ? -28.908 -26.367 105.015 1.00 78.25 728 ASP A CA 1
ATOM 5782 C C . ASP A 1 728 ? -28.158 -27.629 104.588 1.00 78.25 728 ASP A C 1
ATOM 5784 O O . ASP A 1 728 ? -27.849 -27.837 103.417 1.00 78.25 728 ASP A O 1
ATOM 5788 N N . LYS A 1 729 ? -27.881 -28.521 105.544 1.00 76.44 729 LYS A N 1
ATOM 5789 C CA . LYS A 1 729 ? -27.334 -29.845 105.226 1.00 76.44 729 LYS A CA 1
ATOM 5790 C C . LYS A 1 729 ? -28.470 -30.754 104.754 1.00 76.44 729 LYS A C 1
ATOM 5792 O O . LYS A 1 729 ? -29.337 -31.134 105.547 1.00 76.44 729 LYS A O 1
ATOM 5797 N N . PHE A 1 730 ? -28.443 -31.120 103.478 1.00 80.81 730 PHE A N 1
ATOM 5798 C CA . PHE A 1 730 ? -29.382 -32.049 102.851 1.00 80.81 730 PHE A CA 1
ATOM 5799 C C . PHE A 1 730 ? -28.636 -33.158 102.098 1.00 80.81 730 PHE A C 1
ATOM 5801 O O . PHE A 1 730 ? -27.465 -33.014 101.752 1.00 80.81 730 PHE A O 1
ATOM 5808 N N . VAL A 1 731 ? -29.318 -34.277 101.877 1.00 80.25 731 VAL A N 1
ATOM 5809 C CA . VAL A 1 731 ? -28.823 -35.457 101.157 1.00 80.25 731 VAL A CA 1
ATOM 5810 C C . VAL A 1 731 ? -29.752 -35.723 99.974 1.00 80.25 731 VAL A C 1
ATOM 5812 O O . VAL A 1 731 ? -30.955 -35.478 100.065 1.00 80.25 731 VAL A O 1
ATOM 5815 N N . GLU A 1 732 ? -29.201 -36.198 98.859 1.00 77.31 732 GLU A N 1
ATOM 5816 C CA . GLU A 1 732 ? -29.982 -36.615 97.695 1.00 77.31 732 GLU A CA 1
ATOM 5817 C C . GLU A 1 732 ? -30.512 -38.036 97.892 1.00 77.31 732 GLU A C 1
ATOM 5819 O O . GLU A 1 732 ? -29.740 -38.984 98.022 1.00 77.31 732 GLU A O 1
ATOM 5824 N N . ILE A 1 733 ? -31.836 -38.192 97.881 1.00 75.69 733 ILE A N 1
ATOM 5825 C CA . ILE A 1 733 ? -32.492 -39.502 97.841 1.00 75.69 733 ILE A CA 1
ATOM 5826 C C . ILE A 1 733 ? -33.514 -39.470 96.708 1.00 75.69 733 ILE A C 1
ATOM 5828 O O . ILE A 1 733 ? -34.334 -38.558 96.637 1.00 75.69 733 ILE A O 1
ATOM 5832 N N . ASP A 1 734 ? -33.425 -40.438 95.791 1.00 72.69 734 ASP A N 1
ATOM 5833 C CA . ASP A 1 734 ? -34.286 -40.554 94.604 1.00 72.69 734 ASP A CA 1
ATOM 5834 C C . ASP A 1 734 ? -34.424 -39.242 93.808 1.00 72.69 734 ASP A C 1
ATOM 5836 O O . ASP A 1 734 ? -35.514 -38.836 93.402 1.00 72.69 734 ASP A O 1
ATOM 5840 N N . LEU A 1 735 ? -33.287 -38.573 93.568 1.00 73.31 735 LEU A N 1
ATOM 5841 C CA . LEU A 1 735 ? -33.185 -37.316 92.813 1.00 73.31 735 LEU A CA 1
ATOM 5842 C C . LEU A 1 735 ? -33.892 -36.119 93.477 1.00 73.31 735 LEU A C 1
ATOM 5844 O O . LEU A 1 735 ? -34.207 -35.135 92.798 1.00 73.31 735 LEU A O 1
ATOM 5848 N N . ARG A 1 736 ? -34.171 -36.190 94.788 1.00 78.44 736 ARG A N 1
ATOM 5849 C CA . ARG A 1 736 ? -34.870 -35.142 95.545 1.00 78.44 736 ARG A CA 1
ATOM 5850 C C . ARG A 1 736 ? -34.170 -34.752 96.859 1.00 78.44 736 ARG A C 1
ATOM 5852 O O . ARG A 1 736 ? -33.528 -35.584 97.502 1.00 78.44 736 ARG A O 1
ATOM 5859 N N . PRO A 1 737 ? -34.372 -33.488 97.281 1.00 81.69 737 PRO A N 1
ATOM 5860 C CA . PRO A 1 737 ? -34.116 -32.930 98.593 1.00 81.69 737 PRO A CA 1
ATOM 5861 C C . PRO A 1 737 ? -34.400 -33.761 99.838 1.00 81.69 737 PRO A C 1
ATOM 5863 O O . PRO A 1 737 ? -35.585 -33.876 100.106 1.00 81.69 737 PRO A O 1
ATOM 5866 N N . VAL A 1 738 ? -33.480 -34.242 100.679 1.00 81.44 738 VAL A N 1
ATOM 5867 C CA . VAL A 1 738 ? -33.872 -34.725 102.030 1.00 81.44 738 VAL A CA 1
ATOM 5868 C C . VAL A 1 738 ? -33.073 -34.020 103.117 1.00 81.44 738 VAL A C 1
ATOM 5870 O O . VAL A 1 738 ? -31.846 -34.038 103.110 1.00 81.44 738 VAL A O 1
ATOM 5873 N N . CYS A 1 739 ? -33.755 -33.387 104.077 1.00 84.88 739 CYS A N 1
ATOM 5874 C CA . CYS A 1 739 ? -33.089 -32.703 105.184 1.00 84.88 739 CYS A CA 1
ATOM 5875 C C . CYS A 1 739 ? -32.387 -33.706 106.109 1.00 84.88 739 CYS A C 1
ATOM 5877 O O . CYS A 1 739 ? -32.857 -34.830 106.308 1.00 84.88 739 CYS A O 1
ATOM 5879 N N . ARG A 1 740 ? -31.286 -33.282 106.737 1.00 79.62 740 ARG A N 1
ATOM 5880 C CA . ARG A 1 740 ? -30.511 -34.128 107.656 1.00 79.62 740 ARG A CA 1
ATOM 5881 C C . ARG A 1 740 ? -31.359 -34.782 108.756 1.00 79.62 740 ARG A C 1
ATOM 5883 O O . ARG A 1 740 ? -31.161 -35.952 109.055 1.00 79.62 740 ARG A O 1
ATOM 5890 N N . HIS A 1 741 ? -32.330 -34.060 109.313 1.00 79.75 741 HIS A N 1
ATOM 5891 C CA . HIS A 1 741 ? -33.203 -34.584 110.367 1.00 79.75 741 HIS A CA 1
ATOM 5892 C C . HIS A 1 741 ? -34.083 -35.754 109.885 1.00 79.75 741 HIS A C 1
ATOM 5894 O O . HIS A 1 741 ? -34.251 -36.744 110.595 1.00 79.75 741 HIS A O 1
ATOM 5900 N N . CYS A 1 742 ? -34.610 -35.674 108.658 1.00 78.44 742 CYS A N 1
ATOM 5901 C CA . CYS A 1 742 ? -35.365 -36.775 108.055 1.00 78.44 742 CYS A CA 1
ATOM 5902 C C . CYS A 1 742 ? -34.447 -37.926 107.637 1.00 78.44 742 CYS A C 1
ATOM 5904 O O . CYS A 1 742 ? -34.828 -39.083 107.788 1.00 78.44 742 CYS A O 1
ATOM 5906 N N . TYR A 1 743 ? -33.230 -37.620 107.179 1.00 78.56 743 TYR A N 1
ATOM 5907 C CA . TYR A 1 743 ? -32.221 -38.624 106.848 1.00 78.56 743 TYR A CA 1
ATOM 5908 C C . TYR A 1 743 ? -31.818 -39.460 108.072 1.00 78.56 743 TYR A C 1
ATOM 5910 O O . TYR A 1 743 ? -31.775 -40.685 107.999 1.00 78.56 743 TYR A O 1
ATOM 5918 N N . GLU A 1 744 ? -31.577 -38.829 109.226 1.00 77.69 744 GLU A N 1
ATOM 5919 C CA . GLU A 1 744 ? -31.163 -39.516 110.458 1.00 77.69 744 GLU A CA 1
ATOM 5920 C C . GLU A 1 744 ? -32.254 -40.441 111.029 1.00 77.69 744 GLU A C 1
ATOM 5922 O O . GLU A 1 744 ? -31.919 -41.479 111.600 1.00 77.69 744 GLU A O 1
ATOM 5927 N N . ARG A 1 745 ? -33.539 -40.140 110.794 1.00 76.81 745 ARG A N 1
ATOM 5928 C CA . ARG A 1 745 ? -34.692 -40.966 111.205 1.00 76.81 745 ARG A CA 1
ATOM 5929 C C . ARG A 1 745 ? -34.977 -42.180 110.310 1.00 76.81 745 ARG A C 1
ATOM 5931 O O . ARG A 1 745 ? -35.841 -42.982 110.657 1.00 76.81 745 ARG A O 1
ATOM 5938 N N . MET A 1 746 ? -34.295 -42.333 109.174 1.00 74.00 746 MET A N 1
ATOM 5939 C CA . MET A 1 746 ? -34.514 -43.479 108.283 1.00 74.00 746 MET A CA 1
ATOM 5940 C C . MET A 1 746 ? -33.926 -44.785 108.851 1.00 74.00 746 MET A C 1
ATOM 5942 O O . MET A 1 746 ? -32.895 -44.737 109.527 1.00 74.00 746 MET A O 1
ATOM 5946 N N . PRO A 1 747 ? -34.520 -45.956 108.535 1.00 76.62 747 PRO A N 1
ATOM 5947 C CA . PRO A 1 747 ? -33.993 -47.255 108.952 1.00 76.62 747 PRO A CA 1
ATOM 5948 C C . PRO A 1 747 ? -32.530 -47.455 108.526 1.00 76.62 747 PRO A C 1
ATOM 5950 O O . PRO A 1 747 ? -32.165 -47.175 107.381 1.00 76.62 747 PRO A O 1
ATOM 5953 N N . GLU A 1 748 ? -31.693 -47.988 109.421 1.00 70.50 748 GLU A N 1
ATOM 5954 C CA . GLU A 1 748 ? -30.250 -48.161 109.172 1.00 70.50 748 GLU A CA 1
ATOM 5955 C C . GLU A 1 748 ? -29.931 -49.066 107.973 1.00 70.50 748 GLU A C 1
ATOM 5957 O O . GLU A 1 748 ? -28.917 -48.894 107.294 1.00 70.50 748 GLU A O 1
ATOM 5962 N N . GLU A 1 749 ? -30.822 -50.002 107.647 1.00 70.75 749 GLU A N 1
ATOM 5963 C CA . GLU A 1 749 ? -30.689 -50.857 106.468 1.00 70.75 749 GLU A CA 1
ATOM 5964 C C . GLU A 1 749 ? -30.759 -50.056 105.152 1.00 70.75 749 GLU A C 1
ATOM 5966 O O . GLU A 1 749 ? -29.996 -50.315 104.216 1.00 70.75 749 GLU A O 1
ATOM 5971 N N . LEU A 1 750 ? -31.598 -49.015 105.098 1.00 69.12 750 LEU A N 1
ATOM 5972 C CA . LEU A 1 750 ? -31.744 -48.145 103.929 1.00 69.12 750 LEU A CA 1
ATOM 5973 C C . LEU A 1 750 ? -30.515 -47.239 103.746 1.00 69.12 750 LEU A C 1
ATOM 5975 O O . LEU A 1 750 ? -30.008 -47.108 102.629 1.00 69.12 750 LEU A O 1
ATOM 5979 N N . LYS A 1 751 ? -29.967 -46.696 104.843 1.00 69.94 751 LYS A N 1
ATOM 5980 C CA . LYS A 1 751 ? -28.733 -45.887 104.823 1.00 69.94 751 LYS A CA 1
ATOM 5981 C C . LYS A 1 751 ? -27.535 -46.686 104.298 1.00 69.94 751 LYS A C 1
ATOM 5983 O O . LYS A 1 751 ? -26.765 -46.183 103.478 1.00 69.94 751 LYS A O 1
ATOM 5988 N N . ARG A 1 752 ? -27.405 -47.965 104.685 1.00 70.38 752 ARG A N 1
ATOM 5989 C CA . ARG A 1 752 ? -26.346 -48.857 104.166 1.00 70.38 752 ARG A CA 1
ATOM 5990 C C . ARG A 1 752 ? -26.481 -49.125 102.664 1.00 70.38 752 ARG A C 1
ATOM 5992 O O . ARG A 1 752 ? -25.465 -49.189 101.970 1.00 70.38 752 ARG A O 1
ATOM 5999 N N . ARG A 1 753 ? -27.708 -49.269 102.145 1.00 70.81 753 ARG A N 1
ATOM 6000 C CA . ARG A 1 753 ? -27.957 -49.478 100.704 1.00 70.81 753 ARG A CA 1
ATOM 6001 C C . ARG A 1 753 ? -27.612 -48.241 99.871 1.00 70.81 753 ARG A C 1
ATOM 6003 O O . ARG A 1 753 ? -26.998 -48.385 98.815 1.00 70.81 753 ARG A O 1
ATOM 6010 N N . LEU A 1 754 ? -27.945 -47.046 100.358 1.00 68.44 754 LEU A N 1
ATOM 6011 C CA . LEU A 1 754 ? -27.599 -45.780 99.700 1.00 68.44 754 LEU A CA 1
ATOM 6012 C C . LEU A 1 754 ? -26.076 -45.551 99.673 1.00 68.44 754 LEU A C 1
ATOM 6014 O O . LEU A 1 754 ? -25.522 -45.244 98.619 1.00 68.44 754 LEU A O 1
ATOM 6018 N N . ALA A 1 755 ? -25.376 -45.841 100.777 1.00 65.94 755 ALA A N 1
ATOM 6019 C CA . ALA A 1 755 ? -23.916 -45.730 100.855 1.00 65.94 755 ALA A CA 1
ATOM 6020 C C . ALA A 1 755 ? -23.157 -46.720 99.941 1.00 65.94 755 ALA A C 1
ATOM 6022 O O . ALA A 1 755 ? -22.040 -46.422 99.511 1.00 65.94 755 ALA A O 1
ATOM 6023 N N . ARG A 1 756 ? -23.734 -47.896 99.624 1.00 68.19 756 ARG A N 1
ATOM 6024 C CA . ARG A 1 756 ? -23.190 -48.798 98.583 1.00 68.19 756 ARG A CA 1
ATOM 6025 C C . ARG A 1 756 ? -23.344 -48.195 97.184 1.00 68.19 756 ARG A C 1
ATOM 6027 O O . ARG A 1 756 ? -22.364 -48.139 96.449 1.00 68.19 756 ARG A O 1
ATOM 6034 N N . ARG A 1 757 ? -24.531 -47.672 96.852 1.00 63.47 757 ARG A N 1
ATOM 6035 C CA . ARG A 1 757 ? -24.816 -47.038 95.549 1.00 63.47 757 ARG A CA 1
ATOM 6036 C C . ARG A 1 757 ? -23.896 -45.852 95.244 1.00 63.47 757 ARG A C 1
ATOM 6038 O O . ARG A 1 757 ? -23.440 -45.716 94.113 1.00 63.47 757 ARG A O 1
ATOM 6045 N N . GLU A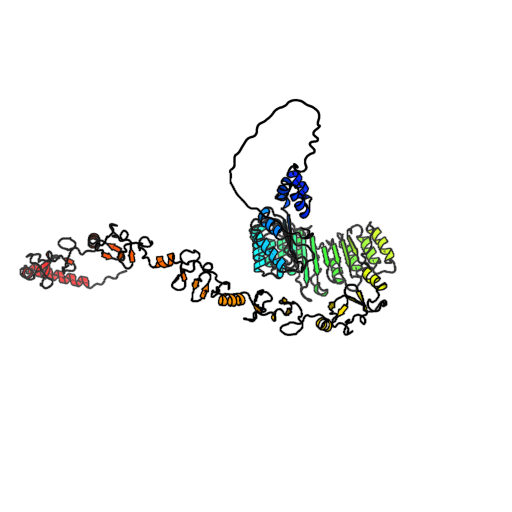 1 758 ? -23.600 -45.010 96.233 1.00 61.59 758 GLU A N 1
ATOM 6046 C CA . GLU A 1 758 ? -22.673 -43.881 96.051 1.00 61.59 758 GLU A CA 1
ATOM 6047 C C . GLU A 1 758 ? -21.224 -44.324 95.806 1.00 61.59 758 GLU A C 1
ATOM 6049 O O . GLU A 1 758 ? -20.496 -43.663 95.059 1.00 61.59 758 GLU A O 1
ATOM 6054 N N . ARG A 1 759 ? -20.802 -45.445 96.407 1.00 64.50 759 ARG A N 1
ATOM 6055 C CA . ARG A 1 759 ? -19.480 -46.040 96.166 1.00 64.50 759 ARG A CA 1
ATOM 6056 C C . ARG A 1 759 ? -19.371 -46.547 94.724 1.00 64.50 759 ARG A C 1
ATOM 6058 O O . ARG A 1 759 ? -18.455 -46.139 94.013 1.00 64.50 759 ARG A O 1
ATOM 6065 N N . ASP A 1 760 ? -20.372 -47.295 94.262 1.00 63.41 760 ASP A N 1
ATOM 6066 C CA . ASP A 1 760 ? -20.425 -47.824 92.891 1.00 63.41 760 ASP A CA 1
ATOM 6067 C C . ASP A 1 760 ? -20.508 -46.705 91.826 1.00 63.41 760 ASP A C 1
ATOM 6069 O O . ASP A 1 760 ? -19.944 -46.817 90.733 1.00 63.41 760 ASP A O 1
ATOM 6073 N N . ALA A 1 761 ? -21.177 -45.586 92.135 1.00 58.94 761 ALA A N 1
ATOM 6074 C CA . ALA A 1 761 ? -21.278 -44.428 91.242 1.00 58.94 761 ALA A CA 1
ATOM 6075 C C . ALA A 1 761 ? -19.960 -43.639 91.106 1.00 58.94 761 ALA A C 1
ATOM 6077 O O . ALA A 1 761 ? -19.693 -43.066 90.044 1.00 58.94 761 ALA A O 1
ATOM 6078 N N . LYS A 1 762 ? -19.120 -43.607 92.153 1.00 58.59 762 LYS A N 1
ATOM 6079 C CA . LYS A 1 762 ? -17.800 -42.951 92.110 1.00 58.59 762 LYS A CA 1
ATOM 6080 C C . LYS A 1 762 ? -16.783 -43.742 91.286 1.00 58.59 762 LYS A C 1
ATOM 6082 O O . LYS A 1 762 ? -16.006 -43.120 90.562 1.00 58.59 762 LYS A O 1
ATOM 6087 N N . ASP A 1 763 ? -16.834 -45.073 91.312 1.00 58.59 763 ASP A N 1
ATOM 6088 C CA . ASP A 1 763 ? -15.923 -45.908 90.515 1.00 58.59 763 ASP A CA 1
ATOM 6089 C C . ASP A 1 763 ? -16.230 -45.856 89.009 1.00 58.59 763 ASP A C 1
ATOM 6091 O O . ASP A 1 763 ? -15.311 -45.879 88.188 1.00 58.59 763 ASP A O 1
ATOM 6095 N N . ARG A 1 764 ? -17.497 -45.652 88.612 1.00 57.53 764 ARG A N 1
ATOM 6096 C CA . ARG A 1 764 ? -17.869 -45.445 87.196 1.00 57.53 764 ARG A CA 1
ATOM 6097 C C . ARG A 1 764 ? -17.361 -44.126 86.595 1.00 57.53 764 ARG A C 1
ATOM 6099 O O . ARG A 1 764 ? -17.170 -44.064 85.385 1.00 57.53 764 ARG A O 1
ATOM 6106 N N . LYS A 1 765 ? -17.112 -43.084 87.400 1.00 52.88 765 LYS A N 1
ATOM 6107 C CA . LYS A 1 765 ? -16.655 -41.759 86.921 1.00 52.88 765 LYS A CA 1
ATOM 6108 C C . LYS A 1 765 ? -15.144 -41.658 86.646 1.00 52.88 765 LYS A C 1
ATOM 6110 O O . LYS A 1 765 ? -14.709 -40.634 86.132 1.00 52.88 765 LYS A O 1
ATOM 6115 N N . LYS A 1 766 ? -14.337 -42.682 86.963 1.00 50.31 766 LYS A N 1
ATOM 6116 C CA . LYS A 1 766 ? -12.865 -42.657 86.795 1.00 50.31 766 LYS A CA 1
ATOM 6117 C C . LYS A 1 766 ? -12.339 -43.132 85.430 1.00 50.31 766 LYS A C 1
ATOM 6119 O O . LYS A 1 766 ? -11.132 -43.084 85.220 1.00 50.31 766 LYS A O 1
ATOM 6124 N N . LYS A 1 767 ? -13.190 -43.569 84.494 1.00 44.78 767 LYS A N 1
ATOM 6125 C CA . LYS A 1 767 ? -12.766 -43.885 83.116 1.00 44.78 767 LYS A CA 1
ATOM 6126 C C . LYS A 1 767 ? -13.095 -42.712 82.181 1.00 44.78 767 LYS A C 1
ATOM 6128 O O . LYS A 1 767 ? -14.280 -42.497 81.929 1.00 44.78 767 LYS A O 1
ATOM 6133 N N . PRO A 1 768 ? -12.109 -41.955 81.664 1.00 41.59 768 PRO A N 1
ATOM 6134 C CA . PRO A 1 768 ? -12.380 -40.965 80.631 1.00 41.59 768 PRO A CA 1
ATOM 6135 C C . PRO A 1 768 ? -12.646 -41.675 79.297 1.00 41.59 768 PRO A C 1
ATOM 6137 O O . PRO A 1 768 ? -11.861 -42.514 78.857 1.00 41.59 768 PRO A O 1
ATOM 6140 N N . ALA A 1 769 ? -13.784 -41.356 78.683 1.00 41.19 769 ALA A N 1
ATOM 6141 C CA . ALA A 1 769 ? -14.115 -41.748 77.322 1.00 41.19 769 ALA A CA 1
ATOM 6142 C C . ALA A 1 769 ? -13.343 -40.858 76.334 1.00 41.19 769 ALA A C 1
ATOM 6144 O O . ALA A 1 769 ? -13.316 -39.638 76.482 1.00 41.19 769 ALA A O 1
ATOM 6145 N N . VAL A 1 770 ? -12.707 -41.493 75.352 1.00 43.56 770 VAL A N 1
ATOM 6146 C CA . VAL A 1 770 ? -12.058 -40.857 74.200 1.00 43.56 770 VAL A CA 1
ATOM 6147 C C . VAL A 1 770 ? -13.155 -40.307 73.283 1.00 43.56 770 VAL A C 1
ATOM 6149 O O . VAL A 1 770 ? -14.036 -41.066 72.884 1.00 43.56 770 VAL A O 1
ATOM 6152 N N . CYS A 1 771 ? -13.121 -39.010 72.967 1.00 37.09 771 CYS A N 1
ATOM 6153 C CA . CYS A 1 771 ? -13.980 -38.420 71.936 1.00 37.09 771 CYS A CA 1
ATOM 6154 C C . CYS A 1 771 ? -13.246 -38.399 70.589 1.00 37.09 771 CYS A C 1
ATOM 6156 O O . CYS A 1 771 ? -12.113 -37.921 70.521 1.00 37.09 771 CYS A O 1
ATOM 6158 N N . LEU A 1 772 ? -13.927 -38.920 69.564 1.00 35.28 772 LEU A N 1
ATOM 6159 C CA . LEU A 1 772 ? -13.697 -38.680 68.135 1.00 35.28 772 LEU A CA 1
ATOM 6160 C C . LEU A 1 772 ? -14.297 -37.334 67.721 1.00 35.28 772 LEU A C 1
ATOM 6162 O O . LEU A 1 772 ? -15.356 -36.981 68.295 1.00 35.28 772 LEU A O 1
#

Sequence (772 aa):
MKRVLQGNEQEDGGGTSGGSSRETLKRPCKQRRATDLEEEEEEEGARWECLPQEILLHIFQYLPLLDRAYASQVCRSWNQTFHMPELWRCFEFELNQPASSYLKATHPDLIKQIIKRHSNHLQYVSFKVDSSRESAEAACDILSQLVNCSLKTLGLISTARPSFMELPKSHFISALTVVFVNSKSLSSLKIDDTPVDDPSLKVLVANNRDTLKLLKMSSCPHVSPAGILCVADQCHGLRELALNYHLLSDELLIALSSEKHVHLEHLRIDVVSENPGQQFHNIKKSSWDAMVRHSPKFNLVMYFFLYEDEFGPFFRDEIPVTHLYFGRSVSKDVLGRVGLTCPRLVELVVCANGLRPLDEELIRIAQRCTQLSAIGLGECEVSCSAFVEFVKMCGDRLTQLSIMEEVLVPDHRYGLDDIHWEVSKHLGRVWFPDMMPTCIANALASAACERCRSGFAATEKIVNSNGELYHEHCFVCAQCFQQFPEGLFYEFEGRKYCEHDFQMLFAPCCHQCGEFIIGRVIKAMNNSWHPDCFCCDICQAVLADVGFVKNAGRHLCRPCHNREKARGLGKYICQKCHAIIEEQPLIFKNDPYHPDHFNCNNCGKELTADARELKGELFCLPCHDKMGVPICGACRRPIEGRVVNAMGKQWHVEHFVCAKCEKPFLGHRHYERKGLAYCETHYNQLFGDVCYHCNRVIEGDVVSALNKAWCVSCFSCSTCNTKLTLKDKFVEIDLRPVCRHCYERMPEELKRRLARRERDAKDRKKKPAVCL

Radius of gyration: 50.59 Å; Cα contacts (8 Å, |Δi|>4): 1297; chains: 1; bounding box: 100×105×153 Å

Solvent-accessible surface area (backbone atoms only — not comparable to full-atom values): 43806 Å² total; per-residue (Å²): 136,84,90,79,82,92,77,92,83,83,88,85,83,89,83,89,83,84,90,82,90,83,84,91,84,84,87,84,91,82,89,86,81,88,86,85,91,80,92,73,87,79,80,76,67,81,54,79,80,70,58,55,67,70,58,51,43,56,56,47,70,76,42,55,74,70,55,37,55,56,51,26,68,74,42,73,61,45,34,55,49,65,70,38,55,82,74,42,27,56,51,74,46,40,32,42,48,84,92,66,37,96,63,83,43,59,54,70,68,56,55,54,46,41,61,74,76,36,32,68,36,29,26,36,40,37,37,42,23,30,49,39,54,68,28,34,49,52,48,34,59,52,38,55,65,37,61,64,19,51,29,31,30,45,34,46,39,55,76,62,47,51,18,50,56,76,47,61,53,70,59,52,51,55,13,52,45,37,40,34,71,43,12,57,54,30,24,36,41,34,43,40,41,28,62,50,33,38,71,59,49,51,49,37,42,77,46,19,22,87,39,28,28,33,43,33,38,32,68,33,86,54,46,46,45,69,34,54,34,55,40,44,69,56,23,32,50,38,27,33,42,32,32,36,47,90,49,64,46,51,68,41,38,46,36,54,34,32,92,79,31,38,65,42,50,37,41,38,35,40,39,71,58,91,51,94,87,56,84,69,84,75,71,56,60,70,31,54,53,40,32,43,70,56,26,73,82,35,40,28,35,40,39,36,42,45,59,68,83,55,53,72,65,54,60,79,56,70,43,77,38,22,33,42,36,30,76,30,53,44,46,69,71,57,48,42,30,39,30,74,20,26,53,54,22,29,33,43,36,36,50,25,32,58,100,58,67,42,39,69,34,48,42,40,27,41,70,45,20,80,54,41,24,32,43,33,45,30,63,31,40,30,40,37,63,43,52,48,51,30,34,69,67,37,17,84,54,42,81,41,78,47,38,34,52,84,22,56,38,67,55,100,87,30,48,77,87,51,45,36,59,59,46,15,64,43,45,76,44,92,50,68,61,44,71,78,73,49,70,72,59,58,46,47,79,72,33,41,19,76,84,78,64,46,70,68,58,100,86,61,69,72,43,77,56,98,90,42,42,24,42,66,90,61,50,36,19,75,80,82,62,44,66,43,71,96,73,50,69,42,78,57,99,9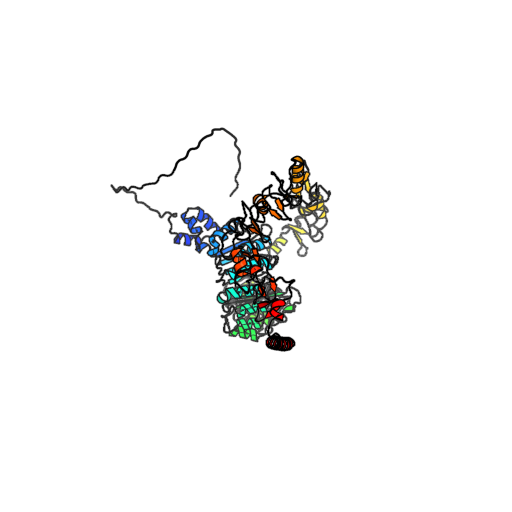2,40,46,20,31,65,67,58,38,43,76,76,66,38,54,47,14,74,82,79,65,48,69,45,82,79,74,73,42,80,54,94,96,40,40,27,35,45,81,63,38,36,13,77,86,78,60,48,60,30,71,87,74,48,70,43,83,53,98,91,41,50,23,36,60,55,58,45,38,50,54,53,20,64,76,68,77,44,51,55,14,77,85,79,48,45,68,39,91,66,75,54,20,73,56,97,89,41,43,25,61,23,77,82,39,52,13,76,86,77,63,47,71,26,50,51,69,42,42,79,57,98,88,43,49,24,31,52,73,60,50,60,50,72,75,39,56,49,14,74,76,80,72,43,70,49,95,62,76,73,38,81,54,94,96,39,36,24,42,52,77,66,46,38,20,78,85,76,67,49,49,42,82,84,53,77,70,45,79,57,95,93,41,43,23,39,64,70,59,41,44,74,76,72,46,59,50,13,74,84,78,74,42,66,53,91,67,73,70,44,76,54,94,96,39,45,25,34,66,92,63,37,27,16,76,86,75,63,47,76,56,55,95,86,52,67,62,47,83,53,95,93,35,46,30,38,50,74,63,59,71,71,49,61,70,71,59,56,54,55,51,58,49,53,56,54,59,56,56,64,66,69,73,64,84,80,86,81,134

Organism: Scophthalmus maximus (NCBI:txid52904)

InterPro domains:
  IPR001781 Zinc finger, LIM-type [PF00412] (449-505)
  IPR001781 Zinc finger, LIM-type [PF00412] (510-564)
  IPR001781 Zinc finger, LIM-type [PF00412] (574-626)
  IPR001781 Zinc finger, LIM-type [PF00412] (632-687)
  IPR001781 Zinc finger, LIM-type [PF00412] (691-745)
  IPR001781 Zinc finger, LIM-type [PS00478] (510-543)
  IPR001781 Zinc finger, LIM-type [PS50023] (447-508)
  IPR001781 Zinc finger, LIM-type [PS50023] (510-567)
  IPR001781 Zinc finger, LIM-type [PS50023] (630-689)
  IPR001781 Zinc finger, LIM-type [PS50023] (690-749)
  IPR001781 Zinc finger, LIM-type [SM00132] (448-501)
  IPR001781 Zinc finger, LIM-type [SM00132] (509-560)
  IPR001781 Zinc finger, LIM-type [SM00132] (573-623)
  IPR001781 Zinc finger, LIM-type [SM00132] (631-682)
  IPR001781 Zinc finger, LIM-type [SM00132] (690-742)
  IPR001810 F-box domain [PF12937] (48-91)
  IPR001810 F-box domain [PS50181] (45-91)
  IPR001810 F-box domain [SM00256] (51-91)
  IPR017351 LIM and senescent cell antigen-like-containing domain protein 1-4-like [PTHR24210] (440-762)
  IPR032675 Leucine-rich repeat domain superfamily [G3DSA:3.80.10.10] (89-438)